Protein AF-0000000074591509 (afdb_homodimer)

InterPro domains:
  IPR002937 Amine oxidase [PF01593] (1-396)
  IPR036188 FAD/NAD(P)-binding domain superfamily [G3DSA:3.50.50.60] (1-394)
  IPR036188 FAD/NAD(P)-binding domain superfamily [SSF51905] (1-399)
  IPR050281 Flavin monoamine oxidase and related enzymes [PTHR10742] (1-402)

Organism: Saponaria officinalis (NCBI:txid3572)

Sequence (808 aa):
MGANWLHGEGGLMKNPLYEMSKKIHLKKYFSDFSNVSLNTYKQEGGKYSPKEVDGAFTKVEKTETFGEKVSKMLKADKNKNDDMSILSLERLYHTDPKTTLEKMVDFYTFDGEQAEAPRVTSLKHVIPMAESHDYGQNAYFVADDRGFESLVHLLAKQFLSYNSKGFVNDHRVKFNQVVREIKQSKSGVRVITEDGKQYDAKTVILSPSLGVLQSDLITFVPTLPMWKKRAISEFSIGIYTKIFLKFPTKFWPAGNGTEFFFYVHERRGYYAIWQHLENEYPGSNIMFVTVTDDESIRVEQQSDEKTKAEAMEVLRKMFGNHIPEATHIMVPKWKSDRFYQGCFTNWPVGYPQDRHDQLRAPFGRIYFTGEHTHPRLFGYADGAFFAGGDTAKQVINCLNKKTSMGANWLHGEGGLMKNPLYEMSKKIHLKKYFSDFSNVSLNTYKQEGGKYSPKEVDGAFTKVEKTETFGEKVSKMLKADKNKNDDMSILSLERLYHTDPKTTLEKMVDFYTFDGEQAEAPRVTSLKHVIPMAESHDYGQNAYFVADDRGFESLVHLLAKQFLSYNSKGFVNDHRVKFNQVVREIKQSKSGVRVITEDGKQYDAKTVILSPSLGVLQSDLITFVPTLPMWKKRAISEFSIGIYTKIFLKFPTKFWPAGNGTEFFFYVHERRGYYAIWQHLENEYPGSNIMFVTVTDDESIRVEQQSDEKTKAEAMEVLRKMFGNHIPEATHIMVPKWKSDRFYQGCFTNWPVGYPQDRHDQLRAPFGRIYFTGEHTHPRLFGYADGAFFAGGDTAKQVINCLNKKTS

Structure (mmCIF, N/CA/C/O backbone):
data_AF-0000000074591509-model_v1
#
loop_
_entity.id
_entity.type
_entity.pdbx_description
1 polymer 'Amine oxidase domain-containing protein'
#
loop_
_atom_site.group_PDB
_atom_site.id
_atom_site.type_symbol
_atom_site.label_atom_id
_atom_site.label_alt_id
_atom_site.label_comp_id
_atom_site.label_asym_id
_atom_site.label_entity_id
_atom_site.label_seq_id
_atom_site.pdbx_PDB_ins_code
_atom_site.Cartn_x
_atom_site.Cartn_y
_atom_site.Cartn_z
_atom_site.occupancy
_atom_site.B_iso_or_equiv
_atom_site.auth_seq_id
_atom_site.auth_comp_id
_atom_site.auth_asym_id
_atom_site.auth_atom_id
_atom_site.pdbx_PDB_model_num
ATOM 1 N N . MET A 1 1 ? 1.408 -26.906 -2.887 1 71.56 1 MET A N 1
ATOM 2 C CA . MET A 1 1 ? 1.528 -25.672 -2.127 1 71.56 1 MET A CA 1
ATOM 3 C C . MET A 1 1 ? 1.291 -24.453 -3.023 1 71.56 1 MET A C 1
ATOM 5 O O . MET A 1 1 ? 0.851 -23.406 -2.553 1 71.56 1 MET A O 1
ATOM 9 N N . GLY A 1 2 ? 1.444 -24.656 -4.254 1 69.5 2 GLY A N 1
ATOM 10 C CA . GLY A 1 2 ? 1.218 -23.609 -5.242 1 69.5 2 GLY A CA 1
ATOM 11 C C . GLY A 1 2 ? -0.237 -23.484 -5.656 1 69.5 2 GLY A C 1
ATOM 12 O O . GLY A 1 2 ? -1.128 -23.453 -4.801 1 69.5 2 GLY A O 1
ATOM 13 N N . ALA A 1 3 ? -0.467 -23.328 -6.824 1 81.38 3 ALA A N 1
ATOM 14 C CA . ALA A 1 3 ? -1.829 -23.219 -7.34 1 81.38 3 ALA A CA 1
ATOM 15 C C . ALA A 1 3 ? -2.688 -24.391 -6.871 1 81.38 3 ALA A C 1
ATOM 17 O O . ALA A 1 3 ? -2.287 -25.547 -6.992 1 81.38 3 ALA A O 1
ATOM 18 N N . ASN A 1 4 ? -3.867 -24 -6.355 1 90.12 4 ASN A N 1
ATOM 19 C CA . ASN A 1 4 ? -4.684 -25.078 -5.809 1 90.12 4 ASN A CA 1
ATOM 20 C C . ASN A 1 4 ? -6.113 -25.016 -6.344 1 90.12 4 ASN A C 1
ATOM 22 O O . ASN A 1 4 ? -6.867 -25.984 -6.211 1 90.12 4 ASN A O 1
ATOM 26 N N . TRP A 1 5 ? -6.453 -23.984 -6.977 1 92.56 5 TRP A N 1
ATOM 27 C CA . TRP A 1 5 ? -7.863 -23.875 -7.336 1 92.56 5 TRP A CA 1
ATOM 28 C C . TRP A 1 5 ? -8.039 -23.875 -8.852 1 92.56 5 TRP A C 1
ATOM 30 O O . TRP A 1 5 ? -7.242 -23.281 -9.578 1 92.56 5 TRP A O 1
ATOM 40 N N . LEU A 1 6 ? -8.984 -24.562 -9.289 1 92.75 6 LEU A N 1
ATOM 41 C CA . LEU A 1 6 ? -9.469 -24.562 -10.664 1 92.75 6 LEU A CA 1
ATOM 42 C C . LEU A 1 6 ? -10.859 -23.953 -10.75 1 92.75 6 LEU A C 1
ATOM 44 O O . LEU A 1 6 ? -11.734 -24.266 -9.938 1 92.75 6 LEU A O 1
ATOM 48 N N . HIS A 1 7 ? -10.953 -23.031 -11.75 1 88.44 7 HIS A N 1
ATOM 49 C CA . HIS A 1 7 ? -12.266 -22.484 -12.062 1 88.44 7 HIS A CA 1
ATOM 50 C C . HIS A 1 7 ? -12.82 -23.094 -13.352 1 88.44 7 HIS A C 1
ATOM 52 O O . HIS A 1 7 ? -12.055 -23.422 -14.258 1 88.44 7 HIS A O 1
ATOM 58 N N . GLY A 1 8 ? -14.195 -23.359 -13.438 1 78 8 GLY A N 1
ATOM 59 C CA . GLY A 1 8 ? -14.508 -23.875 -14.766 1 78 8 GLY A CA 1
ATOM 60 C C . GLY A 1 8 ? -15.961 -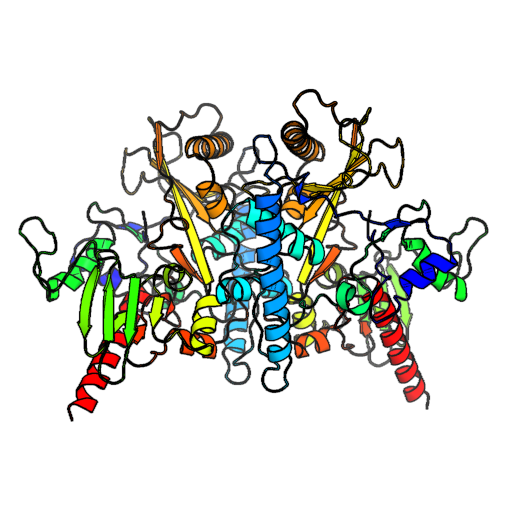24.281 -14.914 1 78 8 GLY A C 1
ATOM 61 O O . GLY A 1 8 ? -16.359 -24.828 -15.945 1 78 8 GLY A O 1
ATOM 62 N N . GLU A 1 9 ? -16.688 -23.984 -13.906 1 80.06 9 GLU A N 1
ATOM 63 C CA . GLU A 1 9 ? -18.094 -24.359 -14.07 1 80.06 9 GLU A CA 1
ATOM 64 C C . GLU A 1 9 ? -19.016 -23.141 -13.922 1 80.06 9 GLU A C 1
ATOM 66 O O . GLU A 1 9 ? -18.812 -22.312 -13.031 1 80.06 9 GLU A O 1
ATOM 71 N N . GLY A 1 10 ? -19.875 -23.047 -14.859 1 77 10 GLY A N 1
ATOM 72 C CA . GLY A 1 10 ? -20.953 -22.062 -14.734 1 77 10 GLY A CA 1
ATOM 73 C C . GLY A 1 10 ? -20.641 -20.734 -15.398 1 77 10 GLY A C 1
ATOM 74 O O . GLY A 1 10 ? -21.375 -19.766 -15.219 1 77 10 GLY A O 1
ATOM 75 N N . GLY A 1 11 ? -19.562 -20.688 -16.109 1 84.31 11 GLY A N 1
ATOM 76 C CA . GLY A 1 11 ? -19.219 -19.422 -16.75 1 84.31 11 GLY A CA 1
ATOM 77 C C . GLY A 1 11 ? -19.578 -19.391 -18.219 1 84.31 11 GLY A C 1
ATOM 78 O O . GLY A 1 11 ? -20.312 -20.25 -18.719 1 84.31 11 GLY A O 1
ATOM 79 N N . LEU A 1 12 ? -19.203 -18.297 -18.875 1 87.56 12 LEU A N 1
ATOM 80 C CA . LEU A 1 12 ? -19.5 -18.016 -20.281 1 87.56 12 LEU A CA 1
ATOM 81 C C . LEU A 1 12 ? -18.672 -18.922 -21.203 1 87.56 12 LEU A C 1
ATOM 83 O O . LEU A 1 12 ? -19.078 -19.188 -22.328 1 87.56 12 LEU A O 1
ATOM 87 N N . MET A 1 13 ? -17.516 -19.359 -20.641 1 91.25 13 MET A N 1
ATOM 88 C CA . MET A 1 13 ? -16.562 -20.141 -21.422 1 91.25 13 MET A CA 1
ATOM 89 C C . MET A 1 13 ? -16.109 -21.375 -20.656 1 91.25 13 MET A C 1
ATOM 91 O O . MET A 1 13 ? -16.25 -21.453 -19.438 1 91.25 13 MET A O 1
ATOM 95 N N . LYS A 1 14 ? -15.625 -22.25 -21.422 1 92.06 14 LYS A N 1
ATOM 96 C CA . LYS A 1 14 ? -15 -23.406 -20.797 1 92.06 14 LYS A CA 1
ATOM 97 C C . LYS A 1 14 ? -13.539 -23.141 -20.469 1 92.06 14 LYS A C 1
ATOM 99 O O . LYS A 1 14 ? -12.797 -22.594 -21.281 1 92.06 14 LYS A O 1
ATOM 104 N N . ASN A 1 15 ? -13.172 -23.438 -19.312 1 94.75 15 ASN A N 1
ATOM 105 C CA . ASN A 1 15 ? -11.781 -23.328 -18.891 1 94.75 15 ASN A CA 1
ATOM 106 C C . ASN A 1 15 ? -10.961 -24.531 -19.359 1 94.75 15 ASN A C 1
ATOM 108 O O . ASN A 1 15 ? -11.219 -25.672 -18.953 1 94.75 15 ASN A O 1
ATOM 112 N N . PRO A 1 16 ? -10.016 -24.328 -20.203 1 94.25 16 PRO A N 1
ATOM 113 C CA . PRO A 1 16 ? -9.25 -25.453 -20.719 1 94.25 16 PRO A CA 1
ATOM 114 C C . PRO A 1 16 ? -8.578 -26.281 -19.625 1 94.25 16 PRO A C 1
ATOM 116 O O . PRO A 1 16 ? -8.469 -27.5 -19.734 1 94.25 16 PRO A O 1
ATOM 119 N N . LEU A 1 17 ? -8.094 -25.656 -18.578 1 95.38 17 LEU A N 1
ATOM 120 C CA . LEU A 1 17 ? -7.441 -26.391 -17.5 1 95.38 17 LEU A CA 1
ATOM 121 C C . LEU A 1 17 ? -8.445 -27.25 -16.734 1 95.38 17 LEU A C 1
ATOM 123 O O . LEU A 1 17 ? -8.109 -28.359 -16.297 1 95.38 17 LEU A O 1
ATOM 127 N N . TYR A 1 18 ? -9.625 -26.703 -16.594 1 94.94 18 TYR A N 1
ATOM 128 C CA . TYR A 1 18 ? -10.68 -27.5 -15.969 1 94.94 18 TYR A CA 1
ATOM 129 C C . TYR A 1 18 ? -11.016 -28.719 -16.828 1 94.94 18 TYR A C 1
ATOM 131 O O . TYR A 1 18 ? -11.188 -29.828 -16.297 1 94.94 18 TYR A O 1
ATOM 139 N N . GLU A 1 19 ? -11.094 -28.547 -18.141 1 95.19 19 GLU A N 1
ATOM 140 C CA . GLU A 1 19 ? -11.367 -29.656 -19.047 1 95.19 19 GLU A CA 1
ATOM 141 C C . GLU A 1 19 ? -10.234 -30.688 -19 1 95.19 19 GLU A C 1
ATOM 143 O O . GLU A 1 19 ? -10.492 -31.891 -19.047 1 95.19 19 GLU A O 1
ATOM 148 N N . MET A 1 20 ? -9.055 -30.203 -18.938 1 96.06 20 MET A N 1
ATOM 149 C CA . MET A 1 20 ? -7.902 -31.094 -18.812 1 96.06 20 MET A CA 1
ATOM 150 C C . MET A 1 20 ? -7.977 -31.922 -17.531 1 96.06 20 MET A C 1
ATOM 152 O O . MET A 1 20 ? -7.633 -33.094 -17.531 1 96.06 20 MET A O 1
ATOM 156 N N . SER A 1 21 ? -8.383 -31.25 -16.469 1 96.38 21 SER A N 1
ATOM 157 C CA . SER A 1 21 ? -8.477 -31.938 -15.195 1 96.38 21 SER A CA 1
ATOM 158 C C . SER A 1 21 ? -9.453 -33.094 -15.266 1 96.38 21 SER A C 1
ATOM 160 O O . SER A 1 21 ? -9.258 -34.125 -14.617 1 96.38 21 SER A O 1
ATOM 162 N N . LYS A 1 22 ? -10.523 -32.969 -16.078 1 95.31 22 LYS A N 1
ATOM 163 C CA . LYS A 1 22 ? -11.484 -34.031 -16.281 1 95.31 22 LYS A CA 1
ATOM 164 C C . LYS A 1 22 ? -10.852 -35.188 -17.031 1 95.31 22 LYS A C 1
ATOM 166 O O . LYS A 1 22 ? -11.086 -36.375 -16.703 1 95.31 22 LYS A O 1
ATOM 171 N N . LYS A 1 23 ? -10.07 -34.844 -17.938 1 95.88 23 LYS A N 1
ATOM 172 C CA . LYS A 1 23 ? -9.445 -35.875 -18.781 1 95.88 23 LYS A CA 1
ATOM 173 C C . LYS A 1 23 ? -8.547 -36.781 -17.953 1 95.88 23 LYS A C 1
ATOM 175 O O . LYS A 1 23 ? -8.445 -37.969 -18.234 1 95.88 23 LYS A O 1
ATOM 180 N N . ILE A 1 24 ? -7.941 -36.219 -17 1 96.25 24 ILE A N 1
ATOM 181 C CA . ILE A 1 24 ? -6.996 -37.031 -16.25 1 96.25 24 ILE A CA 1
ATOM 182 C C . ILE A 1 24 ? -7.594 -37.406 -14.898 1 96.25 24 ILE A C 1
ATOM 184 O O . ILE A 1 24 ? -6.883 -37.875 -14 1 96.25 24 ILE A O 1
ATOM 188 N N . HIS A 1 25 ? -8.836 -37.125 -14.703 1 97.06 25 HIS A N 1
ATOM 189 C CA . HIS A 1 25 ? -9.562 -37.438 -13.477 1 97.06 25 HIS A CA 1
ATOM 190 C C . HIS A 1 25 ? -8.844 -36.875 -12.25 1 97.06 25 HIS A C 1
ATOM 192 O O . HIS A 1 25 ? -8.633 -37.625 -11.273 1 97.06 25 HIS A O 1
ATOM 198 N N . LEU A 1 26 ? -8.422 -35.656 -12.406 1 96.19 26 LEU A N 1
ATOM 199 C CA . LEU A 1 26 ? -7.773 -35 -11.289 1 96.19 26 LEU A CA 1
ATOM 200 C C . LEU A 1 26 ? -8.742 -34.812 -10.125 1 96.19 26 LEU A C 1
ATOM 202 O O . LEU A 1 26 ? -9.859 -34.312 -10.312 1 96.19 26 LEU A O 1
ATOM 206 N N . LYS A 1 27 ? -8.383 -35.219 -8.914 1 96.62 27 LYS A N 1
ATOM 207 C CA . LYS A 1 27 ? -9.25 -35.062 -7.746 1 96.62 27 LYS A CA 1
ATOM 208 C C . LYS A 1 27 ? -9.344 -33.594 -7.324 1 96.62 27 LYS A C 1
ATOM 210 O O . LYS A 1 27 ? -8.336 -32.969 -7.02 1 96.62 27 LYS A O 1
ATOM 215 N N . LYS A 1 28 ? -10.477 -33.094 -7.355 1 95 28 LYS A N 1
ATOM 216 C CA . LYS A 1 28 ? -10.75 -31.703 -6.965 1 95 28 LYS A CA 1
ATOM 217 C C . LYS A 1 28 ? -12.086 -31.594 -6.234 1 95 28 LYS A C 1
ATOM 219 O O . LYS A 1 28 ? -12.984 -32.406 -6.449 1 95 28 LYS A O 1
ATOM 224 N N . TYR A 1 29 ? -12.195 -30.703 -5.359 1 94.69 29 TYR A N 1
ATOM 225 C CA . TYR A 1 29 ? -13.344 -30.578 -4.473 1 94.69 29 TYR A CA 1
ATOM 226 C C . TYR A 1 29 ? -13.891 -29.156 -4.488 1 94.69 29 TYR A C 1
ATOM 228 O O . TYR A 1 29 ? -13.125 -28.188 -4.496 1 94.69 29 TYR A O 1
ATOM 236 N N . PHE A 1 30 ? -15.172 -29.109 -4.523 1 93.38 30 PHE A N 1
ATOM 237 C CA . PHE A 1 30 ? -15.836 -27.797 -4.5 1 93.38 30 PHE A CA 1
ATOM 238 C C . PHE A 1 30 ? -15.492 -27.047 -3.223 1 93.38 30 PHE A C 1
ATOM 240 O O . PHE A 1 30 ? -15.547 -27.609 -2.127 1 93.38 30 PHE A O 1
ATOM 247 N N . SER A 1 31 ? -15 -25.766 -3.338 1 92.25 31 SER A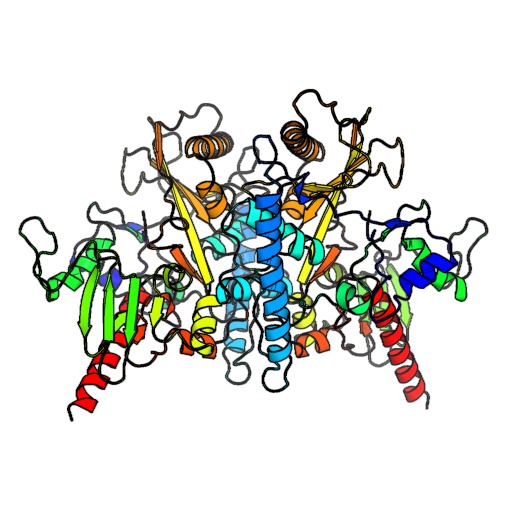 N 1
ATOM 248 C CA . SER A 1 31 ? -14.781 -24.906 -2.184 1 92.25 31 SER A CA 1
ATOM 249 C C . SER A 1 31 ? -16.078 -24.281 -1.696 1 92.25 31 SER A C 1
ATOM 251 O O . SER A 1 31 ? -16.641 -23.406 -2.354 1 92.25 31 SER A O 1
ATOM 253 N N . ASP A 1 32 ? -16.516 -24.641 -0.531 1 89.69 32 ASP A N 1
ATOM 254 C CA . ASP A 1 32 ? -17.828 -24.25 -0.015 1 89.69 32 ASP A CA 1
ATOM 255 C C . ASP A 1 32 ? -17.734 -23.016 0.867 1 89.69 32 ASP A C 1
ATOM 257 O O . ASP A 1 32 ? -17.547 -23.125 2.08 1 89.69 32 ASP A O 1
ATOM 261 N N . PHE A 1 33 ? -18.062 -21.844 0.31 1 86.69 33 PHE A N 1
ATOM 262 C CA . PHE A 1 33 ? -18.016 -20.578 1.038 1 86.69 33 PHE A CA 1
ATOM 263 C C . PHE A 1 33 ? -19.391 -20.188 1.554 1 86.69 33 PHE A C 1
ATOM 265 O O . PHE A 1 33 ? -19.578 -19.078 2.064 1 86.69 33 PHE A O 1
ATOM 272 N N . SER A 1 34 ? -20.484 -20.953 1.463 1 83.56 34 SER A N 1
ATOM 273 C CA . SER A 1 34 ? -21.891 -20.625 1.683 1 83.56 34 SER A CA 1
ATOM 274 C C . SER A 1 34 ? -22.141 -20.203 3.129 1 83.56 34 SER A C 1
ATOM 276 O O . SER A 1 34 ? -23.031 -19.422 3.404 1 83.56 34 SER A O 1
ATOM 278 N N . ASN A 1 35 ? -21.391 -20.625 4.129 1 88.06 35 ASN A N 1
ATOM 279 C CA . ASN A 1 35 ? -21.734 -20.359 5.52 1 88.06 35 ASN A CA 1
ATOM 280 C C . ASN A 1 35 ? -20.625 -19.609 6.242 1 88.06 35 ASN A C 1
ATOM 282 O O . ASN A 1 35 ? -20.469 -19.719 7.457 1 88.06 35 ASN A O 1
ATOM 286 N N . VAL A 1 36 ? -19.938 -18.812 5.449 1 92.38 36 VAL A N 1
ATOM 287 C CA . VAL A 1 36 ? -18.828 -18.109 6.082 1 92.38 36 VAL A CA 1
ATOM 288 C C . VAL A 1 36 ? -19.359 -17.062 7.059 1 92.38 36 VAL A C 1
ATOM 290 O O . VAL A 1 36 ? -18.719 -16.734 8.055 1 92.38 36 VAL A O 1
ATOM 293 N N . SER A 1 37 ? -20.578 -16.531 6.852 1 94.38 37 SER A N 1
ATOM 294 C CA . SER A 1 37 ? -21.188 -15.547 7.738 1 94.38 37 SER A CA 1
ATOM 295 C C . SER A 1 37 ? -21.406 -16.125 9.133 1 94.38 37 SER A C 1
ATOM 297 O O . SER A 1 37 ? -21.406 -15.391 10.125 1 94.38 37 SER A O 1
ATOM 299 N N . LEU A 1 38 ? -21.547 -17.5 9.211 1 94.62 38 LEU A N 1
ATOM 300 C CA . LEU A 1 38 ? -21.75 -18.156 10.5 1 94.62 38 LEU A CA 1
ATOM 301 C C . LEU A 1 38 ? -20.422 -18.484 11.156 1 94.62 38 LEU A C 1
ATOM 303 O O . LEU A 1 38 ? -20.375 -18.828 12.344 1 94.62 38 LEU A O 1
ATOM 307 N N . ASN A 1 39 ? -19.375 -18.344 10.398 1 96.94 39 ASN A N 1
ATOM 308 C CA . ASN A 1 39 ? -18.062 -18.781 10.867 1 96.94 39 ASN A CA 1
ATOM 309 C C . ASN A 1 39 ? -17.062 -17.625 10.898 1 96.94 39 ASN A C 1
ATOM 311 O O . ASN A 1 39 ? -15.891 -17.812 10.562 1 96.94 39 ASN A O 1
ATOM 315 N N . THR A 1 40 ? -17.484 -16.438 11.227 1 98.31 40 THR A N 1
ATOM 316 C CA . THR A 1 40 ? -16.625 -15.258 11.359 1 98.31 40 THR A CA 1
ATOM 317 C C . THR A 1 40 ? -16.422 -14.898 12.828 1 98.31 40 THR A C 1
ATOM 319 O O . THR A 1 40 ? -17.375 -14.602 13.539 1 98.31 40 THR A O 1
ATOM 322 N N . TYR A 1 41 ? -15.227 -14.938 13.258 1 98.44 41 TYR A N 1
ATOM 323 C CA . TYR A 1 41 ? -14.891 -14.82 14.672 1 98.44 41 TYR A CA 1
ATOM 324 C C . TYR A 1 41 ? -14.32 -13.438 14.977 1 98.44 41 TYR A C 1
ATOM 326 O O . TYR A 1 41 ? -13.578 -12.875 14.172 1 98.44 41 TYR A O 1
ATOM 334 N N . LYS A 1 42 ? -14.648 -12.961 16.156 1 97.94 42 LYS A N 1
ATOM 335 C CA . LYS A 1 42 ? -14.141 -11.68 16.641 1 97.94 42 LYS A CA 1
ATOM 336 C C . LYS A 1 42 ? -12.711 -11.812 17.156 1 97.94 42 LYS A C 1
ATOM 338 O O . LYS A 1 42 ? -12.25 -12.922 17.438 1 97.94 42 LYS A O 1
ATOM 343 N N . GLN A 1 43 ? -12.031 -10.742 17.312 1 95.88 43 GLN A N 1
ATOM 344 C CA . GLN A 1 43 ? -10.617 -10.68 17.672 1 95.88 43 GLN A CA 1
ATOM 345 C C . GLN A 1 43 ? -10.367 -11.32 19.031 1 95.88 43 GLN A C 1
ATOM 347 O O . GLN A 1 43 ? -9.352 -11.992 19.234 1 95.88 43 GLN A O 1
ATOM 352 N N . GLU A 1 44 ? -11.234 -11.078 20 1 93.75 44 GLU A N 1
ATOM 353 C CA . GLU A 1 44 ? -10.992 -11.539 21.359 1 93.75 44 GLU A CA 1
ATOM 354 C C . GLU A 1 44 ? -11.945 -12.672 21.734 1 93.75 44 GLU A C 1
ATOM 356 O O . GLU A 1 44 ? -12.188 -12.914 22.922 1 93.75 44 GLU A O 1
ATOM 361 N N . GLY A 1 45 ? -12.547 -13.281 20.734 1 94.06 45 GLY A N 1
ATOM 362 C CA . GLY A 1 45 ? -13.406 -14.422 21 1 94.06 45 GLY A CA 1
ATOM 363 C C . GLY A 1 45 ? -14.867 -14.164 20.672 1 94.06 45 GLY A C 1
ATOM 364 O O . GLY A 1 45 ? -15.336 -13.031 20.781 1 94.06 45 GLY A O 1
ATOM 365 N N . GLY A 1 46 ? -15.523 -15.211 20.344 1 96.19 46 GLY A N 1
ATOM 366 C CA . GLY A 1 46 ? -16.922 -15.102 19.938 1 96.19 46 GLY A CA 1
ATOM 367 C C . GLY A 1 46 ? -17.094 -14.852 18.453 1 96.19 46 GLY A C 1
ATOM 368 O O . GLY A 1 46 ? -16.109 -14.562 17.75 1 96.19 46 GLY A O 1
ATOM 369 N N . LYS A 1 47 ? -18.359 -14.961 18 1 97.5 47 LYS A N 1
ATOM 370 C CA . LYS A 1 47 ? -18.656 -14.82 16.578 1 97.5 47 LYS A CA 1
ATOM 371 C C . LYS A 1 47 ? -19.453 -13.547 16.312 1 97.5 47 LYS A C 1
ATOM 373 O O . LYS A 1 47 ? -20.109 -13.016 17.203 1 97.5 47 LYS A O 1
ATOM 378 N N . TYR A 1 48 ? -19.266 -13 15.164 1 98.19 48 TYR A N 1
ATOM 379 C CA . TYR A 1 48 ? -20.188 -11.984 14.672 1 98.19 48 TYR A CA 1
ATOM 380 C C . TYR A 1 48 ? -21.531 -12.602 14.336 1 98.19 48 TYR A C 1
ATOM 382 O O . TYR A 1 48 ? -21.625 -13.797 14.047 1 98.19 48 TYR A O 1
ATOM 390 N N . SER A 1 49 ? -22.594 -11.773 14.391 1 97.88 49 SER A N 1
ATOM 391 C CA . SER A 1 49 ? -23.875 -12.242 13.867 1 97.88 49 SER A CA 1
ATOM 392 C C . SER A 1 49 ? -23.828 -12.359 12.352 1 97.88 49 SER A C 1
ATOM 394 O O . SER A 1 49 ? -23.203 -11.539 11.672 1 97.88 49 SER A O 1
ATOM 396 N N . PRO A 1 50 ? -24.5 -13.398 11.867 1 97.06 50 PRO A N 1
ATOM 397 C CA . PRO A 1 50 ? -24.516 -13.531 10.406 1 97.06 50 PRO A CA 1
ATOM 398 C C . PRO A 1 50 ? -25.031 -12.273 9.711 1 97.06 50 PRO A C 1
ATOM 400 O O . PRO A 1 50 ? -24.578 -11.945 8.609 1 97.06 50 PRO A O 1
ATOM 403 N N . LYS A 1 51 ? -25.906 -11.586 10.352 1 97.81 51 LYS A N 1
ATOM 404 C CA . LYS A 1 51 ? -26.469 -10.367 9.766 1 97.81 51 LYS A CA 1
ATOM 405 C C . LYS A 1 51 ? -25.391 -9.305 9.578 1 97.81 51 LYS A C 1
ATOM 407 O O . LYS A 1 51 ? -25.359 -8.625 8.547 1 97.81 51 LYS A O 1
ATOM 412 N N . GLU A 1 52 ? -24.516 -9.156 10.562 1 98.12 52 GLU A N 1
ATOM 413 C CA . GLU A 1 52 ? -23.422 -8.188 10.469 1 98.12 52 GLU A CA 1
ATOM 414 C C . GLU A 1 52 ? -22.469 -8.547 9.336 1 98.12 52 GLU A C 1
ATOM 416 O O . GLU A 1 52 ? -22.062 -7.672 8.57 1 98.12 52 GLU A O 1
ATOM 421 N N . VAL A 1 53 ? -22.172 -9.789 9.273 1 98.38 53 VAL A N 1
ATOM 422 C CA . VAL A 1 53 ? -21.25 -10.258 8.258 1 98.38 53 VAL A CA 1
ATOM 423 C C . VAL A 1 53 ? -21.859 -10.086 6.871 1 98.38 53 VAL A C 1
ATOM 425 O O . VAL A 1 53 ? -21.203 -9.602 5.949 1 98.38 53 VAL A O 1
ATOM 428 N N . ASP A 1 54 ? -23.109 -10.453 6.727 1 98.06 54 ASP A N 1
ATOM 429 C CA . ASP A 1 54 ? -23.812 -10.289 5.457 1 98.06 54 ASP A CA 1
ATOM 430 C C . ASP A 1 54 ? -23.859 -8.82 5.047 1 98.06 54 ASP A C 1
ATOM 432 O O . ASP A 1 54 ? -23.781 -8.5 3.857 1 98.06 54 ASP A O 1
ATOM 436 N N . GLY A 1 55 ? -24.078 -7.984 6.059 1 98.19 55 GLY A N 1
ATOM 437 C CA . GLY A 1 55 ? -24.031 -6.559 5.773 1 98.19 55 GLY A CA 1
ATOM 438 C C . GLY A 1 55 ? -22.719 -6.102 5.18 1 98.19 55 GLY A C 1
ATOM 439 O O . GLY A 1 55 ? -22.703 -5.305 4.238 1 98.19 55 GLY A O 1
ATOM 440 N N . ALA A 1 56 ? -21.594 -6.59 5.703 1 98.38 56 ALA A N 1
ATOM 441 C CA . ALA A 1 56 ? -20.266 -6.27 5.18 1 98.38 56 ALA A CA 1
ATOM 442 C C . ALA A 1 56 ? -20.109 -6.801 3.758 1 98.38 56 ALA A C 1
ATOM 444 O O . ALA A 1 56 ? -19.531 -6.121 2.898 1 98.38 56 ALA A O 1
ATOM 445 N N . PHE A 1 57 ? -20.641 -8.008 3.508 1 97.94 57 PHE A N 1
ATOM 446 C CA . PHE A 1 57 ? -20.562 -8.578 2.166 1 97.94 57 PHE A CA 1
ATOM 447 C C . PHE A 1 57 ? -21.406 -7.762 1.188 1 97.94 57 PHE A C 1
ATOM 449 O O . PHE A 1 57 ? -21.016 -7.566 0.037 1 97.94 57 PHE A O 1
ATOM 456 N N . THR A 1 58 ? -22.562 -7.344 1.613 1 98.06 58 THR A N 1
ATOM 457 C CA . THR A 1 58 ? -23.422 -6.527 0.767 1 98.06 58 THR A CA 1
ATOM 458 C C . THR A 1 58 ? -22.703 -5.246 0.34 1 98.06 58 THR A C 1
ATOM 460 O O . THR A 1 58 ? -22.828 -4.809 -0.805 1 98.06 58 THR A O 1
ATOM 463 N N . LYS A 1 59 ? -22 -4.676 1.242 1 97.75 59 LYS A N 1
ATOM 464 C CA . LYS A 1 59 ? -21.234 -3.465 0.943 1 97.75 59 LYS A CA 1
ATOM 465 C C . LYS A 1 59 ? -20.203 -3.723 -0.144 1 97.75 59 LYS A C 1
ATOM 467 O O . LYS A 1 59 ? -20.031 -2.916 -1.063 1 97.75 59 LYS A O 1
ATOM 472 N N . VAL A 1 60 ? -19.453 -4.793 -0.061 1 97.88 60 VAL A N 1
ATOM 473 C CA . VAL A 1 60 ? -18.438 -5.137 -1.047 1 97.88 60 VAL A CA 1
ATOM 474 C C . VAL A 1 60 ? -19.094 -5.445 -2.389 1 97.88 60 VAL A C 1
ATOM 476 O O . VAL A 1 60 ? -18.562 -5.117 -3.445 1 97.88 60 VAL A O 1
ATOM 479 N N . GLU A 1 61 ? -20.25 -6.074 -2.338 1 97.19 61 GLU A N 1
ATOM 480 C CA . GLU A 1 61 ? -21 -6.359 -3.562 1 97.19 61 GLU A CA 1
ATOM 481 C C . GLU A 1 61 ? -21.375 -5.07 -4.289 1 97.19 61 GLU A C 1
ATOM 483 O O . GLU A 1 61 ? -21.344 -5.012 -5.52 1 97.19 61 GLU A O 1
ATOM 488 N N . LYS A 1 62 ? -21.734 -4.113 -3.508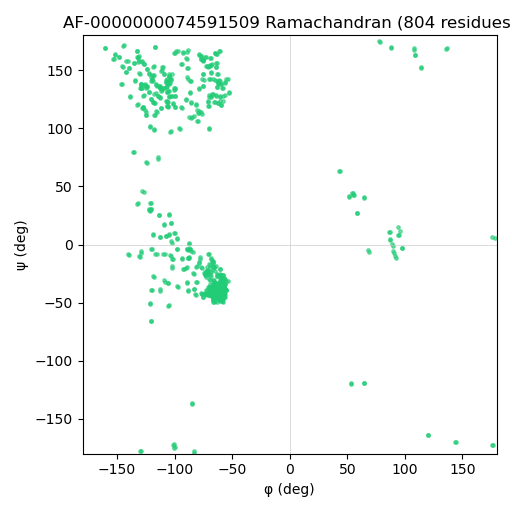 1 97.69 62 LYS A N 1
ATOM 489 C CA . LYS A 1 62 ? -22.031 -2.807 -4.086 1 97.69 62 LYS A CA 1
ATOM 490 C C . LYS A 1 62 ? -20.812 -2.215 -4.766 1 97.69 62 LYS A C 1
ATOM 492 O O . LYS A 1 62 ? -20.906 -1.627 -5.844 1 97.69 62 LYS A O 1
ATOM 497 N N . THR A 1 63 ? -19.703 -2.355 -4.121 1 97.62 63 THR A N 1
ATOM 498 C CA . THR A 1 63 ? -18.438 -1.896 -4.699 1 97.62 63 THR A CA 1
ATOM 499 C C . THR A 1 63 ? -18.172 -2.582 -6.035 1 97.62 63 THR A C 1
ATOM 501 O O . THR A 1 63 ? -17.859 -1.921 -7.027 1 97.62 63 THR A O 1
ATOM 504 N N . GLU A 1 64 ? -18.312 -3.889 -6.074 1 97.19 64 GLU A N 1
ATOM 505 C CA . GLU A 1 64 ? -18.031 -4.656 -7.285 1 97.19 64 GLU A CA 1
ATOM 506 C C . GLU A 1 64 ? -19 -4.285 -8.406 1 97.19 64 GLU A C 1
ATOM 508 O O . GLU A 1 64 ? -18.578 -4.109 -9.555 1 97.19 64 GLU A O 1
ATOM 513 N N . THR A 1 65 ? -20.266 -4.105 -8.047 1 97.38 65 THR A N 1
ATOM 514 C CA . THR A 1 65 ? -21.281 -3.756 -9.039 1 97.38 65 THR A CA 1
ATOM 515 C C . THR A 1 65 ? -21.016 -2.373 -9.633 1 97.38 65 THR A C 1
ATOM 517 O O . THR A 1 65 ? -21.016 -2.201 -10.852 1 97.38 65 THR A O 1
ATOM 520 N N . PHE A 1 66 ? -20.797 -1.441 -8.781 1 97.69 66 PHE A N 1
ATOM 521 C CA . PHE A 1 66 ? -20.469 -0.095 -9.234 1 97.69 66 PHE A CA 1
ATOM 522 C C . PHE A 1 66 ? -19.156 -0.087 -10 1 97.69 66 PHE A C 1
ATOM 524 O O . PHE A 1 66 ? -19.016 0.611 -11 1 97.69 66 PHE A O 1
ATOM 531 N N . GLY A 1 67 ? -18.188 -0.884 -9.5 1 98.12 67 GLY A N 1
ATOM 532 C CA . GLY A 1 67 ? -16.891 -0.988 -10.141 1 98.12 67 GLY A CA 1
ATOM 533 C C . GLY A 1 67 ? -16.969 -1.508 -11.562 1 98.12 67 GLY A C 1
ATOM 534 O O . GLY A 1 67 ? -16.219 -1.062 -12.438 1 98.12 67 GLY A O 1
ATOM 535 N N . GLU A 1 68 ? -17.828 -2.449 -11.844 1 97.56 68 GLU A N 1
ATOM 536 C CA . GLU A 1 68 ? -18 -2.973 -13.195 1 97.56 68 GLU A CA 1
ATOM 537 C C . GLU A 1 68 ? -18.453 -1.878 -14.156 1 97.56 68 GLU A C 1
ATOM 539 O O . GLU A 1 68 ? -17.969 -1.808 -15.289 1 97.56 68 GLU A O 1
ATOM 544 N N . LYS A 1 69 ? -19.328 -1.037 -13.695 1 97.19 69 LYS A N 1
ATOM 545 C CA . LYS A 1 69 ? -19.797 0.07 -14.516 1 97.19 69 LYS A CA 1
ATOM 546 C C . LYS A 1 69 ? -18.688 1.073 -14.797 1 97.19 69 LYS A C 1
ATOM 548 O O . LYS A 1 69 ? -18.5 1.498 -15.938 1 97.19 69 LYS A O 1
ATOM 553 N N . VAL A 1 70 ? -18 1.407 -13.766 1 97.06 70 VAL A N 1
ATOM 554 C CA . VAL A 1 70 ? -16.938 2.395 -13.906 1 97.06 70 VAL A CA 1
ATOM 555 C C . VAL A 1 70 ? -15.812 1.83 -14.781 1 97.06 70 VAL A C 1
ATOM 557 O O . VAL A 1 70 ? -15.266 2.537 -15.625 1 97.06 70 VAL A O 1
ATOM 560 N N . SER A 1 71 ? -15.5 0.565 -14.539 1 96.81 71 SER A N 1
ATOM 561 C CA . SER A 1 71 ? -14.469 -0.094 -15.336 1 96.81 71 SER A CA 1
ATOM 562 C C . SER A 1 71 ? -14.805 -0.053 -16.828 1 96.81 71 SER A C 1
ATOM 564 O O . SER A 1 71 ? -13.938 0.19 -17.656 1 96.81 71 SER A O 1
ATOM 566 N N . LYS A 1 72 ? -16.016 -0.334 -17.156 1 95.38 72 LYS A N 1
ATOM 567 C CA . LYS A 1 72 ? -16.469 -0.276 -18.547 1 95.38 72 LYS A CA 1
ATOM 568 C C . LYS A 1 72 ? -16.25 1.116 -19.141 1 95.38 72 LYS A C 1
ATOM 570 O O . LYS A 1 72 ? -15.812 1.253 -20.281 1 95.38 72 LYS A O 1
ATOM 575 N N . MET A 1 73 ? -16.562 2.111 -18.359 1 94.94 73 MET A N 1
ATOM 576 C CA . MET A 1 73 ? -16.359 3.49 -18.797 1 94.94 73 MET A CA 1
ATOM 577 C C . MET A 1 73 ? -14.875 3.783 -19 1 94.94 73 MET A C 1
ATOM 579 O O . MET A 1 73 ? -14.5 4.434 -19.984 1 94.94 73 MET A O 1
ATOM 583 N N . LEU A 1 74 ? -14.078 3.295 -18.094 1 94.81 74 LEU A N 1
ATOM 584 C CA . LEU A 1 74 ? -12.648 3.559 -18.156 1 94.81 74 LEU A CA 1
ATOM 585 C C . LEU A 1 74 ? -12.008 2.846 -19.344 1 94.81 74 LEU A C 1
ATOM 587 O O . LEU A 1 74 ? -10.938 3.244 -19.812 1 94.81 74 LEU A O 1
ATOM 591 N N . LYS A 1 75 ? -12.578 1.81 -19.844 1 92.94 75 LYS A N 1
ATOM 592 C CA . LYS A 1 75 ? -12.016 1.009 -20.922 1 92.94 75 LYS A CA 1
ATOM 593 C C . LYS A 1 75 ? -12.375 1.604 -22.281 1 92.94 75 LYS A C 1
ATOM 595 O O . LYS A 1 75 ? -11.844 1.176 -23.312 1 92.94 75 LYS A O 1
ATOM 600 N N . ALA A 1 76 ? -13.211 2.641 -22.297 1 91.88 76 ALA A N 1
ATOM 601 C CA . ALA A 1 76 ? -13.531 3.33 -23.547 1 91.88 76 ALA A CA 1
ATOM 602 C C . ALA A 1 76 ? -12.289 3.998 -24.125 1 91.88 76 ALA A C 1
ATOM 604 O O . ALA A 1 76 ? -11.406 4.441 -23.391 1 91.88 76 ALA A O 1
ATOM 605 N N . ASP A 1 77 ? -12.234 4.164 -25.406 1 85.19 77 ASP A N 1
ATOM 606 C CA . ASP A 1 77 ? -11.062 4.66 -26.125 1 85.19 77 ASP A CA 1
ATOM 607 C C . ASP A 1 77 ? -10.688 6.066 -25.656 1 85.19 77 ASP A C 1
ATOM 609 O O . ASP A 1 77 ? -9.508 6.391 -25.531 1 85.19 77 ASP A O 1
ATOM 613 N N . LYS A 1 78 ? -11.602 6.84 -25.391 1 85.19 78 LYS A N 1
ATOM 614 C CA . LYS A 1 78 ? -11.359 8.227 -24.984 1 85.19 78 LYS A CA 1
ATOM 615 C C . LYS A 1 78 ? -10.703 8.289 -23.609 1 85.19 78 LYS A C 1
ATOM 617 O O . LYS A 1 78 ? -10.172 9.328 -23.219 1 85.19 78 LYS A O 1
ATOM 622 N N . ASN A 1 79 ? -10.703 7.098 -22.906 1 85.62 79 ASN A N 1
ATOM 623 C CA . ASN A 1 79 ? -10.18 7.047 -21.547 1 85.62 79 ASN A CA 1
ATOM 624 C C . ASN A 1 79 ? -9.016 6.07 -21.422 1 85.62 79 ASN A C 1
ATOM 626 O O . ASN A 1 79 ? -8.797 5.48 -20.375 1 85.62 79 ASN A O 1
ATOM 630 N N . LYS A 1 80 ? -8.273 5.914 -22.484 1 81.94 80 LYS A N 1
ATOM 631 C CA . LYS A 1 80 ? -7.293 4.844 -22.609 1 81.94 80 LYS A CA 1
ATOM 632 C C . LYS A 1 80 ? -6.289 4.879 -21.453 1 81.94 80 LYS A C 1
ATOM 634 O O . LYS A 1 80 ? -5.906 3.836 -20.922 1 81.94 80 LYS A O 1
ATOM 639 N N . ASN A 1 81 ? -5.941 6.008 -20.953 1 86.12 81 ASN A N 1
ATOM 640 C CA . ASN A 1 81 ? -4.887 6.094 -19.953 1 86.12 81 ASN A CA 1
ATOM 641 C C . ASN A 1 81 ? -5.461 6.402 -18.578 1 86.12 81 ASN A C 1
ATOM 643 O O . ASN A 1 81 ? -4.711 6.645 -17.625 1 86.12 81 ASN A O 1
ATOM 647 N N . ASP A 1 82 ? -6.766 6.375 -18.516 1 92.38 82 ASP A N 1
ATOM 648 C CA . ASP A 1 82 ? -7.414 6.676 -17.234 1 92.38 82 ASP A CA 1
ATOM 649 C C . ASP A 1 82 ? -7.586 5.414 -16.406 1 92.38 82 ASP A C 1
ATOM 651 O O . ASP A 1 82 ? -7.777 4.324 -16.938 1 92.38 82 ASP A O 1
ATOM 655 N N . ASP A 1 83 ? -7.445 5.543 -15.195 1 95.88 83 ASP A N 1
ATOM 656 C CA . ASP A 1 83 ? -7.609 4.453 -14.234 1 95.88 83 ASP A CA 1
ATOM 657 C C . ASP A 1 83 ? -7.836 4.992 -12.82 1 95.88 83 ASP A C 1
ATOM 659 O O . ASP A 1 83 ? -7.797 6.203 -12.602 1 95.88 83 ASP A O 1
ATOM 663 N N . MET A 1 84 ? -8.203 4.188 -11.914 1 97.19 84 MET A N 1
ATOM 664 C CA . MET A 1 84 ? -8.273 4.469 -10.484 1 97.19 84 MET A CA 1
ATOM 665 C C . MET A 1 84 ? -8.102 3.189 -9.664 1 97.19 84 MET A C 1
ATOM 667 O O . MET A 1 84 ? -8.25 2.088 -10.195 1 97.19 84 MET A O 1
ATOM 671 N N . SER A 1 85 ? -7.738 3.311 -8.438 1 98.38 85 SER A N 1
ATOM 672 C CA . SER A 1 85 ? -7.633 2.141 -7.57 1 98.38 85 SER A CA 1
ATOM 673 C C . SER A 1 85 ? -9.008 1.667 -7.109 1 98.38 85 SER A C 1
ATOM 675 O O . SER A 1 85 ? -9.969 2.434 -7.125 1 98.38 85 SER A O 1
ATOM 677 N N . ILE A 1 86 ? -9.062 0.448 -6.703 1 98.62 86 ILE A N 1
ATOM 678 C CA . ILE A 1 86 ? -10.297 -0.067 -6.129 1 98.62 86 ILE A CA 1
ATOM 679 C C . ILE A 1 86 ? -10.648 0.723 -4.871 1 98.62 86 ILE A C 1
ATOM 681 O O . ILE A 1 86 ? -11.828 1.009 -4.617 1 98.62 86 ILE A O 1
ATOM 685 N N . LEU A 1 87 ? -9.695 1.152 -4.094 1 98.31 87 LEU A N 1
ATOM 686 C CA . LEU A 1 87 ? -9.969 1.962 -2.91 1 98.31 87 LEU A CA 1
ATOM 687 C C . LEU A 1 87 ? -10.602 3.295 -3.295 1 98.31 87 LEU A C 1
ATOM 689 O O . LEU A 1 87 ? -11.531 3.758 -2.633 1 98.31 87 LEU A O 1
ATOM 693 N N . SER A 1 88 ? -10.062 3.924 -4.355 1 98.12 88 SER A N 1
ATOM 694 C CA . SER A 1 88 ? -10.641 5.184 -4.812 1 98.12 88 SER A CA 1
ATOM 695 C C . SER A 1 88 ? -12.109 5.02 -5.18 1 98.12 88 SER A C 1
ATOM 697 O O . SER A 1 88 ? -12.93 5.895 -4.898 1 98.12 88 SER A O 1
ATOM 699 N N . LEU A 1 89 ? -12.383 3.926 -5.82 1 98.38 89 LEU A N 1
ATOM 700 C CA . LEU A 1 89 ? -13.773 3.625 -6.16 1 98.38 89 LEU A CA 1
ATOM 701 C C . LEU A 1 89 ? -14.617 3.484 -4.902 1 98.38 89 LEU A C 1
ATOM 703 O O . LEU A 1 89 ? -15.758 3.957 -4.855 1 98.38 89 LEU A O 1
ATOM 707 N N . GLU A 1 90 ? -14.07 2.752 -3.938 1 98.56 90 GLU A N 1
ATOM 708 C CA . GLU A 1 90 ? -14.781 2.568 -2.674 1 98.56 90 GLU A CA 1
ATOM 709 C C . GLU A 1 90 ? -15.102 3.908 -2.02 1 98.56 90 GLU A C 1
ATOM 711 O O . GLU A 1 90 ? -16.203 4.109 -1.509 1 98.56 90 GLU A O 1
ATOM 716 N N . ARG A 1 91 ? -14.164 4.812 -2.051 1 97.56 91 ARG A N 1
ATOM 717 C CA . ARG A 1 91 ? -14.383 6.148 -1.506 1 97.56 91 ARG A CA 1
ATOM 718 C C . ARG A 1 91 ? -15.422 6.91 -2.316 1 97.56 91 ARG A C 1
ATOM 720 O O . ARG A 1 91 ? -16.312 7.555 -1.748 1 97.56 91 ARG A O 1
ATOM 727 N N . LEU A 1 92 ? -15.25 6.793 -3.633 1 97.12 92 LEU A N 1
ATOM 728 C CA . LEU A 1 92 ? -16.141 7.492 -4.555 1 97.12 92 LEU A CA 1
ATOM 729 C C . LEU A 1 92 ? -17.594 7.102 -4.312 1 97.12 92 LEU A C 1
ATOM 731 O O . LEU A 1 92 ? -18.484 7.949 -4.367 1 97.12 92 LEU A O 1
ATOM 735 N N . TYR A 1 93 ? -17.75 5.863 -3.986 1 96.56 93 TYR A N 1
ATOM 736 C CA . TYR A 1 93 ? -19.109 5.332 -3.844 1 96.56 93 TYR A CA 1
ATOM 737 C C . TYR A 1 93 ? -19.484 5.191 -2.375 1 96.56 93 TYR A C 1
ATOM 739 O O . TYR A 1 93 ? -20.531 4.629 -2.049 1 96.56 93 TYR A O 1
ATOM 747 N N . HIS A 1 94 ? -18.641 5.582 -1.446 1 95 94 HIS A N 1
ATOM 748 C CA . HIS A 1 94 ? -18.875 5.582 -0.006 1 95 94 HIS A CA 1
ATOM 749 C C . HIS A 1 94 ? -19.047 4.16 0.523 1 95 94 HIS A C 1
ATOM 751 O O . HIS A 1 94 ? -19.953 3.9 1.321 1 95 94 HIS A O 1
ATOM 757 N N . THR A 1 95 ? -18.219 3.258 -0.026 1 97.25 95 THR A N 1
ATOM 758 C CA . THR A 1 95 ? -18.266 1.872 0.429 1 97.25 95 THR A CA 1
ATOM 759 C C . THR A 1 95 ? -16.922 1.448 1.023 1 97.25 95 THR A C 1
ATOM 761 O O . THR A 1 95 ? -16.688 0.258 1.226 1 97.25 95 THR A O 1
ATOM 764 N N . ASP A 1 96 ? -15.984 2.404 1.227 1 96.5 96 ASP A N 1
ATOM 765 C CA . ASP A 1 96 ? -14.703 2.055 1.829 1 96.5 96 ASP A CA 1
ATOM 766 C C . ASP A 1 96 ? -14.891 1.459 3.223 1 96.5 96 ASP A C 1
ATOM 768 O O . ASP A 1 96 ? -15.75 1.913 3.984 1 96.5 96 ASP A O 1
ATOM 772 N N . PRO A 1 97 ? -14.141 0.412 3.545 1 95.69 97 PRO A N 1
ATOM 773 C CA . PRO A 1 97 ? -14.32 -0.246 4.84 1 95.69 97 PRO A CA 1
ATOM 774 C C . PRO A 1 97 ? -13.992 0.668 6.02 1 95.69 97 PRO A C 1
ATOM 776 O O . PRO A 1 97 ? -12.953 1.331 6.016 1 95.69 97 PRO A O 1
ATOM 779 N N . LYS A 1 98 ? -14.836 0.649 7.008 1 91.44 98 LYS A N 1
ATOM 780 C CA . LYS A 1 98 ? -14.664 1.497 8.188 1 91.44 98 LYS A CA 1
ATOM 781 C C . LYS A 1 98 ? -14.367 0.661 9.43 1 91.44 98 LYS A C 1
ATOM 783 O O . LYS A 1 98 ? -13.555 1.052 10.266 1 91.44 98 LYS A O 1
ATOM 788 N N . THR A 1 99 ? -15 -0.467 9.547 1 93.69 99 THR A N 1
ATOM 789 C CA . THR A 1 99 ? -14.836 -1.328 10.719 1 93.69 99 THR A CA 1
ATOM 790 C C . THR A 1 99 ? -13.844 -2.451 10.422 1 93.69 99 THR A C 1
ATOM 792 O O . THR A 1 99 ? -13.539 -2.729 9.258 1 93.69 99 THR A O 1
ATOM 795 N N . THR A 1 100 ? -13.422 -3.107 11.445 1 95 100 THR A N 1
ATOM 796 C CA . THR A 1 100 ? -12.508 -4.227 11.273 1 95 100 THR A CA 1
ATOM 797 C C . THR A 1 100 ? -13.18 -5.367 10.516 1 95 100 THR A C 1
ATOM 799 O O . THR A 1 100 ? -12.531 -6.047 9.711 1 95 100 THR A O 1
ATOM 802 N N . LEU A 1 101 ? -14.484 -5.543 10.734 1 97.81 101 LEU A N 1
ATOM 803 C CA . LEU A 1 101 ? -15.227 -6.566 10.008 1 97.81 101 LEU A CA 1
ATOM 804 C C . LEU A 1 101 ? -15.281 -6.242 8.523 1 97.81 101 LEU A C 1
ATOM 806 O O . LEU A 1 101 ? -15.023 -7.109 7.68 1 97.81 101 LEU A O 1
ATOM 810 N N . GLU A 1 102 ? -15.594 -5.004 8.195 1 97.62 102 GLU A N 1
ATOM 811 C CA . GLU A 1 102 ? -15.633 -4.586 6.801 1 97.62 102 GLU A CA 1
ATOM 812 C C . GLU A 1 102 ? -14.273 -4.75 6.137 1 97.62 102 GLU A C 1
ATOM 814 O O . GLU A 1 102 ? -14.18 -5.164 4.98 1 97.62 102 GLU A O 1
ATOM 819 N N . LYS A 1 103 ? -13.258 -4.438 6.883 1 97 103 LYS A N 1
ATOM 820 C CA . LYS A 1 103 ? -11.898 -4.598 6.367 1 97 103 LYS A CA 1
ATOM 821 C C . LYS A 1 103 ? -11.594 -6.066 6.082 1 97 103 LYS A C 1
ATOM 823 O O . LYS A 1 103 ? -10.938 -6.387 5.09 1 97 103 LYS A O 1
ATOM 828 N N . MET A 1 104 ? -12.031 -6.91 6.949 1 97.94 104 MET A N 1
ATOM 829 C CA . MET A 1 104 ? -11.805 -8.344 6.762 1 97.94 104 MET A CA 1
ATOM 830 C C . MET A 1 104 ? -12.516 -8.844 5.512 1 97.94 104 MET A C 1
ATOM 832 O O . MET A 1 104 ? -11.945 -9.594 4.723 1 97.94 104 MET A O 1
ATOM 836 N N . VAL A 1 105 ? -13.75 -8.422 5.289 1 98.25 105 VAL A N 1
ATOM 837 C CA . VAL A 1 105 ? -14.516 -8.859 4.129 1 98.25 105 VAL A CA 1
ATOM 838 C C . VAL A 1 105 ? -13.914 -8.266 2.857 1 98.25 105 VAL A C 1
ATOM 840 O O . VAL A 1 105 ? -13.836 -8.938 1.828 1 98.25 105 VAL A O 1
ATOM 843 N N . ASP A 1 106 ? -13.492 -7.023 2.979 1 98.38 106 ASP A N 1
ATOM 844 C CA . ASP A 1 106 ? -12.781 -6.383 1.878 1 98.38 106 ASP A CA 1
ATOM 845 C C . ASP A 1 106 ? -11.5 -7.141 1.532 1 98.38 106 ASP A C 1
ATOM 847 O O . ASP A 1 106 ? -11.195 -7.344 0.356 1 98.38 106 ASP A O 1
ATOM 851 N N . PHE A 1 107 ? -10.773 -7.555 2.543 1 98.25 107 PHE A N 1
ATOM 852 C CA . PHE A 1 107 ? -9.555 -8.352 2.393 1 98.25 107 PHE A CA 1
ATOM 853 C C . PHE A 1 107 ? -9.859 -9.672 1.707 1 98.25 107 PHE A C 1
ATOM 855 O O . PHE A 1 107 ? -9.188 -10.055 0.747 1 98.25 107 PHE A O 1
ATOM 862 N N . TYR A 1 108 ? -10.859 -10.344 2.174 1 97.81 108 TYR A N 1
ATOM 863 C CA . TYR A 1 108 ? -11.258 -11.617 1.591 1 97.81 108 TYR A CA 1
ATOM 864 C C . TYR A 1 108 ? -11.562 -11.469 0.106 1 97.81 108 TYR A C 1
ATOM 866 O O . TYR A 1 108 ? -11.125 -12.281 -0.712 1 97.81 108 TYR A O 1
ATOM 874 N N . THR A 1 109 ? -12.211 -10.445 -0.235 1 96.88 109 THR A N 1
ATOM 875 C CA . THR A 1 109 ? -12.734 -10.281 -1.587 1 96.88 109 THR A CA 1
ATOM 876 C C . THR A 1 109 ? -11.625 -9.883 -2.553 1 96.88 109 THR A C 1
ATOM 878 O O . THR A 1 109 ? -11.516 -10.438 -3.646 1 96.88 109 THR A O 1
ATOM 881 N N . PHE A 1 110 ? -10.773 -8.992 -2.121 1 97.62 110 PHE A N 1
ATOM 882 C CA . PHE A 1 110 ? -9.852 -8.414 -3.09 1 97.62 110 PHE A CA 1
ATOM 883 C C . PHE A 1 110 ? -8.445 -8.977 -2.895 1 97.62 110 PHE A C 1
ATOM 885 O O . PHE A 1 110 ? -7.844 -9.5 -3.836 1 97.62 110 PHE A O 1
ATOM 892 N N . ASP A 1 111 ? -7.914 -8.914 -1.657 1 97.88 111 ASP A N 1
ATOM 893 C CA . ASP A 1 111 ? -6.582 -9.461 -1.401 1 97.88 111 ASP A CA 1
ATOM 894 C C . ASP A 1 111 ? -6.559 -10.977 -1.622 1 97.88 111 ASP A C 1
ATOM 896 O O . ASP A 1 111 ? -5.559 -11.516 -2.098 1 97.88 111 ASP A O 1
ATOM 900 N N . GLY A 1 112 ? -7.66 -11.609 -1.268 1 95.19 112 GLY A N 1
ATOM 901 C CA . GLY A 1 112 ? -7.77 -13.047 -1.468 1 95.19 112 GLY A CA 1
ATOM 902 C C . GLY A 1 112 ? -7.656 -13.453 -2.924 1 95.19 112 GLY A C 1
ATOM 903 O O . GLY A 1 112 ? -7.262 -14.586 -3.229 1 95.19 112 GLY A O 1
ATOM 904 N N . GLU A 1 113 ? -7.914 -12.477 -3.803 1 93.44 113 GLU A N 1
ATOM 905 C CA . GLU A 1 113 ? -7.895 -12.789 -5.23 1 93.44 113 GLU A CA 1
ATOM 906 C C . GLU A 1 113 ? -6.668 -12.18 -5.91 1 93.44 113 GLU A C 1
ATOM 908 O O . GLU A 1 113 ? -6.105 -12.773 -6.832 1 93.44 113 GLU A O 1
ATOM 913 N N . GLN A 1 114 ? -6.238 -11.031 -5.414 1 96.25 114 GLN A N 1
ATOM 914 C CA . GLN A 1 114 ? -5.168 -10.312 -6.094 1 96.25 114 GLN A CA 1
ATOM 915 C C . GLN A 1 114 ? -3.869 -10.375 -5.293 1 96.25 114 GLN A C 1
ATOM 917 O O . GLN A 1 114 ? -2.82 -9.938 -5.766 1 96.25 114 GLN A O 1
ATOM 922 N N . ALA A 1 115 ? -3.92 -10.875 -4.125 1 97.19 115 ALA A N 1
ATOM 923 C CA . ALA A 1 115 ? -2.797 -10.992 -3.197 1 97.19 115 ALA A CA 1
ATOM 924 C C . ALA A 1 115 ? -2.342 -9.617 -2.711 1 97.19 115 ALA A C 1
ATOM 926 O O . ALA A 1 115 ? -1.43 -9.516 -1.888 1 97.19 115 ALA A O 1
ATOM 927 N N . GLU A 1 116 ? -2.924 -8.531 -3.244 1 97.75 116 GLU A N 1
ATOM 928 C CA . GLU A 1 116 ? -2.561 -7.172 -2.85 1 97.75 116 GLU A CA 1
ATOM 929 C C . GLU A 1 116 ? -3.799 -6.332 -2.555 1 97.75 116 GLU A C 1
ATOM 931 O O . GLU A 1 116 ? -4.898 -6.664 -3.002 1 97.75 116 GLU A O 1
ATOM 936 N N . ALA A 1 117 ? -3.621 -5.234 -1.839 1 97.56 117 ALA A N 1
ATOM 937 C CA . ALA A 1 117 ? -4.711 -4.422 -1.303 1 97.56 117 ALA A CA 1
ATOM 938 C C . ALA A 1 117 ? -5.371 -3.596 -2.402 1 97.56 117 ALA A C 1
ATOM 940 O O . ALA A 1 117 ? -4.75 -3.297 -3.424 1 97.56 117 ALA A O 1
ATOM 941 N N . PRO A 1 118 ? -6.625 -3.17 -2.16 1 98.06 118 PRO A N 1
ATOM 942 C CA . PRO A 1 118 ? -7.379 -2.34 -3.102 1 98.06 118 PRO A CA 1
ATOM 943 C C . PRO A 1 118 ? -6.668 -1.032 -3.438 1 98.06 118 PRO A C 1
ATOM 945 O O . PRO A 1 118 ? -6.805 -0.516 -4.551 1 98.06 118 PRO A O 1
ATOM 948 N N . ARG A 1 119 ? -5.863 -0.578 -2.559 1 97.5 119 ARG A N 1
ATOM 949 C CA . ARG A 1 119 ? -5.238 0.729 -2.732 1 97.5 119 ARG A CA 1
ATOM 950 C C . ARG A 1 119 ? -4.191 0.691 -3.842 1 97.5 119 ARG A C 1
ATOM 952 O O . ARG A 1 119 ? -3.887 1.718 -4.449 1 97.5 119 ARG A O 1
ATOM 959 N N . VAL A 1 120 ? -3.611 -0.514 -4.195 1 98.06 120 VAL A N 1
ATOM 960 C CA . VAL A 1 120 ? -2.561 -0.592 -5.203 1 98.06 120 VAL A CA 1
ATOM 961 C C . VAL A 1 120 ? -3.078 -1.337 -6.434 1 98.06 120 VAL A C 1
ATOM 963 O O . VAL A 1 120 ? -2.312 -1.646 -7.348 1 98.06 120 VAL A O 1
ATOM 966 N N . THR A 1 121 ? -4.32 -1.661 -6.469 1 98.5 121 THR A N 1
ATOM 967 C CA . THR A 1 121 ? -4.906 -2.51 -7.5 1 98.5 121 THR A CA 1
ATOM 968 C C . THR A 1 121 ? -5.723 -1.677 -8.484 1 98.5 121 THR A C 1
ATOM 970 O O . THR A 1 121 ? -6.555 -0.862 -8.078 1 98.5 121 THR A O 1
ATOM 973 N N . SER A 1 122 ? -5.516 -1.889 -9.773 1 98.25 122 SER A N 1
ATOM 974 C CA . SER A 1 122 ? -6.234 -1.194 -10.836 1 98.25 122 SER A CA 1
ATOM 975 C C . SER A 1 122 ? -7.699 -1.613 -10.883 1 98.25 122 SER A C 1
ATOM 977 O O . SER A 1 122 ? -8.008 -2.807 -10.906 1 98.25 122 SER A O 1
ATOM 979 N N . LEU A 1 123 ? -8.562 -0.619 -10.852 1 98.25 123 LEU A N 1
ATOM 980 C CA . LEU A 1 123 ? -9.977 -0.915 -11.062 1 98.25 123 LEU A CA 1
ATOM 981 C C . LEU A 1 123 ? -10.227 -1.401 -12.484 1 98.25 123 LEU A C 1
ATOM 983 O O . LEU A 1 123 ? -10.82 -2.463 -12.688 1 98.25 123 LEU A O 1
ATOM 987 N N . LYS A 1 124 ? -9.688 -0.705 -13.398 1 97 124 LYS A N 1
ATOM 988 C CA . LYS A 1 124 ? -9.945 -0.888 -14.828 1 97 124 LYS A CA 1
ATOM 989 C C . LYS A 1 124 ? -9.617 -2.311 -15.266 1 97 124 LYS A C 1
ATOM 991 O O . LYS A 1 124 ? -10.359 -2.916 -16.047 1 97 124 LYS A O 1
ATOM 996 N N . HIS A 1 125 ? -8.555 -2.838 -14.734 1 97 125 HIS A N 1
ATOM 997 C CA . HIS A 1 125 ? -8.031 -4.082 -15.289 1 97 125 HIS A CA 1
ATOM 998 C C . HIS A 1 125 ? -8.422 -5.277 -14.422 1 97 125 HIS A C 1
ATOM 1000 O O . HIS A 1 125 ? -8.305 -6.426 -14.852 1 97 125 HIS A O 1
ATOM 1006 N N . VAL A 1 126 ? -8.914 -5.051 -13.234 1 97.5 126 VAL A N 1
ATOM 1007 C CA . VAL A 1 126 ? -9.156 -6.16 -12.32 1 97.5 126 VAL A CA 1
ATOM 1008 C C . VAL A 1 126 ? -10.656 -6.445 -12.234 1 97.5 126 VAL A C 1
ATOM 1010 O O . VAL A 1 126 ? -11.062 -7.598 -12.07 1 97.5 126 VAL A O 1
ATOM 1013 N N . ILE A 1 127 ? -11.5 -5.402 -12.352 1 97.06 127 ILE A N 1
ATOM 1014 C CA . ILE A 1 127 ? -12.938 -5.578 -12.234 1 97.06 127 ILE A CA 1
ATOM 1015 C C . ILE A 1 127 ? -13.586 -5.465 -13.609 1 97.06 127 ILE A C 1
ATOM 1017 O O . ILE A 1 127 ? -13.352 -4.504 -14.344 1 97.06 127 ILE A O 1
ATOM 1021 N N . PRO A 1 128 ? -14.422 -6.344 -13.992 1 95 128 PRO A N 1
ATOM 1022 C CA . PRO A 1 128 ? -14.727 -7.57 -13.25 1 95 128 PRO A CA 1
ATOM 1023 C C . PRO A 1 128 ? -13.578 -8.578 -13.273 1 95 128 PRO A C 1
ATOM 1025 O O . PRO A 1 128 ? -12.75 -8.547 -14.188 1 95 128 PRO A O 1
ATOM 1028 N N . MET A 1 129 ? -13.5 -9.375 -12.297 1 92.19 129 MET A N 1
ATOM 1029 C CA . MET A 1 129 ? -12.477 -10.422 -12.258 1 92.19 129 MET A CA 1
ATOM 1030 C C . MET A 1 129 ? -12.656 -11.398 -13.414 1 92.19 129 MET A C 1
ATOM 1032 O O . MET A 1 129 ? -13.68 -12.078 -13.508 1 92.19 129 MET A O 1
ATOM 1036 N N . ALA A 1 130 ? -11.672 -11.547 -14.219 1 91.25 130 ALA A N 1
ATOM 1037 C CA . ALA A 1 130 ? -11.781 -12.234 -15.508 1 91.25 130 ALA A CA 1
ATOM 1038 C C . ALA A 1 130 ? -12.078 -13.719 -15.312 1 91.25 130 ALA A C 1
ATOM 1040 O O . ALA A 1 130 ? -12.906 -14.289 -16.016 1 91.25 130 ALA A O 1
ATOM 1041 N N . GLU A 1 131 ? -11.445 -14.328 -14.391 1 90.69 131 GLU A N 1
ATOM 1042 C CA . GLU A 1 131 ? -11.586 -15.766 -14.203 1 90.69 131 GLU A CA 1
ATOM 1043 C C . GLU A 1 131 ? -13.023 -16.125 -13.82 1 90.69 131 GLU A C 1
ATOM 1045 O O . GLU A 1 131 ? -13.617 -17.031 -14.414 1 90.69 131 GLU A O 1
ATOM 1050 N N . SER A 1 132 ? -13.516 -15.398 -12.844 1 89.69 132 SER A N 1
ATOM 1051 C CA . SER A 1 132 ? -14.891 -15.664 -12.414 1 89.69 132 SER A CA 1
ATOM 1052 C C . SER A 1 132 ? -15.891 -15.25 -13.484 1 89.69 132 SER A C 1
ATOM 1054 O O . SER A 1 132 ? -16.922 -15.914 -13.672 1 89.69 132 SER A O 1
ATOM 1056 N N . HIS A 1 133 ? -15.57 -14.164 -14.125 1 90.56 133 HIS A N 1
ATOM 1057 C CA . HIS A 1 133 ? -16.453 -13.68 -15.18 1 90.56 133 HIS A CA 1
ATOM 1058 C C . HIS A 1 133 ? -16.5 -14.664 -16.344 1 90.56 133 HIS A C 1
ATOM 1060 O O . HIS A 1 133 ? -17.578 -14.992 -16.844 1 90.56 133 HIS A O 1
ATOM 1066 N N . ASP A 1 134 ? -15.383 -15.18 -16.75 1 92.44 134 ASP A N 1
ATOM 1067 C CA . ASP A 1 134 ? -15.297 -16 -17.953 1 92.44 134 ASP A CA 1
ATOM 1068 C C . ASP A 1 134 ? -15.688 -17.453 -17.672 1 92.44 134 ASP A C 1
ATOM 1070 O O . ASP A 1 134 ? -16.344 -18.094 -18.484 1 92.44 134 ASP A O 1
ATOM 1074 N N . TYR A 1 135 ? -15.273 -17.922 -16.484 1 94.19 135 TYR A N 1
ATOM 1075 C CA . TYR A 1 135 ? -15.359 -19.375 -16.297 1 94.19 135 TYR A CA 1
ATOM 1076 C C . TYR A 1 135 ? -16.328 -19.703 -15.172 1 94.19 135 TYR A C 1
ATOM 1078 O O . TYR A 1 135 ? -16.656 -20.875 -14.953 1 94.19 135 TYR A O 1
ATOM 1086 N N . GLY A 1 136 ? -16.781 -18.688 -14.461 1 91.12 136 GLY A N 1
ATOM 1087 C CA . GLY A 1 136 ? -17.75 -18.906 -13.391 1 91.12 136 GLY A CA 1
ATOM 1088 C C . GLY A 1 136 ? -17.156 -18.734 -12.008 1 91.12 136 GLY A C 1
ATOM 1089 O O . GLY A 1 136 ? -15.93 -18.719 -11.852 1 91.12 136 GLY A O 1
ATOM 1090 N N . GLN A 1 137 ? -17.984 -18.688 -11.031 1 87.62 137 GLN A N 1
ATOM 1091 C CA . GLN A 1 137 ? -17.594 -18.328 -9.664 1 87.62 137 GLN A CA 1
ATOM 1092 C C . GLN A 1 137 ? -17.188 -19.578 -8.875 1 87.62 137 GLN A C 1
ATOM 1094 O O . GLN A 1 137 ? -16.547 -19.469 -7.832 1 87.62 137 GLN A O 1
ATOM 1099 N N . ASN A 1 138 ? -17.609 -20.703 -9.336 1 90.62 138 ASN A N 1
ATOM 1100 C CA . ASN A 1 138 ? -17.312 -21.922 -8.586 1 90.62 138 ASN A CA 1
ATOM 1101 C C . ASN A 1 138 ? -15.836 -22.266 -8.648 1 90.62 138 ASN A C 1
ATOM 1103 O O . ASN A 1 138 ? -15.242 -22.297 -9.734 1 90.62 138 ASN A O 1
ATOM 1107 N N . ALA A 1 139 ? -15.273 -22.484 -7.508 1 90.94 139 ALA A N 1
ATOM 1108 C CA . ALA A 1 139 ? -13.859 -22.828 -7.391 1 90.94 139 ALA A CA 1
ATOM 1109 C C . ALA A 1 139 ? -13.688 -24.234 -6.84 1 90.94 139 ALA A C 1
ATOM 1111 O O . ALA A 1 139 ? -14.414 -24.656 -5.941 1 90.94 139 ALA A O 1
ATOM 1112 N N . TYR A 1 140 ? -12.82 -24.953 -7.402 1 94.25 140 TYR A N 1
ATOM 1113 C CA . TYR A 1 140 ? -12.531 -26.328 -6.984 1 94.25 140 TYR A CA 1
ATOM 1114 C C . TYR A 1 140 ? -11.086 -26.469 -6.52 1 94.25 140 TYR A C 1
ATOM 1116 O O . TYR A 1 140 ? -10.156 -26.172 -7.27 1 94.25 140 TYR A O 1
ATOM 1124 N N . PHE A 1 141 ? -10.922 -26.922 -5.305 1 95.31 141 PHE A N 1
ATOM 1125 C CA . PHE A 1 141 ? -9.609 -27.141 -4.707 1 95.31 141 PHE A CA 1
ATOM 1126 C C . PHE A 1 141 ? -9.016 -28.469 -5.145 1 95.31 141 PHE A C 1
ATOM 1128 O O . PHE A 1 141 ? -9.602 -29.531 -4.891 1 95.31 141 PHE A O 1
ATOM 1135 N N . VAL A 1 142 ? -7.867 -28.422 -5.781 1 95.62 142 VAL A N 1
ATOM 1136 C CA . VAL A 1 142 ? -7.191 -29.641 -6.246 1 95.62 142 VAL A CA 1
ATOM 1137 C C . VAL A 1 142 ? -6.508 -30.328 -5.074 1 95.62 142 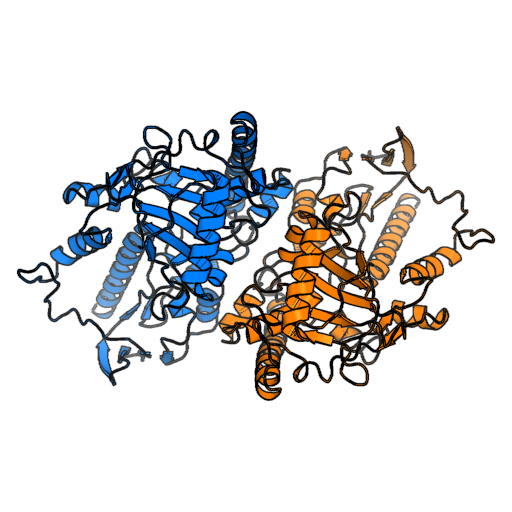VAL A C 1
ATOM 1139 O O . VAL A 1 142 ? -5.617 -29.766 -4.441 1 95.62 142 VAL A O 1
ATOM 1142 N N . ALA A 1 143 ? -6.98 -31.438 -4.766 1 94 143 ALA A N 1
ATOM 1143 C CA . ALA A 1 143 ? -6.402 -32.281 -3.732 1 94 143 ALA A CA 1
ATOM 1144 C C . ALA A 1 143 ? -6.082 -33.688 -4.285 1 94 143 ALA A C 1
ATOM 1146 O O . ALA A 1 143 ? -6.785 -34.656 -3.988 1 94 143 ALA A O 1
ATOM 1147 N N . ASP A 1 144 ? -5.125 -33.719 -5.078 1 94.5 144 ASP A N 1
ATOM 1148 C CA . ASP A 1 144 ? -4.613 -34.906 -5.762 1 94.5 144 ASP A CA 1
ATOM 1149 C C . ASP A 1 144 ? -3.115 -35.094 -5.52 1 94.5 144 ASP A C 1
ATOM 1151 O O . ASP A 1 144 ? -2.369 -34.125 -5.492 1 94.5 144 ASP A O 1
ATOM 1155 N N . ASP A 1 145 ? -2.662 -36.312 -5.273 1 91.44 145 ASP A N 1
ATOM 1156 C CA . ASP A 1 145 ? -1.252 -36.594 -5.004 1 91.44 145 ASP A CA 1
ATOM 1157 C C . ASP A 1 145 ? -0.377 -36.125 -6.168 1 91.44 145 ASP A C 1
ATOM 1159 O O . ASP A 1 145 ? 0.796 -35.781 -5.977 1 91.44 145 ASP A O 1
ATOM 1163 N N . ARG A 1 146 ? -0.953 -36.156 -7.379 1 92.19 146 ARG A N 1
ATOM 1164 C CA . ARG A 1 146 ? -0.199 -35.719 -8.555 1 92.19 146 ARG A CA 1
ATOM 1165 C C . ARG A 1 146 ? -0.021 -34.219 -8.578 1 92.19 146 ARG A C 1
ATOM 1167 O O . ARG A 1 146 ? 0.88 -33.719 -9.25 1 92.19 146 ARG A O 1
ATOM 1174 N N . GLY A 1 147 ? -0.917 -33.531 -7.898 1 92.19 147 GLY A N 1
ATOM 1175 C CA . GLY A 1 147 ? -0.85 -32.062 -7.797 1 92.19 147 GLY A CA 1
ATOM 1176 C C . GLY A 1 147 ? -1.349 -31.359 -9.039 1 92.19 147 GLY A C 1
ATOM 1177 O O . GLY A 1 147 ? -1.636 -32 -10.055 1 92.19 147 GLY A O 1
ATOM 1178 N N . PHE A 1 148 ? -1.413 -30.078 -8.93 1 93.19 148 PHE A N 1
ATOM 1179 C CA . PHE A 1 148 ? -1.817 -29.219 -10.039 1 93.19 148 PHE A CA 1
ATOM 1180 C C . PHE A 1 148 ? -0.864 -29.375 -11.219 1 93.19 148 PHE A C 1
ATOM 1182 O O . PHE A 1 148 ? -1.274 -29.266 -12.375 1 93.19 148 PHE A O 1
ATOM 1189 N N . GLU A 1 149 ? 0.322 -29.734 -10.984 1 93 149 GLU A N 1
ATOM 1190 C CA . GLU A 1 149 ? 1.361 -29.859 -12.008 1 93 149 GLU A CA 1
ATOM 1191 C C . GLU A 1 149 ? 1.042 -30.984 -12.984 1 93 149 GLU A C 1
ATOM 1193 O O . GLU A 1 149 ? 1.604 -31.031 -14.078 1 93 149 GLU A O 1
ATOM 1198 N N . SER A 1 150 ? 0.169 -31.875 -12.594 1 94.19 150 SER A N 1
ATOM 1199 C CA . SER A 1 150 ? -0.192 -32.969 -13.484 1 94.19 150 SER A CA 1
ATOM 1200 C C . SER A 1 150 ? -0.812 -32.469 -14.773 1 94.19 150 SER A C 1
ATOM 1202 O O . SER A 1 150 ? -0.715 -33.125 -15.82 1 94.19 150 SER A O 1
ATOM 1204 N N . LEU A 1 151 ? -1.396 -31.281 -14.68 1 95.25 151 LEU A N 1
ATOM 1205 C CA . LEU A 1 151 ? -1.956 -30.672 -15.883 1 95.25 151 LEU A CA 1
ATOM 1206 C C . LEU A 1 151 ? -0.852 -30.281 -16.859 1 95.25 151 LEU A C 1
ATOM 1208 O O . LEU A 1 151 ? -1.002 -30.453 -18.078 1 95.25 151 LEU A O 1
ATOM 1212 N N . VAL A 1 152 ? 0.232 -29.797 -16.359 1 93.94 152 VAL A N 1
ATOM 1213 C CA . VAL A 1 152 ? 1.383 -29.438 -17.188 1 93.94 152 VAL A CA 1
ATOM 1214 C C . VAL A 1 152 ? 1.991 -30.688 -17.812 1 93.94 152 VAL A C 1
ATOM 1216 O O . VAL A 1 152 ? 2.352 -30.688 -18.984 1 93.94 152 VAL A O 1
ATOM 1219 N N . HIS A 1 153 ? 2.072 -31.75 -17.031 1 94.88 153 HIS A N 1
ATOM 1220 C CA . HIS A 1 153 ? 2.623 -33 -17.516 1 94.88 153 HIS A CA 1
ATOM 1221 C C . HIS A 1 153 ? 1.745 -33.594 -18.609 1 94.88 153 HIS A C 1
ATOM 1223 O O . HIS A 1 153 ? 2.248 -34.25 -19.547 1 94.88 153 HIS A O 1
ATOM 1229 N N . LEU A 1 154 ? 0.453 -33.438 -18.453 1 95.12 154 LEU A N 1
ATOM 1230 C CA . LEU A 1 154 ? -0.457 -33.906 -19.5 1 95.12 154 LEU A CA 1
ATOM 1231 C C . LEU A 1 154 ? -0.111 -33.25 -20.844 1 95.12 154 LEU A C 1
ATOM 1233 O O . LEU A 1 154 ? -0.076 -33.938 -21.859 1 95.12 154 LEU A O 1
ATOM 1237 N N . LEU A 1 155 ? 0.161 -31.953 -20.844 1 94 155 LEU A N 1
ATOM 1238 C CA . LEU A 1 155 ? 0.533 -31.25 -22.062 1 94 155 LEU A CA 1
ATOM 1239 C C . LEU A 1 155 ? 1.896 -31.703 -22.562 1 94 155 LEU A C 1
ATOM 1241 O O . LEU A 1 155 ? 2.072 -31.938 -23.766 1 94 155 LEU A O 1
ATOM 1245 N N . ALA A 1 156 ? 2.832 -31.828 -21.656 1 94.75 156 ALA A N 1
ATOM 1246 C CA . ALA A 1 156 ? 4.211 -32.188 -22 1 94.75 156 ALA A CA 1
ATOM 1247 C C . ALA A 1 156 ? 4.297 -33.594 -22.594 1 94.75 156 ALA A C 1
ATOM 1249 O O . ALA A 1 156 ? 5.102 -33.844 -23.484 1 94.75 156 ALA A O 1
ATOM 1250 N N . LYS A 1 157 ? 3.5 -34.438 -22.156 1 94.06 157 LYS A N 1
ATOM 1251 C CA . LYS A 1 157 ? 3.537 -35.844 -22.578 1 94.06 157 LYS A CA 1
ATOM 1252 C C . LYS A 1 157 ? 3.158 -36 -24.047 1 94.06 157 LYS A C 1
ATOM 1254 O O . LYS A 1 157 ? 3.441 -37.031 -24.656 1 94.06 157 LYS A O 1
ATOM 1259 N N . GLN A 1 158 ? 2.582 -34.969 -24.531 1 93.25 158 GLN A N 1
ATOM 1260 C CA . GLN A 1 158 ? 2.189 -35.031 -25.938 1 93.25 158 GLN A CA 1
ATOM 1261 C C . GLN A 1 158 ? 3.408 -34.969 -26.844 1 93.25 158 GLN A C 1
ATOM 1263 O O . GLN A 1 158 ? 3.35 -35.438 -28 1 93.25 158 GLN A O 1
ATOM 1268 N N . PHE A 1 159 ? 4.527 -34.438 -26.359 1 93.62 159 PHE A N 1
ATOM 1269 C CA . PHE A 1 159 ? 5.633 -34.25 -27.297 1 93.62 159 PHE A CA 1
ATOM 1270 C C . PHE A 1 159 ? 6.961 -34.594 -26.641 1 93.62 159 PHE A C 1
ATOM 1272 O O . PHE A 1 159 ? 8 -34.625 -27.312 1 93.62 159 PHE A O 1
ATOM 1279 N N . LEU A 1 160 ? 6.957 -34.844 -25.328 1 95.94 160 LEU A N 1
ATOM 1280 C CA . LEU A 1 160 ? 8.18 -35.219 -24.625 1 95.94 160 LEU A CA 1
ATOM 1281 C C . LEU A 1 160 ? 8.133 -36.688 -24.172 1 95.94 160 LEU A C 1
ATOM 1283 O O . LEU A 1 160 ? 7.059 -37.219 -23.906 1 95.94 160 LEU A O 1
ATOM 1287 N N . SER A 1 161 ? 9.312 -37.219 -24.062 1 96.25 161 SER A N 1
ATOM 1288 C CA . SER A 1 161 ? 9.422 -38.594 -23.578 1 96.25 161 SER A CA 1
ATOM 1289 C C . SER A 1 161 ? 9.469 -38.625 -22.047 1 96.25 161 SER A C 1
ATOM 1291 O O . SER A 1 161 ? 10.07 -37.75 -21.422 1 96.25 161 SER A O 1
ATOM 1293 N N . TYR A 1 162 ? 8.805 -39.594 -21.562 1 94.56 162 TYR A N 1
ATOM 1294 C CA . TYR A 1 162 ? 8.773 -39.844 -20.125 1 94.56 162 TYR A CA 1
ATOM 1295 C C . TYR A 1 162 ? 9.281 -41.25 -19.812 1 94.56 162 TYR A C 1
ATOM 1297 O O . TYR A 1 162 ? 9.086 -42.188 -20.609 1 94.56 162 TYR A O 1
ATOM 1305 N N . ASN A 1 163 ? 9.914 -41.438 -18.703 1 93.38 163 ASN A N 1
ATOM 1306 C CA . ASN A 1 163 ? 10.344 -42.781 -18.312 1 93.38 163 ASN A CA 1
ATOM 1307 C C . ASN A 1 163 ? 9.219 -43.562 -17.641 1 93.38 163 ASN A C 1
ATOM 1309 O O . ASN A 1 163 ? 8.109 -43.062 -17.484 1 93.38 163 ASN A O 1
ATOM 1313 N N . SER A 1 164 ? 9.531 -44.812 -17.188 1 91.31 164 SER A N 1
ATOM 1314 C CA . SER A 1 164 ? 8.531 -45.688 -16.641 1 91.31 164 SER A CA 1
ATOM 1315 C C . SER A 1 164 ? 8.055 -45.219 -15.266 1 91.31 164 SER A C 1
ATOM 1317 O O . SER A 1 164 ? 6.98 -45.594 -14.805 1 91.31 164 SER A O 1
ATOM 1319 N N . LYS A 1 165 ? 8.836 -44.406 -14.664 1 90.06 165 LYS A N 1
ATOM 1320 C CA . LYS A 1 165 ? 8.492 -43.906 -13.328 1 90.06 165 LYS A CA 1
ATOM 1321 C C . LYS A 1 165 ? 7.664 -42.625 -13.398 1 90.06 165 LYS A C 1
ATOM 1323 O O . LYS A 1 165 ? 7.25 -42.094 -12.367 1 90.06 165 LYS A O 1
ATOM 1328 N N . GLY A 1 166 ? 7.434 -42.094 -14.602 1 88.44 166 GLY A N 1
ATOM 1329 C CA . GLY A 1 166 ? 6.559 -40.938 -14.781 1 88.44 166 GLY A CA 1
ATOM 1330 C C . GLY A 1 166 ? 7.309 -39.625 -14.781 1 88.44 166 GLY A C 1
ATOM 1331 O O . GLY A 1 166 ? 6.703 -38.562 -14.617 1 88.44 166 GLY A O 1
ATOM 1332 N N . PHE A 1 167 ? 8.609 -39.688 -14.93 1 92 167 PHE A N 1
ATOM 1333 C CA . PHE A 1 167 ? 9.414 -38.469 -14.984 1 92 167 PHE A CA 1
ATOM 1334 C C . PHE A 1 167 ? 9.859 -38.188 -16.422 1 92 167 PHE A C 1
ATOM 1336 O O . PHE A 1 167 ? 10.094 -39.094 -17.203 1 92 167 PHE A O 1
ATOM 1343 N N . VAL A 1 168 ? 9.945 -36.875 -16.719 1 93.5 168 VAL A N 1
ATOM 1344 C CA . VAL A 1 168 ? 10.445 -36.469 -18.016 1 93.5 168 VAL A CA 1
ATOM 1345 C C . VAL A 1 168 ? 11.859 -37.031 -18.234 1 93.5 168 VAL A C 1
ATOM 1347 O O . VAL A 1 168 ? 12.727 -36.844 -17.375 1 93.5 168 VAL A O 1
ATOM 1350 N N . ASN A 1 169 ? 12.094 -37.781 -19.297 1 93 169 ASN A N 1
ATOM 1351 C CA . ASN A 1 169 ? 13.398 -38.281 -19.688 1 93 169 ASN A CA 1
ATOM 1352 C C . ASN A 1 169 ? 13.711 -37.969 -21.141 1 93 169 ASN A C 1
ATOM 1354 O O . ASN A 1 169 ? 14.023 -38.906 -21.922 1 93 169 ASN A O 1
ATOM 1358 N N . ASP A 1 170 ? 13.484 -36.844 -21.531 1 95.88 170 ASP A N 1
ATOM 1359 C CA . ASP A 1 170 ? 13.719 -36.344 -22.891 1 95.88 170 ASP A CA 1
ATOM 1360 C C . ASP A 1 170 ? 15.016 -35.531 -22.953 1 95.88 170 ASP A C 1
ATOM 1362 O O . ASP A 1 170 ? 15.258 -34.688 -22.094 1 95.88 170 ASP A O 1
ATOM 1366 N N . HIS A 1 171 ? 15.867 -35.781 -23.953 1 93.94 171 HIS A N 1
ATOM 1367 C CA . HIS A 1 171 ? 17.156 -35.094 -24.078 1 93.94 171 HIS A CA 1
ATOM 1368 C C . HIS A 1 171 ? 17 -33.594 -24.312 1 93.94 171 HIS A C 1
ATOM 1370 O O . HIS A 1 171 ? 17.922 -32.812 -24.062 1 93.94 171 HIS A O 1
ATOM 1376 N N . ARG A 1 172 ? 15.828 -33.156 -24.75 1 94.38 172 ARG A N 1
ATOM 1377 C CA . ARG A 1 172 ? 15.547 -31.766 -25.047 1 94.38 172 ARG A CA 1
ATOM 1378 C C . ARG A 1 172 ? 15.289 -30.984 -23.766 1 94.38 172 ARG A C 1
ATOM 1380 O O . ARG A 1 172 ? 15.328 -29.75 -23.766 1 94.38 172 ARG A O 1
ATOM 1387 N N . VAL A 1 173 ? 15.031 -31.625 -22.641 1 96.25 173 VAL A N 1
ATOM 1388 C CA . VAL A 1 173 ? 14.727 -30.969 -21.375 1 96.25 173 VAL A CA 1
ATOM 1389 C C . VAL A 1 173 ? 15.93 -31.062 -20.438 1 96.25 173 VAL A C 1
ATOM 1391 O O . VAL A 1 173 ? 16.438 -32.156 -20.172 1 96.25 173 VAL A O 1
ATOM 1394 N N . LYS A 1 174 ? 16.422 -29.953 -20 1 95.75 174 LYS A N 1
ATOM 1395 C CA . LYS A 1 174 ? 17.547 -29.891 -19.062 1 95.75 174 LYS A CA 1
ATOM 1396 C C . LYS A 1 174 ? 17.109 -29.281 -17.734 1 95.75 174 LYS A C 1
ATOM 1398 O O . LYS A 1 174 ? 16.75 -28.109 -17.656 1 95.75 174 LYS A O 1
ATOM 1403 N N . PHE A 1 175 ? 17.141 -30.141 -16.656 1 95.06 175 PHE A N 1
ATOM 1404 C CA . PHE A 1 175 ? 16.797 -29.703 -15.305 1 95.06 175 PHE A CA 1
ATOM 1405 C C . PHE A 1 175 ? 18.031 -29.172 -14.578 1 95.06 175 PHE A C 1
ATOM 1407 O O . PHE A 1 175 ? 19.156 -29.406 -15.008 1 95.06 175 PHE A O 1
ATOM 1414 N N . ASN A 1 176 ? 17.797 -28.438 -13.609 1 95.81 176 ASN A N 1
ATOM 1415 C CA . ASN A 1 176 ? 18.828 -27.891 -12.727 1 95.81 176 ASN A CA 1
ATOM 1416 C C . ASN A 1 176 ? 19.844 -27.047 -13.5 1 95.81 176 ASN A C 1
ATOM 1418 O O . ASN A 1 176 ? 21.047 -27.109 -13.227 1 95.81 176 ASN A O 1
ATOM 1422 N N . GLN A 1 177 ? 19.391 -26.516 -14.57 1 96.69 177 GLN A N 1
ATOM 1423 C CA . GLN A 1 177 ? 20.156 -25.547 -15.336 1 96.69 177 GLN A CA 1
ATOM 1424 C C . GLN A 1 177 ? 19.641 -24.125 -15.102 1 96.69 177 GLN A C 1
ATOM 1426 O O . GLN A 1 177 ? 18.719 -23.672 -15.773 1 96.69 177 GLN A O 1
ATOM 1431 N N . VAL A 1 178 ? 20.344 -23.438 -14.18 1 98.12 178 VAL A N 1
ATOM 1432 C CA . VAL A 1 178 ? 19.906 -22.094 -13.805 1 98.12 178 VAL A CA 1
ATOM 1433 C C . VAL A 1 178 ? 20.484 -21.062 -14.766 1 98.12 178 VAL A C 1
ATOM 1435 O O . VAL A 1 178 ? 21.688 -20.828 -14.773 1 98.12 178 VAL A O 1
ATOM 1438 N N . VAL A 1 179 ? 19.688 -20.484 -15.594 1 98.44 179 VAL A N 1
ATOM 1439 C CA . VAL A 1 179 ? 20.109 -19.469 -16.562 1 98.44 179 VAL A CA 1
ATOM 1440 C C . VAL A 1 179 ? 20.547 -18.203 -15.828 1 98.44 179 VAL A C 1
ATOM 1442 O O . VAL A 1 179 ? 19.797 -17.656 -15.023 1 98.44 179 VAL A O 1
ATOM 1445 N N . ARG A 1 180 ? 21.734 -17.672 -16.141 1 98.5 180 ARG A N 1
ATOM 1446 C CA . ARG A 1 180 ? 22.281 -16.5 -15.477 1 98.5 180 ARG A CA 1
ATOM 1447 C C . ARG A 1 180 ? 22.469 -15.352 -16.453 1 98.5 180 ARG A C 1
ATOM 1449 O O . ARG A 1 180 ? 22.453 -14.188 -16.062 1 98.5 180 ARG A O 1
ATOM 1456 N N . GLU A 1 181 ? 22.688 -15.75 -17.703 1 98.62 181 GLU A N 1
ATOM 1457 C CA . GLU A 1 181 ? 23.016 -14.727 -18.688 1 98.62 181 GLU A CA 1
ATOM 1458 C C . GLU A 1 181 ? 22.438 -15.086 -20.062 1 98.62 181 GLU A C 1
ATOM 1460 O O . GLU A 1 181 ? 22.469 -16.25 -20.469 1 98.62 181 GLU A O 1
ATOM 1465 N N . ILE A 1 182 ? 21.906 -14.148 -20.734 1 98.75 182 ILE A N 1
ATOM 1466 C CA . ILE A 1 182 ? 21.406 -14.273 -22.094 1 98.75 182 ILE A CA 1
ATOM 1467 C C . ILE A 1 182 ? 22.062 -13.219 -22.984 1 98.75 182 ILE A C 1
ATOM 1469 O O . ILE A 1 182 ? 21.859 -12.016 -22.781 1 98.75 182 ILE A O 1
ATOM 1473 N N . LYS A 1 183 ? 22.828 -13.656 -23.906 1 98.44 183 LYS A N 1
ATOM 1474 C CA . LYS A 1 183 ? 23.516 -12.789 -24.859 1 98.44 183 LYS A CA 1
ATOM 1475 C C . LYS A 1 183 ? 22.875 -12.875 -26.25 1 98.44 183 LYS A C 1
ATOM 1477 O O . LYS A 1 183 ? 22.703 -13.977 -26.781 1 98.44 183 LYS A O 1
ATOM 1482 N N . GLN A 1 184 ? 22.469 -11.742 -26.703 1 97.69 184 GLN A N 1
ATOM 1483 C CA . GLN A 1 184 ? 21.906 -11.805 -28.047 1 97.69 184 GLN A CA 1
ATOM 1484 C C . GLN A 1 184 ? 22.719 -10.953 -29.016 1 97.69 184 GLN A C 1
ATOM 1486 O O . GLN A 1 184 ? 23.297 -9.938 -28.625 1 97.69 184 GLN A O 1
ATOM 1491 N N . SER A 1 185 ? 22.797 -11.422 -30.25 1 95.88 185 SER A N 1
ATOM 1492 C CA . SER A 1 185 ? 23.359 -10.734 -31.406 1 95.88 185 SER A CA 1
ATOM 1493 C C . SER A 1 185 ? 22.406 -10.766 -32.594 1 95.88 185 SER A C 1
ATOM 1495 O O . SER A 1 185 ? 21.266 -11.211 -32.469 1 95.88 185 SER A O 1
ATOM 1497 N N . LYS A 1 186 ? 22.844 -10.227 -33.656 1 93.38 186 LYS A N 1
ATOM 1498 C CA . LYS A 1 186 ? 22.016 -10.234 -34.875 1 93.38 186 LYS A CA 1
ATOM 1499 C C . LYS A 1 186 ? 21.828 -11.656 -35.406 1 93.38 186 LYS A C 1
ATOM 1501 O O . LYS A 1 186 ? 20.859 -11.938 -36.094 1 93.38 186 LYS A O 1
ATOM 1506 N N . SER A 1 187 ? 22.703 -12.562 -35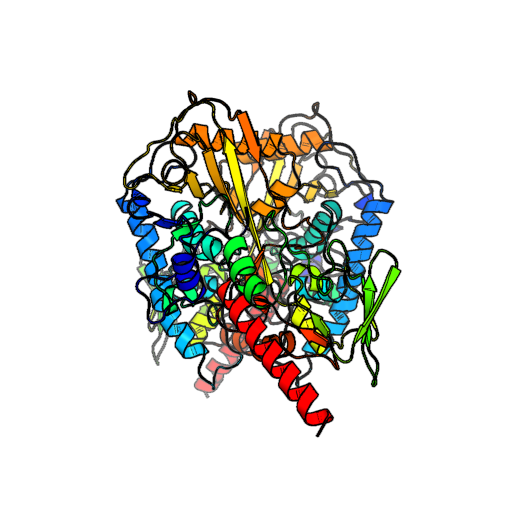.031 1 93.12 187 SER A N 1
ATOM 1507 C CA . SER A 1 187 ? 22.703 -13.891 -35.625 1 93.12 187 SER A CA 1
ATOM 1508 C C . SER A 1 187 ? 22.078 -14.93 -34.719 1 93.12 187 SER A C 1
ATOM 1510 O O . SER A 1 187 ? 21.734 -16.031 -35.125 1 93.12 187 SER A O 1
ATOM 1512 N N . GLY A 1 188 ? 22.031 -14.562 -33.438 1 96.69 188 GLY A N 1
ATOM 1513 C CA . GLY A 1 188 ? 21.484 -15.57 -32.562 1 96.69 188 GLY A CA 1
ATOM 1514 C C . GLY A 1 188 ? 21.531 -15.156 -31.094 1 96.69 188 GLY A C 1
ATOM 1515 O O . GLY A 1 188 ? 21.797 -13.992 -30.781 1 96.69 188 GLY A O 1
ATOM 1516 N N . VAL A 1 189 ? 21.172 -16.125 -30.219 1 98.38 189 VAL A N 1
ATOM 1517 C CA . VAL A 1 189 ? 21.141 -15.914 -28.781 1 98.38 189 VAL A CA 1
ATOM 1518 C C . VAL A 1 189 ? 21.906 -17.016 -28.078 1 98.38 189 VAL A C 1
ATOM 1520 O O . VAL A 1 189 ? 21.797 -18.188 -28.438 1 98.38 189 VAL A O 1
ATOM 1523 N N . ARG A 1 190 ? 22.703 -16.688 -27.172 1 98.62 190 ARG A N 1
ATOM 1524 C CA . ARG A 1 190 ? 23.438 -17.625 -26.328 1 98.62 190 ARG A CA 1
ATOM 1525 C C . ARG A 1 190 ? 22.953 -17.547 -24.891 1 98.62 190 ARG A C 1
ATOM 1527 O O . ARG A 1 190 ? 22.922 -16.469 -24.281 1 98.62 190 ARG A O 1
ATOM 1534 N N . VAL A 1 191 ? 22.562 -18.672 -24.297 1 98.69 191 VAL A N 1
ATOM 1535 C CA . VAL A 1 191 ? 22.125 -18.781 -22.922 1 98.69 191 VAL A CA 1
ATOM 1536 C C . VAL A 1 191 ? 23.219 -19.422 -22.062 1 98.69 191 VAL A C 1
ATOM 1538 O O . VAL A 1 191 ? 23.734 -20.484 -22.422 1 98.69 191 VAL A O 1
ATOM 1541 N N . ILE A 1 192 ? 23.578 -18.797 -21 1 98.75 192 ILE A N 1
ATOM 1542 C CA . ILE A 1 192 ? 24.625 -19.281 -20.125 1 98.75 192 ILE A CA 1
ATOM 1543 C C . ILE A 1 192 ? 24.047 -19.609 -18.75 1 98.75 192 ILE A C 1
ATOM 1545 O O . ILE A 1 192 ? 23.344 -18.781 -18.172 1 98.75 192 ILE A O 1
ATOM 1549 N N . THR A 1 193 ? 24.344 -20.75 -18.266 1 98.44 193 THR A N 1
ATOM 1550 C CA . THR A 1 193 ? 23.812 -21.188 -16.969 1 98.44 193 THR A CA 1
ATOM 1551 C C . THR A 1 193 ? 24.844 -21.016 -15.875 1 98.44 193 THR A C 1
ATOM 1553 O O . THR A 1 193 ? 26.016 -20.719 -16.156 1 98.44 193 THR A O 1
ATOM 1556 N N . GLU A 1 194 ? 24.344 -21.094 -14.633 1 97.25 194 GLU A N 1
ATOM 1557 C CA . GLU A 1 194 ? 25.172 -20.906 -13.445 1 97.25 194 GLU A CA 1
ATOM 1558 C C . GLU A 1 194 ? 26.344 -21.875 -13.445 1 97.25 194 GLU A C 1
ATOM 1560 O O . GLU A 1 194 ? 27.438 -21.547 -12.953 1 97.25 194 GLU A O 1
ATOM 1565 N N . ASP A 1 195 ? 26.25 -23.094 -14.039 1 97 195 ASP A N 1
ATOM 1566 C CA . ASP A 1 195 ? 27.312 -24.078 -14.062 1 97 195 ASP A CA 1
ATOM 1567 C C . ASP A 1 195 ? 28.25 -23.875 -15.25 1 97 195 ASP A C 1
ATOM 1569 O O . ASP A 1 195 ? 29.109 -24.703 -15.531 1 97 195 ASP A O 1
ATOM 1573 N N . GLY A 1 196 ? 27.984 -22.875 -16.031 1 96.56 196 GLY A N 1
ATOM 1574 C CA . GLY A 1 196 ? 28.891 -22.484 -17.078 1 96.56 196 GLY A CA 1
ATOM 1575 C C . GLY A 1 196 ? 28.516 -23.047 -18.438 1 96.56 196 GLY A C 1
ATOM 1576 O O . GLY A 1 196 ? 29.172 -22.766 -19.438 1 96.56 196 GLY A O 1
ATOM 1577 N N . LYS A 1 197 ? 27.5 -23.844 -18.516 1 97.88 197 LYS A N 1
ATOM 1578 C CA . LYS A 1 197 ? 27.062 -24.375 -19.797 1 97.88 197 LYS A CA 1
ATOM 1579 C C . LYS A 1 197 ? 26.484 -23.281 -20.688 1 97.88 197 LYS A C 1
ATOM 1581 O O . LYS A 1 197 ? 25.875 -22.328 -20.188 1 97.88 197 LYS A O 1
ATOM 1586 N N . GLN A 1 198 ? 26.703 -23.5 -21.953 1 98.12 198 GLN A N 1
ATOM 1587 C CA . GLN A 1 198 ? 26.234 -22.531 -22.953 1 98.12 198 GLN A CA 1
ATOM 1588 C C . GLN A 1 198 ? 25.344 -23.203 -23.984 1 98.12 198 GLN A C 1
ATOM 1590 O O . GLN A 1 198 ? 25.609 -24.328 -24.406 1 98.12 198 GLN A O 1
ATOM 1595 N N . TYR A 1 199 ? 24.297 -22.578 -24.297 1 97.94 199 TYR A N 1
ATOM 1596 C CA . TYR A 1 199 ? 23.359 -23.047 -25.297 1 97.94 199 TYR A CA 1
ATOM 1597 C C . TYR A 1 199 ? 23.094 -21.969 -26.359 1 97.94 199 TYR A C 1
ATOM 1599 O O . TYR A 1 199 ? 22.719 -20.844 -26.016 1 97.94 199 TYR A O 1
ATOM 1607 N N . ASP A 1 200 ? 23.234 -22.344 -27.609 1 97.88 200 ASP A N 1
ATOM 1608 C CA . ASP A 1 200 ? 23.016 -21.406 -28.703 1 97.88 200 ASP A CA 1
ATOM 1609 C C . ASP A 1 200 ? 21.703 -21.703 -29.422 1 97.88 200 ASP A C 1
ATOM 1611 O O . ASP A 1 200 ? 21.328 -22.859 -29.609 1 97.88 200 ASP A O 1
ATOM 1615 N N . ALA A 1 201 ? 20.984 -20.609 -29.75 1 97.19 201 ALA A N 1
ATOM 1616 C CA . ALA A 1 201 ? 19.719 -20.719 -30.469 1 97.19 201 ALA A CA 1
ATOM 1617 C C . ALA A 1 201 ? 19.5 -19.516 -31.375 1 97.19 201 ALA A C 1
ATOM 1619 O O . ALA A 1 201 ? 20.203 -18.516 -31.281 1 97.19 201 ALA A O 1
ATOM 1620 N N . LYS A 1 202 ? 18.594 -19.703 -32.344 1 96.31 202 LYS A N 1
ATOM 1621 C CA . LYS A 1 202 ? 18.188 -18.562 -33.188 1 96.31 202 LYS A CA 1
ATOM 1622 C C . LYS A 1 202 ? 17.344 -17.578 -32.375 1 96.31 202 LYS A C 1
ATOM 1624 O O . LYS A 1 202 ? 17.422 -16.359 -32.594 1 96.31 202 LYS A O 1
ATOM 1629 N N . THR A 1 203 ? 16.453 -18.141 -31.578 1 96.75 203 THR A N 1
ATOM 1630 C CA . THR A 1 203 ? 15.57 -17.359 -30.688 1 96.75 203 THR A CA 1
ATOM 1631 C C . THR A 1 203 ? 15.406 -18.062 -29.344 1 96.75 203 THR A C 1
ATOM 1633 O O . THR A 1 203 ? 15.672 -19.266 -29.234 1 96.75 203 THR A O 1
ATOM 1636 N N . VAL A 1 204 ? 15.055 -17.266 -28.406 1 97.88 204 VAL A N 1
ATOM 1637 C CA . VAL A 1 204 ? 14.805 -17.797 -27.078 1 97.88 204 VAL A CA 1
ATOM 1638 C C . VAL A 1 204 ? 13.445 -17.328 -26.562 1 97.88 204 VAL A C 1
ATOM 1640 O O . VAL A 1 204 ? 13.078 -16.156 -26.766 1 97.88 204 VAL A O 1
ATOM 1643 N N . ILE A 1 205 ? 12.648 -18.25 -25.984 1 98.31 205 ILE A N 1
ATOM 1644 C CA . ILE A 1 205 ? 11.453 -17.906 -25.234 1 98.31 205 ILE A CA 1
ATOM 1645 C C . ILE A 1 205 ? 11.742 -17.984 -23.734 1 98.31 205 ILE A C 1
ATOM 1647 O O . ILE A 1 205 ? 12.18 -19.016 -23.219 1 98.31 205 ILE A O 1
ATOM 1651 N N . LEU A 1 206 ? 11.555 -16.891 -23.062 1 98 206 LEU A N 1
ATOM 1652 C CA . LEU A 1 206 ? 11.789 -16.781 -21.641 1 98 206 LEU A CA 1
ATOM 1653 C C . LEU A 1 206 ? 10.477 -16.812 -20.859 1 98 206 LEU A C 1
ATOM 1655 O O . LEU A 1 206 ? 9.57 -16.016 -21.141 1 98 206 LEU A O 1
ATOM 1659 N N . SER A 1 207 ? 10.352 -17.688 -19.859 1 97.75 207 SER A N 1
ATOM 1660 C CA . SER A 1 207 ? 9.117 -17.766 -19.094 1 97.75 207 SER A CA 1
ATOM 1661 C C . SER A 1 207 ? 9.398 -17.766 -17.594 1 97.75 207 SER A C 1
ATOM 1663 O O . SER A 1 207 ? 8.789 -18.531 -16.844 1 97.75 207 SER A O 1
ATOM 1665 N N . PRO A 1 208 ? 10.391 -17.062 -17.047 1 97.44 208 PRO A N 1
ATOM 1666 C CA . PRO A 1 208 ? 10.5 -16.922 -15.586 1 97.44 208 PRO A CA 1
ATOM 1667 C C . PRO A 1 208 ? 9.344 -16.141 -14.984 1 97.44 208 PRO A C 1
ATOM 1669 O O . PRO A 1 208 ? 8.586 -15.484 -15.711 1 97.44 208 PRO A O 1
ATOM 1672 N N . SER A 1 209 ? 9.18 -16.234 -13.648 1 97.56 209 SER A N 1
ATOM 1673 C CA . SER A 1 209 ? 8.211 -15.367 -12.977 1 97.56 209 SER A CA 1
ATOM 1674 C C . SER A 1 209 ? 8.594 -13.898 -13.109 1 97.56 209 SER A C 1
ATOM 1676 O O . SER A 1 209 ? 9.758 -13.578 -13.367 1 97.56 209 SER A O 1
ATOM 1678 N N . LEU A 1 210 ? 7.637 -13.023 -12.992 1 98.44 210 LEU A N 1
ATOM 1679 C CA . LEU A 1 210 ? 7.934 -11.594 -12.992 1 98.44 210 LEU A CA 1
ATOM 1680 C C . LEU A 1 210 ? 8.945 -11.25 -11.906 1 98.44 210 LEU A C 1
ATOM 1682 O O . LEU A 1 210 ? 9.805 -10.391 -12.102 1 98.44 210 LEU A O 1
ATOM 1686 N N . GLY A 1 211 ? 8.805 -11.906 -10.734 1 97.69 211 GLY A N 1
ATOM 1687 C CA . GLY A 1 211 ? 9.742 -11.672 -9.648 1 97.69 211 GLY A CA 1
ATOM 1688 C C . GLY A 1 211 ? 11.188 -11.93 -10.039 1 97.69 211 GLY A C 1
ATOM 1689 O O . GLY A 1 211 ? 12.086 -11.203 -9.625 1 97.69 211 GLY A O 1
ATOM 1690 N N . VAL A 1 212 ? 11.414 -12.922 -10.82 1 98 212 VAL A N 1
ATOM 1691 C CA . VAL A 1 212 ? 12.75 -13.242 -11.305 1 98 212 VAL A CA 1
ATOM 1692 C C . VAL A 1 212 ? 13.219 -12.172 -12.297 1 98 212 VAL A C 1
ATOM 1694 O O . VAL A 1 212 ? 14.359 -11.727 -12.242 1 98 212 VAL A O 1
ATOM 1697 N N . LEU A 1 213 ? 12.312 -11.781 -13.195 1 98.19 213 LEU A N 1
ATOM 1698 C CA . LEU A 1 213 ? 12.656 -10.734 -14.148 1 98.19 213 LEU A CA 1
ATOM 1699 C C . LEU A 1 213 ? 13.031 -9.445 -13.422 1 98.19 213 LEU A C 1
ATOM 1701 O O . LEU A 1 213 ? 13.836 -8.656 -13.93 1 98.19 213 LEU A O 1
ATOM 1705 N N . GLN A 1 214 ? 12.453 -9.242 -12.266 1 97.69 214 GLN A N 1
ATOM 1706 C CA . GLN A 1 214 ? 12.695 -8.031 -11.492 1 97.69 214 GLN A CA 1
ATOM 1707 C C . GLN A 1 214 ? 13.922 -8.18 -10.602 1 97.69 214 GLN A C 1
ATOM 1709 O O . GLN A 1 214 ? 14.312 -7.23 -9.914 1 97.69 214 GLN A O 1
ATOM 1714 N N . SER A 1 215 ? 14.492 -9.328 -10.609 1 96.5 215 SER A N 1
ATOM 1715 C CA . SER A 1 215 ? 15.664 -9.594 -9.781 1 96.5 215 SER A CA 1
ATOM 1716 C C . SER A 1 215 ? 16.953 -9.531 -10.609 1 96.5 215 SER A C 1
ATOM 1718 O O . SER A 1 215 ? 16.922 -9.141 -11.781 1 96.5 215 SER A O 1
ATOM 1720 N N . ASP A 1 216 ? 18.062 -9.914 -9.969 1 94.5 216 ASP A N 1
ATOM 1721 C CA . ASP A 1 216 ? 19.359 -9.891 -10.633 1 94.5 216 ASP A CA 1
ATOM 1722 C C . ASP A 1 216 ? 19.781 -11.297 -11.055 1 94.5 216 ASP A C 1
ATOM 1724 O O . ASP A 1 216 ? 20.969 -11.555 -11.305 1 94.5 216 ASP A O 1
ATOM 1728 N N . LEU A 1 217 ? 18.766 -12.148 -11.094 1 96.94 217 LEU A N 1
ATOM 1729 C CA . LEU A 1 217 ? 19.125 -13.539 -11.367 1 96.94 217 LEU A CA 1
ATOM 1730 C C . LEU A 1 217 ? 19.609 -13.711 -12.805 1 96.94 217 LEU A C 1
ATOM 1732 O O . LEU A 1 217 ? 20.531 -14.469 -13.062 1 96.94 217 LEU A O 1
ATOM 1736 N N . ILE A 1 218 ? 18.969 -13.023 -13.742 1 98.12 218 ILE A N 1
ATOM 1737 C CA . ILE A 1 218 ? 19.312 -13.148 -15.156 1 98.12 218 ILE A CA 1
ATOM 1738 C C . ILE A 1 218 ? 19.875 -11.82 -15.664 1 98.12 218 ILE A C 1
ATOM 1740 O O . ILE A 1 218 ? 19.25 -10.766 -15.484 1 98.12 218 ILE A O 1
ATOM 1744 N N . THR A 1 219 ? 20.984 -11.883 -16.25 1 97.94 219 THR A N 1
ATOM 1745 C CA . THR A 1 219 ? 21.578 -10.719 -16.891 1 97.94 219 THR A CA 1
ATOM 1746 C C . THR A 1 219 ? 21.406 -10.781 -18.406 1 97.94 219 THR A C 1
ATOM 1748 O O . THR A 1 219 ? 21.547 -11.852 -19.016 1 97.94 219 THR A O 1
ATOM 1751 N N . PHE A 1 220 ? 21.156 -9.641 -19 1 98.38 220 PHE A N 1
ATOM 1752 C CA . PHE A 1 220 ? 20.969 -9.562 -20.453 1 98.38 220 PHE A CA 1
ATOM 1753 C C . PHE A 1 220 ? 22.109 -8.773 -21.094 1 98.38 220 PHE A C 1
ATOM 1755 O O . PHE A 1 220 ? 22.516 -7.727 -20.578 1 98.38 220 PHE A O 1
ATOM 1762 N N . VAL A 1 221 ? 22.609 -9.281 -22.188 1 98.31 221 VAL A N 1
ATOM 1763 C CA . VAL A 1 221 ? 23.625 -8.617 -23 1 98.31 221 VAL A CA 1
ATOM 1764 C C . VAL A 1 221 ? 23.172 -8.555 -24.453 1 98.31 221 VAL A C 1
ATOM 1766 O O . VAL A 1 221 ? 23.078 -9.586 -25.125 1 98.31 221 VAL A O 1
ATOM 1769 N N . PRO A 1 222 ? 23 -7.328 -24.938 1 97.56 222 PRO A N 1
ATOM 1770 C CA . PRO A 1 222 ? 23.016 -6.035 -24.25 1 97.56 222 PRO A CA 1
ATOM 1771 C C . PRO A 1 222 ? 21.922 -5.918 -23.188 1 97.56 222 PRO A C 1
ATOM 1773 O O . PRO A 1 222 ? 21 -6.73 -23.172 1 97.56 222 PRO A O 1
ATOM 1776 N N . THR A 1 223 ? 22.031 -4.938 -22.359 1 97.25 223 THR A N 1
ATOM 1777 C CA . THR A 1 223 ? 21.016 -4.691 -21.344 1 97.25 223 THR A CA 1
ATOM 1778 C C . THR A 1 223 ? 19.672 -4.367 -21.984 1 97.25 223 THR A C 1
ATOM 1780 O O . THR A 1 223 ? 19.625 -3.791 -23.078 1 97.25 223 THR A O 1
ATOM 1783 N N . LEU A 1 224 ? 18.609 -4.773 -21.328 1 98.06 224 LEU A N 1
ATOM 1784 C CA . LEU A 1 224 ? 17.281 -4.43 -21.812 1 98.06 224 LEU A CA 1
ATOM 1785 C C . LEU A 1 224 ? 17.125 -2.92 -21.953 1 98.06 224 LEU A C 1
ATOM 1787 O O . LEU A 1 224 ? 17.641 -2.162 -21.125 1 98.06 224 LEU A O 1
ATOM 1791 N N . PRO A 1 225 ? 16.469 -2.492 -23.016 1 97.88 225 PRO A N 1
ATOM 1792 C CA . PRO A 1 225 ? 16.219 -1.054 -23.156 1 97.88 225 PRO A CA 1
ATOM 1793 C C . PRO A 1 225 ? 15.312 -0.503 -22.062 1 97.88 225 PRO A C 1
ATOM 1795 O O . PRO A 1 225 ? 14.578 -1.264 -21.422 1 97.88 225 PRO A O 1
ATOM 1798 N N . MET A 1 226 ? 15.289 0.791 -21.906 1 96.44 226 MET A N 1
ATOM 1799 C CA . MET A 1 226 ? 14.586 1.459 -20.812 1 96.44 226 MET A CA 1
ATOM 1800 C C . MET A 1 226 ? 13.094 1.15 -20.844 1 96.44 226 MET A C 1
ATOM 1802 O O . MET A 1 226 ? 12.469 0.94 -19.797 1 96.44 226 MET A O 1
ATOM 1806 N N . TRP A 1 227 ? 12.508 1.133 -22.031 1 97.31 227 TRP A N 1
ATOM 1807 C CA . TRP A 1 227 ? 11.07 0.878 -22.141 1 97.31 227 TRP A CA 1
ATOM 1808 C C . TRP A 1 227 ? 10.727 -0.509 -21.609 1 97.31 227 TRP A C 1
ATOM 1810 O O . TRP A 1 227 ? 9.695 -0.693 -20.953 1 97.31 227 TRP A O 1
ATOM 1820 N N . LYS A 1 228 ? 11.555 -1.52 -21.797 1 98.56 228 LYS A N 1
ATOM 1821 C CA . LYS A 1 228 ? 11.336 -2.879 -21.312 1 98.56 228 LYS A CA 1
ATOM 1822 C C . LYS A 1 228 ? 11.609 -2.979 -19.812 1 98.56 228 LYS A C 1
ATOM 1824 O O . LYS A 1 228 ? 10.859 -3.623 -19.078 1 98.56 228 LYS A O 1
ATOM 1829 N N . LYS A 1 229 ? 12.68 -2.34 -19.391 1 98.12 229 LYS A N 1
ATOM 1830 C CA . LYS A 1 229 ? 13.016 -2.344 -17.969 1 98.12 229 LYS A CA 1
ATOM 1831 C C . LYS A 1 229 ? 11.883 -1.733 -17.141 1 98.12 229 LYS A C 1
ATOM 1833 O O . LYS A 1 229 ? 11.539 -2.256 -16.078 1 98.12 229 LYS A O 1
ATOM 1838 N N . ARG A 1 230 ? 11.344 -0.668 -17.641 1 98.06 230 ARG A N 1
ATOM 1839 C CA . ARG A 1 230 ? 10.234 -0.023 -16.938 1 98.06 230 ARG A CA 1
ATOM 1840 C C . ARG A 1 230 ? 9.008 -0.93 -16.906 1 98.06 230 ARG A C 1
ATOM 1842 O O . ARG A 1 230 ? 8.359 -1.06 -15.867 1 98.06 230 ARG A O 1
ATOM 1849 N N . ALA A 1 231 ? 8.711 -1.51 -18.047 1 98.69 231 ALA A N 1
ATOM 1850 C CA . ALA A 1 231 ? 7.555 -2.396 -18.125 1 98.69 231 ALA A CA 1
ATOM 1851 C C . ALA A 1 231 ? 7.66 -3.514 -17.078 1 98.69 231 ALA A C 1
ATOM 1853 O O . ALA A 1 231 ? 6.672 -3.859 -16.438 1 98.69 231 ALA A O 1
ATOM 1854 N N . ILE A 1 232 ? 8.844 -4.016 -16.891 1 98.62 232 ILE A N 1
ATOM 1855 C CA . ILE A 1 232 ? 9.086 -5.113 -15.961 1 98.62 232 ILE A CA 1
ATOM 1856 C C . ILE A 1 232 ? 9.047 -4.594 -14.523 1 98.62 232 ILE A C 1
ATOM 1858 O O . ILE A 1 232 ? 8.344 -5.152 -13.68 1 98.62 232 ILE A O 1
ATOM 1862 N N . SER A 1 233 ? 9.664 -3.502 -14.25 1 98.19 233 SER A N 1
ATOM 1863 C CA . SER A 1 233 ? 9.859 -3.016 -12.891 1 98.19 233 SER A CA 1
ATOM 1864 C C . SER A 1 233 ? 8.562 -2.449 -12.312 1 98.19 233 SER A C 1
ATOM 1866 O O . SER A 1 233 ? 8.375 -2.43 -11.094 1 98.19 233 SER A O 1
ATOM 1868 N N . GLU A 1 234 ? 7.699 -2.023 -13.195 1 98.38 234 GLU A N 1
ATOM 1869 C CA . GLU A 1 234 ? 6.52 -1.294 -12.742 1 98.38 234 GLU A CA 1
ATOM 1870 C C . GLU A 1 234 ? 5.34 -2.236 -12.516 1 98.38 234 GLU A C 1
ATOM 1872 O O . GLU A 1 234 ? 4.355 -1.866 -11.867 1 98.38 234 GLU A O 1
ATOM 1877 N N . PHE A 1 235 ? 5.355 -3.4 -13.109 1 98.62 235 PHE A N 1
ATOM 1878 C CA . PHE A 1 235 ? 4.258 -4.332 -12.891 1 98.62 235 PHE A CA 1
ATOM 1879 C C . PHE A 1 235 ? 4.371 -4.984 -11.516 1 98.62 235 PHE A C 1
ATOM 1881 O O . PHE A 1 235 ? 5.422 -4.914 -10.875 1 98.62 235 PHE A O 1
ATOM 1888 N N . SER A 1 236 ? 3.227 -5.488 -11.023 1 98.06 236 SER A N 1
ATOM 1889 C CA . SER A 1 236 ? 3.234 -5.953 -9.641 1 98.06 236 SER A CA 1
ATOM 1890 C C . SER A 1 236 ? 3.152 -7.477 -9.57 1 98.06 236 SER A C 1
ATOM 1892 O O . SER A 1 236 ? 2.51 -8.109 -10.414 1 98.06 236 SER A O 1
ATOM 1894 N N . ILE A 1 237 ? 3.781 -8.008 -8.609 1 97.75 237 ILE A N 1
ATOM 1895 C CA . ILE A 1 237 ? 3.678 -9.422 -8.266 1 97.75 237 ILE A CA 1
ATOM 1896 C C . ILE A 1 237 ? 3.439 -9.578 -6.766 1 97.75 237 ILE A C 1
ATOM 1898 O O . ILE A 1 237 ? 4.219 -9.07 -5.953 1 97.75 237 ILE A O 1
ATOM 1902 N N . GLY A 1 238 ? 2.35 -10.188 -6.41 1 97 238 GLY A N 1
ATOM 1903 C CA . GLY A 1 238 ? 1.962 -10.359 -5.02 1 97 238 GLY A CA 1
ATOM 1904 C C . GLY A 1 238 ? 2.516 -11.625 -4.391 1 97 238 GLY A C 1
ATOM 1905 O O . GLY A 1 238 ? 3.084 -12.469 -5.086 1 97 238 GLY A O 1
ATOM 1906 N N . ILE A 1 239 ? 2.434 -11.664 -3.111 1 97.12 239 ILE A N 1
ATOM 1907 C CA . ILE A 1 239 ? 2.809 -12.836 -2.324 1 97.12 239 ILE A CA 1
ATOM 1908 C C . ILE A 1 239 ? 1.583 -13.383 -1.594 1 97.12 239 ILE A C 1
ATOM 1910 O O . ILE A 1 239 ? 0.902 -12.641 -0.876 1 97.12 239 ILE A O 1
ATOM 1914 N N . TYR A 1 240 ? 1.301 -14.539 -1.852 1 97.19 240 TYR A N 1
ATOM 1915 C CA . TYR A 1 240 ? 0.166 -15.297 -1.334 1 97.19 240 TYR A CA 1
ATOM 1916 C C . TYR A 1 240 ? 0.629 -16.578 -0.665 1 97.19 240 TYR A C 1
ATOM 1918 O O . TYR A 1 240 ? 1.05 -17.516 -1.34 1 97.19 240 TYR A O 1
ATOM 1926 N N . THR A 1 241 ? 0.481 -16.641 0.689 1 97.62 241 THR A N 1
ATOM 1927 C CA . THR A 1 241 ? 1.093 -17.75 1.415 1 97.62 241 THR A CA 1
ATOM 1928 C C . THR A 1 241 ? 0.035 -18.562 2.162 1 97.62 241 THR A C 1
ATOM 1930 O O . THR A 1 241 ? -0.777 -18 2.9 1 97.62 241 THR A O 1
ATOM 1933 N N . LYS A 1 242 ? -0.011 -19.812 1.933 1 97.81 242 LYS A N 1
ATOM 1934 C CA . LYS A 1 242 ? -0.772 -20.766 2.746 1 97.81 242 LYS A CA 1
ATOM 1935 C C . LYS A 1 242 ? 0.105 -21.391 3.824 1 97.81 242 LYS A C 1
ATOM 1937 O O . LYS A 1 242 ? 1.088 -22.062 3.514 1 97.81 242 LYS A O 1
ATOM 1942 N N . ILE A 1 243 ? -0.243 -21.156 5.039 1 98.56 243 ILE A N 1
ATOM 1943 C CA . ILE A 1 243 ? 0.485 -21.734 6.16 1 98.56 243 ILE A CA 1
ATOM 1944 C C . ILE A 1 243 ? -0.263 -22.969 6.68 1 98.56 243 ILE A C 1
ATOM 1946 O O . ILE A 1 243 ? -1.377 -22.844 7.195 1 98.56 243 ILE A O 1
ATOM 1950 N N . PHE A 1 244 ? 0.345 -24.109 6.633 1 98.38 244 PHE A N 1
ATOM 1951 C CA . PHE A 1 244 ? -0.318 -25.359 6.984 1 98.38 244 PHE A CA 1
ATOM 1952 C C . PHE A 1 244 ? 0.057 -25.797 8.398 1 98.38 244 PHE A C 1
ATOM 1954 O O . PHE A 1 244 ? 1.227 -25.719 8.781 1 98.38 244 PHE A O 1
ATOM 1961 N N . LEU A 1 245 ? -0.927 -26.188 9.141 1 98.75 245 LEU A N 1
ATOM 1962 C CA . LEU A 1 245 ? -0.745 -26.734 10.477 1 98.75 245 LEU A CA 1
ATOM 1963 C C . LEU A 1 245 ? -1.383 -28.125 10.586 1 98.75 245 LEU A C 1
ATOM 1965 O O . LEU A 1 245 ? -2.486 -28.344 10.086 1 98.75 245 LEU A O 1
ATOM 1969 N N . LYS A 1 246 ? -0.676 -29 11.172 1 98.69 246 LYS A N 1
ATOM 1970 C CA . LYS A 1 246 ? -1.194 -30.344 11.469 1 98.69 246 LYS A CA 1
ATOM 1971 C C . LYS A 1 246 ? -1.466 -30.5 12.961 1 98.69 246 LYS A C 1
ATOM 1973 O O . LYS A 1 246 ? -0.684 -30.047 13.797 1 98.69 246 LYS A O 1
ATOM 1978 N N . PHE A 1 247 ? -2.523 -31.172 13.211 1 98.75 247 PHE A N 1
ATOM 1979 C CA . PHE A 1 247 ? -2.928 -31.375 14.602 1 98.75 247 PHE A CA 1
ATOM 1980 C C . PHE A 1 247 ? -3.121 -32.844 14.898 1 98.75 247 PHE A C 1
ATOM 1982 O O . PHE A 1 247 ? -3.348 -33.656 13.992 1 98.75 247 PHE A O 1
ATOM 1989 N N . PRO A 1 248 ? -2.984 -33.219 16.203 1 98.38 248 PRO A N 1
ATOM 1990 C CA . PRO A 1 248 ? -3.23 -34.625 16.547 1 98.38 248 PRO A CA 1
ATOM 1991 C C . PRO A 1 248 ? -4.699 -35 16.422 1 98.38 248 PRO A C 1
ATOM 1993 O O . PRO A 1 248 ? -5.016 -36.188 16.141 1 98.38 248 PRO A O 1
ATOM 1996 N N . THR A 1 249 ? -5.59 -34.062 16.641 1 97.56 249 THR A N 1
ATOM 1997 C CA . THR A 1 249 ? -7.023 -34.312 16.547 1 97.56 249 THR A CA 1
ATOM 1998 C C . THR A 1 249 ? -7.742 -33.094 15.992 1 97.56 249 THR A C 1
ATOM 2000 O O . THR A 1 249 ? -7.262 -31.969 16.156 1 97.56 249 THR A O 1
ATOM 2003 N N . LYS A 1 250 ? -8.82 -33.438 15.398 1 97.12 250 LYS A N 1
ATOM 2004 C CA . LYS A 1 250 ? -9.664 -32.344 14.891 1 97.12 250 LYS A CA 1
ATOM 2005 C C . LYS A 1 250 ? -10.422 -31.656 16.031 1 97.12 250 LYS A C 1
ATOM 2007 O O . LYS A 1 250 ? -10.914 -32.312 16.953 1 97.12 250 LYS A O 1
ATOM 2012 N N . PHE A 1 251 ? -10.492 -30.312 16.047 1 97.69 251 PHE A N 1
ATOM 2013 C CA . PHE A 1 251 ? -11.227 -29.578 17.062 1 97.69 251 PHE A CA 1
ATOM 2014 C C . PHE A 1 251 ? -12.172 -28.562 16.438 1 97.69 251 PHE A C 1
ATOM 2016 O O . PHE A 1 251 ? -12.977 -27.938 17.125 1 97.69 251 PHE A O 1
ATOM 2023 N N . TRP A 1 252 ? -12.141 -28.391 15.141 1 96.56 252 TRP A N 1
ATOM 2024 C CA . TRP A 1 252 ? -13 -27.453 14.438 1 96.56 252 TRP A CA 1
ATOM 2025 C C . TRP A 1 252 ? -14.258 -28.125 13.922 1 96.56 252 TRP A C 1
ATOM 2027 O O . TRP A 1 252 ? -14.273 -29.344 13.727 1 96.56 252 TRP A O 1
ATOM 2037 N N . PRO A 1 253 ? -15.305 -27.297 13.742 1 92.69 253 PRO A N 1
ATOM 2038 C CA . PRO A 1 253 ? -16.484 -27.891 13.102 1 92.69 253 PRO A CA 1
ATOM 2039 C C . PRO A 1 253 ? -16.219 -28.359 11.672 1 92.69 253 PRO A C 1
ATOM 2041 O O . PRO A 1 253 ? -15.453 -27.703 10.945 1 92.69 253 PRO A O 1
ATOM 2044 N N . ALA A 1 254 ? -16.797 -29.469 11.383 1 89.94 254 ALA A N 1
ATOM 2045 C CA . ALA A 1 254 ? -16.703 -30 10.031 1 89.94 254 ALA A CA 1
ATOM 2046 C C . ALA A 1 254 ? -18.094 -30.344 9.484 1 89.94 254 ALA A C 1
ATOM 2048 O O . ALA A 1 254 ? -19.062 -30.453 10.242 1 89.94 254 ALA A O 1
ATOM 2049 N N . GLY A 1 255 ? -18.234 -30.406 8.219 1 86.06 255 GLY A N 1
ATOM 2050 C CA . GLY A 1 255 ? -19.5 -30.641 7.543 1 86.06 255 GLY A CA 1
ATOM 2051 C C . GLY A 1 255 ? -19.891 -29.5 6.617 1 86.06 255 GLY A C 1
ATOM 2052 O O . GLY A 1 255 ? -19.062 -28.656 6.285 1 86.06 255 GLY A O 1
ATOM 2053 N N . ASN A 1 256 ? -21.156 -29.531 6.258 1 85.31 256 ASN A N 1
ATOM 2054 C CA . ASN A 1 256 ? -21.609 -28.578 5.258 1 85.31 256 ASN A CA 1
ATOM 2055 C C . ASN A 1 256 ? -21.516 -27.141 5.773 1 85.31 256 ASN A C 1
ATOM 2057 O O . ASN A 1 256 ? -21.984 -26.844 6.875 1 85.31 256 ASN A O 1
ATOM 2061 N N . GLY A 1 257 ? -20.812 -26.391 5.062 1 87.81 257 GLY A N 1
ATOM 2062 C CA . GLY A 1 257 ? -20.766 -24.969 5.332 1 87.81 257 GLY A CA 1
ATOM 2063 C C . GLY A 1 257 ? -19.719 -24.594 6.367 1 87.81 257 GLY A C 1
ATOM 2064 O O . GLY A 1 257 ? -19.672 -23.453 6.836 1 87.81 257 GLY A O 1
ATOM 2065 N N . THR A 1 258 ? -18.859 -25.516 6.727 1 91.69 258 THR A N 1
ATOM 2066 C CA . THR A 1 258 ? -17.891 -25.219 7.785 1 91.69 258 THR A CA 1
ATOM 2067 C C . THR A 1 258 ? -16.469 -25.406 7.285 1 91.69 258 THR A C 1
ATOM 2069 O O . THR A 1 258 ? -15.578 -25.797 8.055 1 91.69 258 THR A O 1
ATOM 2072 N N . GLU A 1 259 ? -16.25 -25.188 6.012 1 94.88 259 GLU A N 1
ATOM 2073 C CA . GLU A 1 259 ? -14.922 -25.406 5.453 1 94.88 259 GLU A CA 1
ATOM 2074 C C . GLU A 1 259 ? -14.016 -24.203 5.723 1 94.88 259 GLU A C 1
ATOM 2076 O O . GLU A 1 259 ? -12.805 -24.359 5.887 1 94.88 259 GLU A O 1
ATOM 2081 N N . PHE A 1 260 ? -14.609 -23.016 5.758 1 96.94 260 PHE A N 1
ATOM 2082 C CA . PHE A 1 260 ? -13.836 -21.781 5.875 1 96.94 260 PHE A CA 1
ATOM 2083 C C . PHE A 1 260 ? -14.219 -21.031 7.141 1 96.94 260 PHE A C 1
ATOM 2085 O O . PHE A 1 260 ? -15.391 -21.016 7.535 1 96.94 260 PHE A O 1
ATOM 2092 N N . PHE A 1 261 ? -13.242 -20.406 7.832 1 97.56 261 PHE A N 1
ATOM 2093 C CA . PHE A 1 261 ? -13.422 -19.547 9 1 97.56 261 PHE A CA 1
ATOM 2094 C C . PHE A 1 261 ? -12.688 -18.234 8.812 1 97.56 261 PHE A C 1
ATOM 2096 O O . PHE A 1 261 ? -11.57 -18.203 8.289 1 97.56 261 PHE A O 1
ATOM 2103 N N . PHE A 1 262 ? -13.32 -17.141 9.203 1 98.31 262 PHE A N 1
ATOM 2104 C CA . PHE A 1 262 ? -12.695 -15.828 9.141 1 98.31 262 PHE A CA 1
ATOM 2105 C C . PHE A 1 262 ? -12.328 -15.344 10.539 1 98.31 262 PHE A C 1
ATOM 2107 O O . PHE A 1 262 ? -13.094 -15.547 11.492 1 98.31 262 PHE A O 1
ATOM 2114 N N . TYR A 1 263 ? -11.203 -14.836 10.688 1 98.62 263 TYR A N 1
ATOM 2115 C CA . TYR A 1 263 ? -10.766 -14.18 11.922 1 98.62 263 TYR A CA 1
ATOM 2116 C C . TYR A 1 263 ? -10.602 -12.68 11.711 1 98.62 263 TYR A C 1
ATOM 2118 O O . TYR A 1 263 ? -9.812 -12.25 10.859 1 98.62 263 TYR A O 1
ATOM 2126 N N . VAL A 1 264 ? -11.391 -11.891 12.43 1 98.06 264 VAL A N 1
ATOM 2127 C CA . VAL A 1 264 ? -11.367 -10.438 12.297 1 98.06 264 VAL A CA 1
ATOM 2128 C C . VAL A 1 264 ? -10.359 -9.852 13.281 1 98.06 264 VAL A C 1
ATOM 2130 O O . VAL A 1 264 ? -10.43 -10.109 14.484 1 98.06 264 VAL A O 1
ATOM 2133 N N . HIS A 1 265 ? -9.445 -9.102 12.789 1 96.31 265 HIS A N 1
ATOM 2134 C CA . HIS A 1 265 ? -8.383 -8.5 13.586 1 96.31 265 HIS A CA 1
ATOM 2135 C C . HIS A 1 265 ? -8.18 -7.035 13.227 1 96.31 265 HIS A C 1
ATOM 2137 O O . HIS A 1 265 ? -8.562 -6.602 12.133 1 96.31 265 HIS A O 1
ATOM 2143 N N . GLU A 1 266 ? -7.645 -6.297 14.117 1 92.25 266 GLU A N 1
ATOM 2144 C CA . GLU A 1 266 ? -7.355 -4.887 13.883 1 92.25 266 GLU A CA 1
ATOM 2145 C C . GLU A 1 266 ? -6.344 -4.711 12.75 1 92.25 266 GLU A C 1
ATOM 2147 O O . GLU A 1 266 ? -6.383 -3.717 12.023 1 92.25 266 GLU A O 1
ATOM 2152 N N . ARG A 1 267 ? -5.457 -5.629 12.625 1 92.69 267 ARG A N 1
ATOM 2153 C CA . ARG A 1 267 ? -4.531 -5.637 11.5 1 92.69 267 ARG A CA 1
ATOM 2154 C C . ARG A 1 267 ? -5.148 -6.328 10.289 1 92.69 267 ARG A C 1
ATOM 2156 O O . ARG A 1 267 ? -5.492 -7.512 10.352 1 92.69 267 ARG A O 1
ATOM 2163 N N . ARG A 1 268 ? -5.234 -5.641 9.227 1 93.75 268 ARG A N 1
ATOM 2164 C CA . ARG A 1 268 ? -5.809 -6.176 7.992 1 93.75 268 ARG A CA 1
ATOM 2165 C C . ARG A 1 268 ? -5.035 -7.398 7.516 1 93.75 268 ARG A C 1
ATOM 2167 O O . ARG A 1 268 ? -3.818 -7.336 7.328 1 93.75 268 ARG A O 1
ATOM 2174 N N . GLY A 1 269 ? -5.672 -8.531 7.402 1 96.31 269 GLY A N 1
ATOM 2175 C CA . GLY A 1 269 ? -5.078 -9.719 6.809 1 96.31 269 GLY A CA 1
ATOM 2176 C C . GLY A 1 269 ? -4.309 -10.562 7.809 1 96.31 269 GLY A C 1
ATOM 2177 O O . GLY A 1 269 ? -3.686 -11.555 7.438 1 96.31 269 GLY A O 1
ATOM 2178 N N . TYR A 1 270 ? -4.324 -10.18 9.156 1 97.12 270 TYR A N 1
ATOM 2179 C CA . TYR A 1 270 ? -3.615 -10.938 10.18 1 97.12 270 TYR A CA 1
ATOM 2180 C C . TYR A 1 270 ? -4.285 -12.281 10.43 1 97.12 270 TYR A C 1
ATOM 2182 O O . TYR A 1 270 ? -5.273 -12.367 11.164 1 97.12 270 TYR A O 1
ATOM 2190 N N . TYR A 1 271 ? -3.717 -13.367 9.812 1 98.44 271 TYR A N 1
ATOM 2191 C CA . TYR A 1 271 ? -4.234 -14.734 9.891 1 98.44 271 TYR A CA 1
ATOM 2192 C C . TYR A 1 271 ? -5.75 -14.75 9.719 1 98.44 271 TYR A C 1
ATOM 2194 O O . TYR A 1 271 ? -6.465 -15.305 10.555 1 98.44 271 TYR A O 1
ATOM 2202 N N . ALA A 1 272 ? -6.215 -14.328 8.562 1 97.69 272 ALA A N 1
ATOM 2203 C CA . ALA A 1 272 ? -7.605 -13.898 8.422 1 97.69 272 ALA A CA 1
ATOM 2204 C C . ALA A 1 272 ? -8.469 -15.023 7.852 1 97.69 272 ALA A C 1
ATOM 2206 O O . ALA A 1 272 ? -9.648 -15.133 8.188 1 97.69 272 ALA A O 1
ATOM 2207 N N . ILE A 1 273 ? -7.938 -15.844 6.945 1 98 273 ILE A N 1
ATOM 2208 C CA . ILE A 1 273 ? -8.75 -16.828 6.242 1 98 273 ILE A CA 1
ATOM 2209 C C . ILE A 1 273 ? -8.258 -18.234 6.559 1 98 273 ILE A C 1
ATOM 2211 O O . ILE A 1 273 ? -7.172 -18.625 6.125 1 98 273 ILE A O 1
ATOM 2215 N N . TRP A 1 274 ? -9.086 -18.953 7.281 1 98 274 TRP A N 1
ATOM 2216 C CA . TRP A 1 274 ? -8.75 -20.328 7.68 1 98 274 TRP A CA 1
ATOM 2217 C C . TRP A 1 274 ? -9.57 -21.344 6.898 1 98 274 TRP A C 1
ATOM 2219 O O . TRP A 1 274 ? -10.75 -21.109 6.609 1 98 274 TRP A O 1
ATOM 2229 N N . GLN A 1 275 ? -8.953 -22.406 6.52 1 97.06 275 GLN A N 1
ATOM 2230 C CA . GLN A 1 275 ? -9.578 -23.516 5.801 1 97.06 275 GLN A CA 1
ATOM 2231 C C . GLN A 1 275 ? -9.086 -24.859 6.316 1 97.06 275 GLN A C 1
ATOM 2233 O O . GLN A 1 275 ? -7.879 -25.062 6.48 1 97.06 275 GLN A O 1
ATOM 2238 N N . HIS A 1 276 ? -10.008 -25.75 6.664 1 96.75 276 HIS A N 1
ATOM 2239 C CA . HIS A 1 276 ? -9.562 -27.094 6.988 1 96.75 276 HIS A CA 1
ATOM 2240 C C . HIS A 1 276 ? -9.602 -28 5.758 1 96.75 276 HIS A C 1
ATOM 2242 O O . HIS A 1 276 ? -10.219 -27.656 4.75 1 96.75 276 HIS A O 1
ATOM 2248 N N . LEU A 1 277 ? -8.969 -29.156 5.793 1 95.69 277 LEU A N 1
ATOM 2249 C CA . LEU A 1 277 ? -8.859 -30.062 4.652 1 95.69 277 LEU A CA 1
ATOM 2250 C C . LEU A 1 277 ? -9.617 -31.359 4.914 1 95.69 277 LEU A C 1
ATOM 2252 O O . LEU A 1 277 ? -9.297 -32.406 4.328 1 95.69 277 LEU A O 1
ATOM 2256 N N . GLU A 1 278 ? -10.594 -31.297 5.766 1 94.62 278 GLU A N 1
ATOM 2257 C CA . GLU A 1 278 ? -11.375 -32.5 6.078 1 94.62 278 GLU A CA 1
ATOM 2258 C C . GLU A 1 278 ? -12.156 -32.969 4.859 1 94.62 278 GLU A C 1
ATOM 2260 O O . GLU A 1 278 ? -12.406 -34.188 4.711 1 94.62 278 GLU A O 1
ATOM 2265 N N . ASN A 1 279 ? -12.594 -32.062 4.008 1 92.75 279 ASN A N 1
ATOM 2266 C CA . ASN A 1 279 ? -13.328 -32.438 2.805 1 92.75 279 ASN A CA 1
ATOM 2267 C C . ASN A 1 279 ? -12.422 -33.125 1.779 1 92.75 279 ASN A C 1
ATOM 2269 O O . ASN A 1 279 ? -12.844 -34.062 1.095 1 92.75 279 ASN A O 1
ATOM 2273 N N . GLU A 1 280 ? -11.266 -32.688 1.699 1 93.56 280 GLU A N 1
ATOM 2274 C CA . GLU A 1 280 ? -10.305 -33.156 0.706 1 93.56 280 GLU A CA 1
ATOM 2275 C C . GLU A 1 280 ? -9.523 -34.375 1.224 1 93.56 280 GLU A C 1
ATOM 2277 O O . GLU A 1 280 ? -9.25 -35.312 0.473 1 93.56 280 GLU A O 1
ATOM 2282 N N . TYR A 1 281 ? -9.172 -34.312 2.49 1 94.5 281 TYR A N 1
ATOM 2283 C CA . TYR A 1 281 ? -8.391 -35.344 3.143 1 94.5 281 TYR A CA 1
ATOM 2284 C C . TYR A 1 281 ? -8.961 -35.688 4.516 1 94.5 281 TYR A C 1
ATOM 2286 O O . TYR A 1 281 ? -8.359 -35.375 5.543 1 94.5 281 TYR A O 1
ATOM 2294 N N . PRO A 1 282 ? -10.008 -36.5 4.527 1 94.62 282 PRO A N 1
ATOM 2295 C CA . PRO A 1 282 ? -10.625 -36.844 5.816 1 94.62 282 PRO A CA 1
ATOM 2296 C C . PRO A 1 282 ? -9.641 -37.5 6.777 1 94.62 282 PRO A C 1
ATOM 2298 O O . PRO A 1 282 ? -8.922 -38.438 6.398 1 94.62 282 PRO A O 1
ATOM 2301 N N . GLY A 1 283 ? -9.594 -36.938 7.938 1 95.38 283 GLY A N 1
ATOM 2302 C CA . GLY A 1 283 ? -8.766 -37.531 8.977 1 95.38 283 GLY A CA 1
ATOM 2303 C C . GLY A 1 283 ? -7.348 -37 8.984 1 95.38 283 GLY A C 1
ATOM 2304 O O . GLY A 1 283 ? -6.551 -37.375 9.852 1 95.38 283 GLY A O 1
ATOM 2305 N N . SER A 1 284 ? -7.059 -36.125 8.062 1 95.12 284 SER A N 1
ATOM 2306 C CA . SER A 1 284 ? -5.699 -35.594 7.992 1 95.12 284 SER A CA 1
ATOM 2307 C C . SER A 1 284 ? -5.41 -34.656 9.156 1 95.12 284 SER A C 1
ATOM 2309 O O . SER A 1 284 ? -4.25 -34.469 9.531 1 95.12 284 SER A O 1
ATOM 2311 N N . ASN A 1 285 ? -6.441 -34.031 9.742 1 98.12 285 ASN A N 1
ATOM 2312 C CA . ASN A 1 285 ? -6.336 -33.031 10.812 1 98.12 285 ASN A CA 1
ATOM 2313 C C . ASN A 1 285 ? -5.434 -31.875 10.422 1 98.12 285 ASN A C 1
ATOM 2315 O O . ASN A 1 285 ? -4.551 -31.484 11.188 1 98.12 285 ASN A O 1
ATOM 2319 N N . ILE A 1 286 ? -5.59 -31.422 9.195 1 97.69 286 ILE A N 1
ATOM 2320 C CA . ILE A 1 286 ? -4.805 -30.312 8.68 1 97.69 286 ILE A CA 1
ATOM 2321 C C . ILE A 1 286 ? -5.711 -29.109 8.438 1 97.69 286 ILE A C 1
ATOM 2323 O O . ILE A 1 286 ? -6.824 -29.25 7.93 1 97.69 286 ILE A O 1
ATOM 2327 N N . MET A 1 287 ? -5.23 -27.969 8.883 1 97.12 287 MET A N 1
ATOM 2328 C CA . MET A 1 287 ? -5.812 -26.672 8.547 1 97.12 287 MET A CA 1
ATOM 2329 C C . MET A 1 287 ? -4.742 -25.703 8.062 1 97.12 287 MET A C 1
ATOM 2331 O O . MET A 1 287 ? -3.57 -25.828 8.422 1 97.12 287 MET A O 1
ATOM 2335 N N . PHE A 1 288 ? -5.121 -24.859 7.172 1 97.69 288 PHE A N 1
ATOM 2336 C CA . PHE A 1 288 ? -4.156 -23.812 6.816 1 97.69 288 PHE A CA 1
ATOM 2337 C C . PHE A 1 288 ? -4.809 -22.438 6.836 1 97.69 288 PHE A C 1
ATOM 2339 O O . PHE A 1 288 ? -6.035 -22.328 6.828 1 97.69 288 PHE A O 1
ATOM 2346 N N . VAL A 1 289 ? -3.971 -21.453 6.98 1 98.56 289 VAL A N 1
ATOM 2347 C CA . VAL A 1 289 ? -4.395 -20.062 6.945 1 98.56 289 VAL A CA 1
ATOM 2348 C C . VAL A 1 289 ? -3.68 -19.328 5.809 1 98.56 289 VAL A C 1
ATOM 2350 O O . VAL A 1 289 ? -2.52 -19.625 5.512 1 98.56 289 VAL A O 1
ATOM 2353 N N . THR A 1 290 ? -4.441 -18.453 5.141 1 97.56 290 THR A N 1
ATOM 2354 C CA . THR A 1 290 ? -3.891 -17.672 4.039 1 97.56 290 THR A CA 1
ATOM 2355 C C . THR A 1 290 ? -3.531 -16.266 4.504 1 97.56 290 THR A C 1
ATOM 2357 O O . THR A 1 290 ? -4.348 -15.578 5.125 1 97.56 290 THR A O 1
ATOM 2360 N N . VAL A 1 291 ? -2.32 -15.836 4.246 1 97.69 291 VAL A N 1
ATOM 2361 C CA . VAL A 1 291 ? -1.872 -14.461 4.426 1 97.69 291 VAL A CA 1
ATOM 2362 C C . VAL A 1 291 ? -1.308 -13.922 3.109 1 97.69 291 VAL A C 1
ATOM 2364 O O . VAL A 1 291 ? -0.843 -14.695 2.268 1 97.69 291 VAL A O 1
ATOM 2367 N N . THR A 1 292 ? -1.386 -12.656 2.879 1 97.69 292 THR A N 1
ATOM 2368 C CA . THR A 1 292 ? -0.885 -12.055 1.648 1 97.69 292 THR A CA 1
ATOM 2369 C C . THR A 1 292 ? -0.045 -10.82 1.954 1 97.69 292 THR A C 1
ATOM 2371 O O . THR A 1 292 ? 0 -10.359 3.098 1 97.69 292 THR A O 1
ATOM 2374 N N . ASP A 1 293 ? 0.647 -10.383 0.978 1 95.62 293 ASP A N 1
ATOM 2375 C CA . ASP A 1 293 ? 1.302 -9.078 0.951 1 95.62 293 ASP A CA 1
ATOM 2376 C C . ASP A 1 293 ? 2.186 -8.883 2.182 1 95.62 293 ASP A C 1
ATOM 2378 O O . ASP A 1 293 ? 3.051 -9.711 2.469 1 95.62 293 ASP A O 1
ATOM 2382 N N . ASP A 1 294 ? 1.948 -7.895 3.018 1 92.44 294 ASP A N 1
ATOM 2383 C CA . ASP A 1 294 ? 2.85 -7.535 4.109 1 92.44 294 ASP A CA 1
ATOM 2384 C C . ASP A 1 294 ? 2.918 -8.648 5.152 1 92.44 294 ASP A C 1
ATOM 2386 O O . ASP A 1 294 ? 3.979 -8.898 5.73 1 92.44 294 ASP A O 1
ATOM 2390 N N . GLU A 1 295 ? 1.783 -9.266 5.434 1 95.75 295 GLU A N 1
ATOM 2391 C CA . GLU A 1 295 ? 1.782 -10.344 6.414 1 95.75 295 GLU A CA 1
ATOM 2392 C C . GLU A 1 295 ? 2.582 -11.547 5.91 1 95.75 295 GLU A C 1
ATOM 2394 O O . GLU A 1 295 ? 3.252 -12.227 6.695 1 95.75 295 GLU A O 1
ATOM 2399 N N . SER A 1 296 ? 2.492 -11.828 4.582 1 96.06 296 SER A N 1
ATOM 2400 C CA . SER A 1 296 ? 3.303 -12.898 4.012 1 96.06 296 SER A CA 1
ATOM 2401 C C . SER A 1 296 ? 4.793 -12.586 4.121 1 96.06 296 SER A C 1
ATOM 2403 O O . SER A 1 296 ? 5.59 -13.453 4.465 1 96.06 296 SER A O 1
ATOM 2405 N N . ILE A 1 297 ? 5.125 -11.391 3.822 1 93.25 297 ILE A N 1
ATOM 2406 C CA . ILE A 1 297 ? 6.516 -10.961 3.889 1 93.25 297 ILE A CA 1
ATOM 2407 C C . ILE A 1 297 ? 7.027 -11.086 5.324 1 93.25 297 ILE A C 1
ATOM 2409 O O . ILE A 1 297 ? 8.125 -11.594 5.555 1 93.25 297 ILE A O 1
ATOM 2413 N N . ARG A 1 298 ? 6.234 -10.672 6.242 1 92.75 298 ARG A N 1
ATOM 2414 C CA . ARG A 1 298 ? 6.598 -10.711 7.656 1 92.75 298 ARG A CA 1
ATOM 2415 C C . ARG A 1 298 ? 6.848 -12.148 8.109 1 92.75 298 ARG A C 1
ATOM 2417 O O . ARG A 1 298 ? 7.863 -12.43 8.758 1 92.75 298 ARG A O 1
ATOM 2424 N N . VAL A 1 299 ? 5.98 -13.023 7.762 1 94.56 299 VAL A N 1
ATOM 2425 C CA . VAL A 1 299 ? 6.07 -14.398 8.242 1 94.56 299 VAL A CA 1
ATOM 2426 C C . VAL A 1 299 ? 7.32 -15.062 7.672 1 94.56 299 VAL A C 1
ATOM 2428 O O . VAL A 1 299 ? 7.93 -15.914 8.328 1 94.56 299 VAL A O 1
ATOM 2431 N N . GLU A 1 300 ? 7.758 -14.68 6.48 1 93.31 300 GLU A N 1
ATOM 2432 C CA . GLU A 1 300 ? 8.969 -15.25 5.895 1 93.31 300 GLU A CA 1
ATOM 2433 C C . GLU A 1 300 ? 10.219 -14.789 6.648 1 93.31 300 GLU A C 1
ATOM 2435 O O . GLU A 1 300 ? 11.281 -15.406 6.523 1 93.31 300 GLU A O 1
ATOM 2440 N N . GLN A 1 301 ? 10.047 -13.742 7.414 1 90.38 301 GLN A N 1
ATOM 2441 C CA . GLN A 1 301 ? 11.203 -13.156 8.078 1 90.38 301 GLN A CA 1
ATOM 2442 C C . GLN A 1 301 ? 11.32 -13.633 9.523 1 90.38 301 GLN A C 1
ATOM 2444 O O . GLN A 1 301 ? 12.25 -13.266 10.234 1 90.38 301 GLN A O 1
ATOM 2449 N N . GLN A 1 302 ? 10.391 -14.383 9.977 1 92.06 302 GLN A N 1
ATOM 2450 C CA . GLN A 1 302 ? 10.453 -14.922 11.328 1 92.06 302 GLN A CA 1
ATOM 2451 C C . GLN A 1 302 ? 10.531 -16.453 11.312 1 92.06 302 GLN A C 1
ATOM 2453 O O . GLN A 1 302 ? 10.375 -17.078 10.258 1 92.06 302 GLN A O 1
ATOM 2458 N N . SER A 1 303 ? 10.805 -17.031 12.477 1 94.62 303 SER A N 1
ATOM 2459 C CA . SER A 1 303 ? 10.922 -18.484 12.562 1 94.62 303 SER A CA 1
ATOM 2460 C C . SER A 1 303 ? 9.555 -19.156 12.453 1 94.62 303 SER A C 1
ATOM 2462 O O . SER A 1 303 ? 8.531 -18.547 12.789 1 94.62 303 SER A O 1
ATOM 2464 N N . ASP A 1 304 ? 9.547 -20.359 12 1 97.44 304 ASP A N 1
ATOM 2465 C CA . ASP A 1 304 ? 8.305 -21.141 11.945 1 97.44 304 ASP A CA 1
ATOM 2466 C C . ASP A 1 304 ? 7.672 -21.25 13.328 1 97.44 304 ASP A C 1
ATOM 2468 O O . ASP A 1 304 ? 6.445 -21.25 13.453 1 97.44 304 ASP A O 1
ATOM 2472 N N . GLU A 1 305 ? 8.508 -21.297 14.305 1 97.44 305 GLU A N 1
ATOM 2473 C CA . GLU A 1 305 ? 8.008 -21.438 15.672 1 97.44 305 GLU A CA 1
ATOM 2474 C C . GLU A 1 305 ? 7.223 -20.188 16.094 1 97.44 305 GLU A C 1
ATOM 2476 O O . GLU A 1 305 ? 6.184 -20.297 16.734 1 97.44 305 GLU A O 1
ATOM 2481 N N . LYS A 1 306 ? 7.754 -19.078 15.742 1 96 306 LYS A N 1
ATOM 2482 C CA . LYS A 1 306 ? 7.039 -17.844 16.047 1 96 306 LYS A CA 1
ATOM 2483 C C . LYS A 1 306 ? 5.711 -17.766 15.289 1 96 306 LYS A C 1
ATOM 2485 O O . LYS A 1 306 ? 4.688 -17.391 15.859 1 96 306 LYS A O 1
ATOM 2490 N N . THR A 1 307 ? 5.773 -18.141 14.016 1 98.12 307 THR A N 1
ATOM 2491 C CA . THR A 1 307 ? 4.559 -18.172 13.211 1 98.12 307 THR A CA 1
ATOM 2492 C C . THR A 1 307 ? 3.551 -19.156 13.797 1 98.12 307 THR A C 1
ATOM 2494 O O . THR A 1 307 ? 2.359 -18.859 13.891 1 98.12 307 THR A O 1
ATOM 2497 N N . LYS A 1 308 ? 4.031 -20.297 14.211 1 98.69 308 LYS A N 1
ATOM 2498 C CA . LYS A 1 308 ? 3.164 -21.297 14.836 1 98.69 308 LYS A CA 1
ATOM 2499 C C . LYS A 1 308 ? 2.508 -20.75 16.094 1 98.69 308 LYS A C 1
ATOM 2501 O O . LYS A 1 308 ? 1.308 -20.922 16.312 1 98.69 308 LYS A O 1
ATOM 2506 N N . ALA A 1 309 ? 3.285 -20.078 16.891 1 98.19 309 ALA A N 1
ATOM 2507 C CA . ALA A 1 309 ? 2.768 -19.516 18.125 1 98.19 309 ALA A CA 1
ATOM 2508 C C . ALA A 1 309 ? 1.673 -18.5 17.859 1 98.19 309 ALA A C 1
ATOM 2510 O O . ALA A 1 309 ? 0.644 -18.484 18.531 1 98.19 309 ALA A O 1
ATOM 2511 N N . GLU A 1 310 ? 1.922 -17.641 16.891 1 97.69 310 GLU A N 1
ATOM 2512 C CA . GLU A 1 310 ? 0.923 -16.641 16.531 1 97.69 310 GLU A CA 1
ATOM 2513 C C . GLU A 1 310 ? -0.355 -17.297 16.016 1 97.69 310 GLU A C 1
ATOM 2515 O O . GLU A 1 310 ? -1.459 -16.906 16.406 1 97.69 310 GLU A O 1
ATOM 2520 N N . ALA A 1 311 ? -0.174 -18.266 15.148 1 98.75 311 ALA A N 1
ATOM 2521 C CA . ALA A 1 311 ? -1.322 -18.984 14.594 1 98.75 311 ALA A CA 1
ATOM 2522 C C . ALA A 1 311 ? -2.119 -19.672 15.695 1 98.75 311 ALA A C 1
ATOM 2524 O O . ALA A 1 311 ? -3.354 -19.641 15.688 1 98.75 311 ALA A O 1
ATOM 2525 N N . MET A 1 312 ? -1.414 -20.281 16.625 1 98.75 312 MET A N 1
ATOM 2526 C CA . MET A 1 312 ? -2.07 -20.984 17.734 1 98.75 312 MET A CA 1
ATOM 2527 C C . MET A 1 312 ? -2.848 -20 18.609 1 98.75 312 MET A C 1
ATOM 2529 O O . MET A 1 312 ? -3.93 -20.328 19.094 1 98.75 312 MET A O 1
ATOM 2533 N N . GLU A 1 313 ? -2.289 -18.859 18.844 1 98.31 313 GLU A N 1
ATOM 2534 C CA . GLU A 1 313 ? -3.004 -17.844 19.609 1 98.31 313 GLU A CA 1
ATOM 2535 C C . GLU A 1 313 ? -4.324 -17.484 18.938 1 98.31 313 GLU A C 1
ATOM 2537 O O . GLU A 1 313 ? -5.355 -17.375 19.609 1 98.31 313 GLU A O 1
ATOM 2542 N N . VAL A 1 314 ? -4.293 -17.297 17.656 1 98.62 314 VAL A N 1
ATOM 2543 C CA . VAL A 1 314 ? -5.488 -16.953 16.906 1 98.62 314 VAL A CA 1
ATOM 2544 C C . VAL A 1 314 ? -6.5 -18.094 16.984 1 98.62 314 VAL A C 1
ATOM 2546 O O . VAL A 1 314 ? -7.684 -17.859 17.25 1 98.62 314 VAL A O 1
ATOM 2549 N N . LEU A 1 315 ? -6.02 -19.312 16.797 1 98.75 315 LEU A N 1
ATOM 2550 C CA . LEU A 1 315 ? -6.91 -20.469 16.828 1 98.75 315 LEU A CA 1
ATOM 2551 C C . LEU A 1 315 ? -7.551 -20.609 18.203 1 98.75 315 LEU A C 1
ATOM 2553 O O . LEU A 1 315 ? -8.719 -21 18.312 1 98.75 315 LEU A O 1
ATOM 2557 N N . ARG A 1 316 ? -6.809 -20.359 19.234 1 98.62 316 ARG A N 1
ATOM 2558 C CA . ARG A 1 316 ? -7.363 -20.438 20.578 1 98.62 316 ARG A CA 1
ATOM 2559 C C . ARG A 1 316 ? -8.422 -19.359 20.797 1 98.62 316 ARG A C 1
ATOM 2561 O O . ARG A 1 316 ? -9.406 -19.578 21.516 1 98.62 316 ARG A O 1
ATOM 2568 N N . LYS A 1 317 ? -8.219 -18.172 20.172 1 98.06 317 LYS A N 1
ATOM 2569 C CA . LYS A 1 317 ? -9.258 -17.156 20.234 1 98.06 317 LYS A CA 1
ATOM 2570 C C . LYS A 1 317 ? -10.523 -17.594 19.516 1 98.06 317 LYS A C 1
ATOM 2572 O O . LYS A 1 317 ? -11.633 -17.266 19.922 1 98.06 317 LYS A O 1
ATOM 2577 N N . MET A 1 318 ? -10.344 -18.344 18.5 1 98.06 318 MET A N 1
ATOM 2578 C CA . MET A 1 318 ? -11.477 -18.766 17.672 1 98.06 318 MET A CA 1
ATOM 2579 C C . MET A 1 318 ? -12.188 -19.953 18.297 1 98.06 318 MET A C 1
ATOM 2581 O O . MET A 1 318 ? -13.422 -19.984 18.344 1 98.06 318 MET A O 1
ATOM 2585 N N . PHE A 1 319 ? -11.406 -20.953 18.812 1 97.88 319 PHE A N 1
ATOM 2586 C CA . PHE A 1 319 ? -12.008 -22.234 19.125 1 97.88 319 PHE A CA 1
ATOM 2587 C C . PHE A 1 319 ? -11.859 -22.578 20.594 1 97.88 319 PHE A C 1
ATOM 2589 O O . PHE A 1 319 ? -12.359 -23.594 21.062 1 97.88 319 PHE A O 1
ATOM 2596 N N . GLY A 1 320 ? -11.156 -21.734 21.344 1 97.25 320 GLY A N 1
ATOM 2597 C CA . GLY A 1 320 ? -11.016 -21.938 22.781 1 97.25 320 GLY A CA 1
ATOM 2598 C C . GLY A 1 320 ? -9.617 -22.375 23.172 1 97.25 320 GLY A C 1
ATOM 2599 O O . GLY A 1 320 ? -8.852 -22.859 22.344 1 97.25 320 GLY A O 1
ATOM 2600 N N . ASN A 1 321 ? -9.289 -22.266 24.422 1 96.75 321 ASN A N 1
ATOM 2601 C CA . ASN A 1 321 ? -7.945 -22.484 24.953 1 96.75 321 ASN A CA 1
ATOM 2602 C C . ASN A 1 321 ? -7.641 -23.984 25.062 1 96.75 321 ASN A C 1
ATOM 2604 O O . ASN A 1 321 ? -6.484 -24.375 25.203 1 96.75 321 ASN A O 1
ATOM 2608 N N . HIS A 1 322 ? -8.602 -24.828 24.938 1 96.94 322 HIS A N 1
ATOM 2609 C CA . HIS A 1 322 ? -8.453 -26.25 25.203 1 96.94 322 HIS A CA 1
ATOM 2610 C C . HIS A 1 322 ? -7.953 -27 23.969 1 96.94 322 HIS A C 1
ATOM 2612 O O . HIS A 1 322 ? -7.645 -28.188 24.031 1 96.94 322 HIS A O 1
ATOM 2618 N N . ILE A 1 323 ? -7.816 -26.328 22.891 1 98.19 323 ILE A N 1
ATOM 2619 C CA . ILE A 1 323 ? -7.453 -27.031 21.656 1 98.19 323 ILE A CA 1
ATOM 2620 C C . ILE A 1 323 ? -6.023 -27.547 21.766 1 98.19 323 ILE A C 1
ATOM 2622 O O . ILE A 1 323 ? -5.203 -26.984 22.484 1 98.19 323 ILE A O 1
ATOM 2626 N N . PRO A 1 324 ? -5.715 -28.609 21.016 1 98.38 324 PRO A N 1
ATOM 2627 C CA . PRO A 1 324 ? -4.355 -29.156 21.062 1 98.38 324 PRO A CA 1
ATOM 2628 C C . PRO A 1 324 ? -3.342 -28.266 20.344 1 98.38 324 PRO A C 1
ATOM 2630 O O . PRO A 1 324 ? -3.721 -27.453 19.5 1 98.38 324 PRO A O 1
ATOM 2633 N N . GLU A 1 325 ? -2.088 -28.5 20.672 1 98.25 325 GLU A N 1
ATOM 2634 C CA . GLU A 1 325 ? -1 -27.828 19.953 1 98.25 325 GLU A CA 1
ATOM 2635 C C . GLU A 1 325 ? -0.784 -28.453 18.578 1 98.25 325 GLU A C 1
ATOM 2637 O O . GLU A 1 325 ? -0.915 -29.672 18.406 1 98.25 325 GLU A O 1
ATOM 2642 N N . ALA A 1 326 ? -0.493 -27.625 17.656 1 98.75 326 ALA A N 1
ATOM 2643 C CA . ALA A 1 326 ? -0.111 -28.156 16.344 1 98.75 326 ALA A CA 1
ATOM 2644 C C . ALA A 1 326 ? 1.162 -28.984 16.453 1 98.75 326 ALA A C 1
ATOM 2646 O O . ALA A 1 326 ? 2.102 -28.609 17.156 1 98.75 326 ALA A O 1
ATOM 2647 N N . THR A 1 327 ? 1.187 -30.062 15.766 1 98.56 327 THR A N 1
ATOM 2648 C CA . THR A 1 327 ? 2.342 -30.953 15.789 1 98.56 327 THR A CA 1
ATOM 2649 C C . THR A 1 327 ? 3.355 -30.562 14.719 1 98.56 327 THR A C 1
ATOM 2651 O O . THR A 1 327 ? 4.555 -30.797 14.875 1 98.56 327 THR A O 1
ATOM 2654 N N . HIS A 1 328 ? 2.891 -30.062 13.625 1 98.25 328 HIS A N 1
ATOM 2655 C CA . HIS A 1 328 ? 3.738 -29.656 12.508 1 98.25 328 HIS A CA 1
ATOM 2656 C C . HIS A 1 328 ? 3.246 -28.344 11.891 1 98.25 328 HIS A C 1
ATOM 2658 O O . HIS A 1 328 ? 2.062 -28.016 12 1 98.25 328 HIS A O 1
ATOM 2664 N N . ILE A 1 329 ? 4.184 -27.594 11.32 1 98.5 329 ILE A N 1
ATOM 2665 C CA . ILE A 1 329 ? 3.871 -26.391 10.562 1 98.5 329 ILE A CA 1
ATOM 2666 C C . ILE A 1 329 ? 4.668 -26.375 9.258 1 98.5 329 ILE A C 1
ATOM 2668 O O . ILE A 1 329 ? 5.801 -26.859 9.211 1 98.5 329 ILE A O 1
ATOM 2672 N N . MET A 1 330 ? 4.086 -25.938 8.195 1 97.69 330 MET A N 1
ATOM 2673 C CA . MET A 1 330 ? 4.742 -25.703 6.91 1 97.69 330 MET A CA 1
ATOM 2674 C C . MET A 1 330 ? 4.465 -24.297 6.406 1 97.69 330 MET A C 1
ATOM 2676 O O . MET A 1 330 ? 3.309 -23.906 6.223 1 97.69 330 MET A O 1
ATOM 2680 N N . VAL A 1 331 ? 5.527 -23.5 6.254 1 97.31 331 VAL A N 1
ATOM 2681 C CA . VAL A 1 331 ? 5.422 -22.125 5.785 1 97.31 331 VAL A CA 1
ATOM 2682 C C . VAL A 1 331 ? 6.191 -21.969 4.473 1 97.31 331 VAL A C 1
ATOM 2684 O O . VAL A 1 331 ? 7.41 -21.766 4.484 1 97.31 331 VAL A O 1
ATOM 2687 N N . PRO A 1 332 ? 5.484 -22 3.328 1 95.5 332 PRO A N 1
ATOM 2688 C CA . PRO A 1 332 ? 6.188 -21.734 2.07 1 95.5 332 PRO A CA 1
ATOM 2689 C C . PRO A 1 332 ? 6.809 -20.328 2.025 1 95.5 332 PRO A C 1
ATOM 2691 O O . PRO A 1 332 ? 6.211 -19.375 2.512 1 95.5 332 PRO A O 1
ATOM 2694 N N . LYS A 1 333 ? 7.98 -20.219 1.45 1 94.94 333 LYS A N 1
ATOM 2695 C CA . LYS A 1 333 ? 8.688 -18.953 1.354 1 94.94 333 LYS A CA 1
ATOM 2696 C C . LYS A 1 333 ? 8.828 -18.5 -0.099 1 94.94 333 LYS A C 1
ATOM 2698 O O . LYS A 1 333 ? 9.938 -18.422 -0.624 1 94.94 333 LYS A O 1
ATOM 2703 N N . TRP A 1 334 ? 7.797 -18.047 -0.685 1 95.5 334 TRP A N 1
ATOM 2704 C CA . TRP A 1 334 ? 7.707 -17.75 -2.109 1 95.5 334 TRP A CA 1
ATOM 2705 C C . TRP A 1 334 ? 8.523 -16.5 -2.453 1 95.5 334 TRP A C 1
ATOM 2707 O O . TRP A 1 334 ? 9.156 -16.438 -3.508 1 95.5 334 TRP A O 1
ATOM 2717 N N . LYS A 1 335 ? 8.5 -15.516 -1.601 1 94.31 335 LYS A N 1
ATOM 2718 C CA . LYS A 1 335 ? 9.203 -14.266 -1.873 1 94.31 335 LYS A CA 1
ATOM 2719 C C . LYS A 1 335 ? 10.711 -14.461 -1.824 1 94.31 335 LYS A C 1
ATOM 2721 O O . LYS A 1 335 ? 11.445 -13.891 -2.637 1 94.31 335 LYS A O 1
ATOM 2726 N N . SER A 1 336 ? 11.172 -15.289 -0.944 1 93.81 336 SER A N 1
ATOM 2727 C CA . SER A 1 336 ? 12.602 -15.438 -0.727 1 93.81 336 SER A CA 1
ATOM 2728 C C . SER A 1 336 ? 13.195 -16.5 -1.655 1 93.81 336 SER A C 1
ATOM 2730 O O . SER A 1 336 ? 14.422 -16.609 -1.774 1 93.81 336 SER A O 1
ATOM 2732 N N . ASP A 1 337 ? 12.336 -17.281 -2.32 1 95.31 337 ASP A N 1
ATOM 2733 C CA . ASP A 1 337 ? 12.836 -18.266 -3.273 1 95.31 337 ASP A CA 1
ATOM 2734 C C . ASP A 1 337 ? 13.398 -17.594 -4.523 1 95.31 337 ASP A C 1
ATOM 2736 O O . ASP A 1 337 ? 12.664 -16.906 -5.238 1 95.31 337 ASP A O 1
ATOM 2740 N N . ARG A 1 338 ? 14.609 -17.828 -4.84 1 95.75 338 ARG A N 1
ATOM 2741 C CA . ARG A 1 338 ? 15.281 -17.078 -5.895 1 95.75 338 ARG A CA 1
ATOM 2742 C C . ARG A 1 338 ? 14.727 -17.438 -7.27 1 95.75 338 ARG A C 1
ATOM 2744 O O . ARG A 1 338 ? 15 -16.75 -8.258 1 95.75 338 ARG A O 1
ATOM 2751 N N . PHE A 1 339 ? 13.875 -18.469 -7.344 1 96.56 339 PHE A N 1
ATOM 2752 C CA . PHE A 1 339 ? 13.383 -18.922 -8.641 1 96.56 339 PHE A CA 1
ATOM 2753 C C . PHE A 1 339 ? 11.953 -18.438 -8.867 1 96.56 339 PHE A C 1
ATOM 2755 O O . PHE A 1 339 ? 11.414 -18.578 -9.961 1 96.56 339 PHE A O 1
ATOM 2762 N N . TYR A 1 340 ? 11.305 -17.891 -7.859 1 95.62 340 TYR A N 1
ATOM 2763 C CA . TYR A 1 340 ? 9.938 -17.406 -7.996 1 95.62 340 TYR A CA 1
ATOM 2764 C C . TYR A 1 340 ? 9.859 -15.922 -7.66 1 95.62 340 TYR A C 1
ATOM 2766 O O . TYR A 1 340 ? 9.367 -15.125 -8.461 1 95.62 340 TYR A O 1
ATOM 2774 N N . GLN A 1 341 ? 10.414 -15.547 -6.48 1 96.12 341 GLN A N 1
ATOM 2775 C CA . GLN A 1 341 ? 10.422 -14.18 -5.98 1 96.12 341 GLN A CA 1
ATOM 2776 C C . GLN A 1 341 ? 9.023 -13.578 -5.992 1 96.12 341 GLN A C 1
ATOM 2778 O O . GLN A 1 341 ? 8.828 -12.445 -6.43 1 96.12 341 GLN A O 1
ATOM 2783 N N . GLY A 1 342 ? 8.078 -14.344 -5.613 1 95.88 342 GLY A N 1
ATOM 2784 C CA . GLY A 1 342 ? 6.676 -13.969 -5.566 1 95.88 342 GLY A CA 1
ATOM 2785 C C . GLY A 1 342 ? 5.742 -15.102 -5.945 1 95.88 342 GLY A C 1
ATOM 2786 O O . GLY A 1 342 ? 6.16 -16.266 -6.012 1 95.88 342 GLY A O 1
ATOM 2787 N N . CYS A 1 343 ? 4.449 -14.812 -6.129 1 96.5 343 CYS A N 1
ATOM 2788 C CA . CYS A 1 343 ? 3.477 -15.867 -6.406 1 96.5 343 CYS A CA 1
ATOM 2789 C C . CYS A 1 343 ? 2.785 -15.625 -7.746 1 96.5 343 CYS A C 1
ATOM 2791 O O . CYS A 1 343 ? 2.988 -16.375 -8.695 1 96.5 343 CYS A O 1
ATOM 2793 N N . PHE A 1 344 ? 2.008 -14.57 -7.852 1 96.5 344 PHE A N 1
ATOM 2794 C CA . PHE A 1 344 ? 1.344 -14.227 -9.102 1 96.5 344 PHE A CA 1
ATOM 2795 C C . PHE A 1 344 ? 1.109 -12.727 -9.203 1 96.5 344 PHE A C 1
ATOM 2797 O O . PHE A 1 344 ? 1.242 -12.008 -8.211 1 96.5 344 PHE A O 1
ATOM 2804 N N . THR A 1 345 ? 0.842 -12.281 -10.375 1 97.75 345 THR A N 1
ATOM 2805 C CA . THR A 1 345 ? 0.874 -10.852 -10.648 1 97.75 345 THR A CA 1
ATOM 2806 C C . THR A 1 345 ? -0.488 -10.219 -10.367 1 97.75 345 THR A C 1
ATOM 2808 O O . THR A 1 345 ? -1.508 -10.914 -10.359 1 97.75 345 THR A O 1
ATOM 2811 N N . ASN A 1 346 ? -0.481 -9 -10.031 1 97.88 346 ASN A N 1
ATOM 2812 C CA . ASN A 1 346 ? -1.585 -8.055 -9.953 1 97.88 346 ASN A CA 1
ATOM 2813 C C . ASN A 1 346 ? -1.355 -6.852 -10.867 1 97.88 346 ASN A C 1
ATOM 2815 O O . ASN A 1 346 ? -0.213 -6.457 -11.109 1 97.88 346 ASN A O 1
ATOM 2819 N N . TRP A 1 347 ? -2.43 -6.352 -11.453 1 98.31 347 TRP A N 1
ATOM 2820 C CA . TRP A 1 347 ? -2.275 -5.145 -12.258 1 98.31 347 TRP A CA 1
ATOM 2821 C C . TRP A 1 347 ? -2.312 -3.896 -11.383 1 98.31 347 TRP A C 1
ATOM 2823 O O . TRP A 1 347 ? -3.357 -3.553 -10.828 1 98.31 347 TRP A O 1
ATOM 2833 N N . PRO A 1 348 ? -1.208 -3.213 -11.234 1 98.12 348 PRO A N 1
ATOM 2834 C CA . PRO A 1 348 ? -1.187 -2.07 -10.32 1 98.12 348 PRO A CA 1
ATOM 2835 C C . PRO A 1 348 ? -1.886 -0.841 -10.898 1 98.12 348 PRO A C 1
ATOM 2837 O O . PRO A 1 348 ? -1.85 -0.616 -12.109 1 98.12 348 PRO A O 1
ATOM 2840 N N . VAL A 1 349 ? -2.514 -0.042 -10.031 1 97.5 349 VAL A N 1
ATOM 2841 C CA . VAL A 1 349 ? -3.143 1.204 -10.453 1 97.5 349 VAL A CA 1
ATOM 2842 C C . VAL A 1 349 ? -2.102 2.115 -11.094 1 97.5 349 VAL A C 1
ATOM 2844 O O . VAL A 1 349 ? -0.964 2.199 -10.625 1 97.5 349 VAL A O 1
ATOM 2847 N N . GLY A 1 350 ? -2.471 2.689 -12.219 1 93.25 350 GLY A N 1
ATOM 2848 C CA . GLY A 1 350 ? -1.597 3.656 -12.867 1 93.25 350 GLY A CA 1
ATOM 2849 C C . GLY A 1 350 ? -0.665 3.029 -13.883 1 93.25 350 GLY A C 1
ATOM 2850 O O . GLY A 1 350 ? 0.083 3.734 -14.562 1 93.25 350 GLY A O 1
ATOM 2851 N N . TYR A 1 351 ? -0.575 1.701 -13.961 1 96.5 351 TYR A N 1
ATOM 2852 C CA . TYR A 1 351 ? 0.186 0.989 -14.984 1 96.5 351 TYR A CA 1
ATOM 2853 C C . TYR A 1 351 ? -0.602 0.895 -16.281 1 96.5 351 TYR A C 1
ATOM 2855 O O . TYR A 1 351 ? -1.554 0.117 -16.391 1 96.5 351 TYR A O 1
ATOM 2863 N N . PRO A 1 352 ? -0.245 1.648 -17.312 1 94.75 352 PRO A N 1
ATOM 2864 C CA . PRO A 1 352 ? -1.091 1.762 -18.5 1 94.75 352 PRO A CA 1
ATOM 2865 C C . PRO A 1 352 ? -0.997 0.537 -19.406 1 94.75 352 PRO A C 1
ATOM 2867 O O . PRO A 1 352 ? -0.01 -0.202 -19.359 1 94.75 352 PRO A O 1
ATOM 2870 N N . GLN A 1 353 ? -1.963 0.38 -20.297 1 94.69 353 GLN A N 1
ATOM 2871 C CA . GLN A 1 353 ? -2.041 -0.739 -21.219 1 94.69 353 GLN A CA 1
ATOM 2872 C C . GLN A 1 353 ? -0.813 -0.786 -22.125 1 94.69 353 GLN A C 1
ATOM 2874 O O . GLN A 1 353 ? -0.287 -1.864 -22.422 1 94.69 353 GLN A O 1
ATOM 2879 N N . ASP A 1 354 ? -0.36 0.358 -22.594 1 94.62 354 ASP A N 1
ATOM 2880 C CA . ASP A 1 354 ? 0.802 0.4 -23.484 1 94.62 354 ASP A CA 1
ATOM 2881 C C . ASP A 1 354 ? 2.037 -0.175 -22.797 1 94.62 354 ASP A C 1
ATOM 2883 O O . ASP A 1 354 ? 2.873 -0.812 -23.438 1 94.62 354 ASP A O 1
ATOM 2887 N N . ARG A 1 355 ? 2.176 0.099 -21.531 1 96.75 355 ARG A N 1
ATOM 2888 C CA . ARG A 1 355 ? 3.287 -0.45 -20.766 1 96.75 355 ARG A CA 1
ATOM 2889 C C . ARG A 1 355 ? 3.184 -1.969 -20.672 1 96.75 355 ARG A C 1
ATOM 2891 O O . ARG A 1 355 ? 4.199 -2.668 -20.719 1 96.75 355 ARG A O 1
ATOM 2898 N N . HIS A 1 356 ? 2.018 -2.434 -20.531 1 97.75 356 HIS A N 1
ATOM 2899 C CA . HIS A 1 356 ? 1.824 -3.879 -20.5 1 97.75 356 HIS A CA 1
ATOM 2900 C C . HIS A 1 356 ? 2.17 -4.516 -21.844 1 97.75 356 HIS A C 1
ATOM 2902 O O . HIS A 1 356 ? 2.736 -5.609 -21.891 1 97.75 356 HIS A O 1
ATOM 2908 N N . ASP A 1 357 ? 1.795 -3.809 -22.922 1 97.44 357 ASP A N 1
ATOM 2909 C CA . ASP A 1 357 ? 2.193 -4.273 -24.25 1 97.44 357 ASP A CA 1
ATOM 2910 C C . ASP A 1 357 ? 3.711 -4.387 -24.359 1 97.44 357 ASP A C 1
ATOM 2912 O O . ASP A 1 357 ? 4.227 -5.328 -24.969 1 97.44 357 ASP A O 1
ATOM 2916 N N . GLN A 1 358 ? 4.371 -3.457 -23.75 1 98.31 358 GLN A N 1
ATOM 2917 C CA . GLN A 1 358 ? 5.828 -3.475 -23.734 1 98.31 358 GLN A CA 1
ATOM 2918 C C . GLN A 1 358 ? 6.352 -4.652 -22.922 1 98.31 358 GLN A C 1
ATOM 2920 O O . GLN A 1 358 ? 7.383 -5.238 -23.25 1 98.31 358 GLN A O 1
ATOM 2925 N N . LEU A 1 359 ? 5.648 -4.984 -21.828 1 98.56 359 LEU A N 1
ATOM 2926 C CA . LEU A 1 359 ? 6.012 -6.129 -21 1 98.56 359 LEU A CA 1
ATOM 2927 C C . LEU A 1 359 ? 5.98 -7.418 -21.828 1 98.56 359 LEU A C 1
ATOM 2929 O O . LEU A 1 359 ? 6.867 -8.266 -21.688 1 98.56 359 LEU A O 1
ATOM 2933 N N . ARG A 1 360 ? 5.027 -7.527 -22.703 1 97.62 360 ARG A N 1
ATOM 2934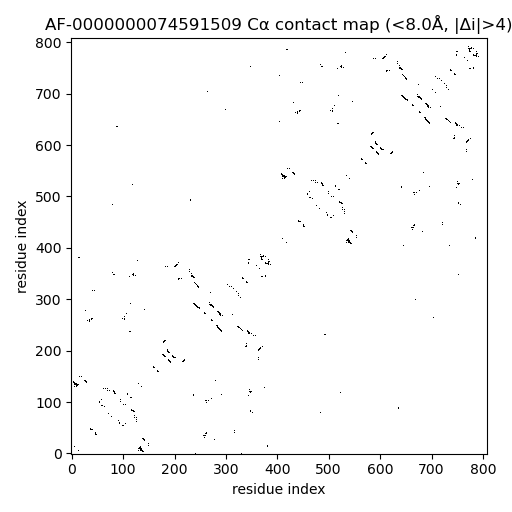 C CA . ARG A 1 360 ? 4.812 -8.727 -23.5 1 97.62 360 ARG A CA 1
ATOM 2935 C C . ARG A 1 360 ? 5.711 -8.727 -24.734 1 97.62 360 ARG A C 1
ATOM 2937 O O . ARG A 1 360 ? 6.047 -9.789 -25.266 1 97.62 360 ARG A O 1
ATOM 2944 N N . ALA A 1 361 ? 6.145 -7.602 -25.203 1 97.81 361 ALA A N 1
ATOM 2945 C CA . ALA A 1 361 ? 6.875 -7.457 -26.453 1 97.81 361 ALA A CA 1
ATOM 2946 C C . ALA A 1 361 ? 8.242 -8.133 -26.375 1 97.81 361 ALA A C 1
ATOM 2948 O O . ALA A 1 361 ? 8.898 -8.102 -25.344 1 97.81 361 ALA A O 1
ATOM 2949 N N . PRO A 1 362 ? 8.641 -8.727 -27.453 1 97.5 362 PRO A N 1
ATOM 2950 C CA . PRO A 1 362 ? 10.008 -9.234 -27.5 1 97.5 362 PRO A CA 1
ATOM 2951 C C . PRO A 1 362 ? 11.055 -8.125 -27.547 1 97.5 362 PRO A C 1
ATOM 2953 O O . PRO A 1 362 ? 10.711 -6.961 -27.781 1 97.5 362 PRO A O 1
ATOM 2956 N N . PHE A 1 363 ? 12.234 -8.438 -27.219 1 97.69 363 PHE A N 1
ATOM 2957 C CA . PHE A 1 363 ? 13.422 -7.621 -27.422 1 97.69 363 PHE A CA 1
ATOM 2958 C C . PHE A 1 363 ? 14.453 -8.359 -28.266 1 97.69 363 PHE A C 1
ATOM 2960 O O . PHE A 1 363 ? 15.164 -9.227 -27.766 1 97.69 363 PHE A O 1
ATOM 2967 N N . GLY A 1 364 ? 14.5 -7.992 -29.547 1 96.38 364 GLY A N 1
ATOM 2968 C CA . GLY A 1 364 ? 15.328 -8.758 -30.469 1 96.38 364 GLY A CA 1
ATOM 2969 C C . GLY A 1 364 ? 14.852 -10.188 -30.641 1 96.38 364 GLY A C 1
ATOM 2970 O O . GLY A 1 364 ? 13.703 -10.422 -31.031 1 96.38 364 GLY A O 1
ATOM 2971 N N . ARG A 1 365 ? 15.734 -11.102 -30.281 1 96.94 365 ARG A N 1
ATOM 2972 C CA . ARG A 1 365 ? 15.484 -12.523 -30.484 1 96.94 365 ARG A CA 1
ATOM 2973 C C . ARG A 1 365 ? 15.008 -13.188 -29.203 1 96.94 365 ARG A C 1
ATOM 2975 O O . ARG A 1 365 ? 14.875 -14.414 -29.141 1 96.94 365 ARG A O 1
ATOM 2982 N N . ILE A 1 366 ? 14.719 -12.359 -28.219 1 98.06 366 ILE A N 1
ATOM 2983 C CA . ILE A 1 366 ? 14.25 -12.852 -26.938 1 98.06 366 ILE A CA 1
ATOM 2984 C C . ILE A 1 366 ? 12.75 -12.578 -26.781 1 98.06 366 ILE A C 1
ATOM 2986 O O . ILE A 1 366 ? 12.32 -11.422 -26.797 1 98.06 366 ILE A O 1
ATOM 2990 N N . TYR A 1 367 ? 11.984 -13.641 -26.625 1 98.31 367 TYR A N 1
ATOM 2991 C CA . TYR A 1 367 ? 10.547 -13.547 -26.422 1 98.31 367 TYR A CA 1
ATOM 2992 C C . TYR A 1 367 ? 10.188 -13.805 -24.969 1 98.31 367 TYR A C 1
ATOM 2994 O O . TYR A 1 367 ? 10.773 -14.672 -24.312 1 98.31 367 TYR A O 1
ATOM 3002 N N . PHE A 1 368 ? 9.266 -13.023 -24.469 1 98.62 368 PHE A N 1
ATOM 3003 C CA . PHE A 1 368 ? 8.844 -13.117 -23.062 1 98.62 368 PHE A CA 1
ATOM 3004 C C . PHE A 1 368 ? 7.426 -13.68 -22.969 1 98.62 368 PHE A C 1
ATOM 3006 O O . PHE A 1 368 ? 6.547 -13.297 -23.75 1 98.62 368 PHE A O 1
ATOM 3013 N N . THR A 1 369 ? 7.258 -14.625 -22.047 1 98.38 369 THR A N 1
ATOM 3014 C CA . THR A 1 369 ? 5.934 -15.203 -21.828 1 98.38 369 THR A CA 1
ATOM 3015 C C . THR A 1 369 ? 5.711 -15.523 -20.359 1 98.38 369 THR A C 1
ATOM 3017 O O . THR A 1 369 ? 6.617 -15.359 -19.531 1 98.38 369 THR A O 1
ATOM 3020 N N . GLY A 1 370 ? 4.504 -15.883 -19.953 1 98.06 370 GLY A N 1
ATOM 3021 C CA . GLY A 1 370 ? 4.031 -16.094 -18.594 1 98.06 370 GLY A CA 1
ATOM 3022 C C . GLY A 1 370 ? 2.668 -15.492 -18.344 1 98.06 370 GLY A C 1
ATOM 3023 O O . GLY A 1 370 ? 2.176 -14.688 -19.125 1 98.06 370 GLY A O 1
ATOM 3024 N N . GLU A 1 371 ? 2.166 -15.883 -17.219 1 97.81 371 GLU A N 1
ATOM 3025 C CA . GLU A 1 371 ? 0.83 -15.375 -16.938 1 97.81 371 GLU A CA 1
ATOM 3026 C C . GLU A 1 371 ? 0.821 -13.844 -16.875 1 97.81 371 GLU A C 1
ATOM 3028 O O . GLU A 1 371 ? -0.163 -13.211 -17.266 1 97.81 371 GLU A O 1
ATOM 3033 N N . HIS A 1 372 ? 1.962 -13.195 -16.469 1 98.38 372 HIS A N 1
ATOM 3034 C CA . HIS A 1 372 ? 2.055 -11.75 -16.312 1 98.38 372 HIS A CA 1
ATOM 3035 C C . HIS A 1 372 ? 1.948 -11.039 -17.656 1 98.38 372 HIS A C 1
ATOM 3037 O O . HIS A 1 372 ? 1.751 -9.82 -17.703 1 98.38 372 HIS A O 1
ATOM 3043 N N . THR A 1 373 ? 2.084 -11.805 -18.766 1 98.5 373 THR A N 1
ATOM 3044 C CA . THR A 1 373 ? 2.035 -11.172 -20.078 1 98.5 373 THR A CA 1
ATOM 3045 C C . THR A 1 373 ? 0.619 -11.219 -20.641 1 98.5 373 THR A C 1
ATOM 3047 O O . THR A 1 373 ? 0.326 -10.562 -21.641 1 98.5 373 THR A O 1
ATOM 3050 N N . HIS A 1 374 ? -0.252 -11.984 -20.047 1 97.81 374 HIS A N 1
ATOM 3051 C CA . HIS A 1 374 ? -1.627 -12.031 -20.547 1 97.81 374 HIS A CA 1
ATOM 3052 C C . HIS A 1 374 ? -2.412 -10.805 -20.078 1 97.81 374 HIS A C 1
ATOM 3054 O O . HIS A 1 374 ? -2.379 -10.453 -18.891 1 97.81 374 HIS A O 1
ATOM 3060 N N . PRO A 1 375 ? -3.133 -10.18 -20.891 1 95.12 375 PRO A N 1
ATOM 3061 C CA . PRO A 1 375 ? -3.758 -8.898 -20.547 1 95.12 375 PRO A CA 1
ATOM 3062 C C . PRO A 1 375 ? -4.984 -9.062 -19.656 1 95.12 375 PRO A C 1
ATOM 3064 O O . PRO A 1 375 ? -5.398 -8.109 -19 1 95.12 375 PRO A O 1
ATOM 3067 N N . ARG A 1 376 ? -5.57 -10.25 -19.625 1 95.06 376 ARG A N 1
ATOM 3068 C CA . ARG A 1 376 ? -6.828 -10.406 -18.891 1 95.06 376 ARG A CA 1
ATOM 3069 C C . ARG A 1 376 ? -6.695 -11.445 -17.797 1 95.06 376 ARG A C 1
ATOM 3071 O O . ARG A 1 376 ? -7.227 -11.266 -16.703 1 95.06 376 ARG A O 1
ATOM 3078 N N . LEU A 1 377 ? -6.008 -12.461 -18.094 1 96.44 377 LEU A N 1
ATOM 3079 C CA . LEU A 1 377 ? -5.945 -13.586 -17.172 1 96.44 377 LEU A CA 1
ATOM 3080 C C . LEU A 1 377 ? -4.605 -13.625 -16.453 1 96.44 377 LEU A C 1
ATOM 3082 O O . LEU A 1 377 ? -4.094 -14.695 -16.125 1 96.44 377 LEU A O 1
ATOM 3086 N N . PHE A 1 378 ? -3.99 -12.398 -16.359 1 97.06 378 PHE A N 1
ATOM 3087 C CA . PHE A 1 378 ? -2.789 -12.32 -15.531 1 97.06 378 PHE A CA 1
ATOM 3088 C C . PHE A 1 378 ? -3.062 -12.852 -14.125 1 97.06 378 PHE A C 1
ATOM 3090 O O . PHE A 1 378 ? -4.152 -12.656 -13.586 1 97.06 378 PHE A O 1
ATOM 3097 N N . GLY A 1 379 ? -2.094 -13.562 -13.523 1 94.81 379 GLY A N 1
ATOM 3098 C CA . GLY A 1 379 ? -2.229 -14.062 -12.164 1 94.81 379 GLY A CA 1
ATOM 3099 C C . GLY A 1 379 ? -2.828 -15.461 -12.102 1 94.81 379 GLY A C 1
ATOM 3100 O O . GLY A 1 379 ? -2.842 -16.094 -11.039 1 94.81 379 GLY A O 1
ATOM 3101 N N . TYR A 1 380 ? -3.285 -15.969 -13.281 1 94.81 380 TYR A N 1
ATOM 3102 C CA . TYR A 1 380 ? -3.924 -17.281 -13.305 1 94.81 380 TYR A CA 1
ATOM 3103 C C . TYR A 1 380 ? -3.141 -18.25 -14.18 1 94.81 380 TYR A C 1
ATOM 3105 O O . TYR A 1 380 ? -2.455 -17.844 -15.117 1 94.81 380 TYR A O 1
ATOM 3113 N N . ALA A 1 381 ? -3.277 -19.531 -13.859 1 95.25 381 ALA A N 1
ATOM 3114 C CA . ALA A 1 381 ? -2.65 -20.578 -14.664 1 95.25 381 ALA A CA 1
ATOM 3115 C C . ALA A 1 381 ? -3.166 -20.547 -16.109 1 95.25 381 ALA A C 1
ATOM 3117 O O . ALA A 1 381 ? -2.422 -20.844 -17.047 1 95.25 381 ALA A O 1
ATOM 3118 N N . ASP A 1 382 ? -4.402 -20.141 -16.297 1 94.81 382 ASP A N 1
ATOM 3119 C CA . ASP A 1 382 ? -4.98 -20.031 -17.641 1 94.81 382 ASP A CA 1
ATOM 3120 C C . ASP A 1 382 ? -4.23 -19 -18.469 1 94.81 382 ASP A C 1
ATOM 3122 O O . ASP A 1 382 ? -4.008 -19.203 -19.672 1 94.81 382 ASP A O 1
ATOM 3126 N N . GLY A 1 383 ? -3.922 -17.891 -17.781 1 96.31 383 GLY A N 1
ATOM 3127 C CA . GLY A 1 383 ? -3.139 -16.891 -18.484 1 96.31 383 GLY A CA 1
ATOM 3128 C C . GLY A 1 383 ? -1.804 -17.406 -18.984 1 96.31 383 GLY A C 1
ATOM 3129 O O . GLY A 1 383 ? -1.384 -17.078 -20.094 1 96.31 383 GLY A O 1
ATOM 3130 N N . ALA A 1 384 ? -1.168 -18.188 -18.172 1 96.81 384 ALA A N 1
ATOM 3131 C CA . ALA A 1 384 ? 0.104 -18.797 -18.562 1 96.81 384 ALA A CA 1
ATOM 3132 C C . ALA A 1 384 ? -0.075 -19.719 -19.766 1 96.81 384 ALA A C 1
ATOM 3134 O O . ALA A 1 384 ? 0.74 -19.719 -20.688 1 96.81 384 ALA A O 1
ATOM 3135 N N . PHE A 1 385 ? -1.146 -20.531 -19.75 1 96.62 385 PHE A N 1
ATOM 3136 C CA . PHE A 1 385 ? -1.457 -21.469 -20.828 1 96.62 385 PHE A CA 1
ATOM 3137 C C . PHE A 1 385 ? -1.64 -20.734 -22.141 1 96.62 385 PHE A C 1
ATOM 3139 O O . PHE A 1 385 ? -0.994 -21.078 -23.141 1 96.62 385 PHE A O 1
ATOM 3146 N N . PHE A 1 386 ? -2.418 -19.703 -22.141 1 97.5 386 PHE A N 1
ATOM 3147 C CA . PHE A 1 386 ? -2.723 -18.969 -23.375 1 97.5 386 PHE A CA 1
ATOM 3148 C C . PHE A 1 386 ? -1.52 -18.141 -23.828 1 97.5 386 PHE A C 1
ATOM 3150 O O . PHE A 1 386 ? -1.2 -18.109 -25.016 1 97.5 386 PHE A O 1
ATOM 3157 N N . ALA A 1 387 ? -0.862 -17.516 -22.906 1 98 387 ALA A N 1
ATOM 3158 C CA . ALA A 1 387 ? 0.3 -16.703 -23.25 1 98 387 ALA A CA 1
ATOM 3159 C C . ALA A 1 387 ? 1.402 -17.547 -23.875 1 98 387 ALA A C 1
ATOM 3161 O O . ALA A 1 387 ? 2.059 -17.125 -24.828 1 98 387 ALA A O 1
ATOM 3162 N N . GLY A 1 388 ? 1.621 -18.719 -23.297 1 97.75 388 GLY A N 1
ATOM 3163 C CA . GLY A 1 388 ? 2.596 -19.641 -23.859 1 97.75 388 GLY A CA 1
ATOM 3164 C C . GLY A 1 388 ? 2.283 -20.016 -25.297 1 97.75 388 GLY A C 1
ATOM 3165 O O . GLY A 1 388 ? 3.17 -20.016 -26.156 1 97.75 388 GLY A O 1
ATOM 3166 N N . GLY A 1 389 ? 1.023 -20.359 -25.578 1 97.38 389 GLY A N 1
ATOM 3167 C CA . GLY A 1 389 ? 0.598 -20.672 -26.922 1 97.38 389 GLY A CA 1
ATOM 3168 C C . GLY A 1 389 ? 0.772 -19.531 -27.906 1 97.38 389 GLY A C 1
ATOM 3169 O O . GLY A 1 389 ? 1.271 -19.719 -29.016 1 97.38 389 GLY A O 1
ATOM 3170 N N . ASP A 1 390 ? 0.397 -18.375 -27.453 1 97.44 390 ASP A N 1
ATOM 3171 C CA . ASP A 1 390 ? 0.491 -17.188 -28.297 1 97.44 390 ASP A CA 1
ATOM 3172 C C . ASP A 1 390 ? 1.944 -16.875 -28.656 1 97.44 390 ASP A C 1
ATOM 3174 O O . ASP A 1 390 ? 2.258 -16.578 -29.797 1 97.44 390 ASP A O 1
ATOM 3178 N N . THR A 1 391 ? 2.787 -16.922 -27.672 1 97.94 391 THR A N 1
ATOM 3179 C CA . THR A 1 391 ? 4.199 -16.625 -27.891 1 97.94 391 THR A CA 1
ATOM 3180 C C . THR A 1 391 ? 4.832 -17.656 -28.828 1 97.94 391 THR A C 1
ATOM 3182 O O . THR A 1 391 ? 5.633 -17.297 -29.703 1 97.94 391 THR A O 1
ATOM 3185 N N . ALA A 1 392 ? 4.504 -18.938 -28.672 1 97.06 392 ALA A N 1
ATOM 3186 C CA . ALA A 1 392 ? 5.012 -19.984 -29.547 1 97.06 392 ALA A CA 1
ATOM 3187 C C . ALA A 1 392 ? 4.617 -19.719 -31 1 97.06 392 ALA A C 1
ATOM 3189 O O . ALA A 1 392 ? 5.438 -19.859 -31.906 1 97.06 392 ALA A O 1
ATOM 3190 N N . LYS A 1 393 ? 3.404 -19.359 -31.172 1 97.06 393 LYS A N 1
ATOM 3191 C CA . LYS A 1 393 ? 2.922 -19.047 -32.531 1 97.06 393 LYS A CA 1
ATOM 3192 C C . LYS A 1 393 ? 3.688 -17.875 -33.125 1 97.06 393 LYS A C 1
ATOM 3194 O O . LYS A 1 393 ? 4.027 -17.906 -34.312 1 97.06 393 LYS A O 1
ATOM 3199 N N . GLN A 1 394 ? 3.912 -16.906 -32.312 1 96.38 394 GLN A N 1
ATOM 3200 C CA . GLN A 1 394 ? 4.668 -15.742 -32.781 1 96.38 394 GLN A CA 1
ATOM 3201 C C . GLN A 1 394 ? 6.07 -16.141 -33.25 1 96.38 394 GLN A C 1
ATOM 3203 O O . GLN A 1 394 ? 6.547 -15.688 -34.281 1 96.38 394 GLN A O 1
ATOM 3208 N N . VAL A 1 395 ? 6.699 -16.891 -32.469 1 96.62 395 VAL A N 1
ATOM 3209 C CA . VAL A 1 395 ? 8.062 -17.328 -32.75 1 96.62 395 VAL A CA 1
ATOM 3210 C C . VAL A 1 395 ? 8.078 -18.156 -34.031 1 96.62 395 VAL A C 1
ATOM 3212 O O . VAL A 1 395 ? 8.938 -17.969 -34.906 1 96.62 395 VAL A O 1
ATOM 3215 N N . ILE A 1 396 ? 7.129 -19.062 -34.188 1 96.06 396 ILE A N 1
ATOM 3216 C CA . ILE A 1 396 ? 7.039 -19.906 -35.375 1 96.06 396 ILE A CA 1
ATOM 3217 C C . ILE A 1 396 ? 6.859 -19.047 -36.625 1 96.06 396 ILE A C 1
ATOM 3219 O O . ILE A 1 396 ? 7.512 -19.266 -37.625 1 96.06 396 ILE A O 1
ATOM 3223 N N . ASN A 1 397 ? 6.012 -18.109 -36.438 1 94.62 397 ASN A N 1
ATOM 3224 C CA . ASN A 1 397 ? 5.762 -17.203 -37.562 1 94.62 397 ASN A CA 1
ATOM 3225 C C . ASN A 1 397 ? 7.016 -16.422 -37.938 1 94.62 397 ASN A C 1
ATOM 3227 O O . ASN A 1 397 ? 7.285 -16.203 -39.125 1 94.62 397 ASN A O 1
ATOM 3231 N N . CYS A 1 398 ? 7.719 -15.977 -37 1 90.75 398 CYS A N 1
ATOM 3232 C CA . CYS A 1 398 ? 8.93 -15.203 -37.25 1 90.75 398 CYS A CA 1
ATOM 3233 C C . CYS A 1 398 ? 10.008 -16.062 -37.906 1 90.75 398 CYS A C 1
ATOM 3235 O O . CYS A 1 398 ? 10.711 -15.602 -38.781 1 90.75 398 CYS A O 1
ATOM 3237 N N . LEU A 1 399 ? 10.18 -17.25 -37.438 1 91.44 399 LEU A N 1
ATOM 3238 C CA . LEU A 1 399 ? 11.195 -18.156 -37.969 1 91.44 399 LEU A CA 1
ATOM 3239 C C . LEU A 1 399 ? 10.859 -18.578 -39.406 1 91.44 399 LEU A C 1
ATOM 3241 O O . LEU A 1 399 ? 11.758 -18.812 -40.219 1 91.44 399 LEU A O 1
ATOM 3245 N N . ASN A 1 400 ? 9.672 -18.719 -39.656 1 88.69 400 ASN A N 1
ATOM 3246 C CA . ASN A 1 400 ? 9.242 -19.078 -41 1 88.69 400 ASN A CA 1
ATOM 3247 C C . ASN A 1 400 ? 9.414 -17.922 -41.969 1 88.69 400 ASN A C 1
ATOM 3249 O O . ASN A 1 400 ? 9.664 -18.141 -43.156 1 88.69 400 ASN A O 1
ATOM 3253 N N . LYS A 1 401 ? 9.086 -16.766 -41.656 1 79.12 401 LYS A N 1
ATOM 3254 C CA . LYS A 1 401 ? 9.266 -15.617 -42.531 1 79.12 401 LYS A CA 1
ATOM 3255 C C . LYS A 1 401 ? 10.742 -15.383 -42.844 1 79.12 401 LYS A C 1
ATOM 3257 O O . LYS A 1 401 ? 11.094 -14.953 -43.938 1 79.12 401 LYS A O 1
ATOM 3262 N N . LYS A 1 402 ? 11.609 -15.578 -42 1 64.69 402 LYS A N 1
ATOM 3263 C CA . LYS A 1 402 ? 13.039 -15.383 -42.25 1 64.69 402 LYS A CA 1
ATOM 3264 C C . LYS A 1 402 ? 13.586 -16.484 -43.156 1 64.69 402 LYS A C 1
ATOM 3266 O O . LYS A 1 402 ? 14.609 -16.281 -43.812 1 64.69 402 LYS A O 1
ATOM 3271 N N . THR A 1 403 ? 12.906 -17.656 -43.094 1 53.84 403 THR A N 1
ATOM 3272 C CA . THR A 1 403 ? 13.328 -18.734 -43.969 1 53.84 403 THR A CA 1
ATOM 3273 C C . THR A 1 403 ? 12.75 -18.531 -45.375 1 53.84 403 THR A C 1
ATOM 3275 O O . THR A 1 403 ? 13.32 -19.016 -46.344 1 53.84 403 THR A O 1
ATOM 3278 N N . SER A 1 404 ? 11.727 -17.734 -45.469 1 42.75 404 SER A N 1
ATOM 3279 C CA . SER A 1 404 ? 11.188 -17.516 -46.812 1 42.75 404 SER A CA 1
ATOM 3280 C C . SER A 1 404 ? 11.836 -16.312 -47.469 1 42.75 404 SER A C 1
ATOM 3282 O O . SER A 1 404 ? 12.086 -15.297 -46.812 1 42.75 404 SER A O 1
ATOM 3284 N N . MET B 1 1 ? 0.784 18.656 18.953 1 70.56 1 MET B N 1
ATOM 3285 C CA . MET B 1 1 ? 0.729 17.266 18.5 1 70.56 1 MET B CA 1
ATOM 3286 C C . MET B 1 1 ? 0.665 17.188 16.984 1 70.56 1 MET B C 1
ATOM 3288 O O . MET B 1 1 ? 1.083 16.188 16.391 1 70.56 1 MET B O 1
ATOM 3292 N N . GLY B 1 2 ? 0.29 18.234 16.406 1 69.31 2 GLY B N 1
ATOM 3293 C CA . GLY B 1 2 ? 0.222 18.344 14.953 1 69.31 2 GLY B CA 1
ATOM 3294 C C . GLY B 1 2 ? 1.548 18.719 14.32 1 69.31 2 GLY B C 1
ATOM 3295 O O . GLY B 1 2 ? 2.58 18.109 14.625 1 69.31 2 GLY B O 1
ATOM 3296 N N . ALA B 1 3 ? 1.525 19.547 13.469 1 81.38 3 ALA B N 1
ATOM 3297 C CA . ALA B 1 3 ? 2.742 20.016 12.812 1 81.38 3 ALA B CA 1
ATOM 3298 C C . ALA B 1 3 ? 3.781 20.469 13.828 1 81.38 3 ALA B C 1
ATOM 3300 O O . ALA B 1 3 ? 3.473 21.266 14.734 1 81.38 3 ALA B O 1
ATOM 3301 N N . ASN B 1 4 ? 4.996 19.938 13.602 1 90.12 4 ASN B N 1
ATOM 3302 C CA . ASN B 1 4 ? 6 20.281 14.609 1 90.12 4 ASN B CA 1
ATOM 3303 C C . ASN B 1 4 ? 7.289 20.781 13.969 1 90.12 4 ASN B C 1
ATOM 3305 O O . ASN B 1 4 ? 8.141 21.359 14.648 1 90.12 4 ASN B O 1
ATOM 3309 N N . TRP B 1 5 ? 7.402 20.656 12.727 1 92.75 5 TRP B N 1
ATOM 3310 C CA . TRP B 1 5 ? 8.695 21 12.148 1 92.75 5 TRP B CA 1
ATOM 3311 C C . TRP B 1 5 ? 8.57 22.188 11.195 1 92.75 5 TRP B C 1
ATOM 3313 O O . TRP B 1 5 ? 7.59 22.297 10.453 1 92.75 5 TRP B O 1
ATOM 3323 N N . LEU B 1 6 ? 9.461 23.062 11.273 1 92.75 6 LEU B N 1
ATOM 3324 C CA . LEU B 1 6 ? 9.664 24.156 10.344 1 92.75 6 LEU B CA 1
ATOM 3325 C C . LEU B 1 6 ? 10.953 23.969 9.539 1 92.75 6 LEU B C 1
ATOM 3327 O O . LEU B 1 6 ? 11.984 23.594 10.102 1 92.75 6 LEU B O 1
ATOM 3331 N N . HIS B 1 7 ? 10.75 24.188 8.211 1 88.69 7 HIS B N 1
ATOM 3332 C CA . HIS B 1 7 ? 11.914 24.188 7.34 1 88.69 7 HIS B CA 1
ATOM 3333 C C . HIS B 1 7 ? 12.266 25.609 6.906 1 88.69 7 HIS B C 1
ATOM 3335 O O . HIS B 1 7 ? 11.383 26.453 6.738 1 88.69 7 HIS B O 1
ATOM 3341 N N . GLY B 1 8 ? 13.625 26 6.824 1 77.88 8 GLY B N 1
ATOM 3342 C CA . GLY B 1 8 ? 13.727 27.375 6.348 1 77.88 8 GLY B CA 1
ATOM 3343 C C . GLY B 1 8 ? 15.156 27.875 6.285 1 77.88 8 GLY B C 1
ATOM 3344 O O . GLY B 1 8 ? 15.398 29.047 5.984 1 77.88 8 GLY B O 1
ATOM 3345 N N . GLU B 1 9 ? 16.047 26.984 6.543 1 79.75 9 GLU B N 1
ATOM 3346 C CA . GLU B 1 9 ? 17.406 27.484 6.453 1 79.75 9 GLU B CA 1
ATOM 3347 C C . GLU B 1 9 ? 18.219 26.688 5.434 1 79.75 9 GLU B C 1
ATOM 3349 O O . GLU B 1 9 ? 18.125 25.453 5.379 1 79.75 9 GLU B O 1
ATOM 3354 N N . GLY B 1 10 ? 18.859 27.422 4.594 1 77.38 10 GLY B N 1
ATOM 3355 C CA . GLY B 1 10 ? 19.844 26.812 3.715 1 77.38 10 GLY B CA 1
ATOM 3356 C C . GLY B 1 10 ? 19.281 26.453 2.354 1 77.38 10 GLY B C 1
ATOM 3357 O O . GLY B 1 10 ? 19.938 25.766 1.564 1 77.38 10 GLY B O 1
ATOM 3358 N N . GLY B 1 11 ? 18.062 26.875 2.082 1 84.62 11 GLY B N 1
ATOM 3359 C CA . GLY B 1 11 ? 17.484 26.531 0.791 1 84.62 11 GLY B CA 1
ATOM 3360 C C . GLY B 1 11 ? 17.562 27.656 -0.212 1 84.62 11 GLY B C 1
ATOM 3361 O O . GLY B 1 11 ? 18.234 28.656 0.018 1 84.62 11 GLY B O 1
ATOM 3362 N N . LEU B 1 12 ? 16.953 27.453 -1.384 1 87.88 12 LEU B N 1
ATOM 3363 C CA . LEU B 1 12 ? 16.938 28.391 -2.504 1 87.88 12 LEU B CA 1
ATOM 3364 C C . LEU B 1 12 ? 16.047 29.578 -2.213 1 87.88 12 LEU B C 1
ATOM 3366 O O . LEU B 1 12 ? 16.25 30.656 -2.768 1 87.88 12 LEU B O 1
ATOM 3370 N N . MET B 1 13 ? 15.07 29.312 -1.293 1 91.44 13 MET B N 1
ATOM 3371 C CA . MET B 1 13 ? 14.062 30.328 -0.982 1 91.44 13 MET B CA 1
ATOM 3372 C C . MET B 1 13 ? 13.883 30.469 0.526 1 91.44 13 MET B C 1
ATOM 3374 O O . MET B 1 13 ? 14.273 29.594 1.289 1 91.44 13 MET B O 1
ATOM 3378 N N . LYS B 1 14 ? 13.336 31.562 0.821 1 92.31 14 LYS B N 1
ATOM 3379 C CA . LYS B 1 14 ? 12.961 31.766 2.221 1 92.31 14 LYS B CA 1
ATOM 3380 C C . LYS B 1 14 ? 11.578 31.188 2.504 1 92.31 14 LYS B C 1
ATOM 3382 O O . LYS B 1 14 ? 10.641 31.406 1.729 1 92.31 14 LYS B O 1
ATOM 3387 N N . ASN B 1 15 ? 11.477 30.438 3.504 1 95 15 ASN B N 1
ATOM 3388 C CA . ASN B 1 15 ? 10.195 29.922 3.961 1 95 15 ASN B CA 1
ATOM 3389 C C . ASN B 1 15 ? 9.414 30.953 4.758 1 95 15 ASN B C 1
ATOM 3391 O O . ASN B 1 15 ? 9.852 31.391 5.824 1 95 15 ASN B O 1
ATOM 3395 N N . PRO B 1 16 ? 8.305 31.375 4.273 1 94.38 16 PRO B N 1
ATOM 3396 C CA . PRO B 1 16 ? 7.551 32.438 4.973 1 94.38 16 PRO B CA 1
ATOM 3397 C C . PRO B 1 16 ? 7.191 32.031 6.402 1 94.38 16 PRO B C 1
ATOM 3399 O O . PRO B 1 16 ? 7.18 32.906 7.293 1 94.38 16 PRO B O 1
ATOM 3402 N N . LEU B 1 17 ? 6.875 30.797 6.672 1 95.5 17 LEU B N 1
ATOM 3403 C CA . LEU B 1 17 ? 6.516 30.375 8.023 1 95.5 17 LEU B CA 1
ATOM 3404 C C . LEU B 1 17 ? 7.727 30.422 8.945 1 95.5 17 LEU B C 1
ATOM 3406 O O . LEU B 1 17 ? 7.598 30.75 10.125 1 95.5 17 LEU B O 1
ATOM 3410 N N . TYR B 1 18 ? 8.859 30.062 8.375 1 95.12 18 TYR B N 1
ATOM 3411 C CA . TYR B 1 18 ? 10.086 30.188 9.164 1 95.12 18 TYR B CA 1
ATOM 3412 C C . TYR B 1 18 ? 10.359 31.656 9.508 1 95.12 18 TYR B C 1
ATOM 3414 O O . TYR B 1 18 ? 10.734 31.969 10.641 1 95.12 18 TYR B O 1
ATOM 3422 N N . GLU B 1 19 ? 10.164 32.562 8.555 1 95.31 19 GLU B N 1
ATOM 3423 C CA . GLU B 1 19 ? 10.359 33.969 8.797 1 95.31 19 GLU B CA 1
ATOM 3424 C C . GLU B 1 19 ? 9.367 34.5 9.836 1 95.31 19 GLU B C 1
ATOM 3426 O O . GLU B 1 19 ? 9.719 35.312 10.688 1 95.31 19 GLU B O 1
ATOM 3431 N N . MET B 1 20 ? 8.172 34.031 9.75 1 96.12 20 MET B N 1
ATOM 3432 C CA . MET B 1 20 ? 7.164 34.406 10.734 1 96.12 20 MET B CA 1
ATOM 3433 C C . MET B 1 20 ? 7.566 33.938 12.133 1 96.12 20 MET B C 1
ATOM 3435 O O . MET B 1 20 ? 7.344 34.656 13.117 1 96.12 20 MET B O 1
ATOM 3439 N N . SER B 1 21 ? 8.109 32.75 12.188 1 96.44 21 SER B N 1
ATOM 3440 C CA . SER B 1 21 ? 8.523 32.219 13.477 1 96.44 21 SER B CA 1
ATOM 3441 C C . SER B 1 21 ? 9.578 33.094 14.133 1 96.44 21 SER B C 1
ATOM 3443 O O . SER B 1 21 ? 9.609 33.219 15.359 1 96.44 21 SER B O 1
ATOM 3445 N N . LYS B 1 22 ? 10.43 33.719 13.312 1 95.38 22 LYS B N 1
ATOM 3446 C CA . LYS B 1 22 ? 11.43 34.625 13.82 1 95.38 22 LYS B CA 1
ATOM 3447 C C . LYS B 1 22 ? 10.781 35.875 14.391 1 95.38 22 LYS B C 1
ATOM 3449 O O . LYS B 1 22 ? 11.195 36.375 15.438 1 95.38 22 LYS B O 1
ATOM 3454 N N . LYS B 1 23 ? 9.828 36.312 13.727 1 95.94 23 LYS B N 1
ATOM 3455 C CA . LYS B 1 23 ? 9.148 37.531 14.117 1 95.94 23 LYS B CA 1
ATOM 3456 C C . LYS B 1 23 ? 8.523 37.406 15.5 1 95.94 23 LYS B C 1
ATOM 3458 O O . LYS B 1 23 ? 8.492 38.375 16.266 1 95.94 23 LYS B O 1
ATOM 3463 N N . ILE B 1 24 ? 8.062 36.25 15.773 1 96.25 24 ILE B N 1
ATOM 3464 C CA . ILE B 1 24 ? 7.367 36.094 17.047 1 96.25 24 ILE B CA 1
ATOM 3465 C C . ILE B 1 24 ? 8.258 35.344 18.031 1 96.25 24 ILE B C 1
ATOM 3467 O O . ILE B 1 24 ? 7.785 34.875 19.078 1 96.25 24 ILE B O 1
ATOM 3471 N N . HIS B 1 25 ? 9.477 35.125 17.672 1 97.12 25 HIS B N 1
ATOM 3472 C CA . HIS B 1 25 ? 10.461 34.469 18.516 1 97.12 25 HIS B CA 1
ATOM 3473 C C . HIS B 1 25 ? 9.945 33.094 18.984 1 97.12 25 HIS B C 1
ATOM 3475 O O . HIS B 1 25 ? 10 32.781 20.172 1 97.12 25 HIS B O 1
ATOM 3481 N N . LEU B 1 26 ? 9.383 32.406 18.047 1 96.25 26 LEU B N 1
ATOM 3482 C CA . LEU B 1 26 ? 8.898 31.062 18.328 1 96.25 26 LEU B CA 1
ATOM 3483 C C . LEU B 1 26 ? 10.055 30.141 18.688 1 96.25 26 LEU B C 1
ATOM 3485 O O . LEU B 1 26 ? 11.055 30.078 17.984 1 96.25 26 LEU B O 1
ATOM 3489 N N . LYS B 1 27 ? 9.977 29.438 19.828 1 96.75 27 LYS B N 1
ATOM 3490 C CA . LYS B 1 27 ? 11.031 28.516 20.234 1 96.75 27 LYS B CA 1
ATOM 3491 C C . LYS B 1 27 ? 11.07 27.281 19.344 1 96.75 27 LYS B C 1
ATOM 3493 O O . LYS B 1 27 ? 10.078 26.547 19.25 1 96.75 27 LYS B O 1
ATOM 3498 N N . LYS B 1 28 ? 12.109 27.078 18.703 1 95 28 LYS B N 1
ATOM 3499 C CA . LYS B 1 28 ? 12.328 25.953 17.828 1 95 28 LYS B CA 1
ATOM 3500 C C . LYS B 1 28 ? 13.773 25.438 17.922 1 95 28 LYS B C 1
ATOM 3502 O O . LYS B 1 28 ? 14.68 26.219 18.234 1 95 28 LYS B O 1
ATOM 3507 N N . TYR B 1 29 ? 13.961 24.219 17.75 1 94.69 29 TYR B N 1
ATOM 3508 C CA . TYR B 1 29 ? 15.25 23.578 17.953 1 94.69 29 TYR B CA 1
ATOM 3509 C C . TYR B 1 29 ? 15.648 22.734 16.75 1 94.69 29 TYR B C 1
ATOM 3511 O O . TYR B 1 29 ? 14.812 22.062 16.141 1 94.69 29 TYR B O 1
ATOM 3519 N N . PHE B 1 30 ? 16.891 22.844 16.422 1 93.38 30 PHE B N 1
ATOM 3520 C CA . PHE B 1 30 ? 17.422 22.078 15.312 1 93.38 30 PHE B CA 1
ATOM 3521 C C . PHE B 1 30 ? 17.266 20.578 15.57 1 93.38 30 PHE B C 1
ATOM 3523 O O . PHE B 1 30 ? 17.594 20.094 16.656 1 93.38 30 PHE B O 1
ATOM 3530 N N . SER B 1 31 ? 16.641 19.812 14.609 1 92.25 31 SER B N 1
ATOM 3531 C CA . SER B 1 31 ? 16.578 18.359 14.688 1 92.25 31 SER B CA 1
ATOM 3532 C C . SER B 1 31 ? 17.875 17.719 14.234 1 92.25 31 SER B C 1
ATOM 3534 O O . SER B 1 31 ? 18.203 17.719 13.039 1 92.25 31 SER B O 1
ATOM 3536 N N . ASP B 1 32 ? 18.578 17.094 15.133 1 89.44 32 ASP B N 1
ATOM 3537 C CA . ASP B 1 32 ? 19.922 16.594 14.875 1 89.44 32 ASP B CA 1
ATOM 3538 C C . ASP B 1 32 ? 19.891 15.109 14.492 1 89.44 32 ASP B C 1
ATOM 3540 O O . ASP B 1 32 ? 19.969 14.234 15.352 1 89.44 32 ASP B O 1
ATOM 3544 N N . PHE B 1 33 ? 19.984 14.812 13.18 1 86.56 33 PHE B N 1
ATOM 3545 C CA . PHE B 1 33 ? 19.953 13.445 12.672 1 86.56 33 PHE B CA 1
ATOM 3546 C C . PHE B 1 33 ? 21.375 12.938 12.414 1 86.56 33 PHE B C 1
ATOM 3548 O O . PHE B 1 33 ? 21.562 11.859 11.852 1 86.56 33 PHE B O 1
ATOM 3555 N N . SER B 1 34 ? 22.5 13.602 12.711 1 83.44 34 SER B N 1
ATOM 3556 C CA . SER B 1 34 ? 23.875 13.352 12.305 1 83.44 34 SER B CA 1
ATOM 3557 C C . SER B 1 34 ? 24.375 12.008 12.828 1 83.44 34 SER B C 1
ATOM 3559 O O . SER B 1 34 ? 25.219 11.375 12.211 1 83.44 34 SER B O 1
ATOM 3561 N N . ASN B 1 35 ? 23.891 11.445 13.922 1 88.19 35 ASN B N 1
ATOM 3562 C CA . ASN B 1 35 ? 24.484 10.242 14.5 1 88.19 35 ASN B CA 1
ATOM 3563 C C . ASN B 1 35 ? 23.469 9.102 14.578 1 88.19 35 ASN B C 1
ATOM 3565 O O . ASN B 1 35 ? 23.578 8.219 15.43 1 88.19 35 ASN B O 1
ATOM 3569 N N . VAL B 1 36 ? 22.562 9.156 13.633 1 92.62 36 VAL B N 1
ATOM 3570 C CA . VAL B 1 36 ? 21.531 8.117 13.695 1 92.62 36 VAL B CA 1
ATOM 3571 C C . VAL B 1 36 ? 22.156 6.758 13.375 1 92.62 36 VAL B C 1
ATOM 3573 O O . VAL B 1 36 ? 21.688 5.723 13.844 1 92.62 36 VAL B O 1
ATOM 3576 N N . SER B 1 37 ? 23.25 6.707 12.602 1 94.56 37 SER B N 1
ATOM 3577 C CA . SER B 1 37 ? 23.922 5.457 12.258 1 94.56 37 SER B CA 1
ATOM 3578 C C . SER B 1 37 ? 24.469 4.762 13.5 1 94.56 37 SER B C 1
ATOM 3580 O O . SER B 1 37 ? 24.594 3.537 13.531 1 94.56 37 SER B O 1
ATOM 3582 N N . LEU B 1 38 ? 24.75 5.57 14.578 1 94.94 38 LEU B N 1
ATOM 3583 C CA . LEU B 1 38 ? 25.25 5.016 15.828 1 94.94 38 LEU B CA 1
ATOM 3584 C C . LEU B 1 38 ? 24.109 4.586 16.734 1 94.94 38 LEU B C 1
ATOM 3586 O O . LEU B 1 38 ? 24.328 3.877 17.719 1 94.94 38 LEU B O 1
ATOM 3590 N N . ASN B 1 39 ? 22.938 4.973 16.375 1 96.94 39 ASN B N 1
ATOM 3591 C CA . ASN B 1 39 ? 21.781 4.773 17.25 1 96.94 39 ASN B CA 1
ATOM 3592 C C . ASN B 1 39 ? 20.703 3.932 16.578 1 96.94 39 ASN B C 1
ATOM 3594 O O . ASN B 1 39 ? 19.516 4.207 16.75 1 96.94 39 ASN B O 1
ATOM 3598 N N . THR B 1 40 ? 21.047 2.963 15.781 1 98.31 40 THR B N 1
ATOM 3599 C CA . THR B 1 40 ? 20.125 2.043 15.125 1 98.31 40 THR B CA 1
ATOM 3600 C C . THR B 1 40 ? 20.188 0.666 15.781 1 98.31 40 THR B C 1
ATOM 3602 O O . THR B 1 40 ? 21.234 0.016 15.789 1 98.31 40 THR B O 1
ATOM 3605 N N . TYR B 1 41 ? 19.125 0.253 16.297 1 98.5 41 TYR B N 1
ATOM 3606 C CA . TYR B 1 41 ? 19.062 -0.944 17.125 1 98.5 41 TYR B CA 1
ATOM 3607 C C . TYR B 1 41 ? 18.438 -2.105 16.359 1 98.5 41 TYR B C 1
ATOM 3609 O O . TYR B 1 41 ? 17.5 -1.915 15.586 1 98.5 41 TYR B O 1
ATOM 3617 N N . LYS B 1 42 ? 18.938 -3.293 16.641 1 98 42 LYS B N 1
ATOM 3618 C CA . LYS B 1 42 ? 18.422 -4.523 16.047 1 98 42 LYS B CA 1
ATOM 3619 C C . LYS B 1 42 ? 17.141 -4.969 16.75 1 98 42 LYS B C 1
ATOM 3621 O O . LYS B 1 42 ? 16.844 -4.531 17.859 1 98 42 LYS B O 1
ATOM 3626 N N . GLN B 1 43 ? 16.406 -5.832 16.141 1 95.88 43 GLN B N 1
ATOM 3627 C CA . GLN B 1 43 ? 15.086 -6.281 16.594 1 95.88 43 GLN B CA 1
ATOM 3628 C C . GLN B 1 43 ? 15.172 -6.949 17.953 1 95.88 43 GLN B C 1
ATOM 3630 O O . GLN B 1 43 ? 14.273 -6.781 18.797 1 95.88 43 GLN B O 1
ATOM 3635 N N . GLU B 1 44 ? 16.188 -7.75 18.188 1 93.81 44 GLU B N 1
ATOM 3636 C CA . GLU B 1 44 ? 16.266 -8.531 19.422 1 93.81 44 GLU B CA 1
ATOM 3637 C C . GLU B 1 44 ? 17.359 -8.008 20.344 1 93.81 44 GLU B C 1
ATOM 3639 O O . GLU B 1 44 ? 17.859 -8.742 21.203 1 93.81 44 GLU B O 1
ATOM 3644 N N . GLY B 1 45 ? 17.812 -6.793 20.078 1 94.12 45 GLY B N 1
ATOM 3645 C CA . GLY B 1 45 ? 18.812 -6.188 20.938 1 94.12 45 GLY B CA 1
ATOM 3646 C C . GLY B 1 45 ? 20.156 -5.973 20.266 1 94.12 45 GLY B C 1
ATOM 3647 O O . GLY B 1 45 ? 20.516 -6.727 19.359 1 94.12 45 GLY B O 1
ATOM 3648 N N . GLY B 1 46 ? 20.828 -5.004 20.75 1 96.31 46 GLY B N 1
ATOM 3649 C CA . GLY B 1 46 ? 22.094 -4.637 20.141 1 96.31 46 GLY B CA 1
ATOM 3650 C C . GLY B 1 46 ? 21.953 -3.635 19.016 1 96.31 46 GLY B C 1
ATOM 3651 O O . GLY B 1 46 ? 20.844 -3.381 18.547 1 96.31 46 GLY B O 1
ATOM 3652 N N . LYS B 1 47 ? 23.109 -3.088 18.578 1 97.56 47 LYS B N 1
ATOM 3653 C CA . LYS B 1 47 ? 23.109 -2.055 17.547 1 97.56 47 LYS B CA 1
ATOM 3654 C C . LYS B 1 47 ? 23.703 -2.574 16.25 1 97.56 47 LYS B C 1
ATOM 3656 O O . LYS B 1 47 ? 24.484 -3.535 16.25 1 97.56 47 LYS B O 1
ATOM 3661 N N . TYR B 1 48 ? 23.25 -2.053 15.164 1 98.25 48 TYR B N 1
ATOM 3662 C CA . TYR B 1 48 ? 23.953 -2.223 13.906 1 98.25 48 TYR B CA 1
ATOM 3663 C C . TYR B 1 48 ? 25.266 -1.448 13.906 1 98.25 48 TYR B C 1
ATOM 3665 O O . TYR B 1 48 ? 25.406 -0.462 14.633 1 98.25 48 TYR B O 1
ATOM 3673 N N . SER B 1 49 ? 26.234 -1.908 13.102 1 97.94 49 SER B N 1
ATOM 3674 C CA . SER B 1 49 ? 27.422 -1.091 12.891 1 97.94 49 SER B CA 1
ATOM 3675 C C . SER B 1 49 ? 27.109 0.152 12.07 1 97.94 49 SER B C 1
ATOM 3677 O O . SER B 1 49 ? 26.281 0.099 11.148 1 97.94 49 SER B O 1
ATOM 3679 N N . PRO B 1 50 ? 27.75 1.235 12.438 1 97.19 50 PRO B N 1
ATOM 3680 C CA . PRO B 1 50 ? 27.5 2.441 11.648 1 97.19 50 PRO B CA 1
ATOM 3681 C C . PRO B 1 50 ? 27.734 2.229 10.156 1 97.19 50 PRO B C 1
ATOM 3683 O O . PRO B 1 50 ? 27.047 2.83 9.32 1 97.19 50 PRO B O 1
ATOM 3686 N N . LYS B 1 51 ? 28.641 1.383 9.836 1 97.94 51 LYS B N 1
ATOM 3687 C CA . LYS B 1 51 ? 28.953 1.115 8.438 1 97.94 51 LYS B CA 1
ATOM 3688 C C . LYS B 1 51 ? 27.766 0.489 7.719 1 97.94 51 LYS B C 1
ATOM 3690 O O . LYS B 1 51 ? 27.469 0.854 6.578 1 97.94 51 LYS B O 1
ATOM 3695 N N . GLU B 1 52 ? 27.094 -0.438 8.375 1 98.19 52 GLU B N 1
ATOM 3696 C CA . GLU B 1 52 ? 25.922 -1.077 7.793 1 98.19 52 GLU B CA 1
ATOM 3697 C C . GLU B 1 52 ? 24.797 -0.068 7.566 1 98.19 52 GLU B C 1
ATOM 3699 O O . GLU B 1 52 ? 24.156 -0.067 6.516 1 98.19 52 GLU B O 1
ATOM 3704 N N . VAL B 1 53 ? 24.625 0.729 8.547 1 98.44 53 VAL B N 1
ATOM 3705 C CA . VAL B 1 53 ? 23.547 1.72 8.477 1 98.44 53 VAL B CA 1
ATOM 3706 C C . VAL B 1 53 ? 23.859 2.74 7.383 1 98.44 53 VAL B C 1
ATOM 3708 O O . VAL B 1 53 ? 22.984 3.086 6.586 1 98.44 53 VAL B O 1
ATOM 3711 N N . ASP B 1 54 ? 25.078 3.203 7.324 1 98.06 54 ASP B N 1
ATOM 3712 C CA . ASP B 1 54 ? 25.5 4.141 6.289 1 98.06 54 ASP B CA 1
ATOM 3713 C C . ASP B 1 54 ? 25.328 3.539 4.898 1 98.06 54 ASP B C 1
ATOM 3715 O O . ASP B 1 54 ? 24.984 4.246 3.947 1 98.06 54 ASP B O 1
ATOM 3719 N N . GLY B 1 55 ? 25.656 2.25 4.836 1 98.25 55 GLY B N 1
ATOM 3720 C CA . GLY B 1 55 ? 25.438 1.569 3.57 1 98.25 55 GLY B CA 1
ATOM 3721 C C . GLY B 1 55 ? 23.984 1.612 3.121 1 98.25 55 GLY B C 1
ATOM 3722 O O . GLY B 1 55 ? 23.703 1.83 1.94 1 98.25 55 GLY B O 1
ATOM 3723 N N . ALA B 1 56 ? 23.047 1.41 4.035 1 98.38 56 ALA B N 1
ATOM 3724 C CA . ALA B 1 56 ? 21.625 1.486 3.73 1 98.38 56 ALA B CA 1
ATOM 3725 C C . ALA B 1 56 ? 21.234 2.898 3.309 1 98.38 56 ALA B C 1
ATOM 3727 O O . ALA B 1 56 ? 20.438 3.076 2.377 1 98.38 56 ALA B O 1
ATOM 3728 N N . PHE B 1 57 ? 21.812 3.906 3.98 1 97.94 57 PHE B N 1
ATOM 3729 C CA . PHE B 1 57 ? 21.531 5.289 3.619 1 97.94 57 PHE B CA 1
ATOM 3730 C C . PHE B 1 57 ? 22.078 5.613 2.234 1 97.94 57 PHE B C 1
ATOM 3732 O O . PHE B 1 57 ? 21.453 6.336 1.461 1 97.94 57 PHE B O 1
ATOM 3739 N N . THR B 1 58 ? 23.234 5.121 1.946 1 98.06 58 THR B N 1
ATOM 3740 C CA . THR B 1 58 ? 23.844 5.34 0.633 1 98.06 58 THR B CA 1
ATOM 3741 C C . THR B 1 58 ? 22.938 4.797 -0.469 1 98.06 58 THR B C 1
ATOM 3743 O O . THR B 1 58 ? 22.781 5.418 -1.523 1 98.06 58 THR B O 1
ATOM 3746 N N . LYS B 1 59 ? 22.375 3.67 -0.227 1 97.81 59 LYS B N 1
ATOM 3747 C CA . LYS B 1 59 ? 21.469 3.062 -1.192 1 97.81 59 LYS B CA 1
ATOM 3748 C C . LYS B 1 59 ? 20.25 3.959 -1.446 1 97.81 59 LYS B C 1
ATOM 3750 O O . LYS B 1 59 ? 19.844 4.145 -2.592 1 97.81 59 LYS B O 1
ATOM 3755 N N . VAL B 1 60 ? 19.641 4.504 -0.422 1 97.94 60 VAL B N 1
ATOM 3756 C CA . VAL B 1 60 ? 18.484 5.379 -0.555 1 97.94 60 VAL B CA 1
ATOM 3757 C C . VAL B 1 60 ? 18.891 6.668 -1.264 1 97.94 60 VAL B C 1
ATOM 3759 O O . VAL B 1 60 ? 18.125 7.223 -2.051 1 97.94 60 VAL B O 1
ATOM 3762 N N . GLU B 1 61 ? 20.078 7.145 -0.976 1 97.25 61 GLU B N 1
ATOM 3763 C CA . GLU B 1 61 ? 20.578 8.336 -1.647 1 97.25 61 GLU B CA 1
ATOM 3764 C C . GLU B 1 61 ? 20.688 8.117 -3.154 1 97.25 61 GLU B C 1
ATOM 3766 O O . GLU B 1 61 ? 20.406 9.023 -3.939 1 97.25 61 GLU B O 1
ATOM 3771 N N . LYS B 1 62 ? 21.125 6.945 -3.494 1 97.81 62 LYS B N 1
ATOM 3772 C CA . LYS B 1 62 ? 21.172 6.594 -4.91 1 97.81 62 LYS B CA 1
ATOM 3773 C C . LYS B 1 62 ? 19.781 6.625 -5.535 1 97.81 62 LYS B C 1
ATOM 3775 O O . LYS B 1 62 ? 19.609 7.094 -6.664 1 97.81 62 LYS B O 1
ATOM 3780 N N . THR B 1 63 ? 18.844 6.109 -4.816 1 97.75 63 THR B N 1
ATOM 3781 C CA . THR B 1 63 ? 17.453 6.145 -5.273 1 97.75 63 THR B CA 1
ATOM 3782 C C . THR B 1 63 ? 17 7.582 -5.504 1 97.75 63 THR B C 1
ATOM 3784 O O . THR B 1 63 ? 16.438 7.898 -6.551 1 97.75 63 THR B O 1
ATOM 3787 N N . GLU B 1 64 ? 17.234 8.445 -4.535 1 97.31 64 GLU B N 1
ATOM 3788 C CA . GLU B 1 64 ? 16.797 9.836 -4.621 1 97.31 64 GLU B CA 1
ATOM 3789 C C . GLU B 1 64 ? 17.484 10.562 -5.781 1 97.31 64 GLU B C 1
ATOM 3791 O O . GLU B 1 64 ? 16.828 11.289 -6.531 1 97.31 64 GLU B O 1
ATOM 3796 N N . THR B 1 65 ? 18.781 10.297 -5.961 1 97.5 65 THR B N 1
ATOM 3797 C CA . THR B 1 65 ? 19.531 10.945 -7.031 1 97.5 65 THR B CA 1
ATOM 3798 C C . THR B 1 65 ? 19.031 10.492 -8.398 1 97.5 65 THR B C 1
ATOM 3800 O O . THR B 1 65 ? 18.766 11.32 -9.273 1 97.5 65 THR B O 1
ATOM 3803 N N . PHE B 1 66 ? 18.922 9.234 -8.578 1 97.81 66 PHE B N 1
ATOM 3804 C CA . PHE B 1 66 ? 18.375 8.695 -9.82 1 97.81 66 PHE B CA 1
ATOM 3805 C C . PHE B 1 66 ? 16.938 9.148 -10.031 1 97.81 66 PHE B C 1
ATOM 3807 O O . PHE B 1 66 ? 16.547 9.477 -11.156 1 97.81 66 PHE B O 1
ATOM 3814 N N . GLY B 1 67 ? 16.156 9.18 -8.922 1 98.19 67 GLY B N 1
ATOM 3815 C CA . GLY B 1 67 ? 14.773 9.609 -8.969 1 98.19 67 GLY B CA 1
ATOM 3816 C C . GLY B 1 67 ? 14.609 11.039 -9.445 1 98.19 67 GLY B C 1
ATOM 3817 O O . GLY B 1 67 ? 13.664 11.359 -10.164 1 98.19 67 GLY B O 1
ATOM 3818 N N . GLU B 1 68 ? 15.477 11.93 -9.047 1 97.62 68 GLU B N 1
ATOM 3819 C CA . GLU B 1 68 ? 15.422 13.32 -9.492 1 97.62 68 GLU B CA 1
ATOM 3820 C C . GLU B 1 68 ? 15.57 13.414 -11.008 1 97.62 68 GLU B C 1
ATOM 3822 O O . GLU B 1 68 ? 14.875 14.203 -11.656 1 97.62 68 GLU B O 1
ATOM 3827 N N . LYS B 1 69 ? 16.438 12.609 -11.555 1 97.25 69 LYS B N 1
ATOM 3828 C CA . LYS B 1 69 ? 16.641 12.594 -13 1 97.25 69 LYS B CA 1
ATOM 3829 C C . LYS B 1 69 ? 15.414 12.07 -13.727 1 97.25 69 LYS B C 1
ATOM 3831 O O . LYS B 1 69 ? 14.969 12.664 -14.711 1 97.25 69 LYS B O 1
ATOM 3836 N N . VAL B 1 70 ? 14.914 11.008 -13.227 1 97.12 70 VAL B N 1
ATOM 3837 C CA . VAL B 1 70 ? 13.758 10.391 -13.859 1 97.12 70 VAL B CA 1
ATOM 3838 C C . VAL B 1 70 ? 12.547 11.312 -13.734 1 97.12 70 VAL B C 1
ATOM 3840 O O . VAL B 1 70 ? 11.773 11.469 -14.68 1 97.12 70 VAL B O 1
ATOM 3843 N N . SER B 1 71 ? 12.398 11.891 -12.555 1 96.88 71 SER B N 1
ATOM 3844 C CA . SER B 1 71 ? 11.297 12.82 -12.32 1 96.88 71 SER B CA 1
ATOM 3845 C C . SER B 1 71 ? 11.328 13.977 -13.32 1 96.88 71 SER B C 1
ATOM 3847 O O . SER B 1 71 ? 10.289 14.383 -13.844 1 96.88 71 SER B O 1
ATOM 3849 N N . LYS B 1 72 ? 12.477 14.523 -13.531 1 95.44 72 LYS B N 1
ATOM 3850 C CA . LYS B 1 72 ? 12.633 15.602 -14.508 1 95.44 72 LYS B CA 1
ATOM 3851 C C . LYS B 1 72 ? 12.18 15.164 -15.891 1 95.44 72 LYS B C 1
ATOM 3853 O O . LYS B 1 72 ? 11.508 15.922 -16.609 1 95.44 72 LYS B O 1
ATOM 3858 N N . MET B 1 73 ? 12.531 13.969 -16.266 1 95.06 73 MET B N 1
ATOM 3859 C CA . MET B 1 73 ? 12.117 13.422 -17.547 1 95.06 73 MET B CA 1
ATOM 3860 C C . MET B 1 73 ? 10.602 13.258 -17.609 1 95.06 73 MET B C 1
ATOM 3862 O O . MET B 1 73 ? 9.977 13.57 -18.625 1 95.06 73 MET B O 1
ATOM 3866 N N . LEU B 1 74 ? 10.047 12.789 -16.531 1 94.81 74 LEU B N 1
ATOM 3867 C CA . LEU B 1 74 ? 8.617 12.523 -16.484 1 94.81 74 LEU B CA 1
ATOM 3868 C C . LEU B 1 74 ? 7.82 13.82 -16.516 1 94.81 74 LEU B C 1
ATOM 3870 O O . LEU B 1 74 ? 6.648 13.828 -16.906 1 94.81 74 LEU B O 1
ATOM 3874 N N . LYS B 1 75 ? 8.367 14.914 -16.125 1 93.06 75 LYS B N 1
ATOM 3875 C CA . LYS B 1 75 ? 7.684 16.203 -16.062 1 93.06 75 LYS B CA 1
ATOM 3876 C C . LYS B 1 75 ? 7.699 16.906 -17.406 1 93.06 75 LYS B C 1
ATOM 3878 O O . LYS B 1 75 ? 7.016 17.922 -17.594 1 93.06 75 LYS B O 1
ATOM 3883 N N . ALA B 1 76 ? 8.422 16.344 -18.375 1 92.12 76 ALA B N 1
ATOM 3884 C CA . ALA B 1 76 ? 8.414 16.906 -19.719 1 92.12 76 ALA B CA 1
ATOM 3885 C C . ALA B 1 76 ? 7.027 16.812 -20.344 1 92.12 76 ALA B C 1
ATOM 3887 O O . ALA B 1 76 ? 6.273 15.875 -20.078 1 92.12 76 ALA B O 1
ATOM 3888 N N . ASP B 1 77 ? 6.699 17.688 -21.234 1 85.5 77 ASP B N 1
ATOM 3889 C CA . ASP B 1 77 ? 5.367 17.812 -21.812 1 85.5 77 ASP B CA 1
ATOM 3890 C C . ASP B 1 77 ? 4.969 16.547 -22.547 1 85.5 77 ASP B C 1
ATOM 3892 O O . ASP B 1 77 ? 3.807 16.125 -22.5 1 85.5 77 ASP B O 1
ATOM 3896 N N . LYS B 1 78 ? 5.84 15.938 -23.172 1 85.5 78 LYS B N 1
ATOM 3897 C CA . LYS B 1 78 ? 5.559 14.734 -23.953 1 85.5 78 LYS B CA 1
ATOM 3898 C C . LYS B 1 78 ? 5.191 13.562 -23.047 1 85.5 78 LYS B C 1
ATOM 3900 O O . LYS B 1 78 ? 4.656 12.555 -23.5 1 85.5 78 LYS B O 1
ATOM 3905 N N . ASN B 1 79 ? 5.438 13.773 -21.703 1 85.94 79 ASN B N 1
ATOM 3906 C CA . ASN B 1 79 ? 5.207 12.703 -20.734 1 85.94 79 ASN B CA 1
ATOM 3907 C C . ASN B 1 79 ? 4.184 13.109 -19.672 1 85.94 79 ASN B C 1
ATOM 3909 O O . ASN B 1 79 ? 4.242 12.648 -18.531 1 85.94 79 ASN B O 1
ATOM 3913 N N . LYS B 1 80 ? 3.268 13.945 -20.047 1 82.06 80 LYS B N 1
ATOM 3914 C CA . LYS B 1 80 ? 2.385 14.625 -19.094 1 82.06 80 LYS B CA 1
ATOM 3915 C C . LYS B 1 80 ? 1.634 13.617 -18.234 1 82.06 80 LYS B C 1
ATOM 3917 O O . LYS B 1 80 ? 1.472 13.828 -17.016 1 82.06 80 LYS B O 1
ATOM 3922 N N . ASN B 1 81 ? 1.289 12.492 -18.734 1 86.12 81 ASN B N 1
ATOM 3923 C CA . ASN B 1 81 ? 0.462 11.562 -17.969 1 86.12 81 ASN B CA 1
ATOM 3924 C C . ASN B 1 81 ? 1.271 10.359 -17.484 1 86.12 81 ASN B C 1
ATOM 3926 O O . ASN B 1 81 ? 0.709 9.398 -16.953 1 86.12 81 ASN B O 1
ATOM 3930 N N . ASP B 1 82 ? 2.557 10.461 -17.703 1 92.31 82 ASP B N 1
ATOM 3931 C CA . ASP B 1 82 ? 3.418 9.352 -17.297 1 92.31 82 ASP B CA 1
ATOM 3932 C C . ASP B 1 82 ? 3.877 9.523 -15.852 1 92.31 82 ASP B C 1
ATOM 3934 O O . ASP B 1 82 ? 4.082 10.641 -15.383 1 92.31 82 ASP B O 1
ATOM 3938 N N . ASP B 1 83 ? 3.955 8.492 -15.18 1 95.81 83 ASP B N 1
ATOM 3939 C CA . ASP B 1 83 ? 4.414 8.461 -13.797 1 95.81 83 ASP B CA 1
ATOM 3940 C C . ASP B 1 83 ? 4.859 7.051 -13.398 1 95.81 83 ASP B C 1
ATOM 3942 O O . ASP B 1 83 ? 4.754 6.113 -14.195 1 95.81 83 ASP B O 1
ATOM 3946 N N . MET B 1 84 ? 5.469 6.895 -12.305 1 97.25 84 MET B N 1
ATOM 3947 C CA . MET B 1 84 ? 5.785 5.621 -11.664 1 97.25 84 MET B CA 1
ATOM 3948 C C . MET B 1 84 ? 5.906 5.781 -10.156 1 97.25 84 MET B C 1
ATOM 3950 O O . MET B 1 84 ? 6.047 6.898 -9.656 1 97.25 84 MET B O 1
ATOM 3954 N N . SER B 1 85 ? 5.781 4.715 -9.43 1 98.38 85 SER B N 1
ATOM 3955 C CA . SER B 1 85 ? 5.961 4.773 -7.98 1 98.38 85 SER B CA 1
ATOM 3956 C C . SER B 1 85 ? 7.438 4.844 -7.609 1 98.38 85 SER B C 1
ATOM 3958 O O . SER B 1 85 ? 8.305 4.465 -8.398 1 98.38 85 SER B O 1
ATOM 3960 N N . ILE B 1 86 ? 7.688 5.309 -6.43 1 98.62 86 ILE B N 1
ATOM 3961 C CA . ILE B 1 86 ? 9.055 5.309 -5.934 1 98.62 86 ILE B CA 1
ATOM 3962 C C . ILE B 1 86 ? 9.578 3.875 -5.848 1 98.62 86 ILE B C 1
ATOM 3964 O O . ILE B 1 86 ? 10.742 3.611 -6.148 1 98.62 86 ILE B O 1
ATOM 3968 N N . LEU B 1 87 ? 8.758 2.92 -5.52 1 98.31 87 LEU B N 1
ATOM 3969 C CA . LEU B 1 87 ? 9.18 1.522 -5.477 1 98.31 87 LEU B CA 1
ATOM 3970 C C . LEU B 1 87 ? 9.594 1.038 -6.863 1 98.31 87 LEU B C 1
ATOM 3972 O O . LEU B 1 87 ? 10.586 0.323 -7.004 1 98.31 87 LEU B O 1
ATOM 3976 N N . SER B 1 88 ? 8.797 1.404 -7.883 1 98.12 88 SER B N 1
ATOM 3977 C CA . SER B 1 88 ? 9.148 1.015 -9.242 1 98.12 88 SER B CA 1
ATOM 3978 C C . SER B 1 88 ? 10.523 1.543 -9.633 1 98.12 88 SER B C 1
ATOM 3980 O O . SER B 1 88 ? 11.297 0.849 -10.297 1 98.12 88 SER B O 1
ATOM 3982 N N . LEU B 1 89 ? 10.773 2.746 -9.234 1 98.44 89 LEU B N 1
ATOM 3983 C CA . LEU B 1 89 ? 12.086 3.328 -9.484 1 98.44 89 LEU B CA 1
ATOM 3984 C C . LEU B 1 89 ? 13.18 2.529 -8.781 1 98.44 89 LEU B C 1
ATOM 3986 O O . LEU B 1 89 ? 14.25 2.303 -9.344 1 98.44 89 LEU B O 1
ATOM 3990 N N . GLU B 1 90 ? 12.906 2.201 -7.52 1 98.56 90 GLU B N 1
ATOM 3991 C CA . GLU B 1 90 ? 13.859 1.41 -6.75 1 98.56 90 GLU B CA 1
ATOM 3992 C C . GLU B 1 90 ? 14.18 0.091 -7.449 1 98.56 90 GLU B C 1
ATOM 3994 O O . GLU B 1 90 ? 15.336 -0.321 -7.512 1 98.56 90 GLU B O 1
ATOM 3999 N N . ARG B 1 91 ? 13.172 -0.541 -7.973 1 97.56 91 ARG B N 1
ATOM 4000 C CA . ARG B 1 91 ? 13.359 -1.784 -8.711 1 97.56 91 ARG B CA 1
ATOM 4001 C C . ARG B 1 91 ? 14.148 -1.544 -10 1 97.56 91 ARG B C 1
ATOM 4003 O O . ARG B 1 91 ? 15.062 -2.305 -10.32 1 97.56 91 ARG B O 1
ATOM 4010 N N . LEU B 1 92 ? 13.727 -0.473 -10.68 1 97.19 92 LEU B N 1
ATOM 4011 C CA . LEU B 1 92 ? 14.344 -0.122 -11.953 1 97.19 92 LEU B CA 1
ATOM 4012 C C . LEU B 1 92 ? 15.852 0.075 -11.789 1 97.19 92 LEU B C 1
ATOM 4014 O O . LEU B 1 92 ? 16.625 -0.335 -12.656 1 97.19 92 LEU B O 1
ATOM 4018 N N . TYR B 1 93 ? 16.188 0.626 -10.68 1 96.62 93 TYR B N 1
ATOM 4019 C CA . TYR B 1 93 ? 17.578 0.982 -10.445 1 96.62 93 TYR B CA 1
ATOM 4020 C C . TYR B 1 93 ? 18.266 -0.028 -9.531 1 96.62 93 TYR B C 1
ATOM 4022 O O . TYR B 1 93 ? 19.406 0.169 -9.117 1 96.62 93 TYR B O 1
ATOM 4030 N N . HIS B 1 94 ? 17.594 -1.062 -9.094 1 95.06 94 HIS B N 1
ATOM 4031 C CA . HIS B 1 94 ? 18.094 -2.146 -8.266 1 95.06 94 HIS B CA 1
ATOM 4032 C C . HIS B 1 94 ? 18.516 -1.641 -6.887 1 95.06 94 HIS B C 1
ATOM 4034 O O . HIS B 1 94 ? 19.578 -2.008 -6.383 1 95.06 94 HIS B O 1
ATOM 4040 N N . THR B 1 95 ? 17.688 -0.727 -6.359 1 97.31 95 THR B N 1
ATOM 4041 C CA . THR B 1 95 ? 17.953 -0.2 -5.023 1 97.31 95 THR B CA 1
ATOM 4042 C C . THR B 1 95 ? 16.812 -0.521 -4.07 1 97.31 95 THR B C 1
ATOM 4044 O O . THR B 1 95 ? 16.734 0.044 -2.979 1 97.31 95 THR B O 1
ATOM 4047 N N . ASP B 1 96 ? 15.836 -1.369 -4.504 1 96.56 96 ASP B N 1
ATOM 4048 C CA . ASP B 1 96 ? 14.734 -1.738 -3.613 1 96.56 96 ASP B CA 1
ATOM 4049 C C . ASP B 1 96 ? 15.258 -2.416 -2.348 1 96.56 96 ASP B C 1
ATOM 4051 O O . ASP B 1 96 ? 16.203 -3.209 -2.408 1 96.56 96 ASP B O 1
ATOM 4055 N N . PRO B 1 97 ? 14.688 -2.07 -1.196 1 95.75 97 PRO B N 1
ATOM 4056 C CA . PRO B 1 97 ? 15.188 -2.633 0.06 1 95.75 97 PRO B CA 1
ATOM 4057 C C . PRO B 1 97 ? 15.016 -4.148 0.14 1 95.75 97 PRO B C 1
ATOM 4059 O O . PRO B 1 97 ? 13.938 -4.664 -0.163 1 95.75 97 PRO B O 1
ATOM 4062 N N . LYS B 1 98 ? 16.047 -4.805 0.586 1 91.56 98 LYS B N 1
ATOM 4063 C CA . LYS B 1 98 ? 16.031 -6.262 0.684 1 91.56 98 LYS B CA 1
ATOM 4064 C C . LYS B 1 98 ? 16.062 -6.715 2.141 1 91.56 98 LYS B C 1
ATOM 4066 O O . LYS B 1 98 ? 15.398 -7.688 2.512 1 91.56 98 LYS B O 1
ATOM 4071 N N . THR B 1 99 ? 16.828 -6.055 2.953 1 93.81 99 THR B N 1
ATOM 4072 C CA . THR B 1 99 ? 16.969 -6.422 4.355 1 93.81 99 THR B CA 1
ATOM 4073 C C . THR B 1 99 ? 16.047 -5.582 5.234 1 93.81 99 THR B C 1
ATOM 4075 O O . THR B 1 99 ? 15.547 -4.543 4.801 1 93.81 99 THR B O 1
ATOM 4078 N N . THR B 1 100 ? 15.891 -5.996 6.457 1 95.06 100 THR B N 1
ATOM 4079 C CA . THR B 1 100 ? 15.07 -5.246 7.395 1 95.06 100 THR B CA 1
ATOM 4080 C C . THR B 1 100 ? 15.68 -3.877 7.676 1 95.06 100 THR B C 1
ATOM 4082 O O . THR B 1 100 ? 14.953 -2.891 7.84 1 95.06 100 THR B O 1
ATOM 4085 N N . LEU B 1 101 ? 17.016 -3.805 7.688 1 97.81 101 LEU B N 1
ATOM 4086 C CA . LEU B 1 101 ? 17.688 -2.527 7.891 1 97.81 101 LEU B CA 1
ATOM 4087 C C . LEU B 1 101 ? 17.422 -1.581 6.727 1 97.81 101 LEU B C 1
ATOM 4089 O O . LEU B 1 101 ? 17.078 -0.413 6.934 1 97.81 101 LEU B O 1
ATOM 4093 N N . GLU B 1 102 ? 17.547 -2.086 5.512 1 97.69 102 GLU B N 1
ATOM 4094 C CA . GLU B 1 102 ? 17.266 -1.271 4.332 1 97.69 102 GLU B CA 1
ATOM 4095 C C . GLU B 1 102 ? 15.82 -0.786 4.328 1 97.69 102 GLU B C 1
ATOM 4097 O O . GLU B 1 102 ? 15.547 0.358 3.959 1 97.69 102 GLU B O 1
ATOM 4102 N N . LYS B 1 103 ? 14.945 -1.655 4.742 1 97 103 LYS B N 1
ATOM 4103 C CA . LYS B 1 103 ? 13.539 -1.288 4.816 1 97 103 LYS B CA 1
ATOM 4104 C C . LYS B 1 103 ? 13.312 -0.173 5.836 1 97 103 LYS B C 1
ATOM 4106 O O . LYS B 1 103 ? 12.508 0.731 5.609 1 97 103 LYS B O 1
ATOM 4111 N N . MET B 1 104 ? 13.984 -0.26 6.93 1 97.94 104 MET B N 1
ATOM 4112 C CA . MET B 1 104 ? 13.867 0.766 7.961 1 97.94 104 MET B CA 1
ATOM 4113 C C . MET B 1 104 ? 14.359 2.113 7.445 1 97.94 104 MET B C 1
ATOM 4115 O O . MET B 1 104 ? 13.711 3.141 7.66 1 97.94 104 MET B O 1
ATOM 4119 N N . VAL B 1 105 ? 15.477 2.135 6.746 1 98.25 105 VAL B N 1
ATOM 4120 C CA . VAL B 1 105 ? 16.047 3.377 6.227 1 98.25 105 VAL B CA 1
ATOM 4121 C C . VAL B 1 105 ? 15.148 3.926 5.117 1 98.25 105 VAL B C 1
ATOM 4123 O O . VAL B 1 105 ? 14.93 5.137 5.027 1 98.25 105 VAL B O 1
ATOM 4126 N N . ASP B 1 106 ? 14.641 3.012 4.32 1 98.38 106 ASP B N 1
ATOM 4127 C CA . ASP B 1 106 ? 13.672 3.385 3.297 1 98.38 106 ASP B CA 1
ATOM 4128 C C . ASP B 1 106 ? 12.422 4.012 3.924 1 98.38 106 ASP B C 1
ATOM 4130 O O . ASP B 1 106 ? 11.914 5.016 3.43 1 98.38 106 ASP B O 1
ATOM 4134 N N . PHE B 1 107 ? 11.945 3.428 5.004 1 98.31 107 PHE B N 1
ATOM 4135 C CA . PHE B 1 107 ? 10.805 3.928 5.762 1 98.31 107 PHE B CA 1
ATOM 4136 C C . PHE B 1 107 ? 11.086 5.32 6.309 1 98.31 107 PHE B C 1
ATOM 4138 O O . PHE B 1 107 ? 10.273 6.234 6.148 1 98.31 107 PHE B O 1
ATOM 4145 N N . TYR B 1 108 ? 12.211 5.473 6.902 1 97.81 108 TYR B N 1
ATOM 4146 C CA . TYR B 1 108 ? 12.602 6.77 7.449 1 97.81 108 TYR B CA 1
ATOM 4147 C C . TYR B 1 108 ? 12.594 7.844 6.371 1 97.81 108 TYR B C 1
ATOM 4149 O O . TYR B 1 108 ? 12.078 8.945 6.582 1 97.81 108 TYR B O 1
ATOM 4157 N N . THR B 1 109 ? 13.078 7.523 5.25 1 96.94 109 THR B N 1
ATOM 4158 C CA . THR B 1 109 ? 13.305 8.508 4.199 1 96.94 109 THR B CA 1
ATOM 4159 C C . THR B 1 109 ? 11.992 8.898 3.531 1 96.94 109 THR B C 1
ATOM 4161 O O . THR B 1 109 ? 11.719 10.078 3.322 1 96.94 109 THR B O 1
ATOM 4164 N N . PHE B 1 110 ? 11.172 7.918 3.27 1 97.62 110 PHE B N 1
ATOM 4165 C CA . PHE B 1 110 ? 10.016 8.211 2.424 1 97.62 110 PHE B CA 1
ATOM 4166 C C . PHE B 1 110 ? 8.742 8.289 3.254 1 97.62 110 PHE B C 1
ATOM 4168 O O . PHE B 1 110 ? 8.016 9.281 3.197 1 97.62 110 PHE B O 1
ATOM 4175 N N . ASP B 1 111 ? 8.469 7.258 4.07 1 97.88 111 ASP B N 1
ATOM 4176 C CA . ASP B 1 111 ? 7.27 7.281 4.91 1 97.88 111 ASP B CA 1
ATOM 4177 C C . ASP B 1 111 ? 7.348 8.398 5.945 1 97.88 111 ASP B C 1
ATOM 4179 O O . ASP B 1 111 ? 6.332 9.016 6.273 1 97.88 111 ASP B O 1
ATOM 4183 N N . GLY B 1 112 ? 8.547 8.633 6.434 1 95.19 112 GLY B N 1
ATOM 4184 C CA . GLY B 1 112 ? 8.75 9.703 7.391 1 95.19 112 GLY B CA 1
ATOM 4185 C C . GLY B 1 112 ? 8.391 11.07 6.84 1 95.19 112 GLY B C 1
ATOM 4186 O O . GLY B 1 112 ? 8.055 11.984 7.598 1 95.19 112 GLY B O 1
ATOM 4187 N N . GLU B 1 113 ? 8.375 11.148 5.504 1 93.5 113 GLU B N 1
ATOM 4188 C CA . GLU B 1 113 ? 8.109 12.438 4.879 1 93.5 113 GLU B CA 1
ATOM 4189 C C . GLU B 1 113 ? 6.727 12.461 4.227 1 93.5 113 GLU B C 1
ATOM 4191 O O . GLU B 1 113 ? 6.074 13.508 4.18 1 93.5 113 GLU B O 1
ATOM 4196 N N . GLN B 1 114 ? 6.285 11.305 3.762 1 96.19 114 GLN B N 1
ATOM 4197 C CA . GLN B 1 114 ? 5.043 11.266 2.996 1 96.19 114 GLN B CA 1
ATOM 4198 C C . GLN B 1 114 ? 3.936 10.57 3.781 1 96.19 114 GLN B C 1
ATOM 4200 O O . GLN B 1 114 ? 2.781 10.547 3.348 1 96.19 114 GLN B O 1
ATOM 4205 N N . ALA B 1 115 ? 4.258 9.992 4.863 1 97.12 115 ALA B N 1
ATOM 4206 C CA . ALA B 1 115 ? 3.352 9.25 5.734 1 97.12 115 ALA B CA 1
ATOM 4207 C C . ALA B 1 115 ? 2.885 7.961 5.07 1 97.12 115 ALA B C 1
ATOM 4209 O O . ALA B 1 115 ? 2.17 7.164 5.684 1 97.12 115 ALA B O 1
ATOM 4210 N N . GLU B 1 116 ? 3.23 7.742 3.793 1 97.75 116 GLU B N 1
ATOM 4211 C CA . GLU B 1 116 ? 2.83 6.539 3.068 1 97.75 116 GLU B CA 1
ATOM 4212 C C . GLU B 1 116 ? 4.02 5.902 2.355 1 97.75 116 GLU B C 1
ATOM 4214 O O . GLU B 1 116 ? 5.031 6.566 2.113 1 97.75 116 GLU B O 1
ATOM 4219 N N . ALA B 1 117 ? 3.891 4.633 1.975 1 97.56 117 ALA B N 1
ATOM 4220 C CA . ALA B 1 117 ? 4.988 3.816 1.461 1 97.56 117 ALA B CA 1
ATOM 4221 C C . ALA B 1 117 ? 5.328 4.199 0.024 1 97.56 117 ALA B C 1
ATOM 4223 O O . ALA B 1 117 ? 4.484 4.727 -0.702 1 97.56 117 ALA B O 1
ATOM 4224 N N . PRO B 1 118 ? 6.559 3.863 -0.407 1 98.06 118 PRO B N 1
ATOM 4225 C CA . PRO B 1 118 ? 7.027 4.133 -1.77 1 98.06 118 PRO B CA 1
ATOM 4226 C C . PRO B 1 118 ? 6.141 3.49 -2.834 1 98.06 118 PRO B C 1
ATOM 4228 O O . PRO B 1 118 ? 6.008 4.027 -3.938 1 98.06 118 PRO B O 1
ATOM 4231 N N . ARG B 1 119 ? 5.488 2.457 -2.482 1 97.5 119 ARG B N 1
ATOM 4232 C CA . ARG B 1 119 ? 4.715 1.703 -3.465 1 97.5 119 ARG B CA 1
ATOM 4233 C C . ARG B 1 119 ? 3.477 2.479 -3.898 1 97.5 119 ARG B C 1
ATOM 4235 O O . ARG B 1 119 ? 2.953 2.26 -4.992 1 97.5 119 ARG B O 1
ATOM 4242 N N . VAL B 1 120 ? 2.957 3.465 -3.07 1 98.06 120 VAL B N 1
ATOM 4243 C CA . VAL B 1 120 ? 1.739 4.191 -3.412 1 98.06 120 VAL B CA 1
ATOM 4244 C C . VAL B 1 120 ? 2.072 5.656 -3.689 1 98.06 120 VAL B C 1
ATOM 4246 O O . VAL B 1 120 ? 1.171 6.484 -3.85 1 98.06 120 VAL B O 1
ATOM 4249 N N . THR B 1 121 ? 3.305 6.012 -3.723 1 98.5 121 THR B N 1
ATOM 4250 C CA . THR B 1 121 ? 3.752 7.395 -3.809 1 98.5 121 THR B CA 1
ATOM 4251 C C . THR B 1 121 ? 4.277 7.707 -5.207 1 98.5 121 THR B C 1
ATOM 4253 O O . THR B 1 121 ? 5.098 6.965 -5.75 1 98.5 121 THR B O 1
ATOM 4256 N N . SER B 1 122 ? 3.838 8.812 -5.789 1 98.25 122 SER B N 1
ATOM 4257 C CA . SER B 1 122 ? 4.266 9.258 -7.109 1 98.25 122 SER B CA 1
ATOM 4258 C C . SER B 1 122 ? 5.727 9.695 -7.102 1 98.25 122 SER B C 1
ATOM 4260 O O . SER B 1 122 ? 6.133 10.492 -6.258 1 98.25 122 SER B O 1
ATOM 4262 N N . LEU B 1 123 ? 6.477 9.133 -8.023 1 98.25 123 LEU B N 1
ATOM 4263 C CA . LEU B 1 123 ? 7.844 9.617 -8.203 1 98.25 123 LEU B CA 1
ATOM 4264 C C . LEU B 1 123 ? 7.855 11.039 -8.734 1 98.25 123 LEU B C 1
ATOM 4266 O O . LEU B 1 123 ? 8.492 11.922 -8.156 1 98.25 123 LEU B O 1
ATOM 4270 N N . LYS B 1 124 ? 7.086 11.25 -9.727 1 97.06 124 LYS B N 1
ATOM 4271 C CA . LYS B 1 124 ? 7.078 12.484 -10.5 1 97.06 124 LYS B CA 1
ATOM 4272 C C . LYS B 1 124 ? 6.801 13.695 -9.609 1 97.06 124 LYS B C 1
ATOM 4274 O O . LYS B 1 124 ? 7.43 14.742 -9.758 1 97.06 124 LYS B O 1
ATOM 4279 N N . HIS B 1 125 ? 5.93 13.523 -8.664 1 97.06 125 HIS B N 1
ATOM 4280 C CA . HIS B 1 125 ? 5.422 14.68 -7.938 1 97.06 125 HIS B CA 1
ATOM 4281 C C . HIS B 1 125 ? 6.082 14.805 -6.57 1 97.06 125 HIS B C 1
ATOM 4283 O O . HIS B 1 125 ? 5.992 15.852 -5.926 1 97.06 125 HIS B O 1
ATOM 4289 N N . VAL B 1 126 ? 6.785 13.789 -6.121 1 97.56 126 VAL B N 1
ATOM 4290 C CA . VAL B 1 126 ? 7.309 13.805 -4.762 1 97.56 126 VAL B CA 1
ATOM 4291 C C . VAL B 1 126 ? 8.812 14.062 -4.785 1 97.56 126 VAL B C 1
ATOM 4293 O O . VAL B 1 126 ? 9.359 14.695 -3.875 1 97.56 126 VAL B O 1
ATOM 4296 N N . ILE B 1 127 ? 9.508 13.578 -5.82 1 97.19 127 ILE B N 1
ATOM 4297 C CA . ILE B 1 127 ? 10.953 13.727 -5.898 1 97.19 127 ILE B CA 1
ATOM 4298 C C . ILE B 1 127 ? 11.312 14.781 -6.945 1 97.19 127 ILE B C 1
ATOM 4300 O O . ILE B 1 127 ? 10.844 14.711 -8.086 1 97.19 127 ILE B O 1
ATOM 4304 N N . PRO B 1 128 ? 12.133 15.703 -6.668 1 95.12 128 PRO B N 1
ATOM 4305 C CA . PRO B 1 128 ? 12.688 15.938 -5.328 1 95.12 128 PRO B CA 1
ATOM 4306 C C . PRO B 1 128 ? 11.648 16.484 -4.348 1 95.12 128 PRO B C 1
ATOM 4308 O O . PRO B 1 128 ? 10.656 17.078 -4.766 1 95.12 128 PRO B O 1
ATOM 4311 N N . MET B 1 129 ? 11.844 16.234 -3.121 1 92.31 129 MET B N 1
ATOM 4312 C CA . MET B 1 129 ? 10.953 16.766 -2.1 1 92.31 129 MET B CA 1
ATOM 4313 C C . MET B 1 129 ? 10.984 18.281 -2.09 1 92.31 129 MET B C 1
ATOM 4315 O O . MET B 1 129 ? 12.031 18.891 -1.82 1 92.31 129 MET B O 1
ATOM 4319 N N . ALA B 1 130 ? 9.875 18.906 -2.271 1 91.44 130 ALA B N 1
ATOM 4320 C CA . ALA B 1 130 ? 9.797 20.328 -2.549 1 91.44 130 ALA B CA 1
ATOM 4321 C C . ALA B 1 130 ? 10.258 21.156 -1.347 1 91.44 130 ALA B C 1
ATOM 4323 O O . ALA B 1 130 ? 10.977 22.141 -1.502 1 91.44 130 ALA B O 1
ATOM 4324 N N . GLU B 1 131 ? 9.891 20.766 -0.197 1 90.94 131 GLU B N 1
ATOM 4325 C CA . GLU B 1 131 ? 10.203 21.547 0.996 1 90.94 131 GLU B CA 1
ATOM 4326 C C . GLU B 1 131 ? 11.711 21.609 1.229 1 90.94 131 GLU B C 1
ATOM 4328 O O . GLU B 1 131 ? 12.266 22.688 1.443 1 90.94 131 GLU B O 1
ATOM 4333 N N . SER B 1 132 ? 12.32 20.453 1.168 1 89.94 132 SER B N 1
ATOM 4334 C CA . SER B 1 132 ? 13.766 20.422 1.362 1 89.94 132 SER B CA 1
ATOM 4335 C C . SER B 1 132 ? 14.492 21.078 0.19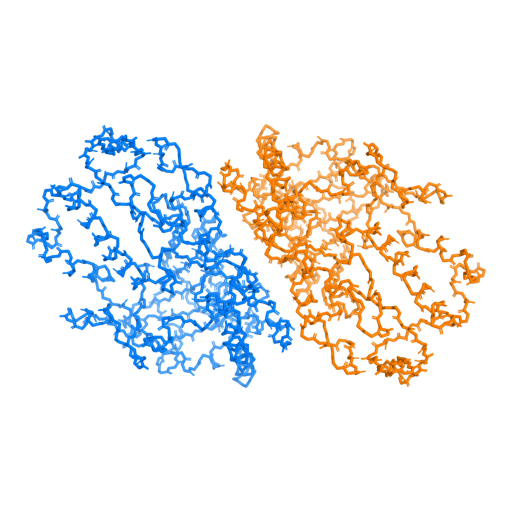8 1 89.94 132 SER B C 1
ATOM 4337 O O . SER B 1 132 ? 15.523 21.734 0.394 1 89.94 132 SER B O 1
ATOM 4339 N N . HIS B 1 133 ? 13.961 20.859 -0.959 1 90.75 133 HIS B N 1
ATOM 4340 C CA . HIS B 1 133 ? 14.562 21.438 -2.15 1 90.75 133 HIS B CA 1
ATOM 4341 C C . HIS B 1 133 ? 14.477 22.969 -2.109 1 90.75 133 HIS B C 1
ATOM 4343 O O . HIS B 1 133 ? 15.469 23.656 -2.367 1 90.75 133 HIS B O 1
ATOM 4349 N N . ASP B 1 134 ? 13.352 23.5 -1.743 1 92.69 134 ASP B N 1
ATOM 4350 C CA . ASP B 1 134 ? 13.109 24.938 -1.825 1 92.69 134 ASP B CA 1
ATOM 4351 C C . ASP B 1 134 ? 13.68 25.656 -0.609 1 92.69 134 ASP B C 1
ATOM 4353 O O . ASP B 1 134 ? 14.211 26.766 -0.732 1 92.69 134 ASP B O 1
ATOM 4357 N N . TYR B 1 135 ? 13.547 25.016 0.55 1 94.38 135 TYR B N 1
ATOM 4358 C CA . TYR B 1 135 ? 13.805 25.781 1.766 1 94.38 135 TYR B CA 1
ATOM 4359 C C . TYR B 1 135 ? 15.008 25.234 2.516 1 94.38 135 TYR B C 1
ATOM 4361 O O . TYR B 1 135 ? 15.469 25.828 3.49 1 94.38 135 TYR B O 1
ATOM 4369 N N . GLY B 1 136 ? 15.508 24.094 2.074 1 91.25 136 GLY B N 1
ATOM 4370 C CA . GLY B 1 136 ? 16.672 23.5 2.705 1 91.25 136 GLY B CA 1
ATOM 4371 C C . GLY B 1 136 ? 16.344 22.266 3.525 1 91.25 136 GLY B C 1
ATOM 4372 O O . GLY B 1 136 ? 15.188 22.016 3.857 1 91.25 136 GLY B O 1
ATOM 4373 N N . GLN B 1 137 ? 17.344 21.547 3.902 1 87.81 137 GLN B N 1
ATOM 4374 C CA . GLN B 1 137 ? 17.203 20.234 4.539 1 87.81 137 GLN B CA 1
ATOM 4375 C C . GLN B 1 137 ? 17.094 20.375 6.055 1 87.81 137 GLN B C 1
ATOM 4377 O O . GLN B 1 137 ? 16.656 19.453 6.738 1 87.81 137 GLN B O 1
ATOM 4382 N N . ASN B 1 138 ? 17.516 21.484 6.562 1 90.81 138 ASN B N 1
ATOM 4383 C CA . ASN B 1 138 ? 17.484 21.656 8.008 1 90.81 138 ASN B CA 1
ATOM 4384 C C . ASN B 1 138 ? 16.062 21.781 8.531 1 90.81 138 ASN B C 1
ATOM 4386 O O . ASN B 1 138 ? 15.266 22.562 8.016 1 90.81 138 ASN B O 1
ATOM 4390 N N . ALA B 1 139 ? 15.75 20.953 9.492 1 91.19 139 ALA B N 1
ATOM 4391 C CA . ALA B 1 139 ? 14.43 20.938 10.117 1 91.19 139 ALA B CA 1
ATOM 4392 C C . ALA B 1 139 ? 14.508 21.406 11.57 1 91.19 139 ALA B C 1
ATOM 4394 O O . ALA B 1 139 ? 15.445 21.047 12.289 1 91.19 139 ALA B O 1
ATOM 4395 N N . TYR B 1 140 ? 13.617 22.203 11.961 1 94.38 140 TYR B N 1
ATOM 4396 C CA . TYR B 1 140 ? 13.555 22.734 13.32 1 94.38 140 TYR B CA 1
ATOM 4397 C C . TYR B 1 140 ? 12.25 22.328 14 1 94.38 140 TYR B C 1
ATOM 4399 O O . TYR B 1 140 ? 11.164 22.625 13.508 1 94.38 140 TYR B O 1
ATOM 4407 N N . PHE B 1 141 ? 12.375 21.656 15.125 1 95.44 141 PHE B N 1
ATOM 4408 C CA . PHE B 1 141 ? 11.234 21.203 15.906 1 95.44 141 PHE B CA 1
ATOM 4409 C C . PHE B 1 141 ? 10.695 22.328 16.781 1 95.44 141 PHE B C 1
ATOM 4411 O O . PHE B 1 141 ? 11.414 22.859 17.641 1 95.44 141 PHE B O 1
ATOM 4418 N N . VAL B 1 142 ? 9.438 22.688 16.594 1 95.75 142 VAL B N 1
ATOM 4419 C CA . VAL B 1 142 ? 8.797 23.734 17.375 1 95.75 142 VAL B CA 1
ATOM 4420 C C . VAL B 1 142 ? 8.43 23.219 18.766 1 95.75 142 VAL B C 1
ATOM 4422 O O . VAL B 1 142 ? 7.633 22.281 18.891 1 95.75 142 VAL B O 1
ATOM 4425 N N . ALA B 1 143 ? 9.055 23.703 19.703 1 94.12 143 ALA B N 1
ATOM 4426 C CA . ALA B 1 143 ? 8.781 23.391 21.109 1 94.12 143 ALA B CA 1
ATOM 4427 C C . ALA B 1 143 ? 8.492 24.656 21.906 1 94.12 143 ALA B C 1
ATOM 4429 O O . ALA B 1 143 ? 9.328 25.109 22.688 1 94.12 143 ALA B O 1
ATOM 4430 N N . ASP B 1 144 ? 7.406 25.234 21.656 1 94.56 144 ASP B N 1
ATOM 4431 C CA . ASP B 1 144 ? 6.891 26.469 22.25 1 94.56 144 ASP B CA 1
ATOM 4432 C C . ASP B 1 144 ? 5.492 26.25 22.828 1 94.56 144 ASP B C 1
ATOM 4434 O O . ASP B 1 144 ? 4.676 25.547 22.234 1 94.56 144 ASP B O 1
ATOM 4438 N N . ASP B 1 145 ? 5.211 26.797 24.016 1 91.56 145 ASP B N 1
ATOM 4439 C CA . ASP B 1 145 ? 3.912 26.625 24.656 1 91.56 145 ASP B CA 1
ATOM 4440 C C . ASP B 1 145 ? 2.787 27.141 23.75 1 91.56 145 ASP B C 1
ATOM 4442 O O . ASP B 1 145 ? 1.65 26.672 23.844 1 91.56 145 ASP B O 1
ATOM 4446 N N . ARG B 1 146 ? 3.123 28.141 22.922 1 92.25 146 ARG B N 1
ATOM 4447 C CA . ARG B 1 146 ? 2.117 28.719 22.031 1 92.25 146 ARG B CA 1
ATOM 4448 C C . ARG B 1 146 ? 1.798 27.766 20.891 1 92.25 146 ARG B C 1
ATOM 4450 O O . ARG B 1 146 ? 0.738 27.859 20.266 1 92.25 146 ARG B O 1
ATOM 4457 N N . GLY B 1 147 ? 2.742 26.875 20.594 1 92.44 147 GLY B N 1
ATOM 4458 C CA . GLY B 1 147 ? 2.561 25.875 19.562 1 92.44 147 GLY B CA 1
ATOM 4459 C C . GLY B 1 147 ? 2.727 26.438 18.156 1 92.44 147 GLY B C 1
ATOM 4460 O O . GLY B 1 147 ? 2.867 27.656 17.984 1 92.44 147 GLY B O 1
ATOM 4461 N N . PHE B 1 148 ? 2.678 25.562 17.219 1 93.31 148 PHE B N 1
ATOM 4462 C CA . PHE B 1 148 ? 2.766 25.906 15.812 1 93.31 148 PHE B CA 1
ATOM 4463 C C . PHE B 1 148 ? 1.616 26.828 15.406 1 93.31 148 PHE B C 1
ATOM 4465 O O . PHE B 1 148 ? 1.771 27.672 14.523 1 93.31 148 PHE B O 1
ATOM 4472 N N . GLU B 1 149 ? 0.538 26.75 16.062 1 93.12 149 GLU B N 1
ATOM 4473 C CA . GLU B 1 149 ? -0.666 27.516 15.75 1 93.12 149 GLU B CA 1
ATOM 4474 C C . GLU B 1 149 ? -0.439 29.016 15.953 1 93.12 149 GLU B C 1
ATOM 4476 O O . GLU B 1 149 ? -1.198 29.844 15.438 1 93.12 149 GLU B O 1
ATOM 4481 N N . SER B 1 150 ? 0.577 29.359 16.719 1 94.25 150 SER B N 1
ATOM 4482 C CA . SER B 1 150 ? 0.863 30.766 16.953 1 94.25 150 SER B CA 1
ATOM 4483 C C . SER B 1 150 ? 1.163 31.5 15.641 1 94.25 150 SER B C 1
ATOM 4485 O O . SER B 1 150 ? 0.933 32.719 15.531 1 94.25 150 SER B O 1
ATOM 4487 N N . LEU B 1 151 ? 1.64 30.734 14.664 1 95.25 151 LEU B N 1
ATOM 4488 C CA . LEU B 1 151 ? 1.892 31.312 13.359 1 95.25 151 LEU B CA 1
ATOM 4489 C C . LEU B 1 151 ? 0.584 31.719 12.68 1 95.25 151 LEU B C 1
ATOM 4491 O O . LEU B 1 151 ? 0.505 32.781 12.039 1 95.25 151 LEU B O 1
ATOM 4495 N N . VAL B 1 152 ? -0.414 30.922 12.82 1 94 152 VAL B N 1
ATOM 4496 C CA . VAL B 1 152 ? -1.733 31.219 12.266 1 94 152 VAL B CA 1
ATOM 4497 C C . VAL B 1 152 ? -2.338 32.438 12.969 1 94 152 VAL B C 1
ATOM 4499 O O . VAL B 1 152 ? -2.922 33.312 12.32 1 94 152 VAL B O 1
ATOM 4502 N N . HIS B 1 153 ? -2.172 32.5 14.289 1 94.88 153 HIS B N 1
ATOM 4503 C CA . HIS B 1 153 ? -2.688 33.625 15.062 1 94.88 153 HIS B CA 1
ATOM 4504 C C . HIS B 1 153 ? -1.991 34.906 14.688 1 94.88 153 HIS B C 1
ATOM 4506 O O . HIS B 1 153 ? -2.607 35.969 14.711 1 94.88 153 HIS B O 1
ATOM 4512 N N . LEU B 1 154 ? -0.719 34.812 14.391 1 95.12 154 LEU B N 1
ATOM 4513 C CA . LEU B 1 154 ? 0.009 35.969 13.938 1 95.12 154 LEU B CA 1
ATOM 4514 C C . LEU B 1 154 ? -0.642 36.594 12.695 1 95.12 154 LEU B C 1
ATOM 4516 O O . LEU B 1 154 ? -0.816 37.812 12.609 1 95.12 154 LEU B O 1
ATOM 4520 N N . LEU B 1 155 ? -1.016 35.719 11.75 1 94.06 155 LEU B N 1
ATOM 4521 C CA . LEU B 1 155 ? -1.679 36.188 10.531 1 94.06 155 LEU B CA 1
ATOM 4522 C C . LEU B 1 155 ? -3.064 36.75 10.844 1 94.06 155 LEU B C 1
ATOM 4524 O O . LEU B 1 155 ? -3.438 37.812 10.328 1 94.06 155 LEU B O 1
ATOM 4528 N N . ALA B 1 156 ? -3.787 36.062 11.68 1 94.75 156 ALA B N 1
ATOM 4529 C CA . ALA B 1 156 ? -5.164 36.406 12 1 94.75 156 ALA B CA 1
ATOM 4530 C C . ALA B 1 156 ? -5.227 37.75 12.734 1 94.75 156 ALA B C 1
ATOM 4532 O O . ALA B 1 156 ? -6.16 38.531 12.547 1 94.75 156 ALA B O 1
ATOM 4533 N N . LYS B 1 157 ? -4.281 38.031 13.508 1 94.06 157 LYS B N 1
ATOM 4534 C CA . LYS B 1 157 ? -4.262 39.25 14.344 1 94.06 157 LYS B CA 1
ATOM 4535 C C . LYS B 1 157 ? -4.152 40.5 13.492 1 94.06 157 LYS B C 1
ATOM 4537 O O . LYS B 1 157 ? -4.445 41.594 13.969 1 94.06 157 LYS B O 1
ATOM 4542 N N . GLN B 1 158 ? -3.803 40.281 12.297 1 93.19 158 GLN B N 1
ATOM 4543 C CA . GLN B 1 158 ? -3.684 41.438 11.406 1 93.19 158 GLN B CA 1
ATOM 4544 C C . GLN B 1 158 ? -5.055 42 11.055 1 93.19 158 GLN B C 1
ATOM 4546 O O . GLN B 1 158 ? -5.176 43.156 10.688 1 93.19 158 GLN B O 1
ATOM 4551 N N . PHE B 1 159 ? -6.102 41.188 11.156 1 93.56 159 PHE B N 1
ATOM 4552 C CA . PHE B 1 159 ? -7.379 41.688 10.664 1 93.56 159 PHE B CA 1
ATOM 4553 C C . PHE B 1 159 ? -8.516 41.281 11.594 1 93.56 159 PHE B C 1
ATOM 4555 O O . PHE B 1 159 ? -9.656 41.719 11.414 1 93.56 159 PHE B O 1
ATOM 4562 N N . LEU B 1 160 ? -8.227 40.406 12.578 1 95.88 160 LEU B N 1
ATOM 4563 C CA . LEU B 1 160 ? -9.25 40 13.531 1 95.88 160 LEU B CA 1
ATOM 4564 C C . LEU B 1 160 ? -8.984 40.562 14.914 1 95.88 160 LEU B C 1
ATOM 4566 O O . LEU B 1 160 ? -7.828 40.812 15.273 1 95.88 160 LEU B O 1
ATOM 4570 N N . SER B 1 161 ? -10.047 40.719 15.633 1 96.12 161 SER B N 1
ATOM 4571 C CA . SER B 1 161 ? -9.922 41.188 17 1 96.12 161 SER B CA 1
ATOM 4572 C C . SER B 1 161 ? -9.672 40.062 17.969 1 96.12 161 SER B C 1
ATOM 4574 O O . SER B 1 161 ? -10.227 38.969 17.797 1 96.12 161 SER B O 1
ATOM 4576 N N . TYR B 1 162 ? -8.836 40.344 18.891 1 94.44 162 TYR B N 1
ATOM 4577 C CA . TYR B 1 162 ? -8.492 39.406 19.953 1 94.44 162 TYR B CA 1
ATOM 4578 C C . TYR B 1 162 ? -8.781 40 21.312 1 94.44 162 TYR B C 1
ATOM 4580 O O . TYR B 1 162 ? -8.641 41.219 21.516 1 94.44 162 TYR B O 1
ATOM 4588 N N . ASN B 1 163 ? -9.164 39.219 22.266 1 93.25 163 ASN B N 1
ATOM 4589 C CA . ASN B 1 163 ? -9.375 39.719 23.625 1 93.25 163 ASN B CA 1
ATOM 4590 C C . ASN B 1 163 ? -8.062 39.781 24.406 1 93.25 163 ASN B C 1
ATOM 4592 O O . ASN B 1 163 ? -7.008 39.438 23.875 1 93.25 163 ASN B O 1
ATOM 4596 N N . SER B 1 164 ? -8.195 40.219 25.656 1 91.31 164 SER B N 1
ATOM 4597 C CA . SER B 1 164 ? -7.012 40.438 26.484 1 91.31 164 SER B CA 1
ATOM 4598 C C . SER B 1 164 ? -6.332 39.125 26.844 1 91.31 164 SER B C 1
ATOM 4600 O O . SER B 1 164 ? -5.156 39.094 27.203 1 91.31 164 SER B O 1
ATOM 4602 N N . LYS B 1 165 ? -7.043 38.094 26.75 1 91.5 165 LYS B N 1
ATOM 4603 C CA . LYS B 1 165 ? -6.5 36.781 27.109 1 91.5 165 LYS B CA 1
ATOM 4604 C C . LYS B 1 165 ? -5.836 36.094 25.922 1 91.5 165 LYS B C 1
ATOM 4606 O O . LYS B 1 165 ? -5.293 35 26.047 1 91.5 165 LYS B O 1
ATOM 4611 N N . GLY B 1 166 ? -5.898 36.688 24.734 1 88.31 166 GLY B N 1
ATOM 4612 C CA . GLY B 1 166 ? -5.199 36.156 23.578 1 88.31 166 GLY B CA 1
ATOM 4613 C C . GLY B 1 166 ? -6.062 35.281 22.703 1 88.31 166 GLY B C 1
ATOM 4614 O O . GLY B 1 166 ? -5.551 34.531 21.859 1 88.31 166 GLY B O 1
ATOM 4615 N N . PHE B 1 167 ? -7.355 35.312 22.953 1 91.94 167 PHE B N 1
ATOM 4616 C CA . PHE B 1 167 ? -8.273 34.531 22.141 1 91.94 167 PHE B CA 1
ATOM 4617 C C . PHE B 1 167 ? -9 35.406 21.125 1 91.94 167 PHE B C 1
ATOM 4619 O O . PHE B 1 167 ? -9.289 36.562 21.406 1 91.94 167 PHE B O 1
ATOM 4626 N N . VAL B 1 168 ? -9.281 34.812 19.984 1 93.44 168 VAL B N 1
ATOM 4627 C CA . VAL B 1 168 ? -10.055 35.531 18.969 1 93.44 168 VAL B CA 1
ATOM 4628 C C . VAL B 1 168 ? -11.422 35.906 19.531 1 93.44 168 VAL B C 1
ATOM 4630 O O . VAL B 1 168 ? -12.125 35.062 20.109 1 93.44 168 VAL B O 1
ATOM 4633 N N . ASN B 1 169 ? -11.781 37.188 19.531 1 92.94 169 ASN B N 1
ATOM 4634 C CA . ASN B 1 169 ? -13.086 37.688 19.938 1 92.94 169 ASN B CA 1
ATOM 4635 C C . ASN B 1 169 ? -13.703 38.562 18.875 1 92.94 169 ASN B C 1
ATOM 4637 O O . ASN B 1 169 ? -14.07 39.719 19.156 1 92.94 169 ASN B O 1
ATOM 4641 N N . ASP B 1 170 ? -13.664 38.188 17.719 1 95.81 170 ASP B N 1
ATOM 4642 C CA . ASP B 1 170 ? -14.203 38.875 16.547 1 95.81 170 ASP B CA 1
ATOM 4643 C C . ASP B 1 170 ? -15.555 38.281 16.141 1 95.81 170 ASP B C 1
ATOM 4645 O O . ASP B 1 170 ? -15.711 37.062 16.062 1 95.81 170 ASP B O 1
ATOM 4649 N N . HIS B 1 171 ? -16.547 39.125 15.867 1 93.94 171 HIS B N 1
ATOM 4650 C CA . HIS B 1 171 ? -17.906 38.688 15.539 1 93.94 171 HIS B CA 1
ATOM 4651 C C . HIS B 1 171 ? -17.922 37.938 14.211 1 93.94 171 HIS B C 1
ATOM 4653 O O . HIS B 1 171 ? -18.859 37.156 13.938 1 93.94 171 HIS B O 1
ATOM 4659 N N . ARG B 1 172 ? -16.906 38.094 13.375 1 94.44 172 ARG B N 1
ATOM 4660 C CA . ARG B 1 172 ? -16.828 37.469 12.062 1 94.44 172 ARG B CA 1
ATOM 4661 C C . ARG B 1 172 ? -16.406 36 12.188 1 94.44 172 ARG B C 1
ATOM 4663 O O . ARG B 1 172 ? -16.562 35.219 11.242 1 94.44 172 ARG B O 1
ATOM 4670 N N . VAL B 1 173 ? -15.891 35.562 13.328 1 96.25 173 VAL B N 1
ATOM 4671 C CA . VAL B 1 173 ? -15.406 34.188 13.539 1 96.25 173 VAL B CA 1
ATOM 4672 C C . VAL B 1 173 ? -16.391 33.438 14.422 1 96.25 173 VAL B C 1
ATOM 4674 O O . VAL B 1 173 ? -16.719 33.875 15.523 1 96.25 173 VAL B O 1
ATOM 4677 N N . LYS B 1 174 ? -16.875 32.344 13.93 1 95.75 174 LYS B N 1
ATOM 4678 C CA . LYS B 1 174 ? -17.781 31.484 14.68 1 95.75 174 LYS B CA 1
ATOM 4679 C C . LYS B 1 174 ? -17.156 30.125 14.938 1 95.75 174 LYS B C 1
ATOM 4681 O O . LYS B 1 174 ? -16.875 29.359 14 1 95.75 174 LYS B O 1
ATOM 4686 N N . PHE B 1 175 ? -16.906 29.828 16.266 1 95.06 175 PHE B N 1
ATOM 4687 C CA . PHE B 1 175 ? -16.359 28.531 16.672 1 95.06 175 PHE B CA 1
ATOM 4688 C C . PHE B 1 175 ? -17.469 27.531 16.953 1 95.06 175 PHE B C 1
ATOM 4690 O O . PHE B 1 175 ? -18.641 27.906 17.094 1 95.06 175 PHE B O 1
ATOM 4697 N N . ASN B 1 176 ? -17.125 26.328 16.938 1 95.81 176 ASN B N 1
ATOM 4698 C CA . ASN B 1 176 ? -18.016 25.219 17.25 1 95.81 176 ASN B CA 1
ATOM 4699 C C . ASN B 1 176 ? -19.234 25.188 16.328 1 95.81 176 ASN B C 1
ATOM 4701 O O . ASN B 1 176 ? -20.344 24.906 16.766 1 95.81 176 ASN B O 1
ATOM 4705 N N . GLN B 1 177 ? -19.031 25.719 15.172 1 96.75 177 GLN B N 1
ATOM 4706 C CA . GLN B 1 177 ? -20.016 25.625 14.102 1 96.75 177 GLN B CA 1
ATOM 4707 C C . GLN B 1 177 ? -19.609 24.594 13.055 1 96.75 177 GLN B C 1
ATOM 4709 O O . GLN B 1 177 ? -18.859 24.906 12.125 1 96.75 177 GLN B O 1
ATOM 4714 N N . VAL B 1 178 ? -20.188 23.375 13.219 1 98.19 178 VAL B N 1
ATOM 4715 C CA . VAL B 1 178 ? -19.797 22.281 12.336 1 98.19 178 VAL B CA 1
ATOM 4716 C C . VAL B 1 178 ? -20.656 22.312 11.07 1 98.19 178 VAL B C 1
ATOM 4718 O O . VAL B 1 178 ? -21.859 22.047 11.125 1 98.19 178 VAL B O 1
ATOM 4721 N N . VAL B 1 179 ? -20.094 22.656 9.961 1 98.44 179 VAL B N 1
ATOM 4722 C CA . VAL B 1 179 ? -20.797 22.719 8.688 1 98.44 179 VAL B CA 1
ATOM 4723 C C . VAL B 1 179 ? -21.203 21.328 8.25 1 98.44 179 VAL B C 1
ATOM 4725 O O . VAL B 1 179 ? -20.375 20.422 8.164 1 98.44 179 VAL B O 1
ATOM 4728 N N . ARG B 1 180 ? -22.484 21.125 7.879 1 98.5 180 ARG B N 1
ATOM 4729 C CA . ARG B 1 180 ? -23 19.812 7.488 1 98.5 180 ARG B CA 1
ATOM 4730 C C . ARG B 1 180 ? -23.5 19.828 6.047 1 98.5 180 ARG B C 1
ATOM 4732 O O . ARG B 1 180 ? -23.516 18.797 5.383 1 98.5 180 ARG B O 1
ATOM 4739 N N . GLU B 1 181 ? -23.906 21.016 5.641 1 98.62 181 GLU B N 1
ATOM 4740 C CA . GLU B 1 181 ? -24.516 21.109 4.316 1 98.62 181 GLU B CA 1
ATOM 4741 C C . GLU B 1 181 ? -24.188 22.438 3.648 1 98.62 181 GLU B C 1
ATOM 4743 O O . GLU B 1 181 ? -24.188 23.484 4.301 1 98.62 181 GLU B O 1
ATOM 4748 N N . ILE B 1 182 ? -23.891 22.406 2.416 1 98.75 182 ILE B N 1
ATOM 4749 C CA . ILE B 1 182 ? -23.672 23.594 1.588 1 98.75 182 ILE B CA 1
ATOM 4750 C C . ILE B 1 182 ? -24.578 23.547 0.365 1 98.75 182 ILE B C 1
ATOM 4752 O O . ILE B 1 182 ? -24.453 22.656 -0.478 1 98.75 182 ILE B O 1
ATOM 4756 N N . LYS B 1 183 ? -25.469 24.469 0.291 1 98.44 183 LYS B N 1
ATOM 4757 C CA . LYS B 1 183 ? -26.406 24.594 -0.822 1 98.44 183 LYS B CA 1
ATOM 4758 C C . LYS B 1 183 ? -26.047 25.781 -1.718 1 98.44 183 LYS B C 1
ATOM 4760 O O . LYS B 1 183 ? -25.875 26.906 -1.236 1 98.44 183 LYS B O 1
ATOM 4765 N N . GLN B 1 184 ? -25.859 25.453 -2.947 1 97.62 184 GLN B N 1
ATOM 4766 C CA . GLN B 1 184 ? -25.562 26.578 -3.826 1 97.62 184 GLN B CA 1
ATOM 4767 C C . GLN B 1 184 ? -26.625 26.703 -4.918 1 97.62 184 GLN B C 1
ATOM 4769 O O . GLN B 1 184 ? -27.203 25.719 -5.348 1 97.62 184 GLN B O 1
ATOM 4774 N N . SER B 1 185 ? -26.906 27.953 -5.285 1 95.81 185 SER B N 1
ATOM 4775 C CA . SER B 1 185 ? -27.75 28.359 -6.402 1 95.81 185 SER B CA 1
ATOM 4776 C C . SER B 1 185 ? -27.047 29.375 -7.289 1 95.81 185 SER B C 1
ATOM 4778 O O . SER B 1 185 ? -25.875 29.672 -7.094 1 95.81 185 SER B O 1
ATOM 4780 N N . LYS B 1 186 ? -27.734 29.828 -8.266 1 93.25 186 LYS B N 1
ATOM 4781 C CA . LYS B 1 186 ? -27.188 30.844 -9.156 1 93.25 186 LYS B CA 1
ATOM 4782 C C . LYS B 1 186 ? -26.953 32.156 -8.414 1 93.25 186 LYS B C 1
ATOM 4784 O O . LYS B 1 186 ? -26.125 32.969 -8.82 1 93.25 186 LYS B O 1
ATOM 4789 N N . SER B 1 187 ? -27.656 32.375 -7.309 1 93 187 SER B N 1
ATOM 4790 C CA . SER B 1 187 ? -27.641 33.656 -6.66 1 93 187 SER B CA 1
ATOM 4791 C C . SER B 1 187 ? -26.75 33.656 -5.422 1 93 187 SER B C 1
ATOM 4793 O O . SER B 1 187 ? -26.406 34.719 -4.895 1 93 187 SER B O 1
ATOM 4795 N N . GLY B 1 188 ? -26.484 32.469 -4.961 1 96.69 188 GLY B N 1
ATOM 4796 C CA . GLY B 1 188 ? -25.672 32.469 -3.75 1 96.69 188 GLY B CA 1
ATOM 4797 C C . GLY B 1 188 ? -25.469 31.078 -3.178 1 96.69 188 GLY B C 1
ATOM 4798 O O . GLY B 1 188 ? -25.781 30.078 -3.828 1 96.69 188 GLY B O 1
ATOM 4799 N N . VAL B 1 189 ? -24.859 31.062 -1.967 1 98.31 189 VAL B N 1
ATOM 4800 C CA . VAL B 1 189 ? -24.562 29.812 -1.268 1 98.31 189 VAL B CA 1
ATOM 4801 C C . VAL B 1 189 ? -25.062 29.891 0.172 1 98.31 189 VAL B C 1
ATOM 4803 O O . VAL B 1 189 ? -24.906 30.922 0.833 1 98.31 189 VAL B O 1
ATOM 4806 N N . ARG B 1 190 ? -25.688 28.906 0.613 1 98.62 190 ARG B N 1
ATOM 4807 C CA . ARG B 1 190 ? -26.141 28.781 1.994 1 98.62 190 ARG B CA 1
ATOM 4808 C C . ARG B 1 190 ? -25.391 27.672 2.715 1 98.62 190 ARG B C 1
ATOM 4810 O O . ARG B 1 190 ? -25.344 26.531 2.24 1 98.62 190 ARG B O 1
ATOM 4817 N N . VAL B 1 191 ? -24.797 27.969 3.857 1 98.69 191 VAL B N 1
ATOM 4818 C CA . VAL B 1 191 ? -24.078 27.016 4.691 1 98.69 191 VAL B CA 1
ATOM 4819 C C . VAL B 1 191 ? -24.922 26.656 5.918 1 98.69 191 VAL B C 1
ATOM 4821 O O . VAL B 1 191 ? -25.391 27.547 6.633 1 98.69 191 VAL B O 1
ATOM 4824 N N . ILE B 1 192 ? -25.109 25.406 6.156 1 98.75 192 ILE B N 1
ATOM 4825 C CA . ILE B 1 192 ? -25.922 24.938 7.277 1 98.75 192 ILE B CA 1
ATOM 4826 C C . ILE B 1 192 ? -25.062 24.125 8.242 1 98.75 192 ILE B C 1
ATOM 4828 O O . ILE B 1 192 ? -24.328 23.234 7.824 1 98.75 192 ILE B O 1
ATOM 4832 N N . THR B 1 193 ? -25.125 24.453 9.477 1 98.44 193 THR B N 1
ATOM 4833 C CA . THR B 1 193 ? -24.312 23.797 10.484 1 98.44 193 THR B CA 1
ATOM 4834 C C . THR B 1 193 ? -25.141 22.734 11.234 1 98.44 193 THR B C 1
ATOM 4836 O O . THR B 1 193 ? -26.359 22.656 11.055 1 98.44 193 THR B O 1
ATOM 4839 N N . GLU B 1 194 ? -24.391 21.875 11.953 1 97.19 194 GLU B N 1
ATOM 4840 C CA . GLU B 1 194 ? -25 20.766 12.695 1 97.19 194 GLU B CA 1
ATOM 4841 C C . GLU B 1 194 ? -26.047 21.281 13.68 1 97.19 194 GLU B C 1
ATOM 4843 O O . GLU B 1 194 ? -27.047 20.594 13.945 1 97.19 194 GLU B O 1
ATOM 4848 N N . ASP B 1 195 ? -25.953 22.5 14.227 1 96.94 195 ASP B N 1
ATOM 4849 C CA . ASP B 1 195 ? -26.906 23.047 15.188 1 96.94 195 ASP B CA 1
ATOM 4850 C C . ASP B 1 195 ? -28.062 23.734 14.484 1 96.94 195 ASP B C 1
ATOM 4852 O O . ASP B 1 195 ? -28.891 24.406 15.133 1 96.94 195 ASP B O 1
ATOM 4856 N N . GLY B 1 196 ? -28.047 23.734 13.188 1 96.56 196 GLY B N 1
ATOM 4857 C CA . GLY B 1 196 ? -29.188 24.203 12.422 1 96.56 196 GLY B CA 1
ATOM 4858 C C . GLY B 1 196 ? -29.031 25.641 11.961 1 96.56 196 GLY B C 1
ATOM 4859 O O . GLY B 1 196 ? -29.906 26.172 11.258 1 96.56 196 GLY B O 1
ATOM 4860 N N . LYS B 1 197 ? -27.984 26.297 12.328 1 97.88 197 LYS B N 1
ATOM 4861 C CA . LYS B 1 197 ? -27.766 27.672 11.875 1 97.88 197 LYS B CA 1
ATOM 4862 C C . LYS B 1 197 ? -27.469 27.719 10.383 1 97.88 197 LYS B C 1
ATOM 4864 O O . LYS B 1 197 ? -26.875 26.781 9.836 1 97.88 197 LYS B O 1
ATOM 4869 N N . GLN B 1 198 ? -27.906 28.812 9.812 1 98.12 198 GLN B N 1
ATOM 4870 C CA . GLN B 1 198 ? -27.734 29.016 8.375 1 98.12 198 GLN B CA 1
ATOM 4871 C C . GLN B 1 198 ? -27 30.328 8.086 1 98.12 198 GLN B C 1
ATOM 4873 O O . GLN B 1 198 ? -27.25 31.328 8.742 1 98.12 198 GLN B O 1
ATOM 4878 N N . TYR B 1 199 ? -26.109 30.266 7.203 1 97.88 199 TYR B N 1
ATOM 4879 C CA . TYR B 1 199 ? -25.344 31.422 6.77 1 97.88 199 TYR B CA 1
ATOM 4880 C C . TYR B 1 199 ? -25.391 31.578 5.254 1 97.88 199 TYR B C 1
ATOM 4882 O O . TYR B 1 199 ? -25.078 30.641 4.52 1 97.88 199 TYR B O 1
ATOM 4890 N N . ASP B 1 200 ? -25.75 32.75 4.801 1 97.88 200 ASP B N 1
ATOM 4891 C CA . ASP B 1 200 ? -25.828 33.031 3.367 1 97.88 200 ASP B CA 1
ATOM 4892 C C . ASP B 1 200 ? -24.656 33.906 2.9 1 97.88 200 ASP B C 1
ATOM 4894 O O . ASP B 1 200 ? -24.219 34.812 3.617 1 97.88 200 ASP B O 1
ATOM 4898 N N . ALA B 1 201 ? -24.141 33.531 1.723 1 97.12 201 ALA B N 1
ATOM 4899 C CA . ALA B 1 201 ? -23.031 34.281 1.123 1 97.12 201 ALA B CA 1
ATOM 4900 C C . ALA B 1 201 ? -23.109 34.25 -0.4 1 97.12 201 ALA B C 1
ATOM 4902 O O . ALA B 1 201 ? -23.875 33.469 -0.972 1 97.12 201 ALA B O 1
ATOM 4903 N N . LYS B 1 202 ? -22.406 35.188 -1.043 1 96.38 202 LYS B N 1
ATOM 4904 C CA . LYS B 1 202 ? -22.281 35.156 -2.496 1 96.38 202 LYS B CA 1
ATOM 4905 C C . LYS B 1 202 ? -21.391 34 -2.938 1 96.38 202 LYS B C 1
ATOM 4907 O O . LYS B 1 202 ? -21.641 33.375 -3.973 1 96.38 202 LYS B O 1
ATOM 4912 N N . THR B 1 203 ? -20.312 33.781 -2.201 1 96.75 203 THR B N 1
ATOM 4913 C CA . THR B 1 203 ? -19.375 32.719 -2.432 1 96.75 203 THR B CA 1
ATOM 4914 C C . THR B 1 203 ? -18.875 32.125 -1.109 1 96.75 203 THR B C 1
ATOM 4916 O O . THR B 1 203 ? -19 32.781 -0.062 1 96.75 203 THR B O 1
ATOM 4919 N N . VAL B 1 204 ? -18.422 30.938 -1.217 1 97.88 204 VAL B N 1
ATOM 4920 C CA . VAL B 1 204 ? -17.859 30.281 -0.041 1 97.88 204 VAL B CA 1
ATOM 4921 C C . VAL B 1 204 ? -16.484 29.703 -0.373 1 97.88 204 VAL B C 1
ATOM 4923 O O . VAL B 1 204 ? -16.266 29.156 -1.458 1 97.88 204 VAL B O 1
ATOM 4926 N N . ILE B 1 205 ? -15.5 29.922 0.544 1 98.31 205 ILE B N 1
ATOM 4927 C CA . ILE B 1 205 ? -14.219 29.219 0.498 1 98.31 205 ILE B CA 1
ATOM 4928 C C . ILE B 1 205 ? -14.203 28.094 1.518 1 98.31 205 ILE B C 1
ATOM 4930 O O . ILE B 1 205 ? -14.43 28.312 2.711 1 98.31 205 ILE B O 1
ATOM 4934 N N . LEU B 1 206 ? -14 26.922 1.037 1 98 206 LEU B N 1
ATOM 4935 C CA . LEU B 1 206 ? -13.969 25.719 1.87 1 98 206 LEU B CA 1
ATOM 4936 C C . LEU B 1 206 ? -12.531 25.266 2.104 1 98 206 LEU B C 1
ATOM 4938 O O . LEU B 1 206 ? -11.781 25.031 1.147 1 98 206 LEU B O 1
ATOM 4942 N N . SER B 1 207 ? -12.133 25.047 3.363 1 97.75 207 SER B N 1
ATOM 4943 C CA . SER B 1 207 ? -10.766 24.625 3.652 1 97.75 207 SER B CA 1
ATOM 4944 C C . SER B 1 207 ? -10.75 23.453 4.617 1 97.75 207 SER B C 1
ATOM 4946 O O . SER B 1 207 ? -9.93 23.406 5.543 1 97.75 207 SER B O 1
ATOM 4948 N N . PRO B 1 208 ? -11.672 22.5 4.625 1 97.44 208 PRO B N 1
ATOM 4949 C CA . PRO B 1 208 ? -11.5 21.281 5.422 1 97.44 208 PRO B CA 1
ATOM 4950 C C . PRO B 1 208 ? -10.328 20.422 4.949 1 97.44 208 PRO B C 1
ATOM 4952 O O . PRO B 1 208 ? -9.805 20.641 3.855 1 97.44 208 PRO B O 1
ATOM 4955 N N . SER B 1 209 ? -9.906 19.453 5.805 1 97.62 209 SER B N 1
ATOM 4956 C CA . SER B 1 209 ? -8.906 18.484 5.352 1 97.62 209 SER B CA 1
ATOM 4957 C C . SER B 1 209 ? -9.445 17.625 4.211 1 97.62 209 SER B C 1
ATOM 4959 O O . SER B 1 209 ? -10.664 17.516 4.035 1 97.62 209 SER B O 1
ATOM 4961 N N . LEU B 1 210 ? -8.57 17.078 3.422 1 98.44 210 LEU B N 1
ATOM 4962 C CA . LEU B 1 210 ? -8.992 16.156 2.383 1 98.44 210 LEU B CA 1
ATOM 4963 C C . LEU B 1 210 ? -9.805 15 2.979 1 98.44 210 LEU B C 1
ATOM 4965 O O . LEU B 1 210 ? -10.766 14.531 2.365 1 98.44 210 LEU B O 1
ATOM 4969 N N . GLY B 1 211 ? -9.367 14.523 4.164 1 97.75 211 GLY B N 1
ATOM 4970 C CA . GLY B 1 211 ? -10.094 13.453 4.824 1 97.75 211 GLY B CA 1
ATOM 4971 C C . GLY B 1 211 ? -11.555 13.789 5.074 1 97.75 211 GLY B C 1
ATOM 4972 O O . GLY B 1 211 ? -12.422 12.922 4.941 1 97.75 211 GLY B O 1
ATOM 4973 N N . VAL B 1 212 ? -11.828 14.984 5.41 1 98.06 212 VAL B N 1
ATOM 4974 C CA . VAL B 1 212 ? -13.203 15.43 5.629 1 98.06 212 VAL B CA 1
ATOM 4975 C C . VAL B 1 212 ? -13.953 15.477 4.301 1 98.06 212 VAL B C 1
ATOM 4977 O O . VAL B 1 212 ? -15.102 15.047 4.215 1 98.06 212 VAL B O 1
ATOM 4980 N N . LEU B 1 213 ? -13.281 16.016 3.271 1 98.19 213 LEU B N 1
ATOM 4981 C CA . LEU B 1 213 ? -13.906 16.062 1.953 1 98.19 213 LEU B CA 1
ATOM 4982 C C . LEU B 1 213 ? -14.258 14.648 1.476 1 98.19 213 LEU B C 1
ATOM 4984 O O . LEU B 1 213 ? -15.219 14.469 0.72 1 98.19 213 LEU B O 1
ATOM 4988 N N . GLN B 1 214 ? -13.492 13.68 1.908 1 97.69 214 GLN B N 1
ATOM 4989 C CA . GLN B 1 214 ? -13.688 12.297 1.49 1 97.69 214 GLN B CA 1
ATOM 4990 C C . GLN B 1 214 ? -14.695 11.586 2.391 1 97.69 214 GLN B C 1
ATOM 4992 O O . GLN B 1 214 ? -15.039 10.43 2.158 1 97.69 214 GLN B O 1
ATOM 4997 N N . SER B 1 215 ? -15.133 12.266 3.393 1 96.5 215 SER B N 1
ATOM 4998 C CA . SER B 1 215 ? -16.094 11.688 4.328 1 96.5 215 SER B CA 1
ATOM 4999 C C . SER B 1 215 ? -17.516 12.164 4.027 1 96.5 215 SER B C 1
ATOM 5001 O O . SER B 1 215 ? -17.75 12.812 3.006 1 96.5 215 SER B O 1
ATOM 5003 N N . ASP B 1 216 ? -18.422 11.82 4.926 1 94.5 216 ASP B N 1
ATOM 5004 C CA . ASP B 1 216 ? -19.828 12.195 4.766 1 94.5 216 ASP B CA 1
ATOM 5005 C C . ASP B 1 216 ? -20.188 13.367 5.676 1 94.5 216 ASP B C 1
ATOM 5007 O O . ASP B 1 216 ? -21.375 13.609 5.953 1 94.5 216 ASP B O 1
ATOM 5011 N N . LEU B 1 217 ? -19.125 14.031 6.102 1 96.94 217 LEU B N 1
ATOM 5012 C CA . LEU B 1 217 ? -19.391 15.086 7.074 1 96.94 217 LEU B CA 1
ATOM 5013 C C . LEU B 1 217 ? -20.141 16.25 6.426 1 96.94 217 LEU B C 1
ATOM 5015 O O . LEU B 1 217 ? -21.031 16.844 7.039 1 96.94 217 LEU B O 1
ATOM 5019 N N . ILE B 1 218 ? -19.766 16.594 5.211 1 98.12 218 ILE B N 1
ATOM 5020 C CA . ILE B 1 218 ? -20.375 17.734 4.512 1 98.12 218 ILE B CA 1
ATOM 5021 C C . ILE B 1 218 ? -21.141 17.234 3.291 1 98.12 218 ILE B C 1
ATOM 5023 O O . ILE B 1 218 ? -20.594 16.484 2.471 1 98.12 218 ILE B O 1
ATOM 5027 N N . THR B 1 219 ? -22.344 17.625 3.201 1 97.94 219 THR B N 1
ATOM 5028 C CA . THR B 1 219 ? -23.156 17.312 2.035 1 97.94 219 THR B CA 1
ATOM 5029 C C . THR B 1 219 ? -23.281 18.547 1.131 1 97.94 219 THR B C 1
ATOM 5031 O O . THR B 1 219 ? -23.438 19.656 1.615 1 97.94 219 THR B O 1
ATOM 5034 N N . PHE B 1 220 ? -23.266 18.312 -0.153 1 98.38 220 PHE B N 1
ATOM 5035 C CA . PHE B 1 220 ? -23.375 19.375 -1.131 1 98.38 220 PHE B CA 1
ATOM 5036 C C . PHE B 1 220 ? -24.688 19.281 -1.898 1 98.38 220 PHE B C 1
ATOM 5038 O O . PHE B 1 220 ? -25.078 18.188 -2.322 1 98.38 220 PHE B O 1
ATOM 5045 N N . VAL B 1 221 ? -25.344 20.406 -2.082 1 98.31 221 VAL B N 1
ATOM 5046 C CA . VAL B 1 221 ? -26.562 20.516 -2.883 1 98.31 221 VAL B CA 1
ATOM 5047 C C . VAL B 1 221 ? -26.406 21.641 -3.902 1 98.31 221 VAL B C 1
ATOM 5049 O O . VAL B 1 221 ? -26.359 22.812 -3.535 1 98.31 221 VAL B O 1
ATOM 5052 N N . PRO B 1 222 ? -26.453 21.266 -5.168 1 97.56 222 PRO B N 1
ATOM 5053 C CA . PRO B 1 222 ? -26.453 19.922 -5.75 1 97.56 222 PRO B CA 1
ATOM 5054 C C . PRO B 1 222 ? -25.203 19.125 -5.41 1 97.56 222 PRO B C 1
ATOM 5056 O O . PRO B 1 222 ? -24.203 19.703 -4.949 1 97.56 222 PRO B O 1
ATOM 5059 N N . THR B 1 223 ? -25.234 17.859 -5.641 1 97.25 223 THR B N 1
ATOM 5060 C CA . THR B 1 223 ? -24.078 17.016 -5.414 1 97.25 223 THR B CA 1
ATOM 5061 C C . THR B 1 223 ? -22.922 17.422 -6.32 1 97.25 223 THR B C 1
ATOM 5063 O O . THR B 1 223 ? -23.141 17.906 -7.434 1 97.25 223 THR B O 1
ATOM 5066 N N . LEU B 1 224 ? -21.703 17.281 -5.82 1 98.06 224 LEU B N 1
ATOM 5067 C CA . LEU B 1 224 ? -20.531 17.562 -6.645 1 98.06 224 LEU B CA 1
ATOM 5068 C C . LEU B 1 224 ? -20.547 16.734 -7.918 1 98.06 224 LEU B C 1
ATOM 5070 O O . LEU B 1 224 ? -20.969 15.57 -7.898 1 98.06 224 LEU B O 1
ATOM 5074 N N . PRO B 1 225 ? -20.172 17.344 -9.031 1 97.88 225 PRO B N 1
ATOM 5075 C CA . PRO B 1 225 ? -20.094 16.562 -10.266 1 97.88 225 PRO B CA 1
ATOM 5076 C C . PRO B 1 225 ? -19.047 15.453 -10.211 1 97.88 225 PRO B C 1
ATOM 5078 O O . PRO B 1 225 ? -18.141 15.508 -9.383 1 97.88 225 PRO B O 1
ATOM 5081 N N . MET B 1 226 ? -19.109 14.508 -11.109 1 96.44 226 MET B N 1
ATOM 5082 C CA . MET B 1 226 ? -18.281 13.312 -11.102 1 96.44 226 MET B CA 1
ATOM 5083 C C . MET B 1 226 ? -16.797 13.672 -11.18 1 96.44 226 MET B C 1
ATOM 5085 O O . MET B 1 226 ? -15.969 13.062 -10.508 1 96.44 226 MET B O 1
ATOM 5089 N N . TRP B 1 227 ? -16.453 14.648 -12.008 1 97.31 227 TRP B N 1
ATOM 5090 C CA . TRP B 1 227 ? -15.055 15.016 -12.156 1 97.31 227 TRP B CA 1
ATOM 5091 C C . TRP B 1 227 ? -14.477 15.516 -10.836 1 97.31 227 TRP B C 1
ATOM 5093 O O . TRP B 1 227 ? -13.32 15.242 -10.508 1 97.31 227 TRP B O 1
ATOM 5103 N N . LYS B 1 228 ? -15.234 16.234 -10.008 1 98.56 228 LYS B N 1
ATOM 5104 C CA . LYS B 1 228 ? -14.797 16.75 -8.711 1 98.56 228 LYS B CA 1
ATOM 5105 C C . LYS B 1 228 ? -14.758 15.625 -7.672 1 98.56 228 LYS B C 1
ATOM 5107 O O . LYS B 1 228 ? -13.812 15.539 -6.883 1 98.56 228 LYS B O 1
ATOM 5112 N N . LYS B 1 229 ? -15.773 14.797 -7.691 1 98.12 229 LYS B N 1
ATOM 5113 C CA . LYS B 1 229 ? -15.82 13.672 -6.762 1 98.12 229 LYS B CA 1
ATOM 5114 C C . LYS B 1 229 ? -14.617 12.75 -6.949 1 98.12 229 LYS B C 1
ATOM 5116 O O . LYS B 1 229 ? -14.016 12.297 -5.973 1 98.12 229 LYS B O 1
ATOM 5121 N N . ARG B 1 230 ? -14.289 12.508 -8.18 1 98.06 230 ARG B N 1
ATOM 5122 C CA . ARG B 1 230 ? -13.141 11.664 -8.469 1 98.06 230 ARG B CA 1
ATOM 5123 C C . ARG B 1 230 ? -11.844 12.32 -7.996 1 98.06 230 ARG B C 1
ATOM 5125 O O . ARG B 1 230 ? -10.992 11.664 -7.395 1 98.06 230 ARG B O 1
ATOM 5132 N N . ALA B 1 231 ? -11.719 13.602 -8.305 1 98.69 231 ALA B N 1
ATOM 5133 C CA . ALA B 1 231 ? -10.516 14.312 -7.895 1 98.69 231 ALA B CA 1
ATOM 5134 C C . ALA B 1 231 ? -10.312 14.211 -6.387 1 98.69 231 ALA B C 1
ATOM 5136 O O . ALA B 1 231 ? -9.188 14.016 -5.918 1 98.69 231 ALA B O 1
ATOM 5137 N N . ILE B 1 232 ? -11.367 14.273 -5.645 1 98.69 232 ILE B N 1
ATOM 5138 C CA . ILE B 1 232 ? -11.32 14.227 -4.188 1 98.69 232 ILE B CA 1
ATOM 5139 C C . ILE B 1 232 ? -11.047 12.797 -3.723 1 98.69 232 ILE B C 1
ATOM 5141 O O . ILE B 1 232 ? -10.148 12.562 -2.916 1 98.69 232 ILE B O 1
ATOM 5145 N N . SER B 1 233 ? -11.711 11.844 -4.277 1 98.19 233 SER B N 1
ATOM 5146 C CA . SER B 1 233 ? -11.672 10.469 -3.791 1 98.19 233 SER B CA 1
ATOM 5147 C C . SER B 1 233 ? -10.352 9.797 -4.133 1 98.19 233 SER B C 1
ATOM 5149 O O . SER B 1 233 ? -9.93 8.859 -3.447 1 98.19 233 SER B O 1
ATOM 5151 N N . GLU B 1 234 ? -9.719 10.281 -5.164 1 98.38 234 GLU B N 1
ATOM 5152 C CA . GLU B 1 234 ? -8.547 9.586 -5.684 1 98.38 234 GLU B CA 1
ATOM 5153 C C . GLU B 1 234 ? -7.266 10.117 -5.055 1 98.38 234 GLU B C 1
ATOM 5155 O O . GLU B 1 234 ? -6.215 9.477 -5.141 1 98.38 234 GLU B O 1
ATOM 5160 N N . PHE B 1 235 ? -7.289 11.305 -4.512 1 98.62 235 PHE B N 1
ATOM 5161 C CA . PHE B 1 235 ? -6.086 11.828 -3.873 1 98.62 235 PHE B CA 1
ATOM 5162 C C . PHE B 1 235 ? -5.863 11.172 -2.518 1 98.62 235 PHE B C 1
ATOM 5164 O O . PHE B 1 235 ? -6.762 10.531 -1.977 1 98.62 235 PHE B O 1
ATOM 5171 N N . SER B 1 236 ? -4.605 11.234 -2.059 1 98.06 236 SER B N 1
ATOM 5172 C CA . SER B 1 236 ? -4.293 10.461 -0.862 1 98.06 236 SER B CA 1
ATOM 5173 C C . SER B 1 236 ? -4.059 11.367 0.339 1 98.06 236 SER B C 1
ATOM 5175 O O . SER B 1 236 ? -3.545 12.477 0.191 1 98.06 236 SER B O 1
ATOM 5177 N N . ILE B 1 237 ? -4.43 10.898 1.463 1 97.75 237 ILE B N 1
ATOM 5178 C CA . ILE B 1 237 ? -4.125 11.539 2.738 1 97.75 237 ILE B CA 1
ATOM 5179 C C . ILE B 1 237 ? -3.586 10.5 3.721 1 97.75 237 ILE B C 1
ATOM 5181 O O . ILE B 1 237 ? -4.238 9.484 3.982 1 97.75 237 ILE B O 1
ATOM 5185 N N . GLY B 1 238 ? -2.391 10.711 4.184 1 97 238 GLY B N 1
ATOM 5186 C CA . GLY B 1 238 ? -1.723 9.781 5.078 1 97 238 GLY B CA 1
ATOM 5187 C C . GLY B 1 238 ? -2.02 10.039 6.543 1 97 238 GLY B C 1
ATOM 5188 O O . GLY B 1 238 ? -2.643 11.039 6.887 1 97 238 GLY B O 1
ATOM 5189 N N . ILE B 1 239 ? -1.663 9.094 7.332 1 97.06 239 ILE B N 1
ATOM 5190 C CA . ILE B 1 239 ? -1.761 9.18 8.781 1 97.06 239 ILE B CA 1
ATOM 5191 C C . ILE B 1 239 ? -0.369 9.078 9.398 1 97.06 239 ILE B C 1
ATOM 5193 O O . ILE B 1 239 ? 0.371 8.133 9.125 1 97.06 239 ILE B O 1
ATOM 5197 N N . TYR B 1 240 ? -0.042 10.031 10.086 1 97.19 240 TYR B N 1
ATOM 5198 C CA . TYR B 1 240 ? 1.239 10.219 10.758 1 97.19 240 TYR B CA 1
ATOM 5199 C C . TYR B 1 240 ? 1.044 10.469 12.25 1 97.19 240 TYR B C 1
ATOM 5201 O O . TYR B 1 240 ? 0.582 11.539 12.648 1 97.19 240 TYR B O 1
ATOM 5209 N N . THR B 1 241 ? 1.467 9.484 13.078 1 97.62 241 THR B N 1
ATOM 5210 C CA . THR B 1 241 ? 1.119 9.562 14.492 1 97.62 241 THR B CA 1
ATOM 5211 C C . THR B 1 241 ? 2.375 9.602 15.359 1 97.62 241 THR B C 1
ATOM 5213 O O . THR B 1 241 ? 3.26 8.75 15.211 1 97.62 241 THR B O 1
ATOM 5216 N N . LYS B 1 242 ? 2.488 10.578 16.172 1 97.81 242 LYS B N 1
ATOM 5217 C CA . LYS B 1 242 ? 3.482 10.617 17.25 1 97.81 242 LYS B CA 1
ATOM 5218 C C . LYS B 1 242 ? 2.9 10.102 18.562 1 97.81 242 LYS B C 1
ATOM 5220 O O . LYS B 1 242 ? 1.948 10.68 19.094 1 97.81 242 LYS B O 1
ATOM 5225 N N . ILE B 1 243 ? 3.463 9.055 19.047 1 98.56 243 ILE B N 1
ATOM 5226 C CA . ILE B 1 243 ? 3.031 8.492 20.312 1 98.56 243 ILE B CA 1
ATOM 5227 C C . ILE B 1 243 ? 3.977 8.938 21.438 1 98.56 243 ILE B C 1
ATOM 5229 O O . ILE B 1 243 ? 5.156 8.57 21.438 1 98.56 243 ILE B O 1
ATOM 5233 N N . PHE B 1 244 ? 3.48 9.633 22.406 1 98.38 244 PHE B N 1
ATOM 5234 C CA . PHE B 1 244 ? 4.312 10.211 23.453 1 98.38 244 PHE B CA 1
ATOM 5235 C C . PHE B 1 244 ? 4.27 9.359 24.703 1 98.38 244 PHE B C 1
ATOM 5237 O O . PHE B 1 244 ? 3.199 8.906 25.125 1 98.38 244 PHE B O 1
ATOM 5244 N N . LEU B 1 245 ? 5.41 9.133 25.266 1 98.75 245 LEU B N 1
ATOM 5245 C CA . LEU B 1 245 ? 5.551 8.43 26.547 1 98.75 245 LEU B CA 1
ATOM 5246 C C . LEU B 1 245 ? 6.328 9.281 27.547 1 98.75 245 LEU B C 1
ATOM 5248 O O . LEU B 1 245 ? 7.328 9.906 27.188 1 98.75 245 LEU B O 1
ATOM 5252 N N . LYS B 1 246 ? 5.832 9.328 28.719 1 98.69 246 LYS B N 1
ATOM 5253 C CA . LYS B 1 246 ? 6.523 9.984 29.828 1 98.69 246 LYS B CA 1
ATOM 5254 C C . LYS B 1 246 ? 7.094 8.969 30.797 1 98.69 246 LYS B C 1
ATOM 5256 O O . LYS B 1 246 ? 6.449 7.961 31.109 1 98.69 246 LYS B O 1
ATOM 5261 N N . PHE B 1 247 ? 8.242 9.289 31.281 1 98.75 247 PHE B N 1
ATOM 5262 C CA . PHE B 1 247 ? 8.93 8.383 32.188 1 98.75 247 PHE B CA 1
ATOM 5263 C C . PHE B 1 247 ? 9.312 9.109 33.469 1 98.75 247 PHE B C 1
ATOM 5265 O O . PHE B 1 247 ? 9.43 10.336 33.5 1 98.75 247 PHE B O 1
ATOM 5272 N N . PRO B 1 248 ? 9.469 8.328 34.562 1 98.38 248 PRO B N 1
ATOM 5273 C CA . PRO B 1 248 ? 9.906 8.977 35.812 1 98.38 248 PRO B CA 1
ATOM 5274 C C . PRO B 1 248 ? 11.352 9.453 35.75 1 98.38 248 PRO B C 1
ATOM 5276 O O . PRO B 1 248 ? 11.719 10.43 36.406 1 98.38 248 PRO B O 1
ATOM 5279 N N . THR B 1 249 ? 12.18 8.773 34.969 1 97.62 249 THR B N 1
ATOM 5280 C CA . THR B 1 249 ? 13.586 9.141 34.812 1 97.62 249 THR B CA 1
ATOM 5281 C C . THR B 1 249 ? 14.062 8.852 33.406 1 97.62 249 THR B C 1
ATOM 5283 O O . THR B 1 249 ? 13.516 7.984 32.719 1 97.62 249 THR B O 1
ATOM 5286 N N . LYS B 1 250 ? 15.023 9.625 33.094 1 97.12 250 LYS B N 1
ATOM 5287 C CA . LYS B 1 250 ? 15.648 9.414 31.781 1 97.12 250 LYS B CA 1
ATOM 5288 C C . LYS B 1 250 ? 16.547 8.172 31.797 1 97.12 250 LYS B C 1
ATOM 5290 O O . LYS B 1 250 ? 17.266 7.934 32.781 1 97.12 250 LYS B O 1
ATOM 5295 N N . PHE B 1 251 ? 16.5 7.32 30.766 1 97.69 251 PHE B N 1
ATOM 5296 C CA . PHE B 1 251 ? 17.344 6.141 30.672 1 97.69 251 PHE B CA 1
ATOM 5297 C C . PHE B 1 251 ? 18.047 6.078 29.328 1 97.69 251 PHE B C 1
ATOM 5299 O O . PHE B 1 251 ? 18.922 5.234 29.109 1 97.69 251 PHE B O 1
ATOM 5306 N N . TRP B 1 252 ? 17.734 6.945 28.406 1 96.62 252 TRP B N 1
ATOM 5307 C CA . TRP B 1 252 ? 18.344 6.969 27.094 1 96.62 252 TRP B CA 1
ATOM 5308 C C . TRP B 1 252 ? 19.531 7.922 27.047 1 96.62 252 TRP B C 1
ATOM 5310 O O . TRP B 1 252 ? 19.625 8.836 27.875 1 96.62 252 TRP B O 1
ATOM 5320 N N . PRO B 1 253 ? 20.438 7.652 26.109 1 92.69 253 PRO B N 1
ATOM 5321 C CA . PRO B 1 253 ? 21.516 8.633 25.922 1 92.69 253 PRO B CA 1
ATOM 5322 C C . PRO B 1 253 ? 21.016 10 25.469 1 92.69 253 PRO B C 1
ATOM 5324 O O . PRO B 1 253 ? 20.062 10.078 24.688 1 92.69 253 PRO B O 1
ATOM 5327 N N . ALA B 1 254 ? 21.625 10.977 26.047 1 90.06 254 ALA B N 1
ATOM 5328 C CA . ALA B 1 254 ? 21.312 12.352 25.672 1 90.06 254 ALA B CA 1
ATOM 5329 C C . ALA B 1 254 ? 22.594 13.125 25.328 1 90.06 254 ALA B C 1
ATOM 5331 O O . ALA B 1 254 ? 23.688 12.727 25.719 1 90.06 254 ALA B O 1
ATOM 5332 N N . GLY B 1 255 ? 22.484 14.148 24.578 1 86.06 255 GLY B N 1
ATOM 5333 C CA . GLY B 1 255 ? 23.609 14.938 24.094 1 86.06 255 GLY B CA 1
ATOM 5334 C C . GLY B 1 255 ? 23.703 14.969 22.594 1 86.06 255 GLY B C 1
ATOM 5335 O O . GLY B 1 255 ? 22.75 14.625 21.891 1 86.06 255 GLY B O 1
ATOM 5336 N N . ASN B 1 256 ? 24.875 15.375 22.156 1 85.25 256 ASN B N 1
ATOM 5337 C CA . ASN B 1 256 ? 25.031 15.586 20.719 1 85.25 256 ASN B CA 1
ATOM 5338 C C . ASN B 1 256 ? 24.922 14.281 19.938 1 85.25 256 ASN B C 1
ATOM 5340 O O . ASN B 1 256 ? 25.562 13.281 20.297 1 85.25 256 ASN B O 1
ATOM 5344 N N . GLY B 1 257 ? 24.016 14.297 19.078 1 87.81 257 GLY B N 1
ATOM 5345 C CA . GLY B 1 257 ? 23.891 13.188 18.141 1 87.81 257 GLY B CA 1
ATOM 5346 C C . GLY B 1 257 ? 23.031 12.055 18.688 1 87.81 257 GLY B C 1
ATOM 5347 O O . GLY B 1 257 ? 22.984 10.969 18.094 1 87.81 257 GLY B O 1
ATOM 5348 N N . THR B 1 258 ? 22.359 12.273 19.781 1 91.69 258 THR B N 1
ATOM 5349 C CA . THR B 1 258 ? 21.609 11.188 20.391 1 91.69 258 THR B CA 1
ATOM 5350 C C . THR B 1 258 ? 20.125 11.555 20.5 1 91.69 258 THR B C 1
ATOM 5352 O O . THR B 1 258 ? 19.453 11.109 21.438 1 91.69 258 THR B O 1
ATOM 5355 N N . GLU B 1 259 ? 19.656 12.383 19.609 1 94.88 259 GLU B N 1
ATOM 5356 C CA . GLU B 1 259 ? 18.266 12.82 19.703 1 94.88 259 GLU B CA 1
ATOM 5357 C C . GLU B 1 259 ? 17.312 11.773 19.125 1 94.88 259 GLU B C 1
ATOM 5359 O O . GLU B 1 259 ? 16.188 11.633 19.578 1 94.88 259 GLU B O 1
ATOM 5364 N N . PHE B 1 260 ? 17.797 11.055 18.109 1 96.94 260 PHE B N 1
ATOM 5365 C CA . PHE B 1 260 ? 16.953 10.109 17.391 1 96.94 260 PHE B CA 1
ATOM 5366 C C . PHE B 1 260 ? 17.5 8.695 17.484 1 96.94 260 PHE B C 1
ATOM 5368 O O . PHE B 1 260 ? 18.719 8.492 17.5 1 96.94 260 PHE B O 1
ATOM 5375 N N . PHE B 1 261 ? 16.625 7.684 17.609 1 97.56 261 PHE B N 1
ATOM 5376 C CA . PHE B 1 261 ? 16.938 6.262 17.609 1 97.56 261 PHE B CA 1
ATOM 5377 C C . PHE B 1 261 ? 16.078 5.508 16.625 1 97.56 261 PHE B C 1
ATOM 5379 O O . PHE B 1 261 ? 14.875 5.789 16.5 1 97.56 261 PHE B O 1
ATOM 5386 N N . PHE B 1 262 ? 16.672 4.578 15.898 1 98.31 262 PHE B N 1
ATOM 5387 C CA . PHE B 1 262 ? 15.922 3.73 14.984 1 98.31 262 PHE B CA 1
ATOM 5388 C C . PHE B 1 262 ? 15.789 2.314 15.531 1 98.31 262 PHE B C 1
ATOM 5390 O O . PHE B 1 262 ? 16.734 1.784 16.125 1 98.31 262 PHE B O 1
ATOM 5397 N N . TYR B 1 263 ? 14.672 1.776 15.445 1 98.62 263 TYR B N 1
ATOM 5398 C CA . TYR B 1 263 ? 14.422 0.378 15.781 1 98.62 263 TYR B CA 1
ATOM 5399 C C . TYR B 1 263 ? 14.078 -0.427 14.531 1 98.62 263 TYR B C 1
ATOM 5401 O O . TYR B 1 263 ? 13.109 -0.12 13.836 1 98.62 263 TYR B O 1
ATOM 5409 N N . VAL B 1 264 ? 14.922 -1.402 14.211 1 98 264 VAL B N 1
ATOM 5410 C CA . VAL B 1 264 ? 14.734 -2.227 13.016 1 98 264 VAL B CA 1
ATOM 5411 C C . VAL B 1 264 ? 13.891 -3.451 13.359 1 98 264 VAL B C 1
ATOM 5413 O O . VAL B 1 264 ? 14.227 -4.203 14.281 1 98 264 VAL B O 1
ATOM 5416 N N . HIS B 1 265 ? 12.852 -3.629 12.656 1 96.25 265 HIS B N 1
ATOM 5417 C CA . HIS B 1 265 ? 11.914 -4.723 12.891 1 96.25 265 HIS B CA 1
ATOM 5418 C C . HIS B 1 265 ? 11.508 -5.391 11.586 1 96.25 265 HIS B C 1
ATOM 5420 O O . HIS B 1 265 ? 11.633 -4.793 10.516 1 96.25 265 HIS B O 1
ATOM 5426 N N . GLU B 1 266 ? 11.094 -6.602 11.672 1 92.12 266 GLU B N 1
ATOM 5427 C CA . GLU B 1 266 ? 10.641 -7.344 10.5 1 92.12 266 GLU B CA 1
ATOM 5428 C C . GLU B 1 266 ? 9.414 -6.684 9.867 1 92.12 266 GLU B C 1
ATOM 5430 O O . GLU B 1 266 ? 9.219 -6.75 8.656 1 92.12 266 GLU B O 1
ATOM 5435 N N . ARG B 1 267 ? 8.602 -6.09 10.672 1 92.62 267 ARG B N 1
ATOM 5436 C CA . ARG B 1 267 ? 7.477 -5.305 10.164 1 92.62 267 ARG B CA 1
ATOM 5437 C C . ARG B 1 267 ? 7.906 -3.879 9.844 1 92.62 267 ARG B C 1
ATOM 5439 O O . ARG B 1 267 ? 8.375 -3.152 10.719 1 92.62 267 ARG B O 1
ATOM 5446 N N . ARG B 1 268 ? 7.707 -3.5 8.648 1 93.62 268 ARG B N 1
ATOM 5447 C CA . ARG B 1 268 ? 8.078 -2.164 8.195 1 93.62 268 ARG B CA 1
ATOM 5448 C C . ARG B 1 268 ? 7.348 -1.09 8.992 1 93.62 268 ARG B C 1
ATOM 5450 O O . ARG B 1 268 ? 6.117 -1.099 9.07 1 93.62 268 ARG B O 1
ATOM 5457 N N . GLY B 1 269 ? 8.055 -0.226 9.672 1 96.25 269 GLY B N 1
ATOM 5458 C CA . GLY B 1 269 ? 7.473 0.928 10.336 1 96.25 269 GLY B CA 1
ATOM 5459 C C . GLY B 1 269 ? 6.992 0.625 11.742 1 96.25 269 GLY B C 1
ATOM 5460 O O . GLY B 1 269 ? 6.406 1.483 12.406 1 96.25 269 GLY B O 1
ATOM 5461 N N . TYR B 1 270 ? 7.234 -0.645 12.273 1 97.12 270 TYR B N 1
ATOM 5462 C CA . TYR B 1 270 ? 6.812 -1.021 13.617 1 97.12 270 TYR B CA 1
ATOM 5463 C C . TYR B 1 270 ? 7.641 -0.293 14.672 1 97.12 270 TYR B C 1
ATOM 5465 O O . TYR B 1 270 ? 8.766 -0.704 14.984 1 97.12 270 TYR B O 1
ATOM 5473 N N . TYR B 1 271 ? 7.059 0.803 15.258 1 98.44 271 TYR B N 1
ATOM 5474 C CA . TYR B 1 271 ? 7.703 1.658 16.25 1 98.44 271 TYR B CA 1
ATOM 5475 C C . TYR B 1 271 ? 9.148 1.944 15.867 1 98.44 271 TYR B C 1
ATOM 5477 O O . TYR B 1 271 ? 10.062 1.724 16.656 1 98.44 271 TYR B O 1
ATOM 5485 N N . ALA B 1 272 ? 9.336 2.613 14.742 1 97.69 272 ALA B N 1
ATOM 5486 C CA . ALA B 1 272 ? 10.617 2.592 14.047 1 97.69 272 ALA B CA 1
ATOM 5487 C C . ALA B 1 272 ? 11.453 3.818 14.406 1 97.69 272 ALA B C 1
ATOM 5489 O O . ALA B 1 272 ? 12.68 3.744 14.469 1 97.69 272 ALA B O 1
ATOM 5490 N N . ILE B 1 273 ? 10.828 4.984 14.586 1 97.94 273 ILE B N 1
ATOM 5491 C CA . ILE B 1 273 ? 11.578 6.227 14.758 1 97.94 273 ILE B CA 1
ATOM 5492 C C . ILE B 1 273 ? 11.297 6.816 16.141 1 97.94 273 ILE B C 1
ATOM 5494 O O . ILE B 1 273 ? 10.188 7.301 16.391 1 97.94 273 ILE B O 1
ATOM 5498 N N . TRP B 1 274 ? 12.32 6.797 16.969 1 98 274 TRP B N 1
ATOM 5499 C CA . TRP B 1 274 ? 12.203 7.312 18.328 1 98 274 TRP B CA 1
ATOM 5500 C C . TRP B 1 274 ? 12.945 8.641 18.484 1 98 274 TRP B C 1
ATOM 5502 O O . TRP B 1 274 ? 14.016 8.82 17.891 1 98 274 TRP B O 1
ATOM 5512 N N . GLN B 1 275 ? 12.367 9.539 19.188 1 97.06 275 GLN B N 1
ATOM 5513 C CA . GLN B 1 275 ? 12.93 10.852 19.484 1 97.06 275 GLN B CA 1
ATOM 5514 C C . GLN B 1 275 ? 12.68 11.258 20.938 1 97.06 275 GLN B C 1
ATOM 5516 O O . GLN B 1 275 ? 11.555 11.141 21.422 1 97.06 275 GLN B O 1
ATOM 5521 N N . HIS B 1 276 ? 13.734 11.625 21.641 1 96.69 276 HIS B N 1
ATOM 5522 C CA . HIS B 1 276 ? 13.492 12.18 22.969 1 96.69 276 HIS B CA 1
ATOM 5523 C C . HIS B 1 276 ? 13.383 13.703 22.922 1 96.69 276 HIS B C 1
ATOM 5525 O O . HIS B 1 276 ? 13.758 14.32 21.922 1 96.69 276 HIS B O 1
ATOM 5531 N N . LEU B 1 277 ? 12.875 14.344 23.938 1 95.75 277 LEU B N 1
ATOM 5532 C CA . LEU B 1 277 ? 12.625 15.781 23.969 1 95.75 277 LEU B CA 1
ATOM 5533 C C . LEU B 1 277 ? 13.539 16.469 24.984 1 95.75 277 LEU B C 1
ATOM 5535 O O . LEU B 1 277 ? 13.211 17.547 25.484 1 95.75 277 LEU B O 1
ATOM 5539 N N . GLU B 1 278 ? 14.656 15.875 25.266 1 94.69 278 GLU B N 1
ATOM 5540 C CA . GLU B 1 278 ? 15.594 16.469 26.219 1 94.69 278 GLU B CA 1
ATOM 5541 C C . GLU B 1 278 ? 16.172 17.781 25.703 1 94.69 278 GLU B C 1
ATOM 5543 O O . GLU B 1 278 ? 16.484 18.672 26.484 1 94.69 278 GLU B O 1
ATOM 5548 N N . ASN B 1 279 ? 16.328 17.891 24.406 1 92.88 279 ASN B N 1
ATOM 5549 C CA . ASN B 1 279 ? 16.844 19.125 23.812 1 92.88 279 ASN B CA 1
ATOM 5550 C C . ASN B 1 279 ? 15.828 20.25 23.891 1 92.88 279 ASN B C 1
ATOM 5552 O O . ASN B 1 279 ? 16.188 21.406 24.109 1 92.88 279 ASN B O 1
ATOM 5556 N N . GLU B 1 280 ? 14.641 19.938 23.734 1 93.69 280 GLU B N 1
ATOM 5557 C CA . GLU B 1 280 ? 13.555 20.906 23.688 1 93.69 280 GLU B CA 1
ATOM 5558 C C . GLU B 1 280 ? 13 21.203 25.094 1 93.69 280 GLU B C 1
ATOM 5560 O O . GLU B 1 280 ? 12.68 22.344 25.406 1 93.69 280 GLU B O 1
ATOM 5565 N N . TYR B 1 281 ? 12.906 20.172 25.891 1 94.5 281 TYR B N 1
ATOM 5566 C CA . TYR B 1 281 ? 12.375 20.25 27.25 1 94.5 281 TYR B CA 1
ATOM 5567 C C . TYR B 1 281 ? 13.234 19.453 28.219 1 94.5 281 TYR B C 1
ATOM 5569 O O . TYR B 1 281 ? 12.82 18.391 28.719 1 94.5 281 TYR B O 1
ATOM 5577 N N . PRO B 1 282 ? 14.336 20.047 28.625 1 94.62 282 PRO B N 1
ATOM 5578 C CA . PRO B 1 282 ? 15.227 19.344 29.547 1 94.62 282 PRO B CA 1
ATOM 5579 C C . PRO B 1 282 ? 14.516 18.906 30.844 1 94.62 282 PRO B C 1
ATOM 5581 O O . PRO B 1 282 ? 13.836 19.719 31.469 1 94.62 282 PRO B O 1
ATOM 5584 N N . GLY B 1 283 ? 14.672 17.672 31.125 1 95.44 283 GLY B N 1
ATOM 5585 C CA . GLY B 1 283 ? 14.125 17.172 32.375 1 95.44 283 GLY B CA 1
ATOM 5586 C C . GLY B 1 283 ? 12.688 16.703 32.25 1 95.44 283 GLY B C 1
ATOM 5587 O O . GLY B 1 283 ? 12.117 16.172 33.219 1 95.44 283 GLY B O 1
ATOM 5588 N N . SER B 1 284 ? 12.141 16.797 31.062 1 95.19 284 SER B N 1
ATOM 5589 C CA . SER B 1 284 ? 10.75 16.406 30.875 1 95.19 284 SER B CA 1
ATOM 5590 C C . SER B 1 284 ? 10.602 14.883 30.922 1 95.19 284 SER B C 1
ATOM 5592 O O . SER B 1 284 ? 9.523 14.367 31.219 1 95.19 284 SER B O 1
ATOM 5594 N N . ASN B 1 285 ? 11.656 14.133 30.594 1 98.12 285 ASN B N 1
ATOM 5595 C CA . ASN B 1 285 ? 11.672 12.68 30.5 1 98.12 285 ASN B CA 1
ATOM 5596 C C . ASN B 1 285 ? 10.602 12.164 29.547 1 98.12 285 ASN B C 1
ATOM 5598 O O . ASN B 1 285 ? 9.852 11.242 29.875 1 98.12 285 ASN B O 1
ATOM 5602 N N . ILE B 1 286 ? 10.477 12.852 28.422 1 97.69 286 ILE B N 1
ATOM 5603 C CA . ILE B 1 286 ? 9.5 12.469 27.406 1 97.69 286 ILE B CA 1
ATOM 5604 C C . ILE B 1 286 ? 10.219 11.984 26.141 1 97.69 286 ILE B C 1
ATOM 5606 O O . ILE B 1 286 ? 11.219 12.578 25.734 1 97.69 286 ILE B O 1
ATOM 5610 N N . MET B 1 287 ? 9.727 10.891 25.625 1 97.12 287 MET B N 1
ATOM 5611 C CA . MET B 1 287 ? 10.109 10.398 24.312 1 97.12 287 MET B CA 1
ATOM 5612 C C . MET B 1 287 ? 8.875 10.055 23.484 1 97.12 287 MET B C 1
ATOM 5614 O O . MET B 1 287 ? 7.812 9.75 24.031 1 97.12 287 MET B O 1
ATOM 5618 N N . PHE B 1 288 ? 8.992 10.234 22.219 1 97.69 288 PHE B N 1
ATOM 5619 C CA . PHE B 1 288 ? 7.887 9.758 21.406 1 97.69 288 PHE B CA 1
ATOM 5620 C C . PHE B 1 288 ? 8.398 8.93 20.219 1 97.69 288 PHE B C 1
ATOM 5622 O O . PHE B 1 288 ? 9.586 8.984 19.891 1 97.69 288 PHE B O 1
ATOM 5629 N N . VAL B 1 289 ? 7.516 8.102 19.734 1 98.56 289 VAL B N 1
ATOM 5630 C CA . VAL B 1 289 ? 7.793 7.289 18.547 1 98.56 289 VAL B CA 1
ATOM 5631 C C . VAL B 1 289 ? 6.801 7.633 17.438 1 98.56 289 VAL B C 1
ATOM 5633 O O . VAL B 1 289 ? 5.637 7.941 17.719 1 98.56 289 VAL B O 1
ATOM 5636 N N . THR B 1 290 ? 7.324 7.668 16.203 1 97.62 290 THR B N 1
ATOM 5637 C CA . THR B 1 290 ? 6.496 7.969 15.039 1 97.62 290 THR B CA 1
ATOM 5638 C C . THR B 1 290 ? 6.105 6.688 14.305 1 97.62 290 THR B C 1
ATOM 5640 O O . THR B 1 290 ? 6.965 5.855 14 1 97.62 290 THR B O 1
ATOM 5643 N N . VAL B 1 291 ? 4.832 6.5 14.062 1 97.69 291 VAL B N 1
ATOM 5644 C CA . VAL B 1 291 ? 4.301 5.453 13.203 1 97.69 291 VAL B CA 1
ATOM 5645 C C . VAL B 1 291 ? 3.438 6.074 12.102 1 97.69 291 VAL B C 1
ATOM 5647 O O . VAL B 1 291 ? 2.893 7.164 12.281 1 97.69 291 VAL B O 1
ATOM 5650 N N . THR B 1 292 ? 3.35 5.453 10.977 1 97.69 292 THR B N 1
ATOM 5651 C CA . THR B 1 292 ? 2.562 5.973 9.859 1 97.69 292 THR B CA 1
ATOM 5652 C C . THR B 1 292 ? 1.683 4.879 9.266 1 97.69 292 THR B C 1
ATOM 5654 O O . THR B 1 292 ? 1.817 3.705 9.617 1 97.69 292 THR B O 1
ATOM 5657 N N . ASP B 1 293 ? 0.774 5.293 8.469 1 95.62 293 ASP B N 1
ATOM 5658 C CA . ASP B 1 293 ? 0.006 4.426 7.578 1 95.62 293 ASP B CA 1
ATOM 5659 C C . ASP B 1 293 ? -0.63 3.273 8.352 1 95.62 293 ASP B C 1
ATOM 5661 O O . ASP B 1 293 ? -1.339 3.494 9.336 1 95.62 293 ASP B O 1
ATOM 5665 N N . ASP B 1 294 ? -0.334 2.023 8.055 1 92.5 294 ASP B N 1
ATOM 5666 C CA . ASP B 1 294 ? -1.031 0.872 8.617 1 92.5 294 ASP B CA 1
ATOM 5667 C C . ASP B 1 294 ? -0.788 0.766 10.125 1 92.5 294 ASP B C 1
ATOM 5669 O O . ASP B 1 294 ? -1.685 0.381 10.875 1 92.5 294 ASP B O 1
ATOM 5673 N N . GLU B 1 295 ? 0.423 1.061 10.539 1 95.75 295 GLU B N 1
ATOM 5674 C CA . GLU B 1 295 ? 0.718 0.992 11.969 1 95.75 295 GLU B CA 1
ATOM 5675 C C . GLU B 1 295 ? -0.052 2.059 12.742 1 95.75 295 GLU B C 1
ATOM 5677 O O . GLU B 1 295 ? -0.485 1.821 13.867 1 95.75 295 GLU B O 1
ATOM 5682 N N . SER B 1 296 ? -0.199 3.26 12.133 1 96.06 296 SER B N 1
ATOM 5683 C CA . SER B 1 296 ? -1.002 4.301 12.766 1 96.06 296 SER B CA 1
ATOM 5684 C C . SER B 1 296 ? -2.461 3.875 12.891 1 96.06 296 SER B C 1
ATOM 5686 O O . SER B 1 296 ? -3.09 4.082 13.93 1 96.06 296 SER B O 1
ATOM 5688 N N . ILE B 1 297 ? -2.951 3.32 11.859 1 93.19 297 ILE B N 1
ATOM 5689 C CA . ILE B 1 297 ? -4.336 2.865 11.844 1 93.19 297 ILE B CA 1
ATOM 5690 C C . ILE B 1 297 ? -4.535 1.791 12.914 1 93.19 297 ILE B C 1
ATOM 5692 O O . ILE B 1 297 ? -5.516 1.826 13.664 1 93.19 297 ILE B O 1
ATOM 5696 N N . ARG B 1 298 ? -3.615 0.893 12.992 1 92.81 298 ARG B N 1
ATOM 5697 C CA . ARG B 1 298 ? -3.684 -0.2 13.953 1 92.81 298 ARG B CA 1
ATOM 5698 C C . ARG B 1 298 ? -3.705 0.333 15.383 1 92.81 298 ARG B C 1
ATOM 5700 O O . ARG B 1 298 ? -4.539 -0.076 16.188 1 92.81 298 ARG B O 1
ATOM 5707 N N . VAL B 1 299 ? -2.848 1.238 15.672 1 94.56 299 VAL B N 1
ATOM 5708 C CA . VAL B 1 299 ? -2.713 1.727 17.047 1 94.56 299 VAL B CA 1
ATOM 5709 C C . VAL B 1 299 ? -3.98 2.471 17.453 1 94.56 299 VAL B C 1
ATOM 5711 O O . VAL B 1 299 ? -4.371 2.447 18.625 1 94.56 299 VAL B O 1
ATOM 5714 N N . GLU B 1 300 ? -4.676 3.109 16.516 1 93.31 300 GLU B N 1
ATOM 5715 C CA . GLU B 1 300 ? -5.918 3.811 16.828 1 93.31 300 GLU B CA 1
ATOM 5716 C C . GLU B 1 300 ? -7.031 2.828 17.188 1 93.31 300 GLU B C 1
ATOM 5718 O O . GLU B 1 300 ? -8.031 3.211 17.781 1 93.31 300 GLU B O 1
ATOM 5723 N N . GLN B 1 301 ? -6.82 1.594 16.812 1 90.44 301 GLN B N 1
ATOM 5724 C CA . GLN B 1 301 ? -7.879 0.603 16.984 1 90.44 301 GLN B CA 1
ATOM 5725 C C . GLN B 1 301 ? -7.66 -0.22 18.25 1 90.44 301 GLN B C 1
ATOM 5727 O O . GLN B 1 301 ? -8.461 -1.097 18.578 1 90.44 301 GLN B O 1
ATOM 5732 N N . GLN B 1 302 ? -6.594 -0.012 18.922 1 92.12 302 GLN B N 1
ATOM 5733 C CA . GLN B 1 302 ? -6.34 -0.724 20.172 1 92.12 302 GLN B CA 1
ATOM 5734 C C . GLN B 1 302 ? -6.27 0.241 21.359 1 92.12 302 GLN B C 1
ATOM 5736 O O . GLN B 1 302 ? -6.266 1.46 21.156 1 92.12 302 GLN B O 1
ATOM 5741 N N . SER B 1 303 ? -6.258 -0.308 22.562 1 94.69 303 SER B N 1
ATOM 5742 C CA . SER B 1 303 ? -6.211 0.526 23.75 1 94.69 303 SER B CA 1
ATOM 5743 C C . SER B 1 303 ? -4.836 1.163 23.922 1 94.69 303 SER B C 1
ATOM 5745 O O . SER B 1 303 ? -3.828 0.616 23.469 1 94.69 303 SER B O 1
ATOM 5747 N N . ASP B 1 304 ? -4.801 2.273 24.578 1 97.5 304 ASP B N 1
ATOM 5748 C CA . ASP B 1 304 ? -3.525 2.918 24.891 1 97.5 304 ASP B CA 1
ATOM 5749 C C . ASP B 1 304 ? -2.621 1.987 25.688 1 97.5 304 ASP B C 1
ATOM 5751 O O . ASP B 1 304 ? -1.399 2.006 25.531 1 97.5 304 ASP B O 1
ATOM 5755 N N . GLU B 1 305 ? -3.236 1.196 26.5 1 97.44 305 GLU B N 1
ATOM 5756 C CA . GLU B 1 305 ? -2.465 0.276 27.328 1 97.44 305 GLU B CA 1
ATOM 5757 C C . GLU B 1 305 ? -1.738 -0.76 26.469 1 97.44 305 GLU B C 1
ATOM 5759 O O . GLU B 1 305 ? -0.585 -1.099 26.75 1 97.44 305 GLU B O 1
ATOM 5764 N N . LYS B 1 306 ? -2.438 -1.251 25.516 1 96.06 306 LYS B N 1
ATOM 5765 C CA . LYS B 1 306 ? -1.798 -2.197 24.609 1 96.06 306 LYS B CA 1
ATOM 5766 C C . LYS B 1 306 ? -0.658 -1.536 23.828 1 96.06 306 LYS B C 1
ATOM 5768 O O . LYS B 1 306 ? 0.415 -2.123 23.672 1 96.06 306 LYS B O 1
ATOM 5773 N N . THR B 1 307 ? -0.929 -0.326 23.344 1 98.19 307 THR B N 1
ATOM 5774 C CA . THR B 1 307 ? 0.103 0.433 22.641 1 98.19 307 THR B CA 1
ATOM 5775 C C . THR B 1 307 ? 1.294 0.696 23.562 1 98.19 307 THR B C 1
ATOM 5777 O O . THR B 1 307 ? 2.445 0.55 23.156 1 98.19 307 THR B O 1
ATOM 5780 N N . LYS B 1 308 ? 1.013 1.057 24.797 1 98.69 308 LYS B N 1
ATOM 5781 C CA . LYS B 1 308 ? 2.072 1.288 25.766 1 98.69 308 LYS B CA 1
ATOM 5782 C C . LYS B 1 308 ? 2.91 0.03 25.984 1 98.69 308 LYS B C 1
ATOM 5784 O O . LYS B 1 308 ? 4.141 0.095 26.016 1 98.69 308 LYS B O 1
ATOM 5789 N N . ALA B 1 309 ? 2.254 -1.075 26.094 1 98.25 309 ALA B N 1
ATOM 5790 C CA . ALA B 1 309 ? 2.949 -2.34 26.312 1 98.25 309 ALA B CA 1
ATOM 5791 C C . ALA B 1 309 ? 3.865 -2.674 25.141 1 98.25 309 ALA B C 1
ATOM 5793 O O . ALA B 1 309 ? 5 -3.113 25.344 1 98.25 309 ALA B O 1
ATOM 5794 N N . GLU B 1 310 ? 3.355 -2.496 23.953 1 97.75 310 GLU B N 1
ATOM 5795 C CA . GLU B 1 310 ? 4.164 -2.752 22.766 1 97.75 310 GLU B CA 1
ATOM 5796 C C . GLU B 1 310 ? 5.371 -1.824 22.719 1 97.75 310 GLU B C 1
ATOM 5798 O O . GLU B 1 310 ? 6.488 -2.266 22.422 1 97.75 310 GLU B O 1
ATOM 5803 N N . ALA B 1 311 ? 5.113 -0.553 22.969 1 98.75 311 ALA B N 1
ATOM 5804 C CA . ALA B 1 311 ? 6.191 0.43 22.953 1 98.75 311 ALA B CA 1
ATOM 5805 C C . ALA B 1 311 ? 7.254 0.095 24 1 98.75 311 ALA B C 1
ATOM 5807 O O . ALA B 1 311 ? 8.453 0.192 23.734 1 98.75 311 ALA B O 1
ATOM 5808 N N . MET B 1 312 ? 6.812 -0.315 25.172 1 98.75 312 MET B N 1
ATOM 5809 C CA . MET B 1 312 ? 7.73 -0.66 26.25 1 98.75 312 MET B CA 1
ATOM 5810 C C . MET B 1 312 ? 8.57 -1.878 25.875 1 98.75 312 MET B C 1
ATOM 5812 O O . MET B 1 312 ? 9.758 -1.949 26.219 1 98.75 312 MET B O 1
ATOM 5816 N N . GLU B 1 313 ? 7.961 -2.826 25.25 1 98.31 313 GLU B N 1
ATOM 5817 C CA . GLU B 1 313 ? 8.719 -3.988 24.781 1 98.31 313 GLU B CA 1
ATOM 5818 C C . GLU B 1 313 ? 9.836 -3.58 23.844 1 98.31 313 GLU B C 1
ATOM 5820 O O . GLU B 1 313 ? 10.969 -4.07 23.953 1 98.31 313 GLU B O 1
ATOM 5825 N N . VAL B 1 314 ? 9.531 -2.713 22.938 1 98.62 314 VAL B N 1
ATOM 5826 C CA . VAL B 1 314 ? 10.516 -2.227 21.969 1 98.62 314 VAL B CA 1
ATOM 5827 C C . VAL B 1 314 ? 11.633 -1.479 22.703 1 98.62 314 VAL B C 1
ATOM 5829 O O . VAL B 1 314 ? 12.812 -1.721 22.453 1 98.62 314 VAL B O 1
ATOM 5832 N N . LEU B 1 315 ? 11.242 -0.613 23.625 1 98.75 315 LEU B N 1
ATOM 5833 C CA . LEU B 1 315 ? 12.227 0.17 24.359 1 98.75 315 LEU B CA 1
ATOM 5834 C C . LEU B 1 315 ? 13.133 -0.737 25.188 1 98.75 315 LEU B C 1
ATOM 5836 O O . LEU B 1 315 ? 14.328 -0.464 25.328 1 98.75 315 LEU B O 1
ATOM 5840 N N . ARG B 1 316 ? 12.586 -1.771 25.75 1 98.62 316 ARG B N 1
ATOM 5841 C CA . ARG B 1 316 ? 13.398 -2.709 26.516 1 98.62 316 ARG B CA 1
ATOM 5842 C C . ARG B 1 316 ? 14.383 -3.447 25.609 1 98.62 316 ARG B C 1
ATOM 5844 O O . ARG B 1 316 ? 15.5 -3.762 26.031 1 98.62 316 ARG B O 1
ATOM 5851 N N . LYS B 1 317 ? 13.945 -3.73 24.375 1 98.06 317 LYS B N 1
ATOM 5852 C CA . LYS B 1 317 ? 14.875 -4.324 23.406 1 98.06 317 LYS B CA 1
ATOM 5853 C C . LYS B 1 317 ? 16.016 -3.361 23.078 1 98.06 317 LYS B C 1
ATOM 5855 O O . LYS B 1 317 ? 17.141 -3.787 22.859 1 98.06 317 LYS B O 1
ATOM 5860 N N . MET B 1 318 ? 15.703 -2.133 23.078 1 98.06 318 MET B N 1
ATOM 5861 C CA . MET B 1 318 ? 16.672 -1.122 22.672 1 98.06 318 MET B CA 1
ATOM 5862 C C . MET B 1 318 ? 17.609 -0.778 23.828 1 98.06 318 MET B C 1
ATOM 5864 O O . MET B 1 318 ? 18.828 -0.685 23.641 1 98.06 318 MET B O 1
ATOM 5868 N N . PHE B 1 319 ? 17.047 -0.637 25.062 1 97.94 319 PHE B N 1
ATOM 5869 C CA . PHE B 1 319 ? 17.812 -0.002 26.125 1 97.94 319 PHE B CA 1
ATOM 5870 C C . PHE B 1 319 ? 17.984 -0.95 27.312 1 97.94 319 PHE B C 1
ATOM 5872 O O . PHE B 1 319 ? 18.672 -0.619 28.281 1 97.94 319 PHE B O 1
ATOM 5879 N N . GLY B 1 320 ? 17.375 -2.115 27.25 1 97.31 320 GLY B N 1
ATOM 5880 C CA . GLY B 1 320 ? 17.531 -3.102 28.312 1 97.31 320 GLY B CA 1
ATOM 5881 C C . GLY B 1 320 ? 16.281 -3.268 29.156 1 97.31 320 GLY B C 1
ATOM 5882 O O . GLY B 1 320 ? 15.43 -2.385 29.188 1 97.31 320 GLY B O 1
ATOM 5883 N N . ASN B 1 321 ? 16.203 -4.328 29.891 1 96.81 321 ASN B N 1
ATOM 5884 C CA . ASN B 1 321 ? 15.016 -4.707 30.656 1 96.81 321 ASN B CA 1
ATOM 5885 C C . ASN B 1 321 ? 14.883 -3.885 31.938 1 96.81 321 ASN B C 1
ATOM 5887 O O . ASN B 1 321 ? 13.82 -3.861 32.562 1 96.81 321 ASN B O 1
ATOM 5891 N N . HIS B 1 322 ? 15.867 -3.148 32.312 1 96.94 322 HIS B N 1
ATOM 5892 C CA . HIS B 1 322 ? 15.906 -2.473 33.594 1 96.94 322 HIS B CA 1
ATOM 5893 C C . HIS B 1 322 ? 15.25 -1.097 33.531 1 96.94 322 HIS B C 1
ATOM 5895 O O . HIS B 1 322 ? 15.086 -0.426 34.531 1 96.94 322 HIS B O 1
ATOM 5901 N N . ILE B 1 323 ? 14.852 -0.701 32.375 1 98.19 323 ILE B N 1
ATOM 5902 C CA . ILE B 1 323 ? 14.312 0.649 32.25 1 98.19 323 ILE B CA 1
ATOM 5903 C C . ILE B 1 323 ? 12.992 0.764 33 1 98.19 323 ILE B C 1
ATOM 5905 O O . ILE B 1 323 ? 12.281 -0.23 33.156 1 98.19 323 ILE B O 1
ATOM 5909 N N . PRO B 1 324 ? 12.648 1.976 33.406 1 98.44 324 PRO B N 1
ATOM 5910 C CA . PRO B 1 324 ? 11.383 2.152 34.125 1 98.44 324 PRO B CA 1
ATOM 5911 C C . PRO B 1 324 ? 10.164 2.051 33.219 1 98.44 324 PRO B C 1
ATOM 5913 O O . PRO B 1 324 ? 10.297 2.219 32 1 98.44 324 PRO B O 1
ATOM 5916 N N . GLU B 1 325 ? 9.023 1.817 33.812 1 98.31 325 GLU B N 1
ATOM 5917 C CA . GLU B 1 325 ? 7.758 1.845 33.094 1 98.31 325 GLU B CA 1
ATOM 5918 C C . GLU B 1 325 ? 7.336 3.275 32.781 1 98.31 325 GLU B C 1
ATOM 5920 O O . GLU B 1 325 ? 7.539 4.184 33.594 1 98.31 325 GLU B O 1
ATOM 5925 N N . ALA B 1 326 ? 6.797 3.432 31.625 1 98.75 326 ALA B N 1
ATOM 5926 C CA . ALA B 1 326 ? 6.219 4.734 31.312 1 98.75 326 ALA B CA 1
ATOM 5927 C C . ALA B 1 326 ? 5.07 5.07 32.281 1 98.75 326 ALA B C 1
ATOM 5929 O O . ALA B 1 326 ? 4.258 4.203 32.594 1 98.75 326 ALA B O 1
ATOM 5930 N N . THR B 1 327 ? 5.023 6.281 32.688 1 98.56 327 THR B N 1
ATOM 5931 C CA . THR B 1 327 ? 3.984 6.715 33.625 1 98.56 327 THR B CA 1
ATOM 5932 C C . THR B 1 327 ? 2.748 7.191 32.875 1 98.56 327 THR B C 1
ATOM 5934 O O . THR B 1 327 ? 1.629 7.098 33.375 1 98.56 327 THR B O 1
ATOM 5937 N N . HIS B 1 328 ? 2.938 7.762 31.719 1 98.25 328 HIS B N 1
ATOM 5938 C CA . HIS B 1 328 ? 1.854 8.281 30.891 1 98.25 328 HIS B CA 1
ATOM 5939 C C . HIS B 1 328 ? 2.09 7.977 29.422 1 98.25 328 HIS B C 1
ATOM 5941 O O . HIS B 1 328 ? 3.232 7.801 29 1 98.25 328 HIS B O 1
ATOM 5947 N N . ILE B 1 329 ? 0.993 7.859 28.688 1 98.5 329 ILE B N 1
ATOM 5948 C CA . ILE B 1 329 ? 1.034 7.707 27.234 1 98.5 329 ILE B CA 1
ATOM 5949 C C . ILE B 1 329 ? 0 8.633 26.594 1 98.5 329 ILE B C 1
ATOM 5951 O O . ILE B 1 329 ? -1.068 8.867 27.156 1 98.5 329 ILE B O 1
ATOM 5955 N N . MET B 1 330 ? 0.319 9.234 25.5 1 97.75 330 MET B N 1
ATOM 5956 C CA . MET B 1 330 ? -0.599 10.008 24.672 1 97.75 330 MET B CA 1
ATOM 5957 C C . MET B 1 330 ? -0.561 9.539 23.219 1 97.75 330 MET B C 1
ATOM 5959 O O . MET B 1 330 ? 0.496 9.555 22.594 1 97.75 330 MET B O 1
ATOM 5963 N N . VAL B 1 331 ? -1.698 9.047 22.719 1 97.38 331 VAL B N 1
ATOM 5964 C CA . VAL B 1 331 ? -1.821 8.547 21.359 1 97.38 331 VAL B CA 1
ATOM 5965 C C . VAL B 1 331 ? -2.844 9.391 20.594 1 97.38 331 VAL B C 1
ATOM 5967 O O . VAL B 1 331 ? -4.051 9.148 20.688 1 97.38 331 VAL B O 1
ATOM 5970 N N . PRO B 1 332 ? -2.373 10.359 19.797 1 95.5 332 PRO B N 1
ATOM 5971 C CA . PRO B 1 332 ? -3.33 11.102 18.969 1 95.5 332 PRO B CA 1
ATOM 5972 C C . PRO B 1 332 ? -4.082 10.203 17.984 1 95.5 332 PRO B C 1
ATOM 5974 O O . PRO B 1 332 ? -3.496 9.273 17.422 1 95.5 332 PRO B O 1
ATOM 5977 N N . LYS B 1 333 ? -5.352 10.469 17.797 1 95 333 LYS B N 1
ATOM 5978 C CA . LYS B 1 333 ? -6.184 9.68 16.891 1 95 333 LYS B CA 1
ATOM 5979 C C . LYS B 1 333 ? -6.648 10.508 15.695 1 95 333 LYS B C 1
ATOM 5981 O O . LYS B 1 333 ? -7.844 10.766 15.539 1 95 333 LYS B O 1
ATOM 5986 N N . TRP B 1 334 ? -5.805 10.758 14.773 1 95.5 334 TRP B N 1
ATOM 5987 C CA . TRP B 1 334 ? -6.027 11.672 13.664 1 95.5 334 TRP B CA 1
ATOM 5988 C C . TRP B 1 334 ? -7.008 11.078 12.656 1 95.5 334 TRP B C 1
ATOM 5990 O O . TRP B 1 334 ? -7.848 11.789 12.102 1 95.5 334 TRP B O 1
ATOM 6000 N N . LYS B 1 335 ? -6.906 9.805 12.414 1 94.19 335 LYS B N 1
ATOM 6001 C CA . LYS B 1 335 ? -7.766 9.164 11.422 1 94.19 335 LYS B CA 1
ATOM 6002 C C . LYS B 1 335 ? -9.211 9.109 11.906 1 94.19 335 LYS B C 1
ATOM 6004 O O . LYS B 1 335 ? -10.141 9.305 11.117 1 94.19 335 LYS B O 1
ATOM 6009 N N . SER B 1 336 ? -9.398 8.906 13.164 1 93.81 336 SER B N 1
ATOM 6010 C CA . SER B 1 336 ? -10.742 8.695 13.695 1 93.81 336 SER B CA 1
ATOM 6011 C C . SER B 1 336 ? -11.398 10.016 14.062 1 93.81 336 SER B C 1
ATOM 6013 O O . SER B 1 336 ? -12.609 10.062 14.32 1 93.81 336 SER B O 1
ATOM 6015 N N . ASP B 1 337 ? -10.625 11.109 14.094 1 95.31 337 ASP B N 1
ATOM 6016 C CA . ASP B 1 337 ? -11.211 12.414 14.375 1 95.31 337 ASP B CA 1
ATOM 6017 C C . ASP B 1 337 ? -12.07 12.898 13.211 1 95.31 337 ASP B C 1
ATOM 6019 O O . ASP B 1 337 ? -11.57 13.078 12.094 1 95.31 337 ASP B O 1
ATOM 6023 N N . ARG B 1 338 ? -13.281 13.18 13.445 1 95.69 338 ARG B N 1
ATOM 6024 C CA . ARG B 1 338 ? -14.227 13.453 12.367 1 95.69 338 ARG B CA 1
ATOM 6025 C C . ARG B 1 338 ? -13.93 14.797 11.703 1 95.69 338 ARG B C 1
ATOM 6027 O O . ARG B 1 338 ? -14.453 15.094 10.633 1 95.69 338 ARG B O 1
ATOM 6034 N N . PHE B 1 339 ? -13.008 15.578 12.289 1 96.5 339 PHE B N 1
ATOM 6035 C CA . PHE B 1 339 ? -12.742 16.906 11.742 1 96.5 339 PHE B CA 1
ATOM 6036 C C . PHE B 1 339 ? -11.438 16.922 10.953 1 96.5 339 PHE B C 1
ATOM 6038 O O . PHE B 1 339 ? -11.117 17.906 10.289 1 96.5 339 PHE B O 1
ATOM 6045 N N . TYR B 1 340 ? -10.656 15.859 11.016 1 95.5 340 TYR B N 1
ATOM 6046 C CA . TYR B 1 340 ? -9.398 15.781 10.281 1 95.5 340 TYR B CA 1
ATOM 6047 C C . TYR B 1 340 ? -9.391 14.594 9.328 1 95.5 340 TYR B C 1
ATOM 6049 O O . TYR B 1 340 ? -9.141 14.758 8.133 1 95.5 340 TYR B O 1
ATOM 6057 N N . GLN B 1 341 ? -9.75 13.398 9.867 1 96.12 341 GLN B N 1
ATOM 6058 C CA . GLN B 1 341 ? -9.789 12.148 9.109 1 96.12 341 GLN B CA 1
ATOM 6059 C C . GLN B 1 341 ? -8.477 11.906 8.375 1 96.12 341 GLN B C 1
ATOM 6061 O O . GLN B 1 341 ? -8.477 11.547 7.195 1 96.12 341 GLN B O 1
ATOM 6066 N N . GLY B 1 342 ? -7.422 12.188 9 1 95.88 342 GLY B N 1
ATOM 6067 C CA . GLY B 1 342 ? -6.074 12.039 8.469 1 95.88 342 GLY B CA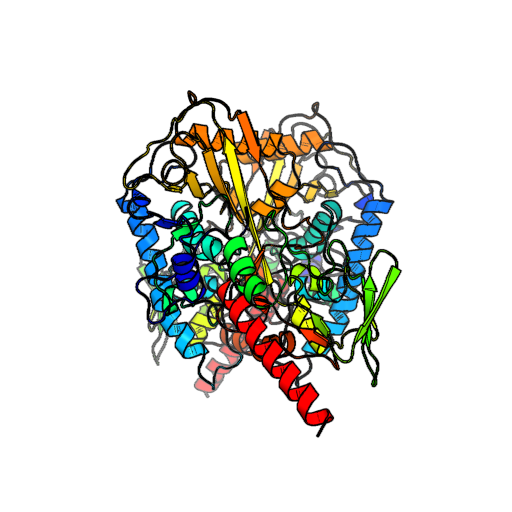 1
ATOM 6068 C C . GLY B 1 342 ? -5.129 13.133 8.93 1 95.88 342 GLY B C 1
ATOM 6069 O O . GLY B 1 342 ? -5.434 13.867 9.867 1 95.88 342 GLY B O 1
ATOM 6070 N N . CYS B 1 343 ? -3.924 13.203 8.344 1 96.44 343 CYS B N 1
ATOM 6071 C CA . CYS B 1 343 ? -2.924 14.164 8.789 1 96.44 343 CYS B CA 1
ATOM 6072 C C . CYS B 1 343 ? -2.531 15.109 7.66 1 96.44 343 CYS B C 1
ATOM 6074 O O . CYS B 1 343 ? -2.836 16.297 7.711 1 96.44 343 CYS B O 1
ATOM 6076 N N . PHE B 1 344 ? -1.9 14.594 6.633 1 96.44 344 PHE B N 1
ATOM 6077 C CA . PHE B 1 344 ? -1.53 15.406 5.48 1 96.44 344 PHE B CA 1
ATOM 6078 C C . PHE B 1 344 ? -1.472 14.562 4.215 1 96.44 344 PHE B C 1
ATOM 6080 O O . PHE B 1 344 ? -1.488 13.336 4.281 1 96.44 344 PHE B O 1
ATOM 6087 N N . THR B 1 345 ? -1.473 15.211 3.111 1 97.75 345 THR B N 1
ATOM 6088 C CA . THR B 1 345 ? -1.699 14.516 1.85 1 97.75 345 THR B CA 1
ATOM 6089 C C . THR B 1 345 ? -0.38 14.031 1.255 1 97.75 345 THR B C 1
ATOM 6091 O O . THR B 1 345 ? 0.688 14.547 1.6 1 97.75 345 THR B O 1
ATOM 6094 N N . ASN B 1 346 ? -0.448 13.008 0.525 1 97.81 346 ASN B N 1
ATOM 6095 C CA . ASN B 1 346 ? 0.547 12.453 -0.387 1 97.81 346 ASN B CA 1
ATOM 6096 C C . ASN B 1 346 ? 0.025 12.398 -1.819 1 97.81 346 ASN B C 1
ATOM 6098 O O . ASN B 1 346 ? -1.183 12.289 -2.041 1 97.81 346 ASN B O 1
ATOM 6102 N N . TRP B 1 347 ? 0.917 12.609 -2.771 1 98.31 347 TRP B N 1
ATOM 6103 C CA . TRP B 1 347 ? 0.491 12.461 -4.16 1 98.31 347 TRP B CA 1
ATOM 6104 C C . TRP B 1 347 ? 0.581 11.008 -4.602 1 98.31 347 TRP B C 1
ATOM 6106 O O . TRP B 1 347 ? 1.677 10.461 -4.742 1 98.31 347 TRP B O 1
ATOM 6116 N N . PRO B 1 348 ? -0.537 10.352 -4.809 1 98.12 348 PRO B N 1
ATOM 6117 C CA . PRO B 1 348 ? -0.489 8.922 -5.125 1 98.12 348 PRO B CA 1
ATOM 6118 C C . PRO B 1 348 ? -0.042 8.648 -6.562 1 98.12 348 PRO B C 1
ATOM 6120 O O . PRO B 1 348 ? -0.344 9.438 -7.465 1 98.12 348 PRO B O 1
ATOM 6123 N N . VAL B 1 349 ? 0.671 7.547 -6.77 1 97.38 349 VAL B N 1
ATOM 6124 C CA . VAL B 1 349 ? 1.079 7.141 -8.109 1 97.38 349 VAL B CA 1
ATOM 6125 C C . VAL B 1 349 ? -0.154 6.957 -8.992 1 97.38 349 VAL B C 1
ATOM 6127 O O . VAL B 1 349 ? -1.178 6.441 -8.539 1 97.38 349 VAL B O 1
ATOM 6130 N N . GLY B 1 350 ? -0.072 7.492 -10.195 1 92.69 350 GLY B N 1
ATOM 6131 C CA . GLY B 1 350 ? -1.148 7.293 -11.156 1 92.69 350 GLY B CA 1
ATOM 6132 C C . GLY B 1 350 ? -2.193 8.391 -11.117 1 92.69 350 GLY B C 1
ATOM 6133 O O . GLY B 1 350 ? -3.115 8.406 -11.93 1 92.69 350 GLY B O 1
ATOM 6134 N N . TYR B 1 351 ? -2.182 9.273 -10.109 1 96.44 351 TYR B N 1
ATOM 6135 C CA . TYR B 1 351 ? -3.053 10.438 -10.031 1 96.44 351 TYR B CA 1
ATOM 6136 C C . TYR B 1 351 ? -2.527 11.57 -10.906 1 96.44 351 TYR B C 1
ATOM 6138 O O . TYR B 1 351 ? -1.536 12.219 -10.562 1 96.44 351 TYR B O 1
ATOM 6146 N N . PRO B 1 352 ? -3.141 11.859 -12.039 1 94.75 352 PRO B N 1
ATOM 6147 C CA . PRO B 1 352 ? -2.559 12.781 -13.023 1 94.75 352 PRO B CA 1
ATOM 6148 C C . PRO B 1 352 ? -2.705 14.242 -12.609 1 94.75 352 PRO B C 1
ATOM 6150 O O . PRO B 1 352 ? -3.582 14.578 -11.812 1 94.75 352 PRO B O 1
ATOM 6153 N N . GLN B 1 353 ? -1.92 15.102 -13.219 1 94.62 353 GLN B N 1
ATOM 6154 C CA . GLN B 1 353 ? -1.919 16.531 -12.945 1 94.62 353 GLN B CA 1
ATOM 6155 C C . GLN B 1 353 ? -3.289 17.156 -13.219 1 94.62 353 GLN B C 1
ATOM 6157 O O . GLN B 1 353 ? -3.758 18 -12.453 1 94.62 353 GLN B O 1
ATOM 6162 N N . ASP B 1 354 ? -3.93 16.75 -14.281 1 94.62 354 ASP B N 1
ATOM 6163 C CA . ASP B 1 354 ? -5.242 17.297 -14.625 1 94.62 354 ASP B CA 1
ATOM 6164 C C . ASP B 1 354 ? -6.258 17.016 -13.523 1 94.62 354 ASP B C 1
ATOM 6166 O O . ASP B 1 354 ? -7.141 17.828 -13.258 1 94.62 354 ASP B O 1
ATOM 6170 N N . ARG B 1 355 ? -6.172 15.867 -12.945 1 96.81 355 ARG B N 1
ATOM 6171 C CA . ARG B 1 355 ? -7.051 15.516 -11.836 1 96.81 355 ARG B CA 1
ATOM 6172 C C . ARG B 1 355 ? -6.793 16.406 -10.625 1 96.81 355 ARG B C 1
ATOM 6174 O O . ARG B 1 355 ? -7.727 16.797 -9.922 1 96.81 355 ARG B O 1
ATOM 6181 N N . HIS B 1 356 ? -5.59 16.719 -10.414 1 97.75 356 HIS B N 1
ATOM 6182 C CA . HIS B 1 356 ? -5.258 17.625 -9.32 1 97.75 356 HIS B CA 1
ATOM 6183 C C . HIS B 1 356 ? -5.801 19.016 -9.586 1 97.75 356 HIS B C 1
ATOM 6185 O O . HIS B 1 356 ? -6.258 19.703 -8.664 1 97.75 356 HIS B O 1
ATOM 6191 N N . ASP B 1 357 ? -5.703 19.438 -10.859 1 97.38 357 ASP B N 1
ATOM 6192 C CA . ASP B 1 357 ? -6.305 20.719 -11.227 1 97.38 357 ASP B CA 1
ATOM 6193 C C . ASP B 1 357 ? -7.801 20.719 -10.906 1 97.38 357 ASP B C 1
ATOM 6195 O O . ASP B 1 357 ? -8.336 21.734 -10.453 1 97.38 357 ASP B O 1
ATOM 6199 N N . GLN B 1 358 ? -8.406 19.609 -11.133 1 98.31 358 GLN B N 1
ATOM 6200 C CA . GLN B 1 358 ? -9.82 19.469 -10.82 1 98.31 358 GLN B CA 1
ATOM 6201 C C . GLN B 1 358 ? -10.062 19.531 -9.312 1 98.31 358 GLN B C 1
ATOM 6203 O O . GLN B 1 358 ? -11.078 20.078 -8.867 1 98.31 358 GLN B O 1
ATOM 6208 N N . LEU B 1 359 ? -9.141 18.984 -8.539 1 98.56 359 LEU B N 1
ATOM 6209 C CA . LEU B 1 359 ? -9.227 19.031 -7.082 1 98.56 359 LEU B CA 1
ATOM 6210 C C . LEU B 1 359 ? -9.227 20.484 -6.594 1 98.56 359 LEU B C 1
ATOM 6212 O O . LEU B 1 359 ? -9.992 20.828 -5.688 1 98.56 359 LEU B O 1
ATOM 6216 N N . ARG B 1 360 ? -8.461 21.297 -7.219 1 97.69 360 ARG B N 1
ATOM 6217 C CA . ARG B 1 360 ? -8.289 22.703 -6.828 1 97.69 360 ARG B CA 1
ATOM 6218 C C . ARG B 1 360 ? -9.406 23.562 -7.398 1 97.69 360 ARG B C 1
ATOM 6220 O O . ARG B 1 360 ? -9.742 24.609 -6.836 1 97.69 360 ARG B O 1
ATOM 6227 N N . ALA B 1 361 ? -10.031 23.188 -8.469 1 97.81 361 ALA B N 1
ATOM 6228 C CA . ALA B 1 361 ? -11.008 23.984 -9.195 1 97.81 361 ALA B CA 1
ATOM 6229 C C . ALA B 1 361 ? -12.258 24.234 -8.359 1 97.81 361 ALA B C 1
ATOM 6231 O O . ALA B 1 361 ? -12.703 23.344 -7.629 1 97.81 361 ALA B O 1
ATOM 6232 N N . PRO B 1 362 ? -12.797 25.406 -8.469 1 97.5 362 PRO B N 1
ATOM 6233 C CA . PRO B 1 362 ? -14.094 25.641 -7.836 1 97.5 362 PRO B CA 1
ATOM 6234 C C . PRO B 1 362 ? -15.227 24.875 -8.508 1 97.5 362 PRO B C 1
ATOM 6236 O O . PRO B 1 362 ? -15.055 24.359 -9.617 1 97.5 362 PRO B O 1
ATOM 6239 N N . PHE B 1 363 ? -16.281 24.703 -7.836 1 97.69 363 PHE B N 1
ATOM 6240 C CA . PHE B 1 363 ? -17.562 24.234 -8.359 1 97.69 363 PHE B CA 1
ATOM 6241 C C . PHE B 1 363 ? -18.656 25.25 -8.094 1 97.69 363 PHE B C 1
ATOM 6243 O O . PHE B 1 363 ? -19.172 25.344 -6.973 1 97.69 363 PHE B O 1
ATOM 6250 N N . GLY B 1 364 ? -19 26 -9.148 1 96.31 364 GLY B N 1
ATOM 6251 C CA . GLY B 1 364 ? -19.922 27.125 -8.945 1 96.31 364 GLY B CA 1
ATOM 6252 C C . GLY B 1 364 ? -19.344 28.203 -8.047 1 96.31 364 GLY B C 1
ATOM 6253 O O . GLY B 1 364 ? -18.281 28.75 -8.328 1 96.31 364 GLY B O 1
ATOM 6254 N N . ARG B 1 365 ? -20.047 28.406 -6.941 1 96.94 365 ARG B N 1
ATOM 6255 C CA . ARG B 1 365 ? -19.703 29.5 -6.027 1 96.94 365 ARG B CA 1
ATOM 6256 C C . ARG B 1 365 ? -18.922 28.969 -4.828 1 96.94 365 ARG B C 1
ATOM 6258 O O . ARG B 1 365 ? -18.656 29.703 -3.879 1 96.94 365 ARG B O 1
ATOM 6265 N N . ILE B 1 366 ? -18.531 27.719 -4.934 1 98.06 366 ILE B N 1
ATOM 6266 C CA . ILE B 1 366 ? -17.766 27.078 -3.863 1 98.06 366 ILE B CA 1
ATOM 6267 C C . ILE B 1 366 ? -16.312 26.938 -4.285 1 98.06 366 ILE B C 1
ATOM 6269 O O . ILE B 1 366 ? -16 26.266 -5.27 1 98.06 366 ILE B O 1
ATOM 6273 N N . TYR B 1 367 ? -15.422 27.562 -3.521 1 98.31 367 TYR B N 1
ATOM 6274 C CA . TYR B 1 367 ? -13.984 27.469 -3.756 1 98.31 367 TYR B CA 1
ATOM 6275 C C . TYR B 1 367 ? -13.32 26.547 -2.742 1 98.31 367 TYR B C 1
ATOM 6277 O O . TYR B 1 367 ? -13.688 26.547 -1.564 1 98.31 367 TYR B O 1
ATOM 6285 N N . PHE B 1 368 ? -12.414 25.75 -3.221 1 98.62 368 PHE B N 1
ATOM 6286 C CA . PHE B 1 368 ? -11.711 24.781 -2.387 1 98.62 368 PHE B CA 1
ATOM 6287 C C . PHE B 1 368 ? -10.258 25.188 -2.178 1 98.62 368 PHE B C 1
ATOM 6289 O O . PHE B 1 368 ? -9.594 25.641 -3.115 1 98.62 368 PHE B O 1
ATOM 6296 N N . THR B 1 369 ? -9.812 25.094 -0.919 1 98.38 369 THR B N 1
ATOM 6297 C CA . THR B 1 369 ? -8.43 25.406 -0.613 1 98.38 369 THR B CA 1
ATOM 6298 C C . THR B 1 369 ? -7.887 24.5 0.482 1 98.38 369 THR B C 1
ATOM 6300 O O . THR B 1 369 ? -8.625 23.672 1.03 1 98.38 369 THR B O 1
ATOM 6303 N N . GLY B 1 370 ? -6.598 24.531 0.763 1 98.06 370 GLY B N 1
ATOM 6304 C CA . GLY B 1 370 ? -5.852 23.672 1.664 1 98.06 370 GLY B CA 1
ATOM 6305 C C . GLY B 1 370 ? -4.527 23.203 1.086 1 98.06 370 GLY B C 1
ATOM 6306 O O . GLY B 1 370 ? -4.281 23.359 -0.113 1 98.06 370 GLY B O 1
ATOM 6307 N N . GLU B 1 371 ? -3.779 22.656 1.959 1 97.81 371 GLU B N 1
ATOM 6308 C CA . GLU B 1 371 ? -2.467 22.234 1.483 1 97.81 371 GLU B CA 1
ATOM 6309 C C . GLU B 1 371 ? -2.594 21.234 0.34 1 97.81 371 GLU B C 1
ATOM 6311 O O . GLU B 1 371 ? -1.769 21.219 -0.577 1 97.81 371 GLU B O 1
ATOM 6316 N N . HIS B 1 372 ? -3.689 20.391 0.318 1 98.44 372 HIS B N 1
ATOM 6317 C CA . HIS B 1 372 ? -3.885 19.344 -0.679 1 98.44 372 HIS B CA 1
ATOM 6318 C C . HIS B 1 372 ? -4.109 19.938 -2.064 1 98.44 372 HIS B C 1
ATOM 6320 O O . HIS B 1 372 ? -4.043 19.234 -3.07 1 98.44 372 HIS B O 1
ATOM 6326 N N . THR B 1 373 ? -4.387 21.266 -2.119 1 98.5 373 THR B N 1
ATOM 6327 C CA . THR B 1 373 ? -4.652 21.891 -3.412 1 98.5 373 THR B CA 1
ATOM 6328 C C . THR B 1 373 ? -3.377 22.484 -4.004 1 98.5 373 THR B C 1
ATOM 6330 O O . THR B 1 373 ? -3.348 22.859 -5.176 1 98.5 373 THR B O 1
ATOM 6333 N N . HIS B 1 374 ? -2.336 22.578 -3.227 1 97.88 374 HIS B N 1
ATOM 6334 C CA . HIS B 1 374 ? -1.085 23.109 -3.76 1 97.88 374 HIS B CA 1
ATOM 6335 C C . HIS B 1 374 ? -0.344 22.047 -4.57 1 97.88 374 HIS B C 1
ATOM 6337 O O . HIS B 1 374 ? -0.174 20.922 -4.113 1 97.88 374 HIS B O 1
ATOM 6343 N N . PRO B 1 375 ? 0.132 22.344 -5.691 1 95.19 375 PRO B N 1
ATOM 6344 C CA . PRO B 1 375 ? 0.686 21.328 -6.594 1 95.19 375 PRO B CA 1
ATOM 6345 C C . PRO B 1 375 ? 2.072 20.859 -6.164 1 95.19 375 PRO B C 1
ATOM 6347 O O . PRO B 1 375 ? 2.51 19.781 -6.57 1 95.19 375 PRO B O 1
ATOM 6350 N N . ARG B 1 376 ? 2.766 21.641 -5.363 1 95.12 376 ARG B N 1
ATOM 6351 C CA . ARG B 1 376 ? 4.148 21.297 -5.047 1 95.12 376 ARG B CA 1
ATOM 6352 C C . ARG B 1 376 ? 4.336 21.094 -3.547 1 95.12 376 ARG B C 1
ATOM 6354 O O . ARG B 1 376 ? 5.039 20.172 -3.119 1 95.12 376 ARG B O 1
ATOM 6361 N N . LEU B 1 377 ? 3.705 21.906 -2.814 1 96.5 377 LEU B N 1
ATOM 6362 C CA . LEU B 1 377 ? 3.926 21.906 -1.373 1 96.5 377 LEU B CA 1
ATOM 6363 C C . LEU B 1 377 ? 2.764 21.25 -0.645 1 96.5 377 LEU B C 1
ATOM 6365 O O . LEU B 1 377 ? 2.43 21.625 0.479 1 96.5 377 LEU B O 1
ATOM 6369 N N . PHE B 1 378 ? 2.076 20.328 -1.404 1 97.06 378 PHE B N 1
ATOM 6370 C CA . PHE B 1 378 ? 1.055 19.547 -0.728 1 97.06 378 PHE B CA 1
ATOM 6371 C C . PHE B 1 378 ? 1.641 18.828 0.48 1 97.06 378 PHE B C 1
ATOM 6373 O O . PHE B 1 378 ? 2.793 18.391 0.449 1 97.06 378 PHE B O 1
ATOM 6380 N N . GLY B 1 379 ? 0.89 18.719 1.582 1 94.88 379 GLY B N 1
ATOM 6381 C CA . GLY B 1 379 ? 1.327 18.016 2.771 1 94.88 379 GLY B CA 1
ATOM 6382 C C . GLY B 1 379 ? 2.061 18.891 3.762 1 94.88 379 GLY B C 1
ATOM 6383 O O . GLY B 1 379 ? 2.344 18.484 4.887 1 94.88 379 GLY B O 1
ATOM 6384 N N . TYR B 1 380 ? 2.318 20.172 3.348 1 94.94 380 TYR B N 1
ATOM 6385 C CA . TYR B 1 380 ? 3.061 21.078 4.215 1 94.94 380 TYR B CA 1
ATOM 6386 C C . TYR B 1 380 ? 2.217 22.281 4.586 1 94.94 380 TYR B C 1
ATOM 6388 O O . TYR B 1 380 ? 1.328 22.688 3.83 1 94.94 380 TYR B O 1
ATOM 6396 N N . ALA B 1 381 ? 2.531 22.844 5.734 1 95.31 381 ALA B N 1
ATOM 6397 C CA . ALA B 1 381 ? 1.861 24.078 6.176 1 95.31 381 ALA B CA 1
ATOM 6398 C C . ALA B 1 381 ? 2.076 25.203 5.184 1 95.31 381 ALA B C 1
ATOM 6400 O O . ALA B 1 381 ? 1.194 26.047 4.988 1 95.31 381 ALA B O 1
ATOM 6401 N N . ASP B 1 382 ? 3.213 25.234 4.516 1 95 382 ASP B N 1
ATOM 6402 C CA . ASP B 1 382 ? 3.502 26.25 3.512 1 95 382 ASP B CA 1
ATOM 6403 C C . ASP B 1 382 ? 2.514 26.172 2.35 1 95 382 ASP B C 1
ATOM 6405 O O . ASP B 1 382 ? 2.088 27.203 1.819 1 95 382 ASP B O 1
ATOM 6409 N N . GLY B 1 383 ? 2.23 24.922 1.978 1 96.5 383 GLY B N 1
ATOM 6410 C CA . GLY B 1 383 ? 1.235 24.75 0.932 1 96.5 383 GLY B CA 1
ATOM 6411 C C . GLY B 1 383 ? -0.116 25.328 1.287 1 96.5 383 GLY B C 1
ATOM 6412 O O . GLY B 1 383 ? -0.774 25.938 0.443 1 96.5 383 GLY B O 1
ATOM 6413 N N . ALA B 1 384 ? -0.502 25.141 2.516 1 96.88 384 ALA B N 1
ATOM 6414 C CA . ALA B 1 384 ? -1.765 25.719 2.986 1 96.88 384 ALA B CA 1
ATOM 6415 C C . ALA B 1 384 ? -1.734 27.234 2.938 1 96.88 384 ALA B C 1
ATOM 6417 O O . ALA B 1 384 ? -2.711 27.875 2.533 1 96.88 384 ALA B O 1
ATOM 6418 N N . PHE B 1 385 ? -0.604 27.844 3.361 1 96.69 385 PHE B N 1
ATOM 6419 C CA . PHE B 1 385 ? -0.42 29.281 3.371 1 96.69 385 PHE B CA 1
ATOM 6420 C C . PHE B 1 385 ? -0.569 29.859 1.967 1 96.69 385 PHE B C 1
ATOM 6422 O O . PHE B 1 385 ? -1.359 30.781 1.748 1 96.69 385 PHE B O 1
ATOM 6429 N N . PHE B 1 386 ? 0.081 29.266 1.013 1 97.56 386 PHE B N 1
ATOM 6430 C CA . PHE B 1 386 ? 0.069 29.781 -0.356 1 97.56 386 PHE B CA 1
ATOM 6431 C C . PHE B 1 386 ? -1.273 29.5 -1.022 1 97.56 386 PHE B C 1
ATOM 6433 O O . PHE B 1 386 ? -1.821 30.375 -1.706 1 97.56 386 PHE B O 1
ATOM 6440 N N . ALA B 1 387 ? -1.796 28.328 -0.828 1 98.06 387 ALA B N 1
ATOM 6441 C CA . ALA B 1 387 ? -3.074 27.984 -1.435 1 98.06 387 ALA B CA 1
ATOM 6442 C C . ALA B 1 387 ? -4.191 28.891 -0.942 1 98.06 387 ALA B C 1
ATOM 6444 O O . ALA B 1 387 ? -5.059 29.297 -1.719 1 98.06 387 ALA B O 1
ATOM 6445 N N . GLY B 1 388 ? -4.172 29.156 0.369 1 97.75 388 GLY B N 1
ATOM 6446 C CA . GLY B 1 388 ? -5.148 30.094 0.912 1 97.75 388 GLY B CA 1
ATOM 6447 C C . GLY B 1 388 ? -5.09 31.469 0.267 1 97.75 388 GLY B C 1
ATOM 6448 O O . GLY B 1 388 ? -6.125 32.031 -0.081 1 97.75 388 GLY B O 1
ATOM 6449 N N . GLY B 1 389 ? -3.885 32 0.105 1 97.38 389 GLY B N 1
ATOM 6450 C CA . GLY B 1 389 ? -3.705 33.281 -0.552 1 97.38 389 GLY B CA 1
ATOM 6451 C C . GLY B 1 389 ? -4.176 33.312 -1.994 1 97.38 389 GLY B C 1
ATOM 6452 O O . GLY B 1 389 ? -4.863 34.219 -2.426 1 97.38 389 GLY B O 1
ATOM 6453 N N . ASP B 1 390 ? -3.84 32.25 -2.672 1 97.44 390 ASP B N 1
ATOM 6454 C CA . ASP B 1 390 ? -4.211 32.156 -4.078 1 97.44 390 ASP B CA 1
ATOM 6455 C C . ASP B 1 390 ? -5.727 32.094 -4.242 1 97.44 390 ASP B C 1
ATOM 6457 O O . ASP B 1 390 ? -6.289 32.75 -5.121 1 97.44 390 ASP B O 1
ATOM 6461 N N . THR B 1 391 ? -6.352 31.297 -3.459 1 97.88 391 THR B N 1
ATOM 6462 C CA . THR B 1 391 ? -7.801 31.141 -3.537 1 97.88 391 THR B CA 1
ATOM 6463 C C . THR B 1 391 ? -8.5 32.469 -3.191 1 97.88 391 THR B C 1
ATOM 6465 O O . THR B 1 391 ? -9.492 32.812 -3.83 1 97.88 391 THR B O 1
ATOM 6468 N N . ALA B 1 392 ? -8.023 33.156 -2.172 1 97.06 392 ALA B N 1
ATOM 6469 C CA . ALA B 1 392 ? -8.594 34.469 -1.805 1 97.06 392 ALA B CA 1
ATOM 6470 C C . ALA B 1 392 ? -8.523 35.438 -2.969 1 97.06 392 ALA B C 1
ATOM 6472 O O . ALA B 1 392 ? -9.484 36.156 -3.25 1 97.06 392 ALA B O 1
ATOM 6473 N N . LYS B 1 393 ? -7.406 35.469 -3.586 1 97.06 393 LYS B N 1
ATOM 6474 C CA . LYS B 1 393 ? -7.227 36.344 -4.734 1 97.06 393 LYS B CA 1
ATOM 6475 C C . LYS B 1 393 ? -8.211 36 -5.852 1 97.06 393 LYS B C 1
ATOM 6477 O O . LYS B 1 393 ? -8.766 36.875 -6.488 1 97.06 393 LYS B O 1
ATOM 6482 N N . GLN B 1 394 ? -8.367 34.75 -6.078 1 96.44 394 GLN B N 1
ATOM 6483 C CA . GLN B 1 394 ? -9.312 34.312 -7.098 1 96.44 394 GLN B CA 1
ATOM 6484 C C . GLN B 1 394 ? -10.727 34.781 -6.781 1 96.44 394 GLN B C 1
ATOM 6486 O O . GLN B 1 394 ? -11.445 35.25 -7.672 1 96.44 394 GLN B O 1
ATOM 6491 N N . VAL B 1 395 ? -11.117 34.594 -5.602 1 96.56 395 VAL B N 1
ATOM 6492 C CA . VAL B 1 395 ? -12.453 34.969 -5.176 1 96.56 395 VAL B CA 1
ATOM 6493 C C . VAL B 1 395 ? -12.641 36.469 -5.312 1 96.56 395 VAL B C 1
ATOM 6495 O O . VAL B 1 395 ? -13.664 36.938 -5.812 1 96.56 395 VAL B O 1
ATOM 6498 N N . ILE B 1 396 ? -11.656 37.25 -4.902 1 96.12 396 ILE B N 1
ATOM 6499 C CA . ILE B 1 396 ? -11.711 38.719 -4.988 1 96.12 396 ILE B CA 1
ATOM 6500 C C . ILE B 1 396 ? -11.867 39.156 -6.449 1 96.12 396 ILE B C 1
ATOM 6502 O O . ILE B 1 396 ? -12.688 40 -6.77 1 96.12 396 ILE B O 1
ATOM 6506 N N . ASN B 1 397 ? -11.102 38.5 -7.227 1 94.62 397 ASN B N 1
ATOM 6507 C CA . ASN B 1 397 ? -11.164 38.812 -8.648 1 94.62 397 ASN B CA 1
ATOM 6508 C C . ASN B 1 397 ? -12.531 38.5 -9.234 1 94.62 397 ASN B C 1
ATOM 6510 O O . ASN B 1 397 ? -13.047 39.219 -10.07 1 94.62 397 ASN B O 1
ATOM 6514 N N . CYS B 1 398 ? -13.086 37.438 -8.891 1 90.62 398 CYS B N 1
ATOM 6515 C CA . CYS B 1 398 ? -14.391 37 -9.383 1 90.62 398 CYS B CA 1
ATOM 6516 C C . CYS B 1 398 ? -15.484 37.938 -8.906 1 90.62 398 CYS B C 1
ATOM 6518 O O . CYS B 1 398 ? -16.391 38.281 -9.672 1 90.62 398 CYS B O 1
ATOM 6520 N N . LEU B 1 399 ? -15.445 38.344 -7.676 1 91.38 399 LEU B N 1
ATOM 6521 C CA . LEU B 1 399 ? -16.453 39.219 -7.102 1 91.38 399 LEU B CA 1
ATOM 6522 C C . LEU B 1 399 ? -16.359 40.625 -7.707 1 91.38 399 LEU B C 1
ATOM 6524 O O . LEU B 1 399 ? -17.375 41.312 -7.832 1 91.38 399 LEU B O 1
ATOM 6528 N N . ASN B 1 400 ? -15.242 41 -7.996 1 88.81 400 ASN B N 1
ATOM 6529 C CA . ASN B 1 400 ? -15.055 42.312 -8.617 1 88.81 400 ASN B CA 1
ATOM 6530 C C . ASN B 1 400 ? -15.523 42.312 -10.07 1 88.81 400 ASN B C 1
ATOM 6532 O O . ASN B 1 400 ? -15.984 43.344 -10.578 1 88.81 400 ASN B O 1
ATOM 6536 N N . LYS B 1 401 ? -15.258 41.375 -10.812 1 78.75 401 LYS B N 1
ATOM 6537 C CA . LYS B 1 401 ? -15.711 41.312 -12.203 1 78.75 401 LYS B CA 1
ATOM 6538 C C . LYS B 1 401 ? -17.234 41.25 -12.281 1 78.75 401 LYS B C 1
ATOM 6540 O O . LYS B 1 401 ? -17.828 41.812 -13.211 1 78.75 401 LYS B O 1
ATOM 6545 N N . LYS B 1 402 ? -17.891 40.656 -11.469 1 64.06 402 LYS B N 1
ATOM 6546 C CA . LYS B 1 402 ? -19.359 40.562 -11.492 1 64.06 402 LYS B CA 1
ATOM 6547 C C . LYS B 1 402 ? -19.969 41.906 -11.086 1 64.06 402 LYS B C 1
ATOM 6549 O O . LYS B 1 402 ? -21.125 42.188 -11.406 1 64.06 402 LYS B O 1
ATOM 6554 N N . THR B 1 403 ? -19.203 42.656 -10.258 1 53.28 403 THR B N 1
ATOM 6555 C CA . THR B 1 403 ? -19.703 43.969 -9.883 1 53.28 403 THR B CA 1
ATOM 6556 C C . THR B 1 403 ? -19.422 44.969 -10.992 1 53.28 403 THR B C 1
ATOM 6558 O O . THR B 1 403 ? -20.094 46 -11.086 1 53.28 403 THR B O 1
ATOM 6561 N N . SER B 1 404 ? -18.5 44.625 -11.875 1 42.25 404 SER B N 1
ATOM 6562 C CA . SER B 1 404 ? -18.266 45.562 -12.961 1 42.25 404 SER B CA 1
ATOM 6563 C C . SER B 1 404 ? -19.141 45.25 -14.172 1 42.25 404 SER B C 1
ATOM 6565 O O . SER B 1 404 ? -19.344 44.094 -14.508 1 42.25 404 SER B O 1
#

Secondary structure (DSSP, 8-state):
----EEEEESSSS--HHHHHHHHTT--EEE---TTGGGGEE-TTSSB--HHHHHHHHHHHHHHHHHHHHHHHHHTSGGGTT---BHHHHHHHTT----SHHHHHHHIIIIIHHHSS-GGGBBHHHHSS-HHHHHH-SEEEEE--TT-TTHHHHHHHTTTS-B-TTS-B--TT---S--EEEEEE-SS-EEEEETTS-EEEES-EEE---HHHHTTTSSEEESPPPHHHHHHHHHSEEE-EEEEEEE-SS--S--STT-SEEEE--SSTTTT-EEEE-TTTSTT--EEEEEEEHHHHHHHHTS-HHHHHHHHHHHHHHHH-TTSPPPSEEE---TTT-TTTSSSEEE-BTT--HHHHHHHHS-BTTEEE-SGGG-SSSTTSHHHHHHHHHHHHHHHHHHHHHHH-/----EEEEESSSS--HHHHHHHHTT--EEE---TTGGGSEE-TTSSB--HHHHHHHHHHHHHHHHHHHHHHHHHTSGGGTT---BHHHHHHHTT----SHHHHHHHIIIIIHHHSS-GGGBBHHHHSS-HHHHHH-SEEEEE--TT-TTHHHHHHHTTTS-B-TTS-B--TT--SS--EEEEEE-SS-EEEEETTS-EEEES-EEE---HHHHTTTSSEEESPPPHHHHHHHHHSEEE-EEEEEEE-SS--S--STT-SEEEE--SSTTTT-EEEE-TTTSTT--EEEEEEEHHHHHHHHTS-HHHHHHHHHHHHHHHH-TTSPPPSEEE---TTT-TTTSSSEEE-BTT--HHHHHHHHS-BTTEEE-SGGG-SSSTTSHHHHHHHHHHHHHHHHHHHHHHH-

Nearest PDB structures (foldseek):
  1b37-assembly2_B  TM=9.775E-01  e=2.801E-55  Zea mays
  3kpf-assembly1_A  TM=9.718E-01  e=4.555E-55  Zea mays
  4fwe-assembly1_A  TM=8.251E-01  e=3.013E-26  Homo sapiens
  7xe3-assembly2_B  TM=8.180E-01  e=2.835E-26  Homo sapiens
  4gu0-assembly2_B  TM=8.078E-01  e=2.379E-25  Homo sapiens

Solvent-accessible surface area (backbone atoms only — not comparable to full-atom values): 42678 Å² total; per-residue (Å²): 137,68,78,40,70,43,47,38,46,85,32,84,39,80,30,66,68,42,54,50,35,59,73,69,64,57,44,58,39,79,62,56,69,85,29,36,38,75,33,28,24,38,66,88,38,56,66,53,54,44,66,61,44,47,50,36,49,52,41,50,50,49,42,52,57,53,39,36,54,50,15,56,57,32,67,35,78,95,27,62,82,52,64,44,24,40,40,28,51,19,40,62,68,72,48,55,65,84,48,48,61,31,38,42,48,49,37,55,64,41,26,68,70,38,19,42,54,43,74,54,26,21,28,50,74,44,36,64,48,47,63,42,61,37,12,10,78,49,42,24,40,54,58,37,97,72,44,68,61,45,61,56,48,58,60,45,56,74,81,44,45,59,44,97,86,72,44,82,64,33,92,90,62,76,77,94,62,51,64,33,36,40,36,55,60,98,81,26,31,38,39,28,25,74,89,66,51,74,47,79,36,68,58,46,81,44,64,65,38,68,35,28,72,55,41,83,58,54,44,52,39,69,65,74,53,67,70,43,44,47,25,53,29,57,53,39,62,19,32,66,34,61,36,38,36,31,33,92,61,78,84,70,73,75,62,92,43,38,42,40,36,37,39,30,36,74,50,82,52,57,69,21,43,34,37,52,37,54,89,72,39,70,85,60,32,36,36,31,33,41,27,33,36,70,55,32,56,36,54,64,70,48,54,68,66,57,50,49,52,55,51,49,53,52,48,28,32,65,74,36,83,83,60,79,68,66,75,45,74,46,73,71,51,44,61,78,32,82,76,32,33,24,66,36,33,34,63,33,37,55,66,44,65,71,42,49,52,39,45,33,43,59,61,88,53,39,35,46,34,26,20,74,48,24,89,61,36,41,49,35,73,66,13,27,56,50,26,45,53,53,46,52,51,49,52,54,52,53,58,49,53,72,73,96,137,67,80,41,69,42,47,38,48,84,32,83,40,80,29,66,68,41,55,50,34,58,74,67,65,55,45,58,40,78,63,57,68,85,30,37,39,75,33,28,24,38,67,87,39,57,66,52,53,43,67,60,44,46,50,36,49,52,40,51,48,50,42,53,55,54,38,36,55,52,15,56,58,33,68,34,78,94,28,62,82,51,68,45,23,42,40,27,50,19,38,62,69,71,49,53,64,82,48,48,60,30,38,42,48,48,38,55,63,40,26,69,72,37,19,42,54,44,73,55,26,22,28,50,73,44,36,63,49,46,62,41,61,39,13,10,77,48,41,24,40,56,58,36,97,70,45,66,60,45,61,58,49,58,62,45,56,73,82,46,46,58,44,95,86,73,44,83,65,33,90,90,62,76,78,95,63,53,64,32,35,40,36,56,58,97,82,27,30,38,40,29,27,73,88,65,50,75,45,80,37,70,57,45,81,45,63,66,40,69,36,28,72,57,42,83,58,56,42,52,37,69,65,72,53,69,69,44,43,47,26,53,30,57,53,40,63,19,32,65,33,62,35,38,36,29,33,90,61,78,83,70,75,74,60,92,43,37,42,39,37,37,40,29,35,76,49,82,51,56,71,21,43,34,36,53,37,55,88,73,39,71,85,59,34,36,35,32,33,42,25,33,36,70,55,32,56,35,52,66,70,48,53,69,66,57,50,48,51,54,51,50,52,52,48,26,33,65,74,35,82,81,59,80,69,67,77,46,76,46,74,72,51,45,60,77,32,82,76,33,33,24,69,37,33,35,62,32,36,54,64,44,64,69,42,48,51,39,46,33,45,58,62,87,52,38,35,45,34,26,21,74,48,24,88,62,36,40,49,36,73,64,13,27,56,51,27,44,53,52,47,50,52,50,52,53,52,53,56,50,54,71,74,95

pLDDT: mean 95.22, std 5.37, range [42.25, 98.75]

Radius of gyration: 28.65 Å; Cα contacts (8 Å, |Δi|>4): 1535; chains: 2; bounding box: 58×91×83 Å

Foldseek 3Di:
DFDFKDFAPDAQDGQPLVVLCVVVVFDWAWDAQPQQLVFEAEQQADHDHSVVLVVLLVLVVVLLVVLQVVLVVCVDPVNQQDWAFSQVSCVVVVSHDDDLSSLLSQCCVDCVQALDHSRFFTSNFPHPPQRCHGRNDIMITGQGPVPSCVSVLVVCVVPFDDDPVSHTDHPVDDPPFQWAEWEDDLQWIWTAGPVGDIDIDRFAEDEFALLLVCDNRYQYVVGDDPLQNCLSNVWFFKAKKKKKFADPDAQFDDDRNRQWHAYGDPDRQQQGIKGACCVSPNPRRMMITMGMHPNLVVVLVDDQVVVQVSNVVRVCSSRNPPGGRTPDMDIDNQCPPSRRNHRWTGGTTSCGPVSLVSNQDADNRYGYAYLSNQSRRGRDPSSRVVRVVVRVVVNVVVVVVVVD/DFDFKDFAPDAQDGQVLVVLCVVVVFDWAWDAQPQQLVFEAEQQADHDHSVVLVVLLVLVVVLLVVLQVVLVVCVDPVNQQDWAFSQVSCVVVVSHDDDLSSLLSQCCVDCVQALDHSRFFTSNFPHPPQRCHGRNDIMITGQGPVPSCVSVLVVCVVPFDDDPVSHTDHPVDDPPFQWAEWEDDLQWIWTAGPVGDIDIDRFAEDEFALLLVCDNRYQYVVGDDPLQNCLSNVWFFKAKKKKKFADPDAQADDDRNRQWHAYGDPDRQQQGIKGACCVSPNPRRMMITMGMHPNLVVVLVDDQVVVQVSNVVSVCSSRNPPGGRTPDMDIDNQCPPSRRNHRWTGGTTSCGPVSLVSNQDADNRYGYAYLSNQSRRGRDPSSRVVRVVVRVVVNVVVVVVVVD